Protein AF-A0A1X7V2U5-F1 (afdb_monomer)

Secondary structure (DSSP, 8-state):
-HHHHHHHHHHHHHSS---------EEEEEEETT--S-SGGGT-TTS--HHHHHHHHTSEEEEEEE-SSSSHHHHHHHHHHT--HHHHT--SS-GGG-TTTSTT---PPPHHHHHHHTT-EEEEEESSSPSSTTTTTTTHHHH-SS--B-----THHHHHTTTBSEEEETT--GGGSHHHHHHHHHHHHHHHHHHHHHTT----EEEEEEE-TTSSSEEEEHHHHTTS--GGGSPPPS--SPPBT--GGG----HHHHTSBTTTTTTTTTSS-TT--TT----PPPHHHHHHHHHHHHHHHHHHHHHHHHHHHHHHHTT-GGGEEEEEEESS--EESGGG-EES-SSSHHHHEE-EEEE-TTTSTT-EEEEEEEEGGGHHHHHHHHTTSPPPPBP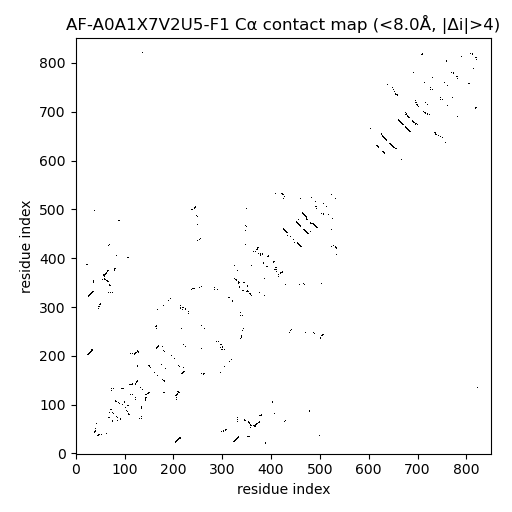PTT--TTS--BSS---GGGGT-TTS---S-EEEEEEEETT-S---TTS-TT---TT-EEEEEEEEEETTEEEEEEEEEETTTTEEEEEEEEEEEEEE-SS--SSS---SB--TT-GGGHHHHHHHHHHHHHTGGGG--------PPPPP-PPPP-----------------------------S-SSSSHHHHHTTSSSSSTT-TTHHHHHH-SSGGG---SEEEETTTTEEEEEEEEEEE-TT---EEEEEEEEEEE-----S-EEEEE---EEETTEEEEEEEEEE-TTS-EEEEEEE-S-----S-TTS--GGGG---HHHHHHHHHHHHHHHHHHHTT--HHHHHHHHHHHHHHHTTSTT-HHHHHHHHHHHIIIIIS-SPPPPHHHHHHHHHHH------TT-HHHHHHHHHHHTT-----THHHHHHHTT--TTSS--HHHHHHHHHHH-

Solvent-accessible surface area (backbone atoms only — not comparable to full-atom values): 47995 Å² total; per-residue (Å²): 115,71,73,59,54,56,51,51,54,53,51,50,63,74,68,64,64,84,66,76,73,66,79,54,42,21,35,40,43,38,37,25,30,47,28,43,51,70,31,40,74,52,65,29,86,87,32,67,27,71,41,54,28,54,52,36,52,27,2,36,33,39,75,37,23,30,21,50,20,21,46,66,37,23,15,32,52,17,27,40,30,11,32,51,40,74,66,39,56,24,81,54,82,30,75,80,27,18,31,67,77,29,101,80,39,24,43,54,46,33,48,48,23,53,43,33,77,70,60,29,50,11,39,44,29,44,47,64,45,35,79,52,39,34,25,67,61,59,40,46,90,63,29,38,71,49,84,69,45,70,61,79,54,67,71,63,56,53,58,73,49,65,41,34,42,49,47,67,36,84,90,50,55,62,63,67,40,42,51,31,41,41,34,54,52,50,43,52,50,53,52,49,50,48,50,40,40,74,76,66,51,77,65,32,41,36,40,35,43,14,30,52,48,34,33,83,53,18,58,45,42,30,78,36,47,69,77,48,78,62,45,93,73,43,78,75,52,91,34,49,52,62,34,46,74,58,44,66,70,64,54,64,73,34,61,73,65,50,73,17,36,67,45,64,68,81,37,72,81,75,82,77,57,98,80,66,66,92,82,64,83,80,80,55,75,53,75,65,56,40,12,43,47,44,50,22,36,44,18,17,43,30,51,46,20,54,37,51,36,53,40,56,50,40,36,44,79,65,70,42,46,81,48,31,33,36,37,43,36,27,43,13,9,41,33,65,34,36,44,49,32,40,50,49,64,34,78,47,66,47,12,21,33,16,35,39,34,42,30,40,61,91,72,22,59,81,38,44,66,25,75,45,47,36,43,50,29,16,48,41,34,23,53,27,50,74,30,60,47,81,54,57,48,73,60,54,99,81,51,61,51,67,48,66,38,22,75,39,60,52,54,63,65,42,76,79,41,39,84,53,89,49,32,65,41,29,62,31,37,44,76,41,55,67,82,56,62,57,76,59,92,92,57,67,100,76,67,50,58,100,78,60,51,31,28,34,34,45,29,31,42,36,86,47,31,41,41,35,41,25,20,40,27,39,67,92,80,51,42,72,38,91,87,45,72,77,37,61,40,28,25,66,39,74,68,83,59,78,58,84,59,62,55,58,46,42,42,50,83,40,79,94,33,47,68,59,49,54,53,52,48,52,52,52,74,53,33,70,79,72,18,58,50,93,67,88,75,91,70,81,79,79,83,84,83,83,82,83,88,80,87,87,89,87,88,87,84,90,88,90,85,85,87,89,87,89,86,88,84,90,85,88,83,92,87,85,90,86,88,80,93,75,72,74,62,70,78,58,54,80,72,65,71,83,70,72,92,86,59,80,66,56,58,59,64,74,60,62,68,69,54,94,74,55,66,64,54,60,50,74,43,82,90,69,35,31,40,35,41,31,40,57,51,82,48,65,50,91,91,46,96,52,77,49,79,50,79,25,60,48,70,49,79,35,80,43,75,46,78,61,48,73,48,76,41,72,60,70,40,78,53,95,89,40,41,21,49,15,35,35,34,35,31,42,82,87,69,50,75,23,59,38,81,36,68,37,78,64,42,74,72,92,73,63,88,74,71,57,56,65,64,81,59,61,48,49,76,68,56,24,51,53,52,41,49,53,52,50,50,42,50,51,38,42,49,36,30,38,50,73,67,56,40,46,46,54,54,56,39,39,43,74,66,49,66,65,44,75,74,50,56,67,62,59,53,46,56,53,47,31,49,45,29,28,66,75,66,66,35,67,43,75,52,67,70,57,47,51,51,51,56,62,74,60,67,76,68,86,78,57,92,82,47,59,66,48,54,56,38,50,55,31,51,78,70,73,41,63,60,70,66,72,78,62,57,66,71,59,65,78,72,64,82,89,78,84,86,74,56,76,66,60,54,52,56,53,54,65,74,72,108

Organism: Amphimedon queenslandica (NCBI:txid400682)

Mean predicted aligned error: 18.66 Å

Structure (mmCIF, N/CA/C/O backbone):
data_AF-A0A1X7V2U5-F1
#
_entry.id   AF-A0A1X7V2U5-F1
#
loop_
_atom_site.group_PDB
_atom_site.id
_atom_site.type_symbol
_atom_site.label_atom_id
_atom_site.label_alt_id
_atom_site.label_comp_id
_atom_site.label_asym_id
_atom_site.label_entity_id
_atom_site.label_seq_id
_atom_site.pdbx_PDB_ins_code
_atom_site.Cartn_x
_atom_site.Cartn_y
_atom_site.Cartn_z
_atom_site.occupancy
_atom_site.B_iso_or_equiv
_atom_site.auth_seq_id
_atom_site.auth_comp_id
_atom_site.auth_asym_id
_atom_site.auth_atom_id
_atom_site.pdbx_PDB_model_num
ATOM 1 N N . MET A 1 1 ? -64.119 19.301 3.920 1.00 47.09 1 MET A N 1
ATOM 2 C CA . MET A 1 1 ? -63.354 18.429 2.996 1.00 47.09 1 MET A CA 1
ATOM 3 C C . MET A 1 1 ? -61.875 18.801 2.889 1.00 47.09 1 MET A C 1
ATOM 5 O O . MET A 1 1 ? -61.068 17.889 2.843 1.00 47.09 1 MET A O 1
ATOM 9 N N . VAL A 1 2 ? -61.486 20.082 2.944 1.00 48.41 2 VAL A N 1
ATOM 10 C CA . VAL A 1 2 ? -60.068 20.500 2.830 1.00 48.41 2 VAL A CA 1
ATOM 11 C C . VAL A 1 2 ? -59.200 20.086 4.038 1.00 48.41 2 VAL A C 1
ATOM 13 O O . VAL A 1 2 ? -58.066 19.659 3.855 1.00 48.41 2 VAL A O 1
ATOM 16 N N . SER A 1 3 ? -59.739 20.076 5.265 1.00 49.00 3 SER A N 1
ATOM 17 C CA . SER A 1 3 ? -58.970 19.643 6.452 1.00 49.00 3 SER A CA 1
ATOM 18 C C . SER A 1 3 ? -58.731 18.132 6.550 1.00 49.00 3 SER A C 1
ATOM 20 O O . SER A 1 3 ? -57.812 17.716 7.244 1.00 49.00 3 SER A O 1
ATOM 22 N N . PHE A 1 4 ? -59.517 17.306 5.849 1.00 46.72 4 PHE A N 1
ATOM 23 C CA . PHE A 1 4 ? -59.355 15.844 5.877 1.00 46.72 4 PHE A CA 1
ATOM 24 C C . PHE A 1 4 ? -58.282 15.376 4.881 1.00 46.72 4 PHE A C 1
ATOM 26 O O . PHE A 1 4 ? -57.541 14.442 5.164 1.00 46.72 4 PHE A O 1
ATOM 33 N N . VAL A 1 5 ? -58.141 16.084 3.753 1.00 52.56 5 VAL A N 1
ATOM 34 C CA . VAL A 1 5 ? -57.096 15.822 2.750 1.00 52.56 5 VAL A CA 1
ATOM 35 C C . VAL A 1 5 ? -55.716 16.220 3.283 1.00 52.56 5 VAL A C 1
ATOM 37 O O . VAL A 1 5 ? -54.764 15.468 3.117 1.00 52.56 5 VAL A O 1
ATOM 40 N N . ASN A 1 6 ? -55.609 17.330 4.024 1.00 45.91 6 ASN A N 1
ATOM 41 C CA . ASN A 1 6 ? -54.334 17.741 4.626 1.00 45.91 6 ASN A CA 1
ATOM 42 C C . ASN A 1 6 ? -53.869 16.810 5.759 1.00 45.91 6 ASN A C 1
ATOM 44 O O . ASN A 1 6 ? -52.668 16.618 5.924 1.00 45.91 6 ASN A O 1
ATOM 48 N N . PHE A 1 7 ? -54.794 16.191 6.503 1.00 53.16 7 PHE A N 1
ATOM 49 C CA . PHE A 1 7 ? -54.440 15.223 7.547 1.00 53.16 7 PHE A CA 1
ATOM 50 C C . PHE A 1 7 ? -53.995 13.874 6.954 1.00 53.16 7 PHE A C 1
ATOM 52 O O . PHE A 1 7 ? -53.066 13.257 7.467 1.00 53.16 7 PHE A O 1
ATOM 59 N N . LEU A 1 8 ? -54.591 13.449 5.830 1.00 47.50 8 LEU A N 1
ATOM 60 C CA . LEU A 1 8 ? -54.192 12.227 5.123 1.00 47.50 8 LEU A CA 1
ATOM 61 C C . LEU A 1 8 ? -52.827 12.378 4.426 1.00 47.50 8 LEU A C 1
ATOM 63 O O . LEU A 1 8 ? -52.027 11.447 4.458 1.00 47.50 8 LEU A O 1
ATOM 67 N N . SER A 1 9 ? -52.521 13.558 3.873 1.00 50.34 9 SER A N 1
ATOM 68 C CA . SER A 1 9 ? -51.197 13.867 3.308 1.00 50.34 9 SER A CA 1
ATOM 69 C C . SER A 1 9 ? -50.098 13.918 4.376 1.00 50.34 9 SER A C 1
ATOM 71 O O . SER A 1 9 ? -48.982 13.478 4.118 1.00 50.34 9 SER A O 1
ATOM 73 N N . LEU A 1 10 ? -50.410 14.389 5.592 1.00 48.62 10 LEU A N 1
ATOM 74 C CA . LEU A 1 10 ? -49.470 14.371 6.720 1.00 48.62 10 LEU A CA 1
ATOM 75 C C . LEU A 1 10 ? -49.241 12.946 7.260 1.00 48.62 10 LEU A C 1
ATOM 77 O O . LEU A 1 10 ? -48.128 12.613 7.655 1.00 48.62 10 LEU A O 1
ATOM 81 N N . LEU A 1 11 ? -50.266 12.084 7.228 1.00 44.56 11 LEU A N 1
ATOM 82 C CA . LEU A 1 11 ? -50.152 10.679 7.636 1.00 44.56 11 LEU A CA 1
ATOM 83 C C . LEU A 1 11 ? -49.386 9.829 6.602 1.00 44.56 11 LEU A C 1
ATOM 85 O O . LEU A 1 11 ? -48.633 8.938 6.979 1.00 44.56 11 LEU A O 1
ATOM 89 N N . LEU A 1 12 ? -49.518 10.137 5.306 1.00 43.44 12 LEU A N 1
ATOM 90 C CA . LEU A 1 12 ? -48.740 9.516 4.224 1.00 43.44 12 LEU A CA 1
ATOM 91 C C . LEU A 1 12 ? -47.272 9.979 4.197 1.00 43.44 12 LEU A C 1
ATOM 93 O O . LEU A 1 12 ? -46.411 9.209 3.784 1.00 43.44 12 LEU A O 1
ATOM 97 N N . LEU A 1 13 ? -46.964 11.181 4.702 1.00 44.47 13 LEU A N 1
ATOM 98 C CA . LEU A 1 13 ? -45.588 11.644 4.950 1.00 44.47 13 LEU A CA 1
ATOM 99 C C . LEU A 1 13 ? -44.947 10.994 6.190 1.00 44.47 13 LEU A C 1
ATOM 101 O O . LEU A 1 13 ? -43.727 10.896 6.254 1.00 44.47 13 LEU A O 1
ATOM 105 N N . LEU A 1 14 ? -45.748 10.510 7.147 1.00 43.50 14 LEU A N 1
ATOM 106 C CA . LEU A 1 14 ? -45.272 9.774 8.330 1.00 43.50 14 LEU A CA 1
ATOM 107 C C . LEU A 1 14 ? -45.172 8.253 8.105 1.00 43.50 14 LEU A C 1
ATOM 109 O O . LEU A 1 14 ? -44.518 7.563 8.881 1.00 43.50 14 LEU A O 1
ATOM 113 N N . LEU A 1 15 ? -45.793 7.733 7.041 1.00 43.00 15 LEU A N 1
ATOM 114 C CA . LEU A 1 15 ? -45.734 6.322 6.623 1.00 43.00 15 LEU A CA 1
ATOM 115 C C . LEU A 1 15 ? -44.863 6.103 5.368 1.00 43.00 15 LEU A C 1
ATOM 117 O O . LEU A 1 15 ? -44.655 4.969 4.937 1.00 43.00 15 LEU A O 1
ATOM 121 N N . GLY A 1 16 ? -44.340 7.182 4.781 1.00 38.31 16 GLY A N 1
ATOM 122 C CA . GLY A 1 16 ? -43.493 7.174 3.594 1.00 38.31 16 GLY A CA 1
ATOM 123 C C . GLY A 1 16 ? -42.017 6.973 3.922 1.00 38.31 16 GLY A C 1
ATOM 124 O O . GLY A 1 16 ? -41.246 7.925 3.911 1.00 38.31 16 GLY A O 1
ATOM 125 N N . GLY A 1 17 ? -41.626 5.718 4.142 1.00 34.59 17 GLY A N 1
ATOM 126 C CA . GLY A 1 17 ? -40.246 5.273 3.960 1.00 34.59 17 GLY A CA 1
ATOM 127 C C . GLY A 1 17 ? -39.400 5.197 5.226 1.00 34.59 17 GLY A C 1
ATOM 128 O O . GLY A 1 17 ? -38.422 5.927 5.369 1.00 34.59 17 GLY A O 1
ATOM 129 N N . SER A 1 18 ? -39.616 4.158 6.037 1.00 33.34 18 SER A N 1
ATOM 130 C CA . SER A 1 18 ? -38.449 3.380 6.447 1.00 33.34 18 SER A CA 1
ATOM 131 C C . SER A 1 18 ? -37.829 2.836 5.158 1.00 33.34 18 SER A C 1
ATOM 133 O O . SER A 1 18 ? -38.196 1.774 4.657 1.00 33.34 18 SER A O 1
ATOM 135 N N . ARG A 1 19 ? -36.927 3.608 4.539 1.00 37.03 19 ARG A N 1
ATOM 136 C CA . ARG A 1 19 ? -35.975 3.029 3.593 1.00 37.03 19 ARG A CA 1
ATOM 137 C C . ARG A 1 19 ? -35.338 1.913 4.403 1.00 37.03 19 ARG A C 1
ATOM 139 O O . ARG A 1 19 ? -34.723 2.223 5.420 1.00 37.03 19 ARG A O 1
ATOM 146 N N . ALA A 1 20 ? -35.605 0.653 4.050 1.00 35.81 20 ALA A N 1
ATOM 147 C CA . ALA A 1 20 ? -34.922 -0.474 4.663 1.00 35.81 20 ALA A CA 1
ATOM 148 C C . ALA A 1 20 ? -33.447 -0.089 4.643 1.00 35.81 20 ALA A C 1
ATOM 150 O O . ALA A 1 20 ? -32.890 0.142 3.564 1.00 35.81 20 ALA A O 1
ATOM 151 N N . GLN A 1 21 ? -32.888 0.179 5.822 1.00 43.28 21 GLN A N 1
ATOM 152 C CA . GLN A 1 21 ? -31.496 0.552 5.938 1.00 43.28 21 GLN A CA 1
ATOM 153 C C . GLN A 1 21 ? -30.776 -0.655 5.362 1.00 43.28 21 GLN A C 1
ATOM 155 O O . GLN A 1 21 ? -30.889 -1.742 5.915 1.00 43.28 21 GLN A O 1
ATOM 160 N N . LYS A 1 22 ? -30.186 -0.507 4.167 1.00 54.41 22 LYS A N 1
ATOM 161 C CA . LYS A 1 22 ? -29.330 -1.551 3.605 1.00 54.41 22 LYS A CA 1
ATOM 162 C C . LYS A 1 22 ? -28.347 -1.870 4.723 1.00 54.41 22 LYS A C 1
ATOM 164 O O . LYS A 1 22 ? -27.636 -0.955 5.142 1.00 54.41 22 LYS A O 1
ATOM 169 N N . ASP A 1 23 ? -28.393 -3.091 5.251 1.00 74.00 23 ASP A N 1
ATOM 170 C CA . ASP A 1 23 ? -27.499 -3.494 6.332 1.00 74.00 23 ASP A CA 1
ATOM 171 C C . ASP A 1 23 ? -26.067 -3.306 5.830 1.00 74.00 23 ASP A C 1
ATOM 173 O O . ASP A 1 23 ? -25.616 -3.975 4.896 1.00 74.00 23 ASP A O 1
ATOM 177 N N . LYS A 1 24 ? -25.403 -2.284 6.377 1.00 89.19 24 LYS A N 1
ATOM 178 C CA . LYS A 1 24 ? -24.051 -1.882 6.003 1.00 89.19 24 LYS A CA 1
ATOM 179 C C . LYS A 1 24 ? -23.096 -2.949 6.526 1.00 89.19 24 LYS A C 1
ATOM 181 O O . LYS A 1 24 ? -22.941 -3.077 7.737 1.00 89.19 24 LYS A O 1
ATOM 186 N N . LYS A 1 25 ? -22.474 -3.699 5.618 1.00 95.50 25 LYS A N 1
ATOM 187 C CA . LYS A 1 25 ? -21.505 -4.748 5.966 1.00 95.50 25 LYS A CA 1
ATOM 188 C C . LYS A 1 25 ? -20.215 -4.135 6.496 1.00 95.50 25 LYS A C 1
ATOM 190 O O . LYS A 1 25 ? -19.798 -3.083 6.023 1.00 95.50 25 LYS A O 1
ATOM 195 N N . ASN A 1 26 ? -19.535 -4.818 7.410 1.00 98.50 26 ASN A N 1
ATOM 196 C CA . ASN A 1 26 ? -18.170 -4.441 7.784 1.00 98.50 26 ASN A CA 1
ATOM 197 C C . ASN A 1 26 ? -17.207 -4.692 6.616 1.00 98.50 26 ASN A C 1
ATOM 199 O O . ASN A 1 26 ? -17.496 -5.479 5.712 1.00 98.50 26 ASN A O 1
ATOM 203 N N . VAL A 1 27 ? -16.034 -4.068 6.667 1.00 98.88 27 VAL A N 1
ATOM 204 C CA . VAL A 1 27 ? -14.958 -4.281 5.697 1.00 98.88 27 VAL A CA 1
ATOM 205 C C . VAL A 1 27 ? -13.659 -4.585 6.435 1.00 98.88 27 VAL A C 1
ATOM 207 O O . VAL A 1 27 ? -13.205 -3.789 7.254 1.00 98.88 27 VAL A O 1
ATOM 210 N N . LEU A 1 28 ? -13.047 -5.723 6.115 1.00 98.88 28 LEU A N 1
ATOM 211 C CA . LEU A 1 28 ? -11.684 -6.079 6.489 1.00 98.88 28 LEU A CA 1
ATOM 212 C C . LEU A 1 28 ? -10.788 -5.930 5.255 1.00 98.88 28 LEU A C 1
ATOM 214 O O . LEU A 1 28 ? -10.923 -6.659 4.273 1.00 98.88 28 LEU A O 1
ATOM 218 N N . PHE A 1 29 ? -9.893 -4.954 5.302 1.00 98.88 29 PHE A N 1
ATOM 219 C CA . PHE A 1 29 ? -9.055 -4.524 4.192 1.00 98.88 29 PHE A CA 1
ATOM 220 C C . PHE A 1 29 ? -7.595 -4.911 4.465 1.00 98.88 29 PHE A C 1
ATOM 222 O O . PHE A 1 29 ? -6.880 -4.213 5.182 1.00 98.88 29 PHE A O 1
ATOM 229 N N . VAL A 1 30 ? -7.160 -6.051 3.930 1.00 98.88 30 VAL A N 1
ATOM 230 C CA . VAL A 1 30 ? -5.853 -6.663 4.204 1.00 98.88 30 VAL A CA 1
ATOM 231 C C . VAL A 1 30 ? -4.876 -6.344 3.075 1.00 98.88 30 VAL A C 1
ATOM 233 O O . VAL A 1 30 ? -5.044 -6.810 1.950 1.00 98.88 30 VAL A O 1
ATOM 236 N N . ALA A 1 31 ? -3.851 -5.556 3.380 1.00 98.75 31 ALA A N 1
ATOM 237 C CA . ALA A 1 31 ? -2.769 -5.220 2.463 1.00 98.75 31 ALA A CA 1
ATOM 238 C C . ALA A 1 31 ? -1.516 -6.030 2.808 1.00 98.75 31 ALA A C 1
ATOM 240 O O . ALA A 1 31 ? -1.159 -6.129 3.983 1.00 98.75 31 ALA A O 1
ATOM 241 N N . VAL A 1 32 ? -0.821 -6.549 1.798 1.00 98.62 32 VAL A N 1
ATOM 242 C CA . VAL A 1 32 ? 0.464 -7.236 1.968 1.00 98.62 32 VAL A CA 1
ATOM 243 C C . VAL A 1 32 ? 1.512 -6.574 1.079 1.00 98.62 32 VAL A C 1
ATOM 245 O O . VAL A 1 32 ? 1.350 -6.490 -0.134 1.00 98.62 32 VAL A O 1
ATOM 248 N N . ASP A 1 33 ? 2.561 -6.045 1.694 1.00 98.19 33 ASP A N 1
ATOM 249 C CA . ASP A 1 33 ? 3.609 -5.283 1.017 1.00 98.19 33 ASP A CA 1
ATOM 250 C C . ASP A 1 33 ? 4.543 -6.187 0.200 1.00 98.19 33 ASP A C 1
ATOM 252 O O . ASP A 1 33 ? 5.032 -7.192 0.714 1.00 98.19 33 ASP A O 1
ATOM 256 N N . ASP A 1 34 ? 4.800 -5.822 -1.061 1.00 97.44 34 ASP A N 1
ATOM 257 C CA . ASP A 1 34 ? 5.641 -6.576 -2.010 1.00 97.44 34 ASP A CA 1
ATOM 258 C C . ASP A 1 34 ? 5.130 -7.995 -2.352 1.00 97.44 34 ASP A C 1
ATOM 260 O O . ASP A 1 34 ? 5.892 -8.845 -2.832 1.00 97.44 34 ASP A O 1
ATOM 264 N N . LEU A 1 35 ? 3.853 -8.295 -2.100 1.00 98.19 35 LEU A N 1
ATOM 265 C CA . LEU A 1 35 ? 3.291 -9.616 -2.375 1.00 98.19 35 LEU A CA 1
ATOM 266 C C . LEU A 1 35 ? 2.920 -9.776 -3.855 1.00 98.19 35 LEU A C 1
ATOM 268 O O . LEU A 1 35 ? 1.969 -9.160 -4.337 1.00 98.19 35 LEU A O 1
ATOM 272 N N . ARG A 1 36 ? 3.605 -10.683 -4.556 1.00 96.25 36 ARG A N 1
ATOM 273 C CA . ARG A 1 36 ? 3.224 -11.139 -5.901 1.00 96.25 36 ARG A CA 1
ATOM 274 C C . ARG A 1 36 ? 2.265 -12.341 -5.824 1.00 96.25 36 ARG A C 1
ATOM 276 O O . ARG A 1 36 ? 2.262 -13.035 -4.807 1.00 96.25 36 ARG A O 1
ATOM 283 N N . PRO A 1 37 ? 1.462 -12.640 -6.865 1.00 95.75 37 PRO A N 1
ATOM 284 C CA . PRO A 1 37 ? 0.538 -13.783 -6.875 1.00 95.75 37 PRO A CA 1
ATOM 285 C C . PRO A 1 37 ? 1.231 -15.159 -7.025 1.00 95.75 37 PRO A C 1
ATOM 287 O O . PRO A 1 37 ? 0.783 -16.016 -7.778 1.00 95.75 37 PRO A O 1
ATOM 290 N N . GLU A 1 38 ? 2.315 -15.402 -6.286 1.00 94.88 38 GLU A N 1
ATOM 291 C CA . GLU A 1 38 ? 2.971 -16.711 -6.144 1.00 94.88 38 GLU A CA 1
ATOM 292 C C . GLU A 1 38 ? 2.455 -17.386 -4.861 1.00 94.88 38 GLU A C 1
ATOM 294 O O . GLU A 1 38 ? 3.148 -17.501 -3.853 1.00 94.88 38 GLU A O 1
ATOM 299 N N . LEU A 1 39 ? 1.171 -17.754 -4.895 1.00 97.19 39 LEU A N 1
ATOM 300 C CA . LEU A 1 39 ? 0.396 -18.328 -3.788 1.00 97.19 39 LEU A CA 1
ATOM 301 C C . LEU A 1 39 ? -0.269 -19.631 -4.251 1.00 97.19 39 LEU A C 1
ATOM 303 O O . LEU A 1 39 ? -0.570 -19.767 -5.442 1.00 97.19 39 LEU A O 1
ATOM 307 N N . GLY A 1 40 ? -0.588 -20.550 -3.338 1.00 97.06 40 GLY A N 1
ATOM 308 C CA . GLY A 1 40 ? -1.264 -21.811 -3.673 1.00 97.06 40 GLY A CA 1
ATOM 309 C C . GLY A 1 40 ? -2.577 -21.608 -4.444 1.00 97.06 40 GLY A C 1
ATOM 310 O O . GLY A 1 40 ? -2.802 -22.245 -5.473 1.00 97.06 40 GLY A O 1
ATOM 311 N N . ALA A 1 41 ? -3.393 -20.622 -4.056 1.00 96.50 41 ALA A N 1
ATOM 312 C CA . ALA A 1 41 ? -4.631 -20.241 -4.749 1.00 96.50 41 ALA A CA 1
ATOM 313 C C . ALA A 1 41 ? -4.433 -19.781 -6.208 1.00 96.50 41 ALA A C 1
ATOM 315 O O . ALA A 1 41 ? -5.340 -19.926 -7.040 1.00 96.50 41 ALA A O 1
ATOM 316 N N . TYR A 1 42 ? -3.249 -19.240 -6.507 1.00 96.25 42 TYR A N 1
ATOM 317 C CA . TYR A 1 42 ? -2.806 -18.821 -7.838 1.00 96.25 42 TYR A CA 1
ATOM 318 C C . TYR A 1 42 ? -1.996 -19.913 -8.557 1.00 96.25 42 TYR A C 1
ATOM 320 O O . TYR A 1 42 ? -1.577 -19.707 -9.688 1.00 96.25 42 TYR A O 1
ATOM 328 N N . GLY A 1 43 ? -1.828 -21.088 -7.940 1.00 94.94 43 GLY A N 1
ATOM 329 C CA . GLY A 1 43 ? -1.201 -22.274 -8.522 1.00 94.94 43 GLY A CA 1
ATOM 330 C C . GLY A 1 43 ? 0.195 -22.604 -7.992 1.00 94.94 43 GLY A C 1
ATOM 331 O O . GLY A 1 43 ? 0.788 -23.566 -8.480 1.00 94.94 43 GLY A O 1
ATOM 332 N N . ALA A 1 44 ? 0.750 -21.840 -7.038 1.00 94.12 44 ALA A N 1
ATOM 333 C CA . ALA A 1 44 ? 2.090 -22.079 -6.480 1.00 94.12 44 ALA A CA 1
ATOM 334 C C . ALA A 1 44 ? 2.068 -23.213 -5.453 1.00 94.12 44 ALA A C 1
ATOM 336 O O . ALA A 1 44 ? 1.993 -22.981 -4.252 1.00 94.12 44 ALA A O 1
ATOM 337 N N . ASP A 1 45 ? 2.158 -24.453 -5.931 1.00 93.31 45 ASP A N 1
ATOM 338 C CA . ASP A 1 45 ? 2.143 -25.664 -5.099 1.00 93.31 45 ASP A CA 1
ATOM 339 C C . ASP A 1 45 ? 3.382 -25.838 -4.198 1.00 93.31 45 ASP A C 1
ATOM 341 O O . ASP A 1 45 ? 3.389 -26.683 -3.302 1.00 93.31 45 ASP A O 1
ATOM 345 N N . TYR A 1 46 ? 4.417 -25.026 -4.411 1.00 94.31 46 TYR A N 1
ATOM 346 C CA . TYR A 1 46 ? 5.660 -25.018 -3.641 1.00 94.31 46 TYR A CA 1
ATOM 347 C C . TYR A 1 46 ? 5.734 -23.907 -2.585 1.00 94.31 46 TYR A C 1
ATOM 349 O O . TYR A 1 46 ? 6.690 -23.910 -1.813 1.00 94.31 46 TYR A O 1
ATOM 357 N N . VAL A 1 47 ? 4.773 -22.972 -2.531 1.00 96.50 47 VAL A N 1
ATOM 358 C CA . VAL A 1 47 ? 4.681 -21.935 -1.483 1.00 96.50 47 VAL A CA 1
ATOM 359 C C . VAL A 1 47 ? 3.521 -22.277 -0.553 1.00 96.50 47 VAL A C 1
ATOM 361 O O . VAL A 1 47 ? 2.385 -22.435 -0.990 1.00 96.50 47 VAL A O 1
ATOM 364 N N . SER A 1 48 ? 3.790 -22.406 0.746 1.00 98.19 48 SER A N 1
ATOM 365 C CA . SER A 1 48 ? 2.772 -22.826 1.715 1.00 98.19 48 SER A CA 1
ATOM 366 C C . SER A 1 48 ? 1.914 -21.640 2.166 1.00 98.19 48 SER A C 1
ATOM 368 O O . SER A 1 48 ? 2.359 -20.838 2.993 1.00 98.19 48 SER A O 1
ATOM 370 N N . THR A 1 49 ? 0.694 -21.521 1.627 1.00 98.62 49 THR A N 1
ATOM 371 C CA . THR A 1 49 ? -0.267 -20.441 1.946 1.00 98.62 49 THR A CA 1
ATOM 372 C C . THR A 1 49 ? -1.680 -20.945 2.291 1.00 98.62 49 THR A C 1
ATOM 374 O O . THR A 1 49 ? -2.669 -20.463 1.733 1.00 98.62 49 THR A O 1
ATOM 377 N N . PRO A 1 50 ? -1.835 -21.924 3.202 1.00 98.69 50 PRO A N 1
ATOM 378 C CA . PRO A 1 50 ? -3.119 -22.589 3.430 1.00 98.69 50 PRO A CA 1
ATOM 379 C C . PRO A 1 50 ? -4.253 -21.661 3.897 1.00 98.69 50 PRO A C 1
ATOM 381 O O . PRO A 1 50 ? -5.423 -21.948 3.633 1.00 98.69 50 PRO A O 1
ATOM 384 N N . ASN A 1 51 ? -3.959 -20.561 4.596 1.00 98.88 51 ASN A N 1
ATOM 385 C CA . ASN A 1 51 ? -4.992 -19.661 5.112 1.00 98.88 51 ASN A CA 1
ATOM 386 C C . ASN A 1 51 ? -5.500 -18.692 4.040 1.00 98.88 51 ASN A C 1
ATOM 388 O O . ASN A 1 51 ? -6.707 -18.459 3.941 1.00 98.88 51 ASN A O 1
ATOM 392 N N . ILE A 1 52 ? -4.600 -18.155 3.220 1.00 98.88 52 ILE A N 1
ATOM 393 C CA . ILE A 1 52 ? -4.938 -17.336 2.057 1.00 98.88 52 ILE A CA 1
ATOM 394 C C . ILE A 1 52 ? -5.652 -18.201 1.014 1.00 98.88 52 ILE A C 1
ATOM 396 O O . ILE A 1 52 ? -6.642 -17.755 0.438 1.00 98.88 52 ILE A O 1
ATOM 400 N N . ASP A 1 53 ? -5.238 -19.456 0.836 1.00 98.75 53 ASP A N 1
ATOM 401 C CA . ASP A 1 53 ? -5.910 -20.412 -0.049 1.00 98.75 53 ASP A CA 1
ATOM 402 C C . ASP A 1 53 ? -7.326 -20.735 0.439 1.00 98.75 53 ASP A C 1
ATOM 404 O O . ASP A 1 53 ? -8.281 -20.744 -0.341 1.00 98.75 53 ASP A O 1
ATOM 408 N N . SER A 1 54 ? -7.491 -20.923 1.750 1.00 98.62 54 SER A N 1
ATOM 409 C CA . SER A 1 54 ? -8.802 -21.082 2.379 1.00 98.62 54 SER A CA 1
ATOM 410 C C . SER A 1 54 ? -9.681 -19.842 2.179 1.00 98.62 54 SER A C 1
ATOM 412 O O . SER A 1 54 ? -10.846 -19.970 1.799 1.00 98.62 54 SER A O 1
ATOM 414 N N . LEU A 1 55 ? -9.133 -18.629 2.337 1.00 98.69 55 LEU A N 1
ATOM 415 C CA . LEU A 1 55 ? -9.844 -17.389 2.013 1.00 98.69 55 LEU A CA 1
ATOM 416 C C . LEU A 1 55 ? -10.246 -17.349 0.532 1.00 98.69 55 LEU A C 1
ATOM 418 O O . LEU A 1 55 ? -11.403 -17.056 0.229 1.00 98.69 55 LEU A O 1
ATOM 422 N N . ALA A 1 56 ? -9.337 -17.683 -0.384 1.00 98.62 56 ALA A N 1
ATOM 423 C CA . ALA A 1 56 ? -9.604 -17.712 -1.818 1.00 98.62 56 ALA A CA 1
ATOM 424 C C . ALA A 1 56 ? -10.726 -18.695 -2.182 1.00 98.62 56 ALA A C 1
ATOM 426 O O . ALA A 1 56 ? -11.572 -18.371 -3.012 1.00 98.62 56 ALA A O 1
ATOM 427 N N . SER A 1 57 ? -10.786 -19.856 -1.521 1.00 98.50 57 SER A N 1
ATOM 428 C CA . SER A 1 57 ? -11.795 -20.893 -1.786 1.00 98.50 57 SER A CA 1
ATOM 429 C C . SER A 1 57 ? -13.244 -20.448 -1.549 1.00 98.50 57 SER A C 1
ATOM 431 O O . SER A 1 57 ? -14.160 -21.047 -2.103 1.00 98.50 57 SER A O 1
ATOM 433 N N . LYS A 1 58 ? -13.449 -19.373 -0.777 1.00 97.75 58 LYS A N 1
ATOM 434 C CA . LYS A 1 58 ? -14.753 -18.747 -0.494 1.00 97.75 58 LYS A CA 1
ATOM 435 C C . LYS A 1 58 ? -14.881 -17.328 -1.062 1.00 97.75 58 LYS A C 1
ATOM 437 O O . LYS A 1 58 ? -15.735 -16.550 -0.637 1.00 97.75 58 LYS A O 1
ATOM 442 N N . SER A 1 59 ? -14.001 -16.947 -1.978 1.00 98.75 59 SER A N 1
ATOM 443 C CA . SER A 1 59 ? -13.898 -15.592 -2.528 1.00 98.75 59 SER A CA 1
ATOM 444 C C . SER A 1 59 ? -13.996 -15.612 -4.045 1.00 98.75 59 SER A C 1
ATOM 446 O O . SER A 1 59 ? -13.894 -16.669 -4.662 1.00 98.75 59 SER A O 1
ATOM 448 N N . ILE A 1 60 ? -14.133 -14.437 -4.659 1.00 98.69 60 ILE A N 1
ATOM 449 C CA . ILE A 1 60 ? -13.699 -14.265 -6.044 1.00 98.69 60 ILE A CA 1
ATOM 450 C C . ILE A 1 60 ? -12.192 -13.974 -6.066 1.00 98.69 60 ILE A C 1
ATOM 452 O O . ILE A 1 60 ? -11.712 -13.071 -5.376 1.00 98.69 60 ILE A O 1
ATOM 456 N N . LEU A 1 61 ? -11.446 -14.772 -6.827 1.00 98.56 61 LEU A N 1
ATOM 457 C CA . LEU A 1 61 ? -10.023 -14.582 -7.104 1.00 98.56 61 LEU A CA 1
ATOM 458 C C . LEU A 1 61 ? -9.868 -13.950 -8.490 1.00 98.56 61 LEU A C 1
ATOM 460 O O . LEU A 1 61 ? -10.363 -14.494 -9.480 1.00 98.56 61 LEU A O 1
ATOM 464 N N . PHE A 1 62 ? -9.181 -12.809 -8.553 1.00 98.31 62 PHE A N 1
ATOM 465 C CA . PHE A 1 62 ? -8.881 -12.114 -9.803 1.00 98.31 62 PHE A CA 1
ATOM 466 C C . PHE A 1 62 ? -7.503 -12.535 -10.300 1.00 98.31 62 PHE A C 1
ATOM 468 O O . PHE A 1 62 ? -6.483 -12.189 -9.710 1.00 98.31 62 PHE A O 1
ATOM 475 N N . GLU A 1 63 ? -7.454 -13.269 -11.407 1.00 96.06 63 GLU A N 1
ATOM 476 C CA . GLU A 1 63 ? -6.197 -13.805 -11.929 1.00 96.06 63 GLU A CA 1
ATOM 477 C C . GLU A 1 63 ? -5.329 -12.706 -12.557 1.00 96.06 63 GLU A C 1
ATOM 479 O O . GLU A 1 63 ? -4.108 -12.847 -12.627 1.00 96.06 63 GLU A O 1
ATOM 484 N N . ARG A 1 64 ? -5.937 -11.599 -12.997 1.00 96.06 64 ARG A N 1
ATOM 485 C CA . ARG A 1 64 ? -5.298 -10.543 -13.795 1.00 96.06 64 ARG A CA 1
ATOM 486 C C . ARG A 1 64 ? -5.538 -9.154 -13.193 1.00 96.06 64 ARG A C 1
ATOM 488 O O . ARG A 1 64 ? -6.154 -8.286 -13.812 1.00 96.06 64 ARG A O 1
ATOM 495 N N . ALA A 1 65 ? -5.045 -8.965 -11.968 1.00 98.12 65 ALA A N 1
ATOM 496 C CA . ALA A 1 65 ? -5.082 -7.698 -11.238 1.00 98.12 65 ALA A CA 1
ATOM 497 C C . ALA A 1 65 ? -3.733 -6.962 -11.274 1.00 98.12 65 ALA A C 1
ATOM 499 O O . ALA A 1 65 ? -2.690 -7.582 -11.066 1.00 98.12 65 ALA A O 1
ATOM 500 N N . TYR A 1 66 ? -3.757 -5.641 -11.496 1.00 98.62 66 TYR A N 1
ATOM 501 C CA . TYR A 1 66 ? -2.544 -4.835 -11.693 1.00 98.62 66 TYR A CA 1
ATOM 502 C C . TYR A 1 66 ? -2.491 -3.551 -10.853 1.00 98.62 66 TYR A C 1
ATOM 504 O O . TYR A 1 66 ? -3.476 -2.813 -10.728 1.00 98.62 66 TYR A O 1
ATOM 512 N N . CYS A 1 67 ? -1.306 -3.240 -10.323 1.00 98.69 67 CYS A N 1
ATOM 513 C CA . CYS A 1 67 ? -1.016 -1.959 -9.681 1.00 98.69 67 CYS A CA 1
ATOM 514 C C . CYS A 1 67 ? -0.733 -0.852 -10.712 1.00 98.69 67 CYS A C 1
ATOM 516 O O . CYS A 1 67 ? -0.258 -1.115 -11.821 1.00 98.69 67 CYS A O 1
ATOM 518 N N . GLN A 1 68 ? -0.956 0.408 -10.331 1.00 98.50 68 GLN A N 1
ATOM 519 C CA . GLN A 1 68 ? -0.710 1.553 -11.218 1.00 98.50 68 GLN A CA 1
ATOM 520 C C . GLN A 1 68 ? 0.778 1.920 -11.292 1.00 98.50 68 GLN A C 1
ATOM 522 O O . GLN A 1 68 ? 1.221 2.438 -12.311 1.00 98.50 68 GLN A O 1
ATOM 527 N N . VAL A 1 69 ? 1.558 1.649 -10.240 1.00 97.25 69 VAL A N 1
ATOM 528 C CA . VAL A 1 69 ? 3.009 1.891 -10.189 1.00 97.25 69 VAL A CA 1
ATOM 529 C C . VAL A 1 69 ? 3.650 0.812 -9.330 1.00 97.25 69 VAL A C 1
ATOM 531 O O . VAL A 1 69 ? 3.243 0.630 -8.188 1.00 97.25 69 VAL A O 1
ATOM 534 N N . ALA A 1 70 ? 4.698 0.151 -9.820 1.00 96.62 70 ALA A N 1
ATOM 535 C CA . ALA A 1 70 ? 5.432 -0.859 -9.054 1.00 96.62 70 ALA A CA 1
ATOM 536 C C . ALA A 1 70 ? 6.405 -0.238 -8.024 1.00 96.62 70 ALA A C 1
ATOM 538 O O . ALA A 1 70 ? 7.632 -0.378 -8.124 1.00 96.62 70 ALA A O 1
ATOM 539 N N . VAL A 1 71 ? 5.860 0.529 -7.074 1.00 93.00 71 VAL A N 1
ATOM 540 C CA . VAL A 1 71 ? 6.534 1.015 -5.858 1.00 93.00 71 VAL A CA 1
ATOM 541 C C . VAL A 1 71 ? 5.504 1.382 -4.782 1.00 93.00 71 VAL A C 1
ATOM 543 O O . VAL A 1 71 ? 4.451 1.946 -5.093 1.00 93.00 71 VAL A O 1
ATOM 546 N N . CYS A 1 72 ? 5.819 1.088 -3.514 1.00 92.00 72 CYS A N 1
ATOM 547 C CA . CYS A 1 72 ? 4.839 1.054 -2.428 1.00 92.00 72 CYS A CA 1
ATOM 548 C C . CYS A 1 72 ? 3.994 2.331 -2.321 1.00 92.00 72 CYS A C 1
ATOM 550 O O . CYS A 1 72 ? 2.768 2.293 -2.390 1.00 92.00 72 CYS A O 1
ATOM 552 N N . SER A 1 73 ? 4.635 3.491 -2.144 1.00 91.38 73 SER A N 1
ATOM 553 C CA . SER A 1 73 ? 3.903 4.733 -1.886 1.00 91.38 73 SER A CA 1
ATOM 554 C C . SER A 1 73 ? 2.987 5.162 -3.044 1.00 91.38 73 SER A C 1
ATOM 556 O O . SER A 1 73 ? 1.809 5.392 -2.766 1.00 91.38 73 SER A O 1
ATOM 558 N N . PRO A 1 74 ? 3.468 5.300 -4.293 1.00 93.62 74 PRO A N 1
ATOM 559 C CA . PRO A 1 74 ? 2.617 5.663 -5.424 1.00 93.62 74 PRO A CA 1
ATOM 560 C C . PRO A 1 74 ? 1.460 4.696 -5.653 1.00 93.62 74 PRO A C 1
ATOM 562 O O . PRO A 1 74 ? 0.334 5.145 -5.864 1.00 93.62 74 PRO A O 1
ATOM 565 N N . SER A 1 75 ? 1.701 3.384 -5.538 1.00 97.62 75 SER A N 1
ATOM 566 C CA . SER A 1 75 ? 0.637 2.385 -5.678 1.00 97.62 75 SER A CA 1
ATOM 567 C C . SER A 1 75 ? -0.444 2.550 -4.611 1.00 97.62 75 SER A C 1
ATOM 569 O O . SER A 1 75 ? -1.627 2.703 -4.920 1.00 97.62 75 SER A O 1
ATOM 571 N N . ARG A 1 76 ? -0.030 2.615 -3.339 1.00 97.50 76 ARG A N 1
ATOM 572 C CA . ARG A 1 76 ? -0.935 2.771 -2.193 1.00 97.50 76 ARG A CA 1
ATOM 573 C C . ARG A 1 76 ? -1.695 4.087 -2.258 1.00 97.50 76 ARG A C 1
ATOM 575 O O . ARG A 1 76 ? -2.899 4.094 -2.038 1.00 97.50 76 ARG A O 1
ATOM 582 N N . ALA A 1 77 ? -1.029 5.191 -2.596 1.00 94.94 77 ALA A N 1
ATOM 583 C CA . ALA A 1 77 ? -1.685 6.482 -2.781 1.00 94.94 77 ALA A CA 1
ATOM 584 C C . ALA A 1 77 ? -2.709 6.422 -3.921 1.00 94.94 77 ALA A C 1
ATOM 586 O O . ALA A 1 77 ? -3.813 6.947 -3.774 1.00 94.94 77 ALA A O 1
ATOM 587 N N . SER A 1 78 ? -2.378 5.756 -5.032 1.00 96.25 78 SER A N 1
ATOM 588 C CA . SER A 1 78 ? -3.285 5.613 -6.168 1.00 96.25 78 SER A CA 1
ATOM 589 C C . SER A 1 78 ? -4.551 4.842 -5.799 1.00 96.25 78 SER A C 1
ATOM 591 O O . SER A 1 78 ? -5.660 5.352 -5.972 1.00 96.25 78 SER A O 1
ATOM 593 N N . LEU A 1 79 ? -4.388 3.666 -5.194 1.00 97.62 79 LEU A N 1
ATOM 594 C CA . LEU A 1 79 ? -5.491 2.844 -4.710 1.00 97.62 79 LEU A CA 1
ATOM 595 C C . LEU A 1 79 ? -6.328 3.595 -3.674 1.00 97.62 79 LEU A C 1
ATOM 597 O O . LEU A 1 79 ? -7.541 3.723 -3.831 1.00 97.62 79 LEU A O 1
ATOM 601 N N . LEU A 1 80 ? -5.689 4.099 -2.612 1.00 97.31 80 LEU A N 1
ATOM 602 C CA . LEU A 1 80 ? -6.395 4.653 -1.456 1.00 97.31 80 LEU A CA 1
ATOM 603 C C . LEU A 1 80 ? -7.151 5.926 -1.809 1.00 97.31 80 LEU A C 1
ATOM 605 O O . LEU A 1 80 ? -8.186 6.167 -1.208 1.00 97.31 80 LEU A O 1
ATOM 609 N N . THR A 1 81 ? -6.679 6.722 -2.768 1.00 94.62 81 THR A N 1
ATOM 610 C CA . THR A 1 81 ? -7.406 7.910 -3.253 1.00 94.62 81 THR A CA 1
ATOM 611 C C . THR A 1 81 ? -8.368 7.598 -4.399 1.00 94.62 81 THR A C 1
ATOM 613 O O . THR A 1 81 ? -9.194 8.439 -4.751 1.00 94.62 81 THR A O 1
ATOM 616 N N . GLY A 1 82 ? -8.267 6.413 -5.009 1.00 95.25 82 GLY A N 1
ATOM 617 C CA . GLY A 1 82 ? -9.001 6.068 -6.224 1.00 95.25 82 GLY A CA 1
ATOM 618 C C . GLY A 1 82 ? -8.601 6.931 -7.422 1.00 95.25 82 GLY A C 1
ATOM 619 O O . GLY A 1 82 ? -9.406 7.110 -8.333 1.00 95.25 82 GLY A O 1
ATOM 620 N N . ARG A 1 83 ? -7.390 7.502 -7.414 1.00 93.44 83 ARG A N 1
ATOM 621 C CA . ARG A 1 83 ? -6.850 8.386 -8.460 1.00 93.44 83 ARG A CA 1
ATOM 622 C C . ARG A 1 83 ? -5.576 7.794 -9.037 1.00 93.44 83 ARG A C 1
ATOM 624 O O . ARG A 1 83 ? -4.782 7.207 -8.313 1.00 93.44 83 ARG A O 1
ATOM 631 N N . ARG A 1 84 ? -5.336 7.966 -10.329 1.00 94.94 84 ARG A N 1
ATOM 632 C CA . ARG A 1 84 ? -4.089 7.527 -10.968 1.00 94.94 84 ARG A CA 1
ATOM 633 C C . ARG A 1 84 ? -2.909 8.420 -10.562 1.00 94.94 84 ARG A C 1
ATOM 635 O O . ARG A 1 84 ? -3.145 9.556 -10.147 1.00 94.94 84 ARG A O 1
ATOM 642 N N . PRO A 1 85 ? -1.656 7.951 -10.713 1.00 93.06 85 PRO A N 1
ATOM 643 C CA . PRO A 1 85 ? -0.453 8.737 -10.415 1.00 93.06 85 PRO A CA 1
ATOM 644 C C . PRO A 1 85 ? -0.435 10.106 -11.102 1.00 93.06 85 PRO A C 1
ATOM 646 O O . PRO A 1 85 ? -0.153 11.119 -10.473 1.00 93.06 85 PRO A O 1
ATOM 649 N N . ASP A 1 86 ? -0.841 10.159 -12.373 1.00 92.00 86 ASP A N 1
ATOM 650 C CA . ASP A 1 86 ? -0.912 11.411 -13.140 1.00 92.00 86 ASP A CA 1
ATOM 651 C C . ASP A 1 86 ? -2.002 12.377 -12.641 1.00 92.00 86 ASP A C 1
ATOM 653 O O . ASP A 1 86 ? -1.944 13.574 -12.917 1.00 92.00 86 ASP A O 1
ATOM 657 N N . THR A 1 87 ? -2.968 11.870 -11.870 1.00 90.56 87 THR A N 1
ATOM 658 C CA . THR A 1 87 ? -4.052 12.651 -11.268 1.00 90.56 87 THR A CA 1
ATOM 659 C C . THR A 1 87 ? -3.712 13.088 -9.846 1.00 90.56 87 THR A C 1
ATOM 661 O O . THR A 1 87 ? -3.966 14.235 -9.491 1.00 90.56 87 THR A O 1
ATOM 664 N N . ASN A 1 88 ? -3.178 12.196 -9.001 1.00 89.38 88 ASN A N 1
ATOM 665 C CA . ASN A 1 88 ? -2.838 12.520 -7.608 1.00 89.38 88 ASN A CA 1
ATOM 666 C C . ASN A 1 88 ? -1.434 13.119 -7.436 1.00 89.38 88 ASN A C 1
ATOM 668 O O . ASN A 1 88 ? -1.143 13.642 -6.360 1.00 89.38 88 ASN A O 1
ATOM 672 N N . HIS A 1 89 ? -0.623 13.090 -8.495 1.00 89.56 89 HIS A N 1
ATOM 673 C CA . HIS A 1 89 ? 0.743 13.601 -8.559 1.00 89.56 89 HIS A CA 1
ATOM 674 C C . HIS A 1 89 ? 1.712 12.897 -7.606 1.00 89.56 89 HIS A C 1
ATOM 676 O O . HIS A 1 89 ? 2.608 13.523 -7.039 1.00 89.56 89 HIS A O 1
ATOM 682 N N . VAL A 1 90 ? 1.508 11.590 -7.425 1.00 89.44 90 VAL A N 1
ATOM 683 C CA . VAL A 1 90 ? 2.360 10.731 -6.608 1.00 89.44 90 VAL A CA 1
ATOM 684 C C . VAL A 1 90 ? 3.024 9.683 -7.491 1.00 89.44 90 VAL A C 1
ATOM 686 O O . VAL A 1 90 ? 2.398 8.689 -7.852 1.00 89.44 90 VAL A O 1
ATOM 689 N N . TRP A 1 91 ? 4.300 9.880 -7.819 1.00 89.06 91 TRP A N 1
ATOM 690 C CA . TRP A 1 91 ? 5.064 8.976 -8.691 1.00 89.06 91 TRP A CA 1
ATOM 691 C C . TRP A 1 91 ? 6.267 8.339 -7.994 1.00 89.06 91 TRP A C 1
ATOM 693 O O . TRP A 1 91 ? 6.794 7.339 -8.485 1.00 89.06 91 TRP A O 1
ATOM 703 N N . ARG A 1 92 ? 6.697 8.875 -6.846 1.00 83.94 92 ARG A N 1
ATOM 704 C CA . ARG A 1 92 ? 7.822 8.357 -6.053 1.00 83.94 92 ARG A CA 1
ATOM 705 C C . ARG A 1 92 ? 7.565 8.443 -4.548 1.00 83.94 92 ARG A C 1
ATOM 707 O O . ARG A 1 92 ? 6.604 9.041 -4.075 1.00 83.94 92 ARG A O 1
ATOM 714 N N . ILE A 1 93 ? 8.471 7.839 -3.784 1.00 83.50 93 ILE A N 1
ATOM 715 C CA . ILE A 1 93 ? 8.528 7.992 -2.328 1.00 83.50 93 ILE A CA 1
ATOM 716 C C . ILE A 1 93 ? 9.185 9.347 -2.029 1.00 83.50 93 ILE A C 1
ATOM 718 O O . ILE A 1 93 ? 10.414 9.456 -2.008 1.00 83.50 93 ILE A O 1
ATOM 722 N N . SER A 1 94 ? 8.381 10.403 -1.866 1.00 79.06 94 SER A N 1
ATOM 723 C CA . SER A 1 94 ? 8.903 11.721 -1.501 1.00 79.06 94 SER A CA 1
ATOM 724 C C . SER A 1 94 ? 7.962 12.608 -0.689 1.00 79.06 94 SER A C 1
ATOM 726 O O . SER A 1 94 ? 6.739 12.551 -0.804 1.00 79.06 94 SER A O 1
ATOM 728 N N . ASP A 1 95 ? 8.580 13.466 0.124 1.00 70.81 95 ASP A N 1
ATOM 729 C CA . ASP A 1 95 ? 7.928 14.439 1.004 1.00 70.81 95 ASP A CA 1
ATOM 730 C C . ASP A 1 95 ? 7.146 15.518 0.253 1.00 70.81 95 ASP A C 1
ATOM 732 O O . ASP A 1 95 ? 6.129 16.005 0.746 1.00 70.81 95 ASP A O 1
ATOM 736 N N . ASP A 1 96 ? 7.613 15.883 -0.935 1.00 74.38 96 ASP A N 1
ATOM 737 C CA . ASP A 1 96 ? 7.028 16.892 -1.814 1.00 74.38 96 ASP A CA 1
ATOM 738 C C . ASP A 1 96 ? 6.009 16.309 -2.806 1.00 74.38 96 ASP A C 1
ATOM 740 O O . ASP A 1 96 ? 5.600 17.005 -3.731 1.00 74.38 96 ASP A O 1
ATOM 744 N N . GLU A 1 97 ? 5.563 15.066 -2.599 1.00 82.31 97 GLU A N 1
ATOM 745 C CA . GLU A 1 97 ? 4.507 14.414 -3.388 1.00 82.31 97 GLU A CA 1
ATOM 746 C C . GLU A 1 97 ? 3.277 14.046 -2.537 1.00 82.31 97 GLU A C 1
ATOM 748 O O . GLU A 1 97 ? 2.433 13.259 -2.948 1.00 82.31 97 GLU A O 1
ATOM 753 N N . TYR A 1 98 ? 3.112 14.620 -1.337 1.00 85.94 98 TYR A N 1
ATOM 754 C CA . TYR A 1 98 ? 1.881 14.420 -0.563 1.00 85.94 98 TYR A CA 1
ATOM 755 C C . TYR A 1 98 ? 0.657 15.051 -1.246 1.00 85.94 98 TYR A C 1
ATOM 757 O O . TYR A 1 98 ? 0.480 16.270 -1.230 1.00 85.94 98 TYR A O 1
ATOM 765 N N . TRP A 1 99 ? -0.249 14.218 -1.770 1.00 87.00 99 TRP A N 1
ATOM 766 C CA . TRP A 1 99 ? -1.421 14.634 -2.557 1.00 87.00 99 TRP A CA 1
ATOM 767 C C . TRP A 1 99 ? -2.333 15.684 -1.893 1.00 87.00 99 TRP A C 1
ATOM 769 O O . TRP A 1 99 ? -3.136 16.301 -2.595 1.00 87.00 99 TRP A O 1
ATOM 779 N N . ARG A 1 100 ? -2.243 15.912 -0.571 1.00 84.19 100 ARG A N 1
ATOM 780 C CA . ARG A 1 100 ? -2.996 16.966 0.138 1.00 84.19 100 ARG A CA 1
ATOM 781 C C . ARG A 1 100 ? -2.292 18.316 0.247 1.00 84.19 100 ARG A C 1
ATOM 783 O O . ARG A 1 100 ? -2.985 19.321 0.365 1.00 84.19 100 ARG A O 1
ATOM 790 N N . THR A 1 101 ? -0.961 18.368 0.257 1.00 76.56 101 THR A N 1
ATOM 791 C CA . THR A 1 101 ? -0.223 19.594 0.638 1.00 76.56 101 THR A CA 1
ATOM 792 C C . THR A 1 101 ? 0.768 20.094 -0.403 1.00 76.56 101 THR A C 1
ATOM 794 O O . THR A 1 101 ? 1.393 21.131 -0.196 1.00 76.56 101 THR A O 1
ATOM 797 N N . THR A 1 102 ? 0.964 19.368 -1.495 1.00 68.25 102 THR A N 1
ATOM 798 C CA . THR A 1 102 ? 1.869 19.784 -2.569 1.00 68.25 102 THR A CA 1
ATOM 799 C C . THR A 1 102 ? 1.312 20.949 -3.375 1.00 68.25 102 THR A C 1
ATOM 801 O O . THR A 1 102 ? 0.120 21.247 -3.334 1.00 68.25 102 THR A O 1
ATOM 804 N N . SER A 1 103 ? 2.170 21.624 -4.141 1.00 65.38 103 SER A N 1
ATOM 805 C CA . SER A 1 103 ? 1.770 22.758 -4.990 1.00 65.38 103 SER A CA 1
ATOM 806 C C . SER A 1 103 ? 0.674 22.399 -6.002 1.00 65.38 103 SER A C 1
ATOM 808 O O . SER A 1 103 ? -0.130 23.256 -6.358 1.00 65.38 103 SER A O 1
ATOM 810 N N . ASN A 1 104 ? 0.604 21.128 -6.411 1.00 67.56 104 ASN A N 1
ATOM 811 C CA . ASN A 1 104 ? -0.420 20.585 -7.304 1.00 67.56 104 ASN A CA 1
ATOM 812 C C . ASN A 1 104 ? -1.488 19.743 -6.582 1.00 67.56 104 ASN A C 1
ATOM 814 O O . ASN A 1 104 ? -2.276 19.078 -7.260 1.00 67.56 104 ASN A O 1
ATOM 818 N N . ALA A 1 105 ? -1.534 19.789 -5.243 1.00 70.75 105 ALA A N 1
ATOM 819 C CA . ALA A 1 105 ? -2.369 18.942 -4.397 1.00 70.75 105 ALA A CA 1
ATOM 820 C C . ALA A 1 105 ? -3.795 18.783 -4.924 1.00 70.75 105 ALA A C 1
ATOM 822 O O . ALA A 1 105 ? -4.478 19.747 -5.285 1.00 70.75 105 ALA A O 1
ATOM 823 N N . THR A 1 106 ? -4.256 17.536 -4.928 1.00 76.06 106 THR A N 1
ATOM 824 C CA . THR A 1 106 ? -5.654 17.231 -5.203 1.00 76.06 106 THR A CA 1
ATOM 825 C C . THR A 1 106 ? -6.509 17.386 -3.955 1.00 76.06 106 THR A C 1
ATOM 827 O O . THR A 1 106 ? -7.663 17.780 -4.051 1.00 76.06 106 THR A O 1
ATOM 830 N N . ASN A 1 107 ? -5.947 17.115 -2.776 1.00 84.56 107 ASN A N 1
ATOM 831 C CA . ASN A 1 107 ? -6.720 16.886 -1.558 1.00 84.56 107 ASN A CA 1
ATOM 832 C C . ASN A 1 107 ? -7.797 15.795 -1.747 1.00 84.56 107 ASN A C 1
ATOM 834 O O . ASN A 1 107 ? -8.902 15.902 -1.218 1.00 84.56 107 ASN A O 1
ATOM 838 N N . ALA A 1 108 ? -7.477 14.756 -2.529 1.00 88.19 108 ALA A N 1
ATOM 839 C CA . ALA A 1 108 ? -8.381 13.642 -2.784 1.00 88.19 108 ALA A CA 1
ATOM 840 C C . ALA A 1 108 ? -8.769 12.908 -1.485 1.00 88.19 108 ALA A C 1
ATOM 842 O O . ALA A 1 108 ? -7.919 12.626 -0.634 1.00 88.19 108 ALA A O 1
ATOM 843 N N . THR A 1 109 ? -10.059 12.592 -1.356 1.00 92.19 109 THR A N 1
ATOM 844 C CA . THR A 1 109 ? -10.608 11.740 -0.292 1.00 92.19 109 THR A CA 1
ATOM 845 C C . THR A 1 109 ? -10.071 10.319 -0.421 1.00 92.19 109 THR A C 1
ATOM 847 O O . THR A 1 109 ? -9.968 9.796 -1.530 1.00 92.19 109 THR A O 1
ATOM 850 N N . THR A 1 110 ? -9.747 9.687 0.705 1.00 95.50 110 THR A N 1
ATOM 851 C CA . THR A 1 110 ? -9.263 8.301 0.736 1.00 95.50 110 THR A CA 1
ATOM 852 C C . THR A 1 110 ? -10.401 7.307 1.004 1.00 95.50 110 THR A C 1
ATOM 854 O O . THR A 1 110 ? -11.440 7.692 1.539 1.00 95.50 110 THR A O 1
ATOM 857 N N . ILE A 1 111 ? -10.206 6.019 0.695 1.00 97.88 111 ILE A N 1
ATOM 858 C CA . ILE A 1 111 ? -11.128 4.929 1.064 1.00 97.88 111 ILE A CA 1
ATOM 859 C C . ILE A 1 111 ? -11.498 5.002 2.560 1.00 97.88 111 ILE A C 1
ATOM 861 O O . ILE A 1 111 ? -12.678 5.186 2.860 1.00 97.88 111 ILE A O 1
ATOM 865 N N . PRO A 1 112 ? -10.549 4.915 3.517 1.00 98.00 112 PRO A N 1
ATOM 866 C CA . PRO A 1 112 ? -10.885 4.949 4.943 1.00 98.00 112 PRO A CA 1
ATOM 867 C C . PRO A 1 112 ? -11.580 6.248 5.378 1.00 98.00 112 PRO A C 1
ATOM 869 O O . PRO A 1 112 ? -12.526 6.189 6.166 1.00 98.00 112 PRO A O 1
ATOM 872 N N . GLN A 1 113 ? -11.192 7.405 4.822 1.00 96.31 113 GLN A N 1
ATOM 873 C CA . GLN A 1 113 ? -11.893 8.669 5.069 1.00 96.31 113 GLN A CA 1
ATOM 874 C C . GLN A 1 113 ? -13.354 8.589 4.604 1.00 96.31 113 GLN A C 1
ATOM 876 O O . GLN A 1 113 ? -14.256 8.948 5.357 1.00 96.31 113 GLN A O 1
ATOM 881 N N . TYR A 1 114 ? -13.601 8.078 3.396 1.00 96.81 114 TYR A N 1
ATOM 882 C CA . TYR A 1 114 ? -14.944 7.974 2.830 1.00 96.81 114 TYR A CA 1
ATOM 883 C C . TYR A 1 114 ? -15.840 7.029 3.639 1.00 96.81 114 TYR A C 1
ATOM 885 O O . TYR A 1 114 ? -17.001 7.343 3.901 1.00 96.81 114 TYR A O 1
ATOM 893 N N . PHE A 1 115 ? -15.302 5.895 4.097 1.00 97.94 115 PHE A N 1
ATOM 894 C CA . PHE A 1 115 ? -16.017 4.991 5.001 1.00 97.94 115 PHE A CA 1
ATOM 895 C C . PHE A 1 115 ? -16.326 5.669 6.346 1.00 97.94 115 PHE A C 1
ATOM 897 O O . PHE A 1 115 ? -17.469 5.605 6.808 1.00 97.94 115 PHE A O 1
ATOM 904 N N . LYS A 1 116 ? -15.358 6.384 6.942 1.00 96.25 116 LYS A N 1
ATOM 905 C CA . LYS A 1 116 ? -15.560 7.161 8.179 1.00 96.25 116 LYS A CA 1
ATOM 906 C C . LYS A 1 116 ? -16.685 8.189 8.027 1.00 96.25 116 LYS A C 1
ATOM 908 O O . LYS A 1 116 ? -17.595 8.237 8.852 1.00 96.25 116 LYS A O 1
ATOM 913 N N . GLU A 1 117 ? -16.660 8.968 6.948 1.00 94.88 117 GLU A N 1
ATOM 914 C CA . GLU A 1 117 ? -17.681 9.975 6.622 1.00 94.88 117 GLU A CA 1
ATOM 915 C C . GLU A 1 117 ? -19.068 9.352 6.364 1.00 94.88 117 GLU A C 1
ATOM 917 O O . GLU A 1 117 ? -20.088 10.009 6.558 1.00 94.88 117 GLU A O 1
ATOM 922 N N . ASN A 1 118 ? -19.124 8.060 6.022 1.00 95.12 118 ASN A N 1
ATOM 923 C CA . ASN A 1 118 ? -20.355 7.288 5.832 1.00 95.12 118 ASN A CA 1
ATOM 924 C C . ASN A 1 118 ? -20.779 6.465 7.067 1.00 95.12 118 ASN A C 1
ATOM 926 O O . ASN A 1 118 ? -21.602 5.544 6.956 1.00 95.12 118 ASN A O 1
ATOM 930 N N . GLY A 1 119 ? -20.275 6.818 8.252 1.00 94.50 119 GLY A N 1
ATOM 931 C CA . GLY A 1 119 ? -20.736 6.288 9.538 1.00 94.50 119 GLY A CA 1
ATOM 932 C C . GLY A 1 119 ? -20.062 4.992 9.990 1.00 94.50 119 GLY A C 1
ATOM 933 O O . GLY A 1 119 ? -20.592 4.328 10.880 1.00 94.50 119 GLY A O 1
ATOM 934 N N . TYR A 1 120 ? -18.922 4.631 9.396 1.00 97.44 120 TYR A N 1
ATOM 935 C CA . TYR A 1 120 ? -18.104 3.510 9.855 1.00 97.44 120 TYR A CA 1
ATOM 936 C C . TYR A 1 120 ? -17.128 3.939 10.951 1.00 97.44 120 TYR A C 1
ATOM 938 O O . TYR A 1 120 ? -16.648 5.074 10.978 1.00 97.44 120 TYR A O 1
ATOM 946 N N . ILE A 1 121 ? -16.763 2.993 11.814 1.00 96.88 121 ILE A N 1
ATOM 947 C CA . ILE A 1 121 ? -15.546 3.090 12.622 1.00 96.88 121 ILE A CA 1
ATOM 948 C C . ILE A 1 121 ? -14.374 2.693 11.716 1.00 96.88 121 ILE A C 1
ATOM 950 O O . ILE A 1 121 ? -14.238 1.525 11.356 1.00 96.88 121 ILE A O 1
ATOM 954 N N . SER A 1 122 ? -13.553 3.663 11.315 1.00 97.75 122 SER A N 1
ATOM 955 C CA . SER A 1 122 ? -12.385 3.439 10.456 1.00 97.75 122 SER A CA 1
ATOM 956 C C . SER A 1 122 ? -11.137 3.184 11.304 1.00 97.75 122 SER A C 1
ATOM 958 O O . SER A 1 122 ? -10.778 3.996 12.157 1.00 97.75 122 SER A O 1
ATOM 960 N N . ILE A 1 123 ? -10.473 2.054 11.092 1.00 98.25 123 ILE A N 1
ATOM 961 C CA . ILE A 1 123 ? -9.365 1.551 11.910 1.00 98.25 123 ILE A CA 1
ATOM 962 C C . ILE A 1 123 ? -8.197 1.229 10.983 1.00 98.25 123 ILE A C 1
ATOM 964 O O . ILE A 1 123 ? -8.381 0.510 10.004 1.00 98.25 123 ILE A O 1
ATOM 968 N N . GLY A 1 124 ? -7.004 1.732 11.298 1.00 97.12 124 GLY A N 1
ATOM 969 C CA . GLY A 1 124 ? -5.797 1.505 10.504 1.00 97.12 124 GLY A CA 1
ATOM 970 C C . GLY A 1 124 ? -4.644 0.985 11.354 1.00 97.12 124 GLY A C 1
ATOM 971 O O . GLY A 1 124 ? -4.424 1.458 12.473 1.00 97.12 124 GLY A O 1
ATOM 972 N N . MET A 1 125 ? -3.915 0.001 10.828 1.00 96.19 125 MET A N 1
ATOM 973 C CA . MET A 1 125 ? -2.739 -0.560 11.485 1.00 96.19 125 MET A CA 1
ATOM 974 C C . MET A 1 125 ? -1.720 -1.139 10.503 1.00 96.19 125 MET A C 1
ATOM 976 O O . MET A 1 125 ? -2.074 -1.605 9.419 1.00 96.19 125 MET A O 1
ATOM 980 N N . GLY A 1 126 ? -0.450 -1.154 10.908 1.00 95.38 126 GLY A N 1
ATOM 981 C CA . GLY A 1 126 ? 0.647 -1.673 10.091 1.00 95.38 126 GLY A CA 1
ATOM 982 C C . GLY A 1 126 ? 0.956 -0.773 8.890 1.00 95.38 126 GLY A C 1
ATOM 983 O O . GLY A 1 126 ? 0.885 0.449 8.998 1.00 95.38 126 GLY A O 1
ATOM 984 N N . LYS A 1 127 ? 1.300 -1.346 7.734 1.00 95.44 127 LYS A N 1
ATOM 985 C CA . LYS A 1 127 ? 1.627 -0.593 6.510 1.00 95.44 127 LYS A CA 1
ATOM 986 C C . LYS A 1 127 ? 0.432 -0.529 5.554 1.00 95.44 127 LYS A C 1
ATOM 988 O O . LYS A 1 127 ? 0.315 -1.357 4.654 1.00 95.44 127 LYS A O 1
ATOM 993 N N . ILE A 1 128 ? -0.467 0.442 5.742 1.00 96.75 128 ILE A N 1
ATOM 994 C CA . ILE A 1 128 ? -1.552 0.758 4.789 1.00 96.75 128 ILE A CA 1
ATOM 995 C C . ILE A 1 128 ? -1.126 1.894 3.872 1.00 96.75 128 ILE A C 1
ATOM 997 O O . ILE A 1 128 ? -0.952 1.690 2.669 1.00 96.75 128 ILE A O 1
ATOM 1001 N N . PHE A 1 129 ? -0.885 3.068 4.453 1.00 92.44 129 PHE A N 1
ATOM 1002 C CA . PHE A 1 129 ? -0.105 4.106 3.797 1.00 92.44 129 PHE A CA 1
ATOM 1003 C C . PHE A 1 129 ? 1.383 3.755 3.889 1.00 92.44 129 PHE A C 1
ATOM 1005 O O . PHE A 1 129 ? 1.811 2.960 4.727 1.00 92.44 129 PHE A O 1
ATOM 1012 N N . HIS A 1 130 ? 2.188 4.342 3.007 1.00 85.81 130 HIS A N 1
ATOM 1013 C CA . HIS A 1 130 ? 3.634 4.264 3.163 1.00 85.81 130 HIS A CA 1
ATOM 1014 C C . HIS A 1 130 ? 4.064 5.121 4.370 1.00 85.81 130 HIS A C 1
ATOM 1016 O O . HIS A 1 130 ? 3.620 6.274 4.444 1.00 85.81 130 HIS A O 1
ATOM 1022 N N . PRO A 1 131 ? 4.905 4.601 5.288 1.00 73.44 131 PRO A N 1
ATOM 1023 C CA . PRO A 1 131 ? 5.385 5.366 6.433 1.00 73.44 131 PRO A CA 1
ATOM 1024 C C . PRO A 1 131 ? 6.095 6.645 5.985 1.00 73.44 131 PRO A C 1
ATOM 1026 O O . PRO A 1 131 ? 6.815 6.660 4.988 1.00 73.44 131 PRO A O 1
ATOM 1029 N N . GLY A 1 132 ? 5.890 7.735 6.722 1.00 69.88 132 GLY A N 1
ATOM 1030 C CA . GLY A 1 132 ? 6.392 9.048 6.327 1.00 69.88 132 GLY A CA 1
ATOM 1031 C C . GLY A 1 132 ? 5.577 9.648 5.182 1.00 69.88 132 GLY A C 1
ATOM 1032 O O . GLY A 1 132 ? 4.358 9.804 5.290 1.00 69.88 132 GLY A O 1
ATOM 1033 N N . ALA A 1 133 ? 6.250 10.057 4.112 1.00 60.44 133 ALA A N 1
ATOM 1034 C CA . ALA A 1 133 ? 5.612 10.700 2.977 1.00 60.44 133 ALA A CA 1
ATOM 1035 C C . ALA A 1 133 ? 5.673 9.848 1.716 1.00 60.44 133 ALA A C 1
ATOM 1037 O O . ALA A 1 133 ? 6.530 8.969 1.599 1.00 60.44 133 ALA A O 1
ATOM 1038 N N . PRO A 1 134 ? 4.792 10.127 0.748 1.00 53.22 134 PRO A N 1
ATOM 1039 C CA . PRO A 1 134 ? 3.678 11.083 0.718 1.00 53.22 134 PRO A CA 1
ATOM 1040 C C . PRO A 1 134 ? 2.470 10.722 1.595 1.00 53.22 134 PRO A C 1
ATOM 1042 O O . PRO A 1 134 ? 1.480 11.422 1.534 1.00 53.22 134 PRO A O 1
ATOM 1045 N N . GLY A 1 135 ? 2.514 9.694 2.449 1.00 55.47 135 GLY A N 1
ATOM 1046 C CA . GLY A 1 135 ? 1.402 9.330 3.343 1.00 55.47 135 GLY A CA 1
ATOM 1047 C C . GLY A 1 135 ? 1.070 10.322 4.472 1.00 55.47 135 GLY A C 1
ATOM 1048 O O . GLY A 1 135 ? 0.105 10.095 5.195 1.00 55.47 135 GLY A O 1
ATOM 1049 N N . GLY A 1 136 ? 1.849 11.394 4.663 1.00 56.28 136 GLY A N 1
ATOM 1050 C CA . GLY A 1 136 ? 1.536 12.480 5.599 1.00 56.28 136 GLY A CA 1
ATOM 1051 C C . GLY A 1 136 ? 1.284 12.035 7.045 1.00 56.28 136 GLY A C 1
ATOM 1052 O O . GLY A 1 136 ? 0.403 12.605 7.684 1.00 56.28 136 GLY A O 1
ATOM 1053 N N . ASN A 1 137 ? 2.030 11.037 7.544 1.00 75.75 137 ASN A N 1
ATOM 1054 C CA . ASN A 1 137 ? 1.759 10.335 8.814 1.00 75.75 137 ASN A CA 1
ATOM 1055 C C . ASN A 1 137 ? 0.448 9.525 8.778 1.00 75.75 137 ASN A C 1
ATOM 1057 O O . ASN A 1 137 ? -0.481 9.776 9.543 1.00 75.75 137 ASN A O 1
ATOM 1061 N N . ASN A 1 138 ? 0.371 8.564 7.853 1.00 84.81 138 ASN A N 1
ATOM 1062 C CA . ASN A 1 138 ? -0.774 7.665 7.661 1.00 84.81 138 ASN A CA 1
ATOM 1063 C C . ASN A 1 138 ? -2.121 8.371 7.430 1.00 84.81 138 ASN A C 1
ATOM 1065 O O . ASN A 1 138 ? -3.169 7.787 7.700 1.00 84.81 138 ASN A O 1
ATOM 1069 N N . ASP A 1 139 ? -2.100 9.618 6.950 1.00 85.25 139 ASP A N 1
ATOM 1070 C CA . ASP A 1 139 ? -3.283 10.457 6.744 1.00 85.25 139 ASP A CA 1
ATOM 1071 C C . ASP A 1 139 ? -4.206 10.524 7.982 1.00 85.25 139 ASP A C 1
ATOM 1073 O O . ASP A 1 139 ? -5.435 10.574 7.871 1.00 85.25 139 ASP A O 1
ATOM 1077 N N . GLU A 1 140 ? -3.608 10.478 9.181 1.00 81.38 140 GLU A N 1
ATOM 1078 C CA . GLU A 1 140 ? -4.308 10.123 10.422 1.00 81.38 140 GLU A CA 1
ATOM 1079 C C . GLU A 1 140 ? -5.489 11.046 10.749 1.00 81.38 140 GLU A C 1
ATOM 1081 O O . GLU A 1 140 ? -6.554 10.576 11.146 1.00 81.38 140 GLU A O 1
ATOM 1086 N N . LEU A 1 141 ? -5.342 12.344 10.463 1.00 80.69 141 LEU A N 1
ATOM 1087 C CA . LEU A 1 141 ? -6.378 13.359 10.683 1.00 80.69 141 LEU A CA 1
ATOM 1088 C C . LEU A 1 141 ? -7.671 13.083 9.895 1.00 80.69 141 LEU A C 1
ATOM 1090 O O . LEU A 1 141 ? -8.770 13.371 10.370 1.00 80.69 141 LEU A O 1
ATOM 1094 N N . TYR A 1 142 ? -7.559 12.525 8.689 1.00 87.44 142 TYR A N 1
ATOM 1095 C CA . TYR A 1 142 ? -8.687 12.389 7.769 1.00 87.44 142 TYR A CA 1
ATOM 1096 C C . TYR A 1 142 ? -9.193 10.954 7.684 1.00 87.44 142 TYR A C 1
ATOM 1098 O O . TYR A 1 142 ? -10.402 10.743 7.673 1.00 87.44 142 TYR A O 1
ATOM 1106 N N . SER A 1 143 ? -8.302 9.967 7.680 1.00 90.12 143 SER A N 1
ATOM 1107 C CA . SER A 1 143 ? -8.649 8.589 7.328 1.00 90.12 143 SER A CA 1
ATOM 1108 C C . SER A 1 143 ? -9.241 7.767 8.479 1.00 90.12 143 SER A C 1
ATOM 1110 O O . SER A 1 143 ? -10.148 6.968 8.251 1.00 90.12 143 SER A O 1
ATOM 1112 N N . TRP A 1 144 ? -8.790 7.966 9.720 1.00 93.31 144 TRP A N 1
ATOM 1113 C CA . TRP A 1 144 ? -9.059 7.016 10.811 1.00 93.31 144 TRP A CA 1
ATOM 1114 C C . TRP A 1 144 ? -9.959 7.606 11.904 1.00 93.31 144 TRP A C 1
ATOM 1116 O O . TRP A 1 144 ? -10.063 8.825 12.059 1.00 93.31 144 TRP A O 1
ATOM 1126 N N . SER A 1 145 ? -10.683 6.730 12.600 1.00 90.06 145 SER A N 1
ATOM 1127 C CA . SER A 1 145 ? -11.536 7.034 13.759 1.00 90.06 145 SER A CA 1
ATOM 1128 C C . SER A 1 145 ? -10.828 6.753 15.083 1.00 90.06 145 SER A C 1
ATOM 1130 O O . SER A 1 145 ? -11.181 7.351 16.094 1.00 90.06 145 SER A O 1
ATOM 1132 N N . LEU A 1 146 ? -9.872 5.822 15.075 1.00 84.38 146 LEU A N 1
ATOM 1133 C CA . LEU A 1 146 ? -9.031 5.459 16.213 1.00 84.38 146 LEU A CA 1
ATOM 1134 C C . LEU A 1 146 ? -7.567 5.809 15.903 1.00 84.38 146 LEU A C 1
ATOM 1136 O O . LEU A 1 146 ? -7.216 5.875 14.720 1.00 84.38 146 LEU A O 1
ATOM 1140 N N . PRO A 1 147 ? -6.714 5.992 16.930 1.00 83.44 147 PRO A N 1
ATOM 1141 C CA . PRO A 1 147 ? -5.280 6.173 16.730 1.00 83.44 147 PRO A CA 1
ATOM 1142 C C . PRO A 1 147 ? -4.690 5.056 15.869 1.00 83.44 147 PRO A C 1
ATOM 1144 O O . PRO A 1 147 ? -4.988 3.876 16.081 1.00 83.44 147 PRO A O 1
ATOM 1147 N N . TYR A 1 148 ? -3.854 5.427 14.902 1.00 87.62 148 TYR A N 1
ATOM 1148 C CA . TYR A 1 148 ? -3.250 4.462 13.993 1.00 87.62 148 TYR A CA 1
ATOM 1149 C C . TYR A 1 148 ? -2.231 3.595 14.741 1.00 87.62 148 TYR A C 1
ATOM 1151 O O . TYR A 1 148 ? -1.337 4.116 15.415 1.00 87.62 148 TYR A O 1
ATOM 1159 N N . PHE A 1 149 ? -2.340 2.270 14.617 1.00 88.81 149 PHE A N 1
ATOM 1160 C CA . PHE A 1 149 ? -1.389 1.360 15.255 1.00 88.81 149 PHE A CA 1
ATOM 1161 C C . PHE A 1 149 ? -0.194 1.094 14.338 1.00 88.81 149 PHE A C 1
ATOM 1163 O O . PHE A 1 149 ? -0.286 0.339 13.369 1.00 88.81 149 PHE A O 1
ATOM 1170 N N . GLU A 1 150 ? 0.945 1.691 14.669 1.00 86.50 150 GLU A N 1
ATOM 1171 C CA . GLU A 1 150 ? 2.215 1.425 14.000 1.00 86.50 150 GLU A CA 1
ATOM 1172 C C . GLU A 1 150 ? 3.055 0.470 14.861 1.00 86.50 150 GLU A C 1
ATOM 1174 O O . GLU A 1 150 ? 3.417 0.816 15.992 1.00 86.50 150 GLU A O 1
ATOM 1179 N N . PRO A 1 151 ? 3.334 -0.756 14.383 1.00 82.62 151 PRO A N 1
ATOM 1180 C CA . PRO A 1 151 ? 4.183 -1.674 15.121 1.00 82.62 151 PRO A CA 1
ATOM 1181 C C . PRO A 1 151 ? 5.627 -1.158 15.114 1.00 82.62 151 PRO A C 1
ATOM 1183 O O . PRO A 1 151 ? 6.062 -0.479 14.186 1.00 82.62 151 PRO A O 1
ATOM 1186 N N . SER A 1 152 ? 6.392 -1.501 16.148 1.00 72.12 152 SER A N 1
ATOM 1187 C CA . SER A 1 152 ? 7.835 -1.269 16.147 1.00 72.12 152 SER A CA 1
ATOM 1188 C C . SER A 1 152 ? 8.585 -2.548 16.484 1.00 72.12 152 SER A C 1
ATOM 1190 O O . SER A 1 152 ? 8.437 -3.146 17.558 1.00 72.12 152 SER A O 1
ATOM 1192 N N . THR A 1 153 ? 9.425 -2.980 15.552 1.00 63.84 153 THR A N 1
ATOM 1193 C CA . THR A 1 153 ? 10.399 -4.039 15.777 1.00 63.84 153 THR A CA 1
ATOM 1194 C C . THR A 1 153 ? 11.708 -3.397 16.216 1.00 63.84 153 THR A C 1
ATOM 1196 O O . THR A 1 153 ? 12.208 -2.483 15.553 1.00 63.84 153 THR A O 1
ATOM 1199 N N . PRO A 1 154 ? 12.295 -3.828 17.347 1.00 58.50 154 PRO A N 1
ATOM 1200 C CA . PRO A 1 154 ? 13.496 -3.191 17.852 1.00 58.50 154 PRO A CA 1
ATOM 1201 C C . PRO A 1 154 ? 14.648 -3.336 16.852 1.00 58.50 154 PRO A C 1
ATOM 1203 O O . PRO A 1 154 ? 14.970 -4.432 16.388 1.00 58.50 154 PRO A O 1
ATOM 1206 N N . ARG A 1 155 ? 15.322 -2.209 16.585 1.00 57.91 155 ARG A N 1
ATOM 1207 C CA . ARG A 1 155 ? 16.431 -2.059 15.621 1.00 57.91 155 ARG A CA 1
ATOM 1208 C C . ARG A 1 155 ? 17.555 -3.093 15.803 1.00 57.91 155 ARG A C 1
ATOM 1210 O O . ARG A 1 155 ? 18.275 -3.407 14.860 1.00 57.91 155 ARG A O 1
ATOM 1217 N N . ARG A 1 156 ? 17.666 -3.677 17.003 1.00 54.56 156 ARG A N 1
ATOM 1218 C CA . ARG A 1 156 ? 18.580 -4.779 17.337 1.00 54.56 156 ARG A CA 1
ATOM 1219 C C . ARG A 1 156 ? 18.413 -6.024 16.460 1.00 54.56 156 ARG A C 1
ATOM 1221 O O . ARG A 1 156 ? 19.399 -6.720 16.272 1.00 54.56 156 ARG A O 1
ATOM 1228 N N . MET A 1 157 ? 17.227 -6.304 15.905 1.00 65.25 157 MET A N 1
ATOM 1229 C CA . MET A 1 157 ? 17.050 -7.454 15.001 1.00 65.25 157 MET A CA 1
ATOM 1230 C C . MET A 1 157 ? 17.796 -7.269 13.677 1.00 65.25 157 MET A C 1
ATOM 1232 O O . MET A 1 157 ? 18.426 -8.205 13.197 1.00 65.25 157 MET A O 1
ATOM 1236 N N . PHE A 1 158 ? 17.801 -6.050 13.129 1.00 62.91 158 PHE A N 1
ATOM 1237 C CA . PHE A 1 158 ? 18.580 -5.718 11.933 1.00 62.91 158 PHE A CA 1
ATOM 1238 C C . PHE A 1 158 ? 20.087 -5.892 12.180 1.00 62.91 158 PHE A C 1
ATOM 1240 O O . PHE A 1 158 ? 20.806 -6.437 11.345 1.00 62.91 158 PHE A O 1
ATOM 1247 N N . ASN A 1 159 ? 20.553 -5.490 13.367 1.00 60.72 159 ASN A N 1
ATOM 1248 C CA . ASN A 1 159 ? 21.940 -5.693 13.788 1.00 60.72 159 ASN A CA 1
ATOM 1249 C C . ASN A 1 159 ? 22.266 -7.178 14.014 1.00 60.72 159 ASN A C 1
ATOM 1251 O O . ASN A 1 159 ? 23.344 -7.623 13.634 1.00 60.72 159 ASN A O 1
ATOM 1255 N N . ALA A 1 160 ? 21.348 -7.949 14.609 1.00 61.16 160 ALA A N 1
ATOM 1256 C CA . ALA A 1 160 ? 21.523 -9.382 14.857 1.00 61.16 160 ALA A CA 1
ATOM 1257 C C . ALA A 1 160 ? 21.644 -10.183 13.554 1.00 61.16 160 ALA A C 1
ATOM 1259 O O . ALA A 1 160 ? 22.467 -11.089 13.467 1.00 61.16 160 ALA A O 1
ATOM 1260 N N . ALA A 1 161 ? 20.890 -9.797 12.526 1.00 64.38 161 ALA A N 1
ATOM 1261 C CA . ALA A 1 161 ? 21.021 -10.347 11.183 1.00 64.38 161 ALA A CA 1
ATOM 1262 C C . ALA A 1 161 ? 22.191 -9.738 10.381 1.00 64.38 161 ALA A C 1
ATOM 1264 O O . ALA A 1 161 ? 22.370 -10.064 9.212 1.00 64.38 161 ALA A O 1
ATOM 1265 N N . GLN A 1 162 ? 22.983 -8.844 10.989 1.00 65.94 162 GLN A N 1
ATOM 1266 C CA . GLN A 1 162 ? 24.169 -8.206 10.401 1.00 65.94 162 GLN A CA 1
ATOM 1267 C C . GLN A 1 162 ? 23.896 -7.553 9.033 1.00 65.94 162 GLN A C 1
ATOM 1269 O O . GLN A 1 162 ? 24.754 -7.526 8.151 1.00 65.94 162 GLN A O 1
ATOM 1274 N N . GLY A 1 163 ? 22.681 -7.025 8.853 1.00 68.44 163 GLY A N 1
ATOM 1275 C CA . GLY A 1 163 ? 22.242 -6.408 7.605 1.00 68.44 163 GLY A CA 1
ATOM 1276 C C . GLY A 1 163 ? 21.966 -7.386 6.460 1.00 68.44 163 GLY A C 1
ATOM 1277 O O . GLY A 1 163 ? 21.930 -6.936 5.320 1.00 68.44 163 GLY A O 1
ATOM 1278 N N . ALA A 1 164 ? 21.787 -8.686 6.718 1.00 76.69 164 ALA A N 1
ATOM 1279 C CA . ALA A 1 164 ? 21.532 -9.687 5.683 1.00 76.69 164 ALA A CA 1
ATOM 1280 C C . ALA A 1 164 ? 20.239 -9.425 4.877 1.00 76.69 164 ALA A C 1
ATOM 1282 O O . ALA A 1 164 ? 19.257 -8.938 5.424 1.00 76.69 164 ALA A O 1
ATOM 1283 N N . ALA A 1 165 ? 20.172 -9.781 3.596 1.00 82.19 165 ALA A N 1
ATOM 1284 C CA . ALA A 1 165 ? 18.931 -9.662 2.817 1.00 82.19 165 ALA A CA 1
ATOM 1285 C C . ALA A 1 165 ? 17.882 -10.713 3.223 1.00 82.19 165 ALA A C 1
ATOM 1287 O O . ALA A 1 165 ? 16.685 -10.468 3.101 1.00 82.19 165 ALA A O 1
ATOM 1288 N N . TRP A 1 166 ? 18.326 -11.859 3.740 1.00 88.81 166 TRP A N 1
ATOM 1289 C CA . TRP A 1 166 ? 17.502 -12.963 4.229 1.00 88.81 166 TRP A CA 1
ATOM 1290 C C . TRP A 1 166 ? 18.114 -13.528 5.514 1.00 88.81 166 TRP A C 1
ATOM 1292 O O . TRP A 1 166 ? 19.336 -13.633 5.629 1.00 88.81 166 TRP A O 1
ATOM 1302 N N . TYR A 1 167 ? 17.279 -13.847 6.503 1.00 88.94 167 TYR A N 1
ATOM 1303 C CA . TYR A 1 167 ? 17.730 -14.368 7.797 1.00 88.94 167 TYR A CA 1
ATOM 1304 C C . TYR A 1 167 ? 16.562 -14.967 8.588 1.00 88.94 167 TYR A C 1
ATOM 1306 O O . TYR A 1 167 ? 15.501 -14.358 8.708 1.00 88.94 167 TYR A O 1
ATOM 1314 N N . SER A 1 168 ? 16.777 -16.129 9.199 1.00 90.38 168 SER A N 1
ATOM 1315 C CA . SER A 1 168 ? 15.796 -16.789 10.063 1.00 90.38 168 SER A CA 1
ATOM 1316 C C . SER A 1 168 ? 16.150 -16.627 11.541 1.00 90.38 168 SER A C 1
ATOM 1318 O O . SER A 1 168 ? 17.306 -16.816 11.923 1.00 90.38 168 SER A O 1
ATOM 1320 N N . PHE A 1 169 ? 15.162 -16.380 12.402 1.00 88.88 169 PHE A N 1
ATOM 1321 C CA . PHE A 1 169 ? 15.380 -16.276 13.850 1.00 88.88 169 PHE A CA 1
ATOM 1322 C C . PHE A 1 169 ? 14.870 -17.520 14.589 1.00 88.88 169 PHE A C 1
ATOM 1324 O O . PHE A 1 169 ? 13.675 -17.807 14.573 1.00 88.88 169 PHE A O 1
ATOM 1331 N N . SER A 1 170 ? 15.762 -18.258 15.260 1.00 87.12 170 SER A N 1
ATOM 1332 C CA . SER A 1 170 ? 15.413 -19.516 15.947 1.00 87.12 170 SER A CA 1
ATOM 1333 C C . SER A 1 170 ? 14.691 -19.341 17.284 1.00 87.12 170 SER A C 1
ATOM 1335 O O . SER A 1 170 ? 13.949 -20.222 17.698 1.00 87.12 170 SER A O 1
ATOM 1337 N N . ASN A 1 171 ? 14.898 -18.208 17.959 1.00 84.81 171 ASN A N 1
ATOM 1338 C CA . ASN A 1 171 ? 14.413 -17.962 19.323 1.00 84.81 171 ASN A CA 1
ATOM 1339 C C . ASN A 1 171 ? 13.408 -16.802 19.397 1.00 84.81 171 ASN A C 1
ATOM 1341 O O . ASN A 1 171 ? 13.254 -16.202 20.458 1.00 84.81 171 ASN A O 1
ATOM 1345 N N . LEU A 1 172 ? 12.790 -16.445 18.270 1.00 87.38 172 LEU A N 1
ATOM 1346 C CA . LEU A 1 172 ? 11.756 -15.416 18.193 1.00 87.38 172 LEU A CA 1
ATOM 1347 C C . LEU A 1 172 ? 10.468 -16.027 17.646 1.00 87.38 172 LEU A C 1
ATOM 1349 O O . LEU A 1 172 ? 10.505 -16.908 16.787 1.00 87.38 172 LEU A O 1
ATOM 1353 N N . PHE A 1 173 ? 9.344 -15.527 18.135 1.00 89.81 173 PHE A N 1
ATOM 1354 C CA . PHE A 1 173 ? 7.998 -15.944 17.771 1.00 89.81 173 PHE A CA 1
ATOM 1355 C C . PHE A 1 173 ? 7.309 -14.856 16.950 1.00 89.81 173 PHE A C 1
ATOM 1357 O O . PHE A 1 173 ? 7.778 -13.724 16.867 1.00 89.81 173 PHE A O 1
ATOM 1364 N N . ASP A 1 174 ? 6.156 -15.176 16.368 1.00 91.44 174 ASP A N 1
ATOM 1365 C CA . ASP A 1 174 ? 5.422 -14.276 15.475 1.00 91.44 174 ASP A CA 1
ATOM 1366 C C . ASP A 1 174 ? 5.245 -12.857 16.031 1.00 91.44 174 ASP A C 1
ATOM 1368 O O . ASP A 1 174 ? 5.478 -11.890 15.308 1.00 91.44 174 ASP A O 1
ATOM 1372 N N . ASN A 1 175 ? 4.873 -12.732 17.311 1.00 90.19 175 ASN A N 1
ATOM 1373 C CA . ASN A 1 175 ? 4.575 -11.452 17.963 1.00 90.19 175 ASN A CA 1
ATOM 1374 C C . ASN A 1 175 ? 5.828 -10.652 18.363 1.00 90.19 175 ASN A C 1
ATOM 1376 O O . ASN A 1 175 ? 5.701 -9.519 18.830 1.00 90.19 175 ASN A O 1
ATOM 1380 N N . ASP A 1 176 ? 7.033 -11.192 18.164 1.00 87.94 176 ASP A N 1
ATOM 1381 C CA . ASP A 1 176 ? 8.263 -10.405 18.276 1.00 87.94 176 ASP A CA 1
ATOM 1382 C C . ASP A 1 176 ? 8.438 -9.468 17.067 1.00 87.94 176 ASP A C 1
ATOM 1384 O O . ASP A 1 176 ? 9.021 -8.384 17.200 1.00 87.94 176 ASP A O 1
ATOM 1388 N N . PHE A 1 177 ? 7.874 -9.849 15.916 1.00 89.44 177 PHE A N 1
ATOM 1389 C CA . PHE A 1 177 ? 7.912 -9.124 14.645 1.00 89.44 177 PHE A CA 1
ATOM 1390 C C . PHE A 1 177 ? 6.668 -8.244 14.446 1.00 89.44 177 PHE A C 1
ATOM 1392 O O . PHE A 1 177 ? 5.632 -8.429 15.089 1.00 89.44 177 PHE A O 1
ATOM 1399 N N . ASP A 1 178 ? 6.775 -7.271 13.539 1.00 91.25 178 ASP A N 1
ATOM 1400 C CA . ASP A 1 178 ? 5.729 -6.273 13.285 1.00 91.25 178 ASP A CA 1
ATOM 1401 C C . ASP A 1 178 ? 4.388 -6.891 12.873 1.00 91.25 178 ASP A C 1
ATOM 1403 O O . ASP A 1 178 ? 3.354 -6.529 13.435 1.00 91.25 178 ASP A O 1
ATOM 1407 N N . ASP A 1 179 ? 4.398 -7.869 11.966 1.00 96.00 179 ASP A N 1
ATOM 1408 C CA . ASP A 1 179 ? 3.169 -8.460 11.422 1.00 96.00 179 ASP A CA 1
ATOM 1409 C C . ASP A 1 179 ? 2.403 -9.297 12.463 1.00 96.00 179 ASP A C 1
ATOM 1411 O O . ASP A 1 179 ? 1.168 -9.307 12.486 1.00 96.00 179 ASP A O 1
ATOM 1415 N N . GLY A 1 180 ? 3.107 -9.938 13.400 1.00 95.69 180 GLY A N 1
ATOM 1416 C CA . GLY A 1 180 ? 2.478 -10.632 14.526 1.00 95.69 180 GLY A CA 1
ATOM 1417 C C . GLY A 1 180 ? 1.855 -9.657 15.524 1.00 95.69 180 GLY A C 1
ATOM 1418 O O . GLY A 1 180 ? 0.722 -9.861 15.960 1.00 95.69 180 GLY A O 1
ATOM 1419 N N . LYS A 1 181 ? 2.529 -8.535 15.821 1.00 93.62 181 LYS A N 1
ATOM 1420 C CA . LYS A 1 181 ? 1.965 -7.459 16.664 1.00 93.62 181 LYS A CA 1
ATOM 1421 C C . LYS A 1 181 ? 0.724 -6.837 16.033 1.00 93.62 181 LYS A C 1
ATOM 1423 O O . LYS A 1 181 ? -0.263 -6.616 16.731 1.00 93.62 181 LYS A O 1
ATOM 1428 N N . VAL A 1 182 ? 0.761 -6.587 14.724 1.00 96.25 182 VAL A N 1
ATOM 1429 C CA . VAL A 1 182 ? -0.386 -6.096 13.947 1.00 96.25 182 VAL A CA 1
ATOM 1430 C C . VAL A 1 182 ? -1.558 -7.071 14.045 1.00 96.25 182 VAL A C 1
ATOM 1432 O O . VAL A 1 182 ? -2.667 -6.658 14.379 1.00 96.25 182 VAL A O 1
ATOM 1435 N N . SER A 1 183 ? -1.307 -8.368 13.856 1.00 97.44 183 SER A N 1
ATOM 1436 C CA . SER A 1 183 ? -2.337 -9.407 13.985 1.00 97.44 183 SER A CA 1
ATOM 1437 C C . SER A 1 183 ? -2.939 -9.443 15.385 1.00 97.44 183 SER A C 1
ATOM 1439 O O . SER A 1 183 ? -4.158 -9.449 15.535 1.00 97.44 183 SER A O 1
ATOM 1441 N N . GLN A 1 184 ? -2.102 -9.409 16.424 1.00 96.62 184 GLN A N 1
ATOM 1442 C CA . GLN A 1 184 ? -2.570 -9.407 17.807 1.00 96.62 184 GLN A CA 1
ATOM 1443 C C . GLN A 1 184 ? -3.420 -8.168 18.121 1.00 96.62 184 GLN A C 1
ATOM 1445 O O . GLN A 1 184 ? -4.456 -8.279 18.776 1.00 96.62 184 GLN A O 1
ATOM 1450 N N . ASN A 1 185 ? -3.015 -6.995 17.629 1.00 95.81 185 ASN A N 1
ATOM 1451 C CA . ASN A 1 185 ? -3.776 -5.763 17.802 1.00 95.81 185 ASN A CA 1
ATOM 1452 C C . ASN A 1 185 ? -5.141 -5.827 17.093 1.00 95.81 185 ASN A C 1
ATOM 1454 O O . ASN A 1 185 ? -6.148 -5.426 17.675 1.00 95.81 185 ASN A O 1
ATOM 1458 N N . ALA A 1 186 ? -5.201 -6.389 15.881 1.00 98.00 186 ALA A N 1
ATOM 1459 C CA . ALA A 1 186 ? -6.458 -6.607 15.166 1.00 98.00 186 ALA A CA 1
ATOM 1460 C C . ALA A 1 186 ? -7.418 -7.518 15.946 1.00 98.00 186 ALA A C 1
ATOM 1462 O O . ALA A 1 186 ? -8.589 -7.183 16.100 1.00 98.00 186 ALA A O 1
ATOM 1463 N N . ILE A 1 187 ? -6.920 -8.633 16.491 1.00 97.50 187 ILE A N 1
ATOM 1464 C CA . ILE A 1 187 ? -7.717 -9.582 17.287 1.00 97.50 187 ILE A CA 1
ATOM 1465 C C . ILE A 1 187 ? -8.322 -8.895 18.517 1.00 97.50 187 ILE A C 1
ATOM 1467 O O . ILE A 1 187 ? -9.517 -9.050 18.781 1.00 97.50 187 ILE A O 1
ATOM 1471 N N . ASN A 1 188 ? -7.515 -8.103 19.230 1.00 94.50 188 ASN A N 1
ATOM 1472 C CA . ASN A 1 188 ? -7.957 -7.350 20.405 1.00 94.50 188 ASN A CA 1
ATOM 1473 C C . ASN A 1 188 ? -9.012 -6.291 20.035 1.00 94.50 188 ASN A C 1
ATOM 1475 O O . ASN A 1 188 ? -9.979 -6.094 20.767 1.00 94.50 188 ASN A O 1
ATOM 1479 N N . LEU A 1 189 ? -8.848 -5.607 18.898 1.00 95.06 189 LEU A N 1
ATOM 1480 C CA . LEU A 1 189 ? -9.805 -4.602 18.428 1.00 95.06 189 LEU A CA 1
ATOM 1481 C C . LEU A 1 189 ? -11.124 -5.220 17.970 1.00 95.06 189 LEU A C 1
ATOM 1483 O O . LEU A 1 189 ? -12.179 -4.661 18.257 1.00 95.06 189 LEU A O 1
ATOM 1487 N N . LEU A 1 190 ? -11.093 -6.376 17.303 1.00 96.12 190 LEU A N 1
ATOM 1488 C CA . LEU A 1 190 ? -12.316 -7.113 16.995 1.00 96.12 190 LEU A CA 1
ATOM 1489 C C . LEU A 1 190 ? -13.053 -7.486 18.301 1.00 96.12 190 LEU A C 1
ATOM 1491 O O . LEU A 1 190 ? -14.274 -7.330 18.384 1.00 96.12 190 LEU A O 1
ATOM 1495 N N . GLU A 1 191 ? -12.327 -7.886 19.356 1.00 93.44 191 GLU A N 1
ATOM 1496 C CA . GLU A 1 191 ? -12.943 -8.244 20.641 1.00 93.44 191 GLU A CA 1
ATOM 1497 C C . GLU A 1 191 ? -13.620 -7.027 21.286 1.00 93.44 191 GLU A C 1
ATOM 1499 O O . GLU A 1 191 ? -14.765 -7.115 21.737 1.00 93.44 191 GLU A O 1
ATOM 1504 N N . GLN A 1 192 ? -12.959 -5.867 21.253 1.00 93.19 192 GLN A N 1
ATOM 1505 C CA . GLN A 1 192 ? -13.538 -4.600 21.706 1.00 93.19 192 GLN A CA 1
ATOM 1506 C C . GLN A 1 192 ? -14.776 -4.212 20.891 1.00 93.19 192 GLN A C 1
ATOM 1508 O O . GLN A 1 192 ? -15.784 -3.806 21.459 1.00 93.19 192 GLN A O 1
ATOM 1513 N N . LEU A 1 193 ? -14.753 -4.379 19.566 1.00 94.00 193 LEU A N 1
ATOM 1514 C CA . LEU A 1 193 ? -15.915 -4.105 18.714 1.00 94.00 193 LEU A CA 1
ATOM 1515 C C . LEU A 1 193 ? -17.099 -5.020 19.057 1.00 94.00 193 LEU A C 1
ATOM 1517 O O . LEU A 1 193 ? -18.247 -4.575 19.037 1.00 94.00 193 LEU A O 1
ATOM 1521 N N . LYS A 1 194 ? -16.842 -6.285 19.412 1.00 93.00 194 LYS A N 1
ATOM 1522 C CA . LYS A 1 194 ? -17.880 -7.223 19.865 1.00 93.00 194 LYS A CA 1
ATOM 1523 C C . LYS A 1 194 ? -18.505 -6.770 21.188 1.00 93.00 194 LYS A C 1
ATOM 1525 O O . LYS A 1 194 ? -19.726 -6.847 21.349 1.00 93.00 194 LYS A O 1
ATOM 1530 N N . GLN A 1 195 ? -17.682 -6.287 22.118 1.00 90.88 195 GLN A N 1
ATOM 1531 C CA . GLN A 1 195 ? -18.145 -5.719 23.387 1.00 90.88 195 GLN A CA 1
ATOM 1532 C C . GLN A 1 195 ? -18.973 -4.448 23.144 1.00 90.88 195 GLN A C 1
ATOM 1534 O O . GLN A 1 195 ? -20.129 -4.402 23.550 1.00 90.88 195 GLN A O 1
ATOM 1539 N N . ASN A 1 196 ? -18.471 -3.501 22.346 1.00 89.56 196 ASN A N 1
ATOM 1540 C CA . ASN A 1 196 ? -19.183 -2.266 21.996 1.00 89.56 196 ASN A CA 1
ATOM 1541 C C . ASN A 1 196 ? -20.549 -2.532 21.340 1.00 89.56 196 ASN A C 1
ATOM 1543 O O . ASN A 1 196 ? -21.531 -1.863 21.663 1.00 89.56 196 ASN A O 1
ATOM 1547 N N . ARG A 1 197 ? -20.642 -3.542 20.458 1.00 89.25 197 ARG A N 1
ATOM 1548 C CA . ARG A 1 197 ? -21.925 -3.990 19.885 1.00 89.25 197 ARG A CA 1
ATOM 1549 C C . ARG A 1 197 ? -22.896 -4.486 20.953 1.00 89.25 197 ARG A C 1
ATOM 1551 O O . ARG A 1 197 ? -24.090 -4.214 20.857 1.00 89.25 197 ARG A O 1
ATOM 1558 N N . SER A 1 198 ? -22.392 -5.189 21.966 1.00 88.00 198 SER A N 1
ATOM 1559 C CA . SER A 1 198 ? -23.194 -5.657 23.105 1.00 88.00 198 SER A CA 1
ATOM 1560 C C . SER A 1 198 ? -23.671 -4.494 23.986 1.00 88.00 198 SER A C 1
ATOM 1562 O O . SER A 1 198 ? -24.769 -4.560 24.536 1.00 88.00 198 SER A O 1
ATOM 1564 N N . ASP A 1 199 ? -22.899 -3.406 24.034 1.00 88.94 199 ASP A N 1
ATOM 1565 C CA . ASP A 1 199 ? -23.213 -2.167 24.758 1.00 88.94 199 ASP A CA 1
ATOM 1566 C C . ASP A 1 199 ? -24.073 -1.173 23.944 1.00 88.94 199 ASP A C 1
ATOM 1568 O O . ASP A 1 199 ? -24.417 -0.092 24.426 1.00 88.94 199 ASP A O 1
ATOM 1572 N N . GLY A 1 200 ? -24.469 -1.541 22.719 1.00 88.69 200 GLY A N 1
ATOM 1573 C CA . GLY A 1 200 ? -25.417 -0.795 21.885 1.00 88.69 200 GLY A CA 1
ATOM 1574 C C . GLY A 1 200 ? -24.810 0.017 20.735 1.00 88.69 200 GLY A C 1
ATOM 1575 O O . GLY A 1 200 ? -25.568 0.610 19.962 1.00 88.69 200 GLY A O 1
ATOM 1576 N N . ASP A 1 201 ? -23.485 0.031 20.556 1.00 87.62 201 ASP A N 1
ATOM 1577 C CA . ASP A 1 201 ? -22.854 0.636 19.373 1.00 87.62 201 ASP A CA 1
ATOM 1578 C C . ASP A 1 201 ? -22.902 -0.332 18.181 1.00 87.62 201 ASP A C 1
ATOM 1580 O O . ASP A 1 201 ? -22.085 -1.239 18.034 1.00 87.62 201 ASP A O 1
ATOM 1584 N N . SER A 1 202 ? -23.893 -0.137 17.313 1.00 87.12 202 SER A N 1
ATOM 1585 C CA . SER A 1 202 ? -24.137 -0.973 16.130 1.00 87.12 202 SER A CA 1
ATOM 1586 C C . SER A 1 202 ? -23.443 -0.476 14.858 1.00 87.12 202 SER A C 1
ATOM 1588 O O . SER A 1 202 ? -23.734 -0.976 13.770 1.00 87.12 202 SER A O 1
ATOM 1590 N N . ARG A 1 203 ? -22.534 0.506 14.951 1.00 92.62 203 ARG A N 1
ATOM 1591 C CA . ARG A 1 203 ? -21.821 1.011 13.769 1.00 92.62 203 ARG A CA 1
ATOM 1592 C C . ARG A 1 203 ? -20.990 -0.104 13.107 1.00 92.62 203 ARG A C 1
ATOM 1594 O O . ARG A 1 203 ? -20.352 -0.891 13.812 1.00 92.62 203 ARG A O 1
ATOM 1601 N N . PRO A 1 204 ? -20.954 -0.178 11.763 1.00 96.88 204 PRO A N 1
ATOM 1602 C CA . PRO A 1 204 ? -20.051 -1.083 11.060 1.00 96.88 204 PRO A CA 1
ATOM 1603 C C . PRO A 1 204 ? -18.603 -0.580 11.151 1.00 96.88 204 PRO A C 1
ATOM 1605 O O . PRO A 1 204 ? -18.359 0.612 11.366 1.00 96.88 204 PRO A O 1
ATOM 1608 N N . PHE A 1 205 ? -17.631 -1.469 10.955 1.00 98.19 205 PHE A N 1
ATOM 1609 C CA . PHE A 1 205 ? -16.213 -1.098 10.924 1.00 98.19 205 PHE A CA 1
ATOM 1610 C C . PHE A 1 205 ? -15.600 -1.231 9.527 1.00 98.19 205 PHE A C 1
ATOM 1612 O O . PHE A 1 205 ? -15.971 -2.104 8.744 1.00 98.19 205 PHE A O 1
ATOM 1619 N N . PHE A 1 206 ? -14.645 -0.353 9.229 1.00 98.81 206 PHE A N 1
ATOM 1620 C CA . PHE A 1 206 ? -13.672 -0.504 8.152 1.00 98.81 206 PHE A CA 1
ATOM 1621 C C . PHE A 1 206 ? -12.313 -0.702 8.826 1.00 98.81 206 PHE A C 1
ATOM 1623 O O . PHE A 1 206 ? -11.789 0.231 9.428 1.00 98.81 206 PHE A O 1
ATOM 1630 N N . MET A 1 207 ? -11.765 -1.915 8.792 1.00 98.81 207 MET A N 1
ATOM 1631 C CA . MET A 1 207 ? -10.502 -2.256 9.447 1.00 98.81 207 MET A CA 1
ATOM 1632 C C . MET A 1 207 ? -9.442 -2.568 8.397 1.00 98.81 207 MET A C 1
ATOM 1634 O O . MET A 1 207 ? -9.511 -3.594 7.726 1.00 98.81 207 MET A O 1
ATOM 1638 N N . ALA A 1 208 ? -8.460 -1.681 8.271 1.00 98.81 208 ALA A N 1
ATOM 1639 C CA . ALA A 1 208 ? -7.335 -1.817 7.365 1.00 98.81 208 ALA A CA 1
ATOM 1640 C C . ALA A 1 208 ? -6.104 -2.362 8.098 1.00 98.81 208 ALA A C 1
ATOM 1642 O O . ALA A 1 208 ? -5.609 -1.742 9.040 1.00 98.81 208 ALA A O 1
ATOM 1643 N N . ILE A 1 209 ? -5.613 -3.515 7.646 1.00 98.69 209 ILE A N 1
ATOM 1644 C CA . ILE A 1 209 ? -4.486 -4.246 8.229 1.00 98.69 209 ILE A CA 1
ATOM 1645 C C . ILE A 1 209 ? -3.385 -4.365 7.182 1.00 98.69 209 ILE A C 1
ATOM 1647 O O . ILE A 1 209 ? -3.586 -4.997 6.149 1.00 98.69 209 ILE A O 1
ATOM 1651 N N . GLY A 1 210 ? -2.239 -3.735 7.431 1.00 98.31 210 GLY A N 1
ATOM 1652 C CA . GLY A 1 210 ? -1.110 -3.741 6.508 1.00 98.31 210 GLY A CA 1
ATOM 1653 C C . GLY A 1 210 ? 0.059 -4.574 7.009 1.00 98.31 210 GLY A C 1
ATOM 1654 O O . GLY A 1 210 ? 0.738 -4.160 7.948 1.00 98.31 210 GLY A O 1
ATOM 1655 N N . PHE A 1 211 ? 0.330 -5.696 6.353 1.00 98.25 211 PHE A N 1
ATOM 1656 C CA . PHE A 1 211 ? 1.510 -6.515 6.607 1.00 98.25 211 PHE A CA 1
ATOM 1657 C C . PHE A 1 211 ? 2.718 -6.023 5.812 1.00 98.25 211 PHE A C 1
ATOM 1659 O O . PHE A 1 211 ? 2.588 -5.616 4.657 1.00 98.25 211 PHE A O 1
ATOM 1666 N N . MET A 1 212 ? 3.888 -6.043 6.450 1.00 95.00 212 MET A N 1
ATOM 1667 C CA . MET A 1 212 ? 5.163 -5.627 5.870 1.00 95.00 212 MET A CA 1
ATOM 1668 C C . MET A 1 212 ? 5.831 -6.765 5.103 1.00 95.00 212 MET A C 1
ATOM 1670 O O . MET A 1 212 ? 6.454 -6.526 4.080 1.00 95.00 212 MET A O 1
ATOM 1674 N N . LYS A 1 213 ? 5.778 -8.009 5.581 1.00 96.44 213 LYS A N 1
ATOM 1675 C CA . LYS A 1 213 ? 6.330 -9.127 4.809 1.00 96.44 213 LYS A CA 1
ATOM 1676 C C . LYS A 1 213 ? 5.436 -9.416 3.586 1.00 96.44 213 LYS A C 1
ATOM 1678 O O . LYS A 1 213 ? 4.241 -9.151 3.660 1.00 96.44 213 LYS A O 1
ATOM 1683 N N . PRO A 1 214 ? 5.982 -9.951 2.477 1.00 97.19 214 PRO A N 1
ATOM 1684 C CA . PRO A 1 214 ? 7.364 -10.389 2.282 1.00 97.19 214 PRO A CA 1
ATOM 1685 C C . PRO A 1 214 ? 8.379 -9.294 1.892 1.00 97.19 214 PRO A C 1
ATOM 1687 O O . PRO A 1 214 ? 9.481 -9.660 1.502 1.00 97.19 214 PRO A O 1
ATOM 1690 N N . HIS A 1 215 ? 8.104 -7.989 2.040 1.00 95.56 215 HIS A N 1
ATOM 1691 C CA . HIS A 1 215 ? 9.098 -6.928 1.782 1.00 95.56 215 HIS A CA 1
ATOM 1692 C C . HIS A 1 215 ? 10.443 -7.180 2.487 1.00 95.56 215 HIS A C 1
ATOM 1694 O O . HIS A 1 215 ? 10.503 -7.658 3.632 1.00 95.56 215 HIS A O 1
ATOM 1700 N N . LEU A 1 216 ? 11.535 -6.786 1.825 1.00 90.31 216 LEU A N 1
ATOM 1701 C CA . LEU A 1 216 ? 12.902 -6.879 2.340 1.00 90.31 216 LEU A CA 1
ATOM 1702 C C . LEU A 1 216 ? 13.085 -6.183 3.713 1.00 90.31 216 LEU A C 1
ATOM 1704 O O . LEU A 1 216 ? 12.397 -5.212 4.033 1.00 90.31 216 LEU A O 1
ATOM 1708 N N . PRO A 1 217 ? 14.037 -6.638 4.547 1.00 90.56 217 PRO A N 1
ATOM 1709 C CA . PRO A 1 217 ? 14.756 -7.901 4.407 1.00 90.56 217 PRO A CA 1
ATOM 1710 C C . PRO A 1 217 ? 13.835 -9.093 4.703 1.00 90.56 217 PRO A C 1
ATOM 1712 O O . PRO A 1 217 ? 12.902 -8.978 5.503 1.00 90.56 217 PRO A O 1
ATOM 1715 N N . PHE A 1 218 ? 14.104 -10.245 4.093 1.00 93.38 218 PHE A N 1
ATOM 1716 C CA . PHE A 1 218 ? 13.329 -11.474 4.259 1.00 93.38 218 PHE A CA 1
ATOM 1717 C C . PHE A 1 218 ? 13.622 -12.127 5.612 1.00 93.38 218 PHE A C 1
ATOM 1719 O O . PHE A 1 218 ? 14.380 -13.090 5.711 1.00 93.38 218 PHE A O 1
ATOM 1726 N N . TYR A 1 219 ? 13.066 -11.543 6.672 1.00 90.38 219 TYR A N 1
ATOM 1727 C CA . TYR A 1 219 ? 13.216 -11.994 8.050 1.00 90.38 219 TYR A CA 1
ATOM 1728 C C . TYR A 1 219 ? 11.889 -12.474 8.619 1.00 90.38 219 TYR A C 1
ATOM 1730 O O . TYR A 1 219 ? 10.898 -11.743 8.588 1.00 90.38 219 TYR A O 1
ATOM 1738 N N . CYS A 1 220 ? 11.902 -13.667 9.205 1.00 93.12 220 CYS A N 1
ATOM 1739 C CA . CYS A 1 220 ? 10.779 -14.239 9.943 1.00 93.12 220 CYS A CA 1
ATOM 1740 C C . CYS A 1 220 ? 11.275 -15.298 10.956 1.00 93.12 220 CYS A C 1
ATOM 1742 O O . CYS A 1 220 ? 12.469 -15.644 10.965 1.00 93.12 220 CYS A O 1
ATOM 1744 N N . PRO A 1 221 ? 10.399 -15.805 11.843 1.00 94.38 221 PRO A N 1
ATOM 1745 C CA . PRO A 1 221 ? 10.713 -16.957 12.684 1.00 94.38 221 PRO A CA 1
ATOM 1746 C C . PRO A 1 221 ? 11.184 -18.174 11.872 1.00 94.38 221 PRO A C 1
ATOM 1748 O O . PRO A 1 221 ? 10.643 -18.480 10.811 1.00 94.38 221 PRO A O 1
ATOM 1751 N N . SER A 1 222 ? 12.176 -18.901 12.390 1.00 95.44 222 SER A N 1
ATOM 1752 C CA . SER A 1 222 ? 12.786 -20.060 11.706 1.00 95.44 222 SER A CA 1
ATOM 1753 C C . SER A 1 222 ? 11.800 -21.156 11.303 1.00 95.44 222 SER A C 1
ATOM 1755 O O . SER A 1 222 ? 11.958 -21.726 10.229 1.00 95.44 222 SER A O 1
ATOM 1757 N N . GLN A 1 223 ? 10.729 -21.355 12.077 1.00 96.12 223 GLN A N 1
ATOM 1758 C CA . GLN A 1 223 ? 9.677 -22.326 11.761 1.00 96.12 223 GLN A CA 1
ATOM 1759 C C . GLN A 1 223 ? 9.081 -22.153 10.353 1.00 96.12 223 GLN A C 1
ATOM 1761 O O . GLN A 1 223 ? 8.605 -23.122 9.774 1.00 96.12 223 GLN A O 1
ATOM 1766 N N . TYR A 1 224 ? 9.119 -20.942 9.783 1.00 97.94 224 TYR A N 1
ATOM 1767 C CA . TYR A 1 224 ? 8.647 -20.690 8.421 1.00 97.94 224 TYR A CA 1
ATOM 1768 C C . TYR A 1 224 ? 9.693 -21.009 7.354 1.00 97.94 224 TYR A C 1
ATOM 1770 O O . TYR A 1 224 ? 9.327 -21.411 6.257 1.00 97.94 224 TYR A O 1
ATOM 1778 N N . TYR A 1 225 ? 10.984 -20.878 7.666 1.00 97.31 225 TYR A N 1
ATOM 1779 C CA . TYR A 1 225 ? 12.069 -21.357 6.803 1.00 97.31 225 TYR A CA 1
ATOM 1780 C C . TYR A 1 225 ? 12.126 -22.886 6.755 1.00 97.31 225 TYR A C 1
ATOM 1782 O O . TYR A 1 225 ? 12.473 -23.451 5.717 1.00 97.31 225 TYR A O 1
ATOM 1790 N N . ASP A 1 226 ? 11.767 -23.541 7.860 1.00 96.88 226 ASP A N 1
ATOM 1791 C CA . ASP A 1 226 ? 11.754 -25.000 7.997 1.00 96.88 226 ASP A CA 1
ATOM 1792 C C . ASP A 1 226 ? 10.648 -25.673 7.163 1.00 96.88 226 ASP A C 1
ATOM 1794 O O . ASP A 1 226 ? 10.701 -26.879 6.930 1.00 96.88 226 ASP A O 1
ATOM 1798 N N . LEU A 1 227 ? 9.673 -24.902 6.658 1.00 97.69 227 LEU A N 1
ATOM 1799 C CA . LEU A 1 227 ? 8.676 -25.378 5.689 1.00 97.69 227 LEU A CA 1
ATOM 1800 C C . LEU A 1 227 ? 9.282 -25.664 4.308 1.00 97.69 227 LEU A C 1
ATOM 1802 O O . LEU A 1 227 ? 8.669 -26.363 3.503 1.00 97.69 227 LEU A O 1
ATOM 1806 N N . TYR A 1 228 ? 10.461 -25.107 4.030 1.00 97.88 228 TYR A N 1
ATOM 1807 C CA . TYR A 1 228 ? 11.096 -25.142 2.722 1.00 97.88 228 TYR A CA 1
ATOM 1808 C C . TYR A 1 228 ? 12.401 -25.933 2.778 1.00 97.88 228 TYR A C 1
ATOM 1810 O O . TYR A 1 228 ? 13.163 -25.787 3.743 1.00 97.88 228 TYR A O 1
ATOM 1818 N N . PRO A 1 229 ? 12.705 -26.726 1.734 1.00 96.75 229 PRO A N 1
ATOM 1819 C CA . PRO A 1 229 ? 13.953 -27.471 1.674 1.00 96.75 229 PRO A CA 1
ATOM 1820 C C . PRO A 1 229 ? 15.161 -26.524 1.626 1.00 96.75 229 PRO A C 1
ATOM 1822 O O . PRO A 1 229 ? 15.032 -25.300 1.507 1.00 96.75 229 PRO A O 1
ATOM 1825 N N . GLY A 1 230 ? 16.360 -27.101 1.714 1.00 93.31 230 GLY A N 1
ATOM 1826 C CA . GLY A 1 230 ? 17.597 -26.344 1.528 1.00 93.31 230 GLY A CA 1
ATOM 1827 C C . GLY A 1 230 ? 17.645 -25.633 0.163 1.00 93.31 230 GLY A C 1
ATOM 1828 O O . GLY A 1 230 ? 16.949 -26.040 -0.772 1.00 93.31 230 GLY A O 1
ATOM 1829 N N . PRO A 1 231 ? 18.476 -24.583 0.015 1.00 90.38 231 PRO A N 1
ATOM 1830 C CA . PRO A 1 231 ? 18.537 -23.761 -1.201 1.00 90.38 231 PRO A CA 1
ATOM 1831 C C . PRO A 1 231 ? 18.747 -24.580 -2.486 1.00 90.38 231 PRO A C 1
ATOM 1833 O O . PRO A 1 231 ? 18.159 -24.257 -3.517 1.00 90.38 231 PRO A O 1
ATOM 1836 N N . ASP A 1 232 ? 19.506 -25.678 -2.437 1.00 93.44 232 ASP A N 1
ATOM 1837 C CA . ASP A 1 232 ? 19.796 -26.538 -3.596 1.00 93.44 232 ASP A CA 1
ATOM 1838 C C . ASP A 1 232 ? 18.541 -27.144 -4.260 1.00 93.44 232 ASP A C 1
ATOM 1840 O O . ASP A 1 232 ? 18.562 -27.473 -5.450 1.00 93.44 232 ASP A O 1
ATOM 1844 N N . GLU A 1 233 ? 17.420 -27.220 -3.539 1.00 95.56 233 GLU A N 1
ATOM 1845 C CA . GLU A 1 233 ? 16.136 -27.731 -4.038 1.00 95.56 233 GLU A CA 1
ATOM 1846 C C . GLU A 1 233 ? 15.158 -26.615 -4.452 1.00 95.56 233 GLU A C 1
ATOM 1848 O O . GLU A 1 233 ? 14.163 -26.875 -5.130 1.00 95.56 233 GLU A O 1
ATOM 1853 N N . ILE A 1 234 ? 15.450 -25.356 -4.110 1.00 96.56 234 ILE A N 1
ATOM 1854 C CA . ILE A 1 234 ? 14.631 -24.196 -4.487 1.00 96.56 234 ILE A CA 1
ATOM 1855 C C . ILE A 1 234 ? 14.854 -23.867 -5.961 1.00 96.56 234 ILE A C 1
ATOM 1857 O O . ILE A 1 234 ? 15.972 -23.590 -6.373 1.00 96.56 234 ILE A O 1
ATOM 1861 N N . LYS A 1 235 ? 13.810 -23.863 -6.790 1.00 93.62 235 LYS A N 1
ATOM 1862 C CA . LYS A 1 235 ? 13.970 -23.606 -8.230 1.00 93.62 235 LYS A CA 1
ATOM 1863 C C . LYS A 1 235 ? 14.471 -22.182 -8.503 1.00 93.62 235 LYS A C 1
ATOM 1865 O O . LYS A 1 235 ? 14.054 -21.226 -7.852 1.00 93.62 235 LYS A O 1
ATOM 1870 N N . LEU A 1 236 ? 15.355 -22.063 -9.493 1.00 92.38 236 LEU A N 1
ATOM 1871 C CA . LEU A 1 236 ? 15.700 -20.781 -10.112 1.00 92.38 236 LEU A CA 1
ATOM 1872 C C . LEU A 1 236 ? 14.540 -20.303 -11.003 1.00 92.38 236 LEU A C 1
ATOM 1874 O O . LEU A 1 236 ? 13.756 -21.145 -11.447 1.00 92.38 236 LEU A O 1
ATOM 1878 N N . PRO A 1 237 ? 14.444 -18.992 -11.288 1.00 89.94 237 PRO A N 1
ATOM 1879 C CA . PRO A 1 237 ? 13.517 -18.486 -12.298 1.00 89.94 237 PRO A CA 1
ATOM 1880 C C . PRO A 1 237 ? 13.829 -19.088 -13.676 1.00 89.94 237 PRO A C 1
ATOM 1882 O O . PRO A 1 237 ? 14.993 -19.354 -13.995 1.00 89.94 237 PRO A O 1
ATOM 1885 N N . ASN A 1 238 ? 12.797 -19.298 -14.496 1.00 88.62 238 ASN A N 1
ATOM 1886 C CA . ASN A 1 238 ? 12.950 -19.885 -15.833 1.00 88.62 238 ASN A CA 1
ATOM 1887 C C . ASN A 1 238 ? 13.503 -18.883 -16.864 1.00 88.62 238 ASN A C 1
ATOM 1889 O O . ASN A 1 238 ? 14.033 -19.289 -17.898 1.00 88.62 238 ASN A O 1
ATOM 1893 N N . ASN A 1 239 ? 13.420 -17.587 -16.563 1.00 88.56 239 ASN A N 1
ATOM 1894 C CA . ASN A 1 239 ? 13.874 -16.451 -17.363 1.00 88.56 239 ASN A CA 1
ATOM 1895 C C . ASN A 1 239 ? 14.926 -15.606 -16.605 1.00 88.56 239 ASN A C 1
ATOM 1897 O O . ASN A 1 239 ? 14.705 -14.423 -16.378 1.00 88.56 239 ASN A O 1
ATOM 1901 N N . PRO A 1 240 ? 16.081 -16.158 -16.184 1.00 86.75 240 PRO A N 1
ATOM 1902 C CA . PRO A 1 240 ? 17.037 -15.459 -15.312 1.00 86.75 240 PRO A CA 1
ATOM 1903 C C . PRO A 1 240 ? 17.826 -14.326 -15.996 1.00 86.75 240 PRO A C 1
ATOM 1905 O O . PRO A 1 240 ? 18.635 -13.667 -15.343 1.00 86.75 240 PRO A O 1
ATOM 1908 N N . ASP A 1 241 ? 17.635 -14.122 -17.301 1.00 85.25 241 ASP A N 1
ATOM 1909 C CA . ASP A 1 241 ? 18.415 -13.196 -18.119 1.00 85.25 241 ASP A CA 1
ATOM 1910 C C . ASP A 1 241 ? 17.582 -11.974 -18.543 1.00 85.25 241 ASP A C 1
ATOM 1912 O O . ASP A 1 241 ? 16.383 -12.109 -18.802 1.00 85.25 241 ASP A O 1
ATOM 1916 N N . PRO A 1 242 ? 18.199 -10.787 -18.696 1.00 85.88 242 PRO A N 1
ATOM 1917 C CA . PRO A 1 242 ? 17.517 -9.608 -19.227 1.00 85.88 242 PRO A CA 1
ATOM 1918 C C . PRO A 1 242 ? 16.865 -9.884 -20.593 1.00 85.88 242 PRO A C 1
ATOM 1920 O O . PRO A 1 242 ? 17.499 -10.531 -21.438 1.00 85.88 242 PRO A O 1
ATOM 1923 N N . PRO A 1 243 ? 15.663 -9.344 -20.883 1.00 90.31 243 PRO A N 1
ATOM 1924 C CA . PRO A 1 243 ? 15.005 -9.619 -22.148 1.00 90.31 243 PRO A CA 1
ATOM 1925 C C . PRO A 1 243 ? 15.832 -9.179 -23.353 1.00 90.31 243 PRO A C 1
ATOM 1927 O O . PRO A 1 243 ? 16.376 -8.069 -23.411 1.00 90.31 243 PRO A O 1
ATOM 1930 N N . GLN A 1 244 ? 15.861 -10.022 -24.382 1.00 90.69 244 GLN A N 1
ATOM 1931 C CA . GLN A 1 244 ? 16.528 -9.683 -25.635 1.00 90.69 244 GLN A CA 1
ATOM 1932 C C . GLN A 1 244 ? 15.858 -8.467 -26.284 1.00 90.69 244 GLN A C 1
ATOM 1934 O O . GLN A 1 244 ? 14.652 -8.467 -26.529 1.00 90.69 244 GLN A O 1
ATOM 1939 N N . GLY A 1 245 ? 16.644 -7.433 -26.594 1.00 88.56 245 GLY A N 1
ATOM 1940 C CA . GLY A 1 245 ? 16.141 -6.207 -27.220 1.00 88.56 245 GLY A CA 1
ATOM 1941 C C . GLY A 1 245 ? 15.362 -5.278 -26.281 1.00 88.56 245 GLY A C 1
ATOM 1942 O O . GLY A 1 245 ? 14.727 -4.339 -26.764 1.00 88.56 245 GLY A O 1
ATOM 1943 N N . MET A 1 246 ? 15.390 -5.512 -24.964 1.00 90.88 246 MET A N 1
ATOM 1944 C CA . MET A 1 246 ? 14.862 -4.561 -23.984 1.00 90.88 246 MET A CA 1
ATOM 1945 C C . MET A 1 246 ? 15.623 -3.223 -24.084 1.00 90.88 246 MET A C 1
ATOM 1947 O O . MET A 1 246 ? 16.859 -3.219 -24.105 1.00 90.88 246 MET A O 1
ATOM 1951 N N . PRO A 1 247 ? 14.929 -2.073 -24.137 1.00 87.69 247 PRO A N 1
ATOM 1952 C CA . PRO A 1 247 ? 15.585 -0.775 -24.135 1.00 87.69 247 PRO A CA 1
ATOM 1953 C C . PRO A 1 247 ? 16.220 -0.499 -22.764 1.00 87.69 247 PRO A C 1
ATOM 1955 O O . PRO A 1 247 ? 15.632 -0.784 -21.724 1.00 87.69 247 PRO A O 1
ATOM 1958 N N . HIS A 1 248 ? 17.403 0.122 -22.745 1.00 81.69 248 HIS A N 1
ATOM 1959 C CA . HIS A 1 248 ? 18.146 0.388 -21.502 1.00 81.69 248 HIS A CA 1
ATOM 1960 C C . HIS A 1 248 ? 17.339 1.146 -20.436 1.00 81.69 248 HIS A C 1
ATOM 1962 O O . HIS A 1 248 ? 17.527 0.901 -19.248 1.00 81.69 248 HIS A O 1
ATOM 1968 N N . ILE A 1 249 ? 16.427 2.031 -20.851 1.00 82.44 249 ILE A N 1
ATOM 1969 C CA . ILE A 1 249 ? 15.574 2.822 -19.952 1.00 82.44 249 ILE A CA 1
ATOM 1970 C C . ILE A 1 249 ? 14.645 1.949 -19.081 1.00 82.44 249 ILE A C 1
ATOM 1972 O O . ILE A 1 249 ? 14.297 2.345 -17.968 1.00 82.44 249 ILE A O 1
ATOM 1976 N N . ALA A 1 250 ? 14.291 0.742 -19.536 1.00 88.06 250 ALA A N 1
ATOM 1977 C CA . ALA A 1 250 ? 13.445 -0.188 -18.790 1.00 88.06 250 ALA A CA 1
ATOM 1978 C C . ALA A 1 250 ? 14.191 -0.896 -17.644 1.00 88.06 250 ALA A C 1
ATOM 1980 O O . ALA A 1 250 ? 13.569 -1.293 -16.655 1.00 88.06 250 ALA A O 1
ATOM 1981 N N . TRP A 1 251 ? 15.524 -0.978 -17.716 1.00 83.94 251 TRP A N 1
ATOM 1982 C CA . TRP A 1 251 ? 16.361 -1.663 -16.729 1.00 83.94 251 TRP A CA 1
ATOM 1983 C C . TRP A 1 251 ? 16.320 -1.004 -15.339 1.00 83.94 251 TRP A C 1
ATOM 1985 O O . TRP A 1 251 ? 16.239 0.220 -15.210 1.00 83.94 251 TRP A O 1
ATOM 1995 N N . THR A 1 252 ? 16.446 -1.818 -14.286 1.00 80.12 252 THR A N 1
ATOM 1996 C CA . THR A 1 252 ? 16.633 -1.377 -12.894 1.00 80.12 252 THR A CA 1
ATOM 1997 C C . THR A 1 252 ? 17.917 -1.965 -12.313 1.00 80.12 252 THR A C 1
ATOM 1999 O O . THR A 1 252 ? 18.298 -3.089 -12.622 1.00 80.12 252 THR A O 1
ATOM 2002 N N . VAL A 1 253 ? 18.591 -1.218 -11.435 1.00 72.81 253 VAL A N 1
ATOM 2003 C CA . VAL A 1 253 ? 19.767 -1.718 -10.696 1.00 72.81 253 VAL A CA 1
ATOM 2004 C C . VAL A 1 253 ? 19.400 -2.391 -9.376 1.00 72.81 253 VAL A C 1
ATOM 2006 O O . VAL A 1 253 ? 20.309 -2.811 -8.665 1.00 72.81 253 VAL A O 1
ATOM 2009 N N . TRP A 1 254 ? 18.106 -2.468 -9.028 1.00 77.69 254 TRP A N 1
ATOM 2010 C CA . TRP A 1 254 ? 17.607 -3.130 -7.812 1.00 77.69 254 TRP A CA 1
ATOM 2011 C C . TRP A 1 254 ? 18.358 -2.699 -6.540 1.00 77.69 254 TRP A C 1
ATOM 2013 O O . TRP A 1 254 ? 18.842 -3.501 -5.740 1.00 77.69 254 TRP A O 1
ATOM 2023 N N . ARG A 1 255 ? 18.476 -1.371 -6.377 1.00 74.31 255 ARG A N 1
ATOM 2024 C CA . ARG A 1 255 ? 19.249 -0.703 -5.316 1.00 74.31 255 ARG A CA 1
ATOM 2025 C C . ARG A 1 255 ? 18.871 -1.174 -3.917 1.00 74.31 255 ARG A C 1
ATOM 2027 O O . ARG A 1 255 ? 19.743 -1.300 -3.067 1.00 74.31 255 ARG A O 1
ATOM 2034 N N . GLU A 1 256 ? 17.585 -1.410 -3.690 1.00 79.31 256 GLU A N 1
ATOM 2035 C CA . GLU A 1 256 ? 17.062 -1.868 -2.408 1.00 79.31 256 GLU A CA 1
ATOM 2036 C C . GLU A 1 256 ? 17.735 -3.166 -1.956 1.00 79.31 256 GLU A C 1
ATOM 2038 O O . GLU A 1 256 ? 18.361 -3.183 -0.902 1.00 79.31 256 GLU A O 1
ATOM 2043 N N . MET A 1 257 ? 17.696 -4.213 -2.785 1.00 80.44 257 MET A N 1
ATOM 2044 C CA . MET A 1 257 ? 18.342 -5.494 -2.492 1.00 80.44 257 MET A CA 1
ATOM 2045 C C . MET A 1 257 ? 19.862 -5.338 -2.301 1.00 80.44 257 MET A C 1
ATOM 2047 O O . MET A 1 257 ? 20.439 -5.951 -1.404 1.00 80.44 257 MET A O 1
ATOM 2051 N N . ARG A 1 258 ? 20.509 -4.441 -3.064 1.00 75.31 258 ARG A N 1
ATOM 2052 C CA . ARG A 1 258 ? 21.956 -4.147 -2.947 1.00 75.31 258 ARG A CA 1
ATOM 2053 C C . ARG A 1 258 ? 22.373 -3.468 -1.640 1.00 75.31 258 ARG A C 1
ATOM 2055 O O . ARG A 1 258 ? 23.564 -3.413 -1.333 1.00 75.31 258 ARG A O 1
ATOM 2062 N N . ASN A 1 259 ? 21.427 -2.916 -0.881 1.00 73.75 259 ASN A N 1
ATOM 2063 C CA . ASN A 1 259 ? 21.724 -2.285 0.404 1.00 73.75 259 ASN A CA 1
ATOM 2064 C C . ASN A 1 259 ? 21.912 -3.306 1.544 1.00 73.75 259 ASN A C 1
ATOM 2066 O O . ASN A 1 259 ? 22.340 -2.916 2.629 1.00 73.75 259 ASN A O 1
ATOM 2070 N N . TYR A 1 260 ? 21.632 -4.594 1.312 1.00 73.88 260 TYR A N 1
ATOM 2071 C CA . TYR A 1 260 ? 21.699 -5.656 2.321 1.00 73.88 260 TYR A CA 1
ATOM 2072 C C . TYR A 1 260 ? 22.880 -6.621 2.086 1.00 73.88 260 TYR A C 1
ATOM 2074 O O . TYR A 1 260 ? 23.188 -6.980 0.960 1.00 73.88 260 TYR A O 1
ATOM 2082 N N . TYR A 1 261 ? 23.561 -7.098 3.126 1.00 59.81 261 TYR A N 1
ATOM 2083 C CA . TYR A 1 261 ? 24.621 -8.121 3.045 1.00 59.81 261 TYR A CA 1
ATOM 2084 C C . TYR A 1 261 ? 24.054 -9.505 2.609 1.00 59.81 261 TYR A C 1
ATOM 2086 O O . TYR A 1 261 ? 22.884 -9.766 2.872 1.00 59.81 261 TYR A O 1
ATOM 2094 N N . PRO A 1 262 ? 24.791 -10.417 1.930 1.00 55.25 262 PRO A N 1
ATOM 2095 C CA . PRO A 1 262 ? 26.171 -10.344 1.432 1.00 55.25 262 PRO A CA 1
ATOM 2096 C C . PRO A 1 262 ? 26.365 -9.460 0.190 1.00 55.25 262 PRO A C 1
ATOM 2098 O O . PRO A 1 262 ? 27.490 -9.353 -0.306 1.00 55.25 262 PRO A O 1
ATOM 2101 N N . SER A 1 263 ? 25.321 -8.772 -0.294 1.00 53.94 263 SER A N 1
ATOM 2102 C CA . SER A 1 263 ? 25.320 -8.121 -1.617 1.00 53.94 263 SER A CA 1
ATOM 2103 C C . SER A 1 263 ? 26.324 -6.967 -1.798 1.00 53.94 263 SER A C 1
ATOM 2105 O O . SER A 1 263 ? 26.567 -6.533 -2.921 1.00 53.94 263 SER A O 1
ATOM 2107 N N . THR A 1 264 ? 27.011 -6.518 -0.744 1.00 48.50 264 THR A N 1
ATOM 2108 C CA . THR A 1 264 ? 28.127 -5.562 -0.863 1.00 48.50 264 THR A CA 1
ATOM 2109 C C . THR A 1 264 ? 29.488 -6.222 -1.103 1.00 48.50 264 THR A C 1
ATOM 2111 O O . THR A 1 264 ? 30.370 -5.587 -1.681 1.00 48.50 264 THR A O 1
ATOM 2114 N N . SER A 1 265 ? 29.670 -7.487 -0.705 1.00 42.69 265 SER A N 1
ATOM 2115 C CA . SER A 1 265 ? 30.952 -8.209 -0.811 1.00 42.69 265 SER A CA 1
ATOM 2116 C C . SER A 1 265 ? 30.971 -9.254 -1.931 1.00 42.69 265 SER A C 1
ATOM 2118 O O . SER A 1 265 ? 32.000 -9.392 -2.590 1.00 42.69 265 SER A O 1
ATOM 2120 N N . ALA A 1 266 ? 29.834 -9.889 -2.243 1.00 43.47 266 ALA A N 1
ATOM 2121 C CA . ALA A 1 266 ? 29.694 -10.756 -3.422 1.00 43.47 266 ALA A CA 1
ATOM 2122 C C . ALA A 1 266 ? 29.746 -9.966 -4.748 1.00 43.47 266 ALA A C 1
ATOM 2124 O O . ALA A 1 266 ? 30.221 -10.461 -5.766 1.00 43.47 266 ALA A O 1
ATOM 2125 N N . MET A 1 267 ? 29.345 -8.689 -4.727 1.00 47.22 267 MET A N 1
ATOM 2126 C CA . MET A 1 267 ? 29.333 -7.806 -5.899 1.00 47.22 267 MET A CA 1
ATOM 2127 C C . MET A 1 267 ? 30.572 -6.909 -6.002 1.00 47.22 267 MET A C 1
ATOM 2129 O O . MET A 1 267 ? 30.486 -5.817 -6.566 1.00 47.22 267 MET A O 1
ATOM 2133 N N . GLY A 1 268 ? 31.722 -7.344 -5.474 1.00 39.59 268 GLY A N 1
ATOM 2134 C CA . GLY A 1 268 ? 32.980 -6.580 -5.392 1.00 39.59 268 GLY A CA 1
ATOM 2135 C C . GLY A 1 268 ? 33.542 -6.010 -6.712 1.00 39.59 268 GLY A C 1
ATOM 2136 O O . GLY A 1 268 ? 34.563 -5.329 -6.683 1.00 39.59 268 GLY A O 1
ATOM 2137 N N . GLY A 1 269 ? 32.880 -6.237 -7.855 1.00 43.28 269 GLY A N 1
ATOM 2138 C CA . GLY A 1 269 ? 33.136 -5.573 -9.141 1.00 43.28 269 GLY A CA 1
ATOM 2139 C C . GLY A 1 269 ? 32.059 -4.579 -9.623 1.00 43.28 269 GLY A C 1
ATOM 2140 O O . GLY A 1 269 ? 32.327 -3.822 -10.550 1.00 43.28 269 GLY A O 1
ATOM 2141 N N . CYS A 1 270 ? 30.866 -4.531 -9.017 1.00 46.34 270 CYS A N 1
ATOM 2142 C CA . CYS A 1 270 ? 29.747 -3.670 -9.446 1.00 46.34 270 CYS A CA 1
ATOM 2143 C C . CYS A 1 270 ? 29.573 -2.409 -8.571 1.00 46.34 270 CYS A C 1
ATOM 2145 O O . CYS A 1 270 ? 28.827 -1.504 -8.934 1.00 46.34 270 CYS A O 1
ATOM 2147 N N . THR A 1 271 ? 30.260 -2.316 -7.428 1.00 37.94 271 THR A N 1
ATOM 2148 C CA . THR A 1 271 ? 30.115 -1.225 -6.443 1.00 37.94 271 THR A CA 1
ATOM 2149 C C . THR A 1 271 ? 31.061 -0.039 -6.654 1.00 37.94 271 THR A C 1
ATOM 2151 O O . THR A 1 271 ? 30.989 0.939 -5.911 1.00 37.94 271 THR A O 1
ATOM 2154 N N . ARG A 1 272 ? 31.954 -0.074 -7.654 1.00 34.84 272 ARG A N 1
ATOM 2155 C CA . ARG A 1 272 ? 33.011 0.943 -7.783 1.00 34.84 272 ARG A CA 1
ATOM 2156 C C . ARG A 1 272 ? 33.420 1.285 -9.211 1.00 34.84 272 ARG A C 1
ATOM 2158 O O . ARG A 1 272 ? 34.604 1.231 -9.509 1.00 34.84 272 ARG A O 1
ATOM 2165 N N . VAL A 1 273 ? 32.512 1.695 -10.100 1.00 36.72 273 VAL A N 1
ATOM 2166 C CA . VAL A 1 273 ? 32.996 2.223 -11.388 1.00 36.72 273 VAL A CA 1
ATOM 2167 C C . VAL A 1 273 ? 32.224 3.438 -11.895 1.00 36.72 273 VAL A C 1
ATOM 2169 O O . VAL A 1 273 ? 31.238 3.337 -12.619 1.00 36.72 273 VAL A O 1
ATOM 2172 N N . ALA A 1 274 ? 32.777 4.615 -11.593 1.00 30.44 274 ALA A N 1
ATOM 2173 C CA . ALA A 1 274 ? 32.779 5.717 -12.544 1.00 30.44 274 ALA A CA 1
ATOM 2174 C C . ALA A 1 274 ? 33.481 5.218 -13.824 1.00 30.44 274 ALA A C 1
ATOM 2176 O O . ALA A 1 274 ? 34.708 5.198 -13.884 1.00 30.44 274 ALA A O 1
ATOM 2177 N N . GLY A 1 275 ? 32.708 4.710 -14.793 1.00 33.88 275 GLY A N 1
ATOM 2178 C CA . GLY A 1 275 ? 33.228 4.236 -16.085 1.00 33.88 275 GLY A CA 1
ATOM 2179 C C . GLY A 1 275 ? 33.101 2.740 -16.425 1.00 33.88 275 GLY A C 1
ATOM 2180 O O . GLY A 1 275 ? 33.853 2.283 -17.281 1.00 33.88 275 GLY A O 1
ATOM 2181 N N . VAL A 1 276 ? 32.183 1.959 -15.830 1.00 36.81 276 VAL A N 1
ATOM 2182 C CA . VAL A 1 276 ? 31.848 0.627 -16.389 1.00 36.81 276 VAL A CA 1
ATOM 2183 C C . VAL A 1 276 ? 30.938 0.791 -17.599 1.00 36.81 276 VAL A C 1
ATOM 2185 O O . VAL A 1 276 ? 29.893 1.432 -17.541 1.00 36.81 276 VAL A O 1
ATOM 2188 N N . SER A 1 277 ? 31.366 0.174 -18.697 1.00 34.94 277 SER A N 1
ATOM 2189 C CA . SER A 1 277 ? 30.557 -0.095 -19.877 1.00 34.94 277 SER A CA 1
ATOM 2190 C C . SER A 1 277 ? 29.275 -0.827 -19.468 1.00 34.94 277 SER A C 1
ATOM 2192 O O . SER A 1 277 ? 29.343 -1.859 -18.804 1.00 34.94 277 SER A O 1
ATOM 2194 N N . LEU A 1 278 ? 28.121 -0.337 -19.928 1.00 41.22 278 LEU A N 1
ATOM 2195 C CA . LEU A 1 278 ? 26.784 -0.951 -19.806 1.00 41.22 278 LEU A CA 1
ATOM 2196 C C . LEU A 1 278 ? 26.699 -2.401 -20.357 1.00 41.22 278 LEU A C 1
ATOM 2198 O O . LEU A 1 278 ? 25.631 -3.002 -20.345 1.00 41.22 278 LEU A O 1
ATOM 2202 N N . ASN A 1 279 ? 27.822 -2.964 -20.814 1.00 37.38 279 ASN A N 1
ATOM 2203 C CA . ASN A 1 279 ? 27.989 -4.293 -21.392 1.00 37.38 279 ASN A CA 1
ATOM 2204 C C . ASN A 1 279 ? 28.423 -5.374 -20.386 1.00 37.38 279 ASN A C 1
ATOM 2206 O O . ASN A 1 279 ? 28.818 -6.452 -20.825 1.00 37.38 279 ASN A O 1
ATOM 2210 N N . ASN A 1 280 ? 28.374 -5.139 -19.067 1.00 45.59 280 ASN A N 1
ATOM 2211 C CA . ASN A 1 280 ? 28.440 -6.242 -18.098 1.00 45.59 280 ASN A CA 1
ATOM 2212 C C . ASN A 1 280 ? 27.058 -6.511 -17.469 1.00 45.59 280 ASN A C 1
ATOM 2214 O O . ASN A 1 280 ? 26.823 -6.120 -16.325 1.00 45.59 280 ASN A O 1
ATOM 2218 N N . PRO A 1 281 ? 26.136 -7.167 -18.202 1.00 42.91 281 PRO A N 1
ATOM 2219 C CA . PRO A 1 281 ? 24.831 -7.591 -17.689 1.00 42.91 281 PRO A CA 1
ATOM 2220 C C . PRO A 1 281 ? 24.925 -8.626 -16.549 1.00 42.91 281 PRO A C 1
ATOM 2222 O O . PRO A 1 281 ? 23.925 -8.908 -15.901 1.00 42.91 281 PRO A O 1
ATOM 2225 N N . ASN A 1 282 ? 26.122 -9.138 -16.232 1.00 46.47 282 ASN A N 1
ATOM 2226 C CA . ASN A 1 282 ? 26.374 -10.153 -15.204 1.00 46.47 282 ASN A CA 1
ATOM 2227 C C . ASN A 1 282 ? 26.628 -9.575 -13.797 1.00 46.47 282 ASN A C 1
ATOM 2229 O O . ASN A 1 282 ? 27.476 -10.061 -13.050 1.00 46.47 282 ASN A O 1
ATOM 2233 N N . CYS A 1 283 ? 25.885 -8.543 -13.400 1.00 59.25 283 CYS A N 1
ATOM 2234 C CA . CYS A 1 283 ? 25.808 -8.135 -11.993 1.00 59.25 283 CYS A CA 1
ATOM 2235 C C . CYS A 1 283 ? 24.628 -8.832 -11.294 1.00 59.25 283 CYS A C 1
ATOM 2237 O O . CYS A 1 283 ? 23.928 -8.149 -10.558 1.00 59.25 283 CYS A O 1
ATOM 2239 N N . SER A 1 284 ? 24.370 -10.118 -11.551 1.00 64.69 284 SER A N 1
ATOM 2240 C CA . SER A 1 284 ? 23.312 -10.929 -10.926 1.00 64.69 284 SER A CA 1
ATOM 2241 C C . SER A 1 284 ? 23.791 -11.579 -9.621 1.00 64.69 284 SER A C 1
ATOM 2243 O O . SER A 1 284 ? 24.993 -11.717 -9.386 1.00 64.69 284 SER A O 1
ATOM 2245 N N . LEU A 1 285 ? 22.852 -11.956 -8.746 1.00 77.06 285 LEU A N 1
ATOM 2246 C CA . LEU A 1 285 ? 23.163 -12.832 -7.612 1.00 77.06 285 LEU A CA 1
ATOM 2247 C C . LEU A 1 285 ? 23.610 -14.204 -8.133 1.00 77.06 285 LEU A C 1
ATOM 2249 O O . LEU A 1 285 ? 23.149 -14.658 -9.182 1.00 77.06 285 LEU A O 1
ATOM 2253 N N . THR A 1 286 ? 24.480 -14.892 -7.395 1.00 82.25 286 THR A N 1
ATOM 2254 C CA . THR A 1 286 ? 24.822 -16.282 -7.727 1.00 82.25 286 THR A CA 1
ATOM 2255 C C . THR A 1 286 ? 23.578 -17.173 -7.666 1.00 82.25 286 THR A C 1
ATOM 2257 O O . THR A 1 286 ? 22.580 -16.839 -7.020 1.00 82.25 286 THR A O 1
ATOM 2260 N N . SER A 1 287 ? 23.623 -18.350 -8.297 1.00 86.75 287 SER A N 1
ATOM 2261 C CA . SER A 1 287 ? 22.503 -19.297 -8.231 1.00 86.75 287 SER A CA 1
ATOM 2262 C C . SER A 1 287 ? 22.146 -19.677 -6.792 1.00 86.75 287 SER A C 1
ATOM 2264 O O . SER A 1 287 ? 20.967 -19.779 -6.476 1.00 86.75 287 SER A O 1
ATOM 2266 N N . ASN A 1 288 ? 23.137 -19.841 -5.910 1.00 87.88 288 ASN A N 1
ATOM 2267 C CA . ASN A 1 288 ? 22.887 -20.156 -4.504 1.00 87.88 288 ASN A CA 1
ATOM 2268 C C . ASN A 1 288 ? 22.229 -18.984 -3.757 1.00 87.88 288 ASN A C 1
ATOM 2270 O O . ASN A 1 288 ? 21.238 -19.174 -3.064 1.00 87.88 288 ASN A O 1
ATOM 2274 N N . GLU A 1 289 ? 22.722 -17.758 -3.941 1.00 86.56 289 GLU A N 1
ATOM 2275 C CA . GLU A 1 289 ? 22.113 -16.561 -3.337 1.00 86.56 289 GLU A CA 1
ATOM 2276 C C . GLU A 1 289 ? 20.691 -16.314 -3.850 1.00 86.56 289 GLU A C 1
ATOM 2278 O O . GLU A 1 289 ? 19.809 -15.964 -3.074 1.00 86.56 289 GLU A O 1
ATOM 2283 N N . THR A 1 290 ? 20.447 -16.550 -5.142 1.00 89.62 290 THR A N 1
ATOM 2284 C CA . THR A 1 290 ? 19.104 -16.472 -5.737 1.00 89.62 290 THR A CA 1
ATOM 2285 C C . THR A 1 290 ? 18.151 -17.447 -5.051 1.00 89.62 290 THR A C 1
ATOM 2287 O O . THR A 1 290 ? 17.026 -17.087 -4.709 1.00 89.62 290 THR A O 1
ATOM 2290 N N . ARG A 1 291 ? 18.609 -18.678 -4.807 1.00 94.00 291 ARG A N 1
ATOM 2291 C CA . ARG A 1 291 ? 17.832 -19.721 -4.130 1.00 94.00 291 ARG A CA 1
ATOM 2292 C C . ARG A 1 291 ? 17.537 -19.366 -2.680 1.00 94.00 291 ARG A C 1
ATOM 2294 O O . ARG A 1 291 ? 16.401 -19.518 -2.247 1.00 94.00 291 ARG A O 1
ATOM 2301 N N . GLU A 1 292 ? 18.518 -18.837 -1.956 1.00 92.94 292 GLU A N 1
ATOM 2302 C CA . GLU A 1 292 ? 18.330 -18.379 -0.575 1.00 92.94 292 GLU A CA 1
ATOM 2303 C C . GLU A 1 292 ? 17.376 -17.183 -0.473 1.00 92.94 292 GLU A C 1
ATOM 2305 O O . GLU A 1 292 ? 16.495 -17.156 0.387 1.00 92.94 292 GLU A O 1
ATOM 2310 N N . ALA A 1 293 ? 17.493 -16.214 -1.382 1.00 92.75 293 ALA A N 1
ATOM 2311 C CA . ALA A 1 293 ? 16.586 -15.074 -1.437 1.00 92.75 293 ALA A CA 1
ATOM 2312 C C . ALA A 1 293 ? 15.142 -15.517 -1.728 1.00 92.75 293 ALA A C 1
ATOM 2314 O O . ALA A 1 293 ? 14.224 -15.104 -1.019 1.00 92.75 293 ALA A O 1
ATOM 2315 N N . ARG A 1 294 ? 14.942 -16.413 -2.707 1.00 95.81 294 ARG A N 1
ATOM 2316 C CA . ARG A 1 294 ? 13.632 -17.018 -3.013 1.00 95.81 294 ARG A CA 1
ATOM 2317 C C . ARG A 1 294 ? 13.075 -17.783 -1.817 1.00 95.81 294 ARG A C 1
ATOM 2319 O O . ARG A 1 294 ? 11.937 -17.549 -1.425 1.00 95.81 294 ARG A O 1
ATOM 2326 N N . ARG A 1 295 ? 13.896 -18.618 -1.171 1.00 97.44 295 ARG A N 1
ATOM 2327 C CA . ARG A 1 295 ? 13.526 -19.334 0.060 1.00 97.44 295 ARG A CA 1
ATOM 2328 C C . ARG A 1 295 ? 13.067 -18.376 1.157 1.00 97.44 295 ARG A C 1
ATOM 2330 O O . ARG A 1 295 ? 12.049 -18.622 1.795 1.00 97.44 295 ARG A O 1
ATOM 2337 N N . GLY A 1 296 ? 13.795 -17.277 1.359 1.00 96.81 296 GLY A N 1
ATOM 2338 C CA . GLY A 1 296 ? 13.433 -16.247 2.328 1.00 96.81 296 GLY A CA 1
ATOM 2339 C C . GLY A 1 296 ? 12.110 -15.557 2.005 1.00 96.81 296 GLY A C 1
ATOM 2340 O O . GLY A 1 296 ? 11.291 -15.370 2.906 1.00 96.81 296 GLY A O 1
ATOM 2341 N N . TYR A 1 297 ? 11.869 -15.227 0.734 1.00 97.88 297 TYR A N 1
ATOM 2342 C CA . TYR A 1 297 ? 10.595 -14.666 0.282 1.00 97.88 297 TYR A CA 1
ATOM 2343 C C . TYR A 1 297 ? 9.430 -15.637 0.533 1.00 97.88 297 TYR A C 1
ATOM 2345 O O . TYR A 1 297 ? 8.404 -15.237 1.088 1.00 97.88 297 TYR A O 1
ATOM 2353 N N . TYR A 1 298 ? 9.601 -16.926 0.214 1.00 98.44 298 TYR A N 1
ATOM 2354 C CA . TYR A 1 298 ? 8.592 -17.964 0.462 1.00 98.44 298 TYR A CA 1
ATOM 2355 C C . TYR A 1 298 ? 8.302 -18.137 1.958 1.00 98.44 298 TYR A C 1
ATOM 2357 O O . TYR A 1 298 ? 7.142 -18.135 2.370 1.00 98.44 298 TYR A O 1
ATOM 2365 N N . ALA A 1 299 ? 9.343 -18.181 2.794 1.00 98.56 299 ALA A N 1
ATOM 2366 C CA . ALA A 1 299 ? 9.210 -18.235 4.249 1.00 98.56 299 ALA A CA 1
ATOM 2367 C C . ALA A 1 299 ? 8.440 -17.028 4.808 1.00 98.56 299 ALA A C 1
ATOM 2369 O O . ALA A 1 299 ? 7.504 -17.188 5.591 1.00 98.56 299 ALA A O 1
ATOM 2370 N N . CYS A 1 300 ? 8.776 -15.817 4.360 1.00 98.50 300 CYS A N 1
ATOM 2371 C CA . CYS A 1 300 ? 8.075 -14.603 4.772 1.00 98.50 300 CYS A CA 1
ATOM 2372 C C . CYS A 1 300 ? 6.616 -14.575 4.288 1.00 98.50 300 CYS A C 1
ATOM 2374 O O . CYS A 1 300 ? 5.746 -14.094 5.011 1.00 98.50 300 CYS A O 1
ATOM 2376 N N . THR A 1 301 ? 6.335 -15.135 3.111 1.00 98.75 301 THR A N 1
ATOM 2377 C CA . THR A 1 301 ? 4.970 -15.282 2.587 1.00 98.75 301 THR A CA 1
ATOM 2378 C C . THR A 1 301 ? 4.143 -16.236 3.457 1.00 98.75 301 THR A C 1
ATOM 2380 O O . THR A 1 301 ? 3.037 -15.885 3.865 1.00 98.75 301 THR A O 1
ATOM 2383 N N . SER A 1 302 ? 4.693 -17.391 3.854 1.00 98.88 302 SER A N 1
ATOM 2384 C CA . SER A 1 302 ? 4.033 -18.310 4.801 1.00 98.88 302 SER A CA 1
A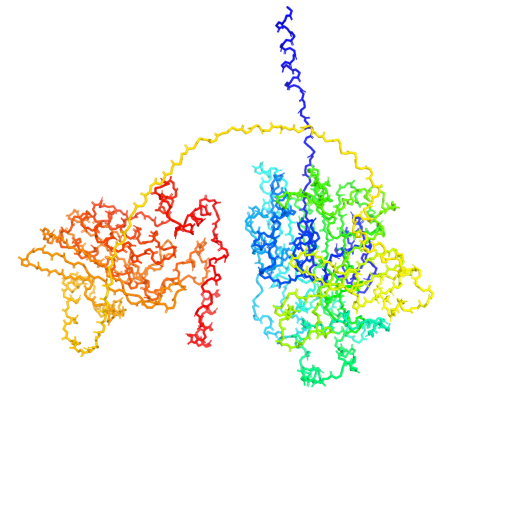TOM 2385 C C . SER A 1 302 ? 3.848 -17.724 6.201 1.00 98.88 302 SER A C 1
ATOM 2387 O O . SER A 1 302 ? 2.873 -18.034 6.885 1.00 98.88 302 SER A O 1
ATOM 2389 N N . TYR A 1 303 ? 4.766 -16.864 6.645 1.00 98.69 303 TYR A N 1
ATOM 2390 C CA . TYR A 1 303 ? 4.611 -16.145 7.907 1.00 98.69 303 TYR A CA 1
ATOM 2391 C C . TYR A 1 303 ? 3.390 -15.216 7.885 1.00 98.69 303 TYR A C 1
ATOM 2393 O O . TYR A 1 303 ? 2.587 -15.233 8.826 1.00 98.69 303 TYR A O 1
ATOM 2401 N N . VAL A 1 304 ? 3.213 -14.454 6.802 1.00 98.69 304 VAL A N 1
ATOM 2402 C CA . VAL A 1 304 ? 2.033 -13.599 6.600 1.00 98.69 304 VAL A CA 1
ATOM 2403 C C . VAL A 1 304 ? 0.767 -14.429 6.451 1.00 98.69 304 VAL A C 1
ATOM 2405 O O . VAL A 1 304 ? -0.253 -14.076 7.035 1.00 98.69 304 VAL A O 1
ATOM 2408 N N . ASP A 1 305 ? 0.820 -15.553 5.738 1.00 98.88 305 ASP A N 1
ATOM 2409 C CA . ASP A 1 305 ? -0.314 -16.473 5.635 1.00 98.88 305 ASP A CA 1
ATOM 2410 C C . ASP A 1 305 ? -0.832 -16.899 7.020 1.00 98.88 305 ASP A C 1
ATOM 2412 O O . ASP A 1 305 ? -2.026 -16.788 7.307 1.00 98.88 305 ASP A O 1
ATOM 2416 N N . ALA A 1 306 ? 0.068 -17.291 7.926 1.00 98.88 306 ALA A N 1
ATOM 2417 C CA . ALA A 1 306 ? -0.304 -17.645 9.294 1.00 98.88 306 ALA A CA 1
ATOM 2418 C C . ALA A 1 306 ? -0.933 -16.464 10.060 1.00 98.88 306 ALA A C 1
ATOM 2420 O O . ALA A 1 306 ? -1.871 -16.652 10.841 1.00 98.88 306 ALA A O 1
ATOM 2421 N N . GLN A 1 307 ? -0.452 -15.241 9.822 1.00 98.81 307 GLN A N 1
ATOM 2422 C CA . GLN A 1 307 ? -0.997 -14.019 10.419 1.00 98.81 307 GLN A CA 1
ATOM 2423 C C . GLN A 1 307 ? -2.411 -13.711 9.894 1.00 98.81 307 GLN A C 1
ATOM 2425 O O . GLN A 1 307 ? -3.318 -13.432 10.685 1.00 98.81 307 GLN A O 1
ATOM 2430 N N . VAL A 1 308 ? -2.641 -13.866 8.585 1.00 98.88 308 VAL A N 1
ATOM 2431 C CA . VAL A 1 308 ? -3.978 -13.801 7.970 1.00 98.88 308 VAL A CA 1
ATOM 2432 C C . VAL A 1 308 ? -4.902 -14.841 8.606 1.00 98.88 308 VAL A C 1
ATOM 2434 O O . VAL A 1 308 ? -6.008 -14.500 9.026 1.00 98.88 308 VAL A O 1
ATOM 2437 N N . GLY A 1 309 ? -4.443 -16.086 8.765 1.00 98.75 309 GLY A N 1
ATOM 2438 C CA . GLY A 1 309 ? -5.209 -17.163 9.401 1.00 98.75 309 GLY A CA 1
ATOM 2439 C C . GLY A 1 309 ? -5.695 -16.826 10.812 1.00 98.75 309 GLY A C 1
ATOM 2440 O O . GLY A 1 309 ? -6.862 -17.062 11.143 1.00 98.75 309 GLY A O 1
ATOM 2441 N N . LYS A 1 310 ? -4.839 -16.209 11.634 1.00 98.62 310 LYS A N 1
ATOM 2442 C CA . LYS A 1 310 ? -5.195 -15.759 12.992 1.00 98.62 310 LYS A CA 1
ATOM 2443 C C . LYS A 1 310 ? -6.299 -14.702 12.982 1.00 98.62 310 LYS A C 1
ATOM 2445 O O . LYS A 1 310 ? -7.253 -14.816 13.752 1.00 98.62 310 LYS A O 1
ATOM 2450 N N . ILE A 1 311 ? -6.205 -13.707 12.098 1.00 98.69 311 ILE A N 1
ATOM 2451 C CA . ILE A 1 311 ? -7.225 -12.654 11.971 1.00 98.69 311 ILE A CA 1
ATOM 2452 C C . ILE A 1 311 ? -8.543 -13.244 11.473 1.00 98.69 311 ILE A C 1
ATOM 2454 O O . ILE A 1 311 ? -9.591 -12.960 12.046 1.00 98.69 311 ILE A O 1
ATOM 2458 N N . MET A 1 312 ? -8.501 -14.099 10.449 1.00 98.69 312 MET A N 1
ATOM 2459 C CA . MET A 1 312 ? -9.699 -14.746 9.911 1.00 98.69 312 MET A CA 1
ATOM 2460 C C . MET A 1 312 ? -10.389 -15.634 10.955 1.00 98.69 312 MET A C 1
ATOM 2462 O O . MET A 1 312 ? -11.615 -15.623 11.053 1.00 98.69 312 MET A O 1
ATOM 2466 N N . SER A 1 313 ? -9.614 -16.343 11.780 1.00 98.44 313 SER A N 1
ATOM 2467 C CA . SER A 1 313 ? -10.137 -17.146 12.894 1.00 98.44 313 SER A CA 1
ATOM 2468 C C . SER A 1 313 ? -10.770 -16.279 13.990 1.00 98.44 313 SER A C 1
ATOM 2470 O O . SER A 1 313 ? -11.803 -16.636 14.562 1.00 98.44 313 SER A O 1
ATOM 2472 N N . ALA A 1 314 ? -10.184 -15.116 14.289 1.00 98.12 314 ALA A N 1
ATOM 2473 C CA . ALA A 1 314 ? -10.759 -14.164 15.237 1.00 98.12 314 ALA A CA 1
ATOM 2474 C C . ALA A 1 314 ? -12.049 -13.530 14.703 1.00 98.12 314 AL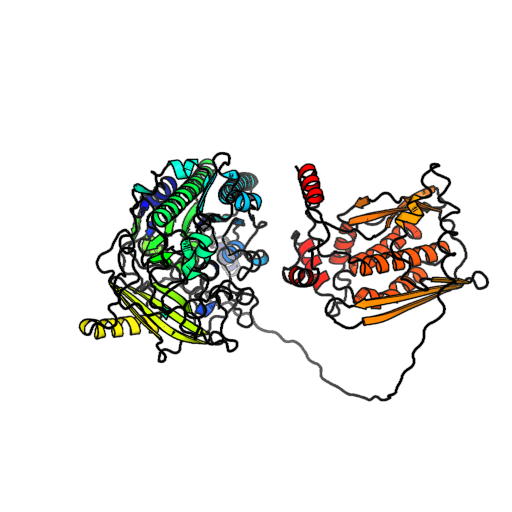A A C 1
ATOM 2476 O O . ALA A 1 314 ? -13.036 -13.455 15.429 1.00 98.12 314 ALA A O 1
ATOM 2477 N N . LEU A 1 315 ? -12.076 -13.148 13.424 1.00 97.88 315 LEU A N 1
ATOM 2478 C CA . LEU A 1 315 ? -13.264 -12.615 12.761 1.00 97.88 315 LEU A CA 1
ATOM 2479 C C . LEU A 1 315 ? -14.455 -13.587 12.860 1.00 97.88 315 LEU A C 1
ATOM 2481 O O . LEU A 1 315 ? -15.579 -13.163 13.137 1.00 97.88 315 LEU A O 1
ATOM 2485 N N . ASP A 1 316 ? -14.204 -14.885 12.678 1.00 97.25 316 ASP A N 1
ATOM 2486 C CA . ASP A 1 316 ? -15.215 -15.940 12.803 1.00 97.25 316 ASP A CA 1
ATOM 2487 C C . ASP A 1 316 ? -15.646 -16.177 14.258 1.00 97.25 316 ASP A C 1
ATOM 2489 O O . ASP A 1 316 ? -16.811 -15.985 14.607 1.00 97.25 316 ASP A O 1
ATOM 2493 N N . SER A 1 317 ? -14.699 -16.483 15.152 1.00 97.12 317 SER A N 1
ATOM 2494 C CA . SER A 1 317 ? -14.993 -16.783 16.567 1.00 97.12 317 SER A CA 1
ATOM 2495 C C . SER A 1 317 ? -15.661 -15.628 17.328 1.00 97.12 317 SER A C 1
ATOM 2497 O O . SER A 1 317 ? -16.364 -15.835 18.324 1.00 97.12 317 SER A O 1
ATOM 2499 N N . GLN A 1 318 ? -15.477 -14.396 16.859 1.00 94.88 318 GLN A N 1
ATOM 2500 C CA . GLN A 1 318 ? -16.101 -13.214 17.439 1.00 94.88 318 GLN A CA 1
ATOM 2501 C C . GLN A 1 318 ? -17.448 -12.852 16.793 1.00 94.88 318 GLN A C 1
ATOM 2503 O O . GLN A 1 318 ? -18.139 -11.972 17.305 1.00 94.88 318 GLN A O 1
ATOM 2508 N N . GLY A 1 319 ? -17.875 -13.587 15.762 1.00 94.81 319 GLY A N 1
ATOM 2509 C CA . GLY A 1 319 ? -19.205 -13.486 15.160 1.00 94.81 319 GLY A CA 1
ATOM 2510 C C . GLY A 1 319 ? -19.331 -12.442 14.050 1.00 94.81 319 GLY A C 1
ATOM 2511 O O . GLY A 1 319 ? -20.446 -12.037 13.729 1.00 94.81 319 GLY A O 1
ATOM 2512 N N . PHE A 1 320 ? -18.219 -11.994 13.462 1.00 96.56 320 PHE A N 1
ATOM 2513 C CA . PHE A 1 320 ? -18.217 -10.984 12.399 1.00 96.56 320 PHE A CA 1
ATOM 2514 C C . PHE A 1 320 ? -18.162 -11.572 10.984 1.00 96.56 320 PHE A C 1
ATOM 2516 O O . PHE A 1 320 ? -18.491 -10.864 10.031 1.00 96.56 320 PHE A O 1
ATOM 2523 N N . ALA A 1 321 ? -17.772 -12.842 10.820 1.00 95.69 321 ALA A N 1
ATOM 2524 C CA . ALA A 1 321 ? -17.507 -13.441 9.507 1.00 95.69 321 ALA A CA 1
ATOM 2525 C C . ALA A 1 321 ? -18.680 -13.326 8.513 1.00 95.69 321 ALA A C 1
ATOM 2527 O O . ALA A 1 321 ? -18.475 -12.918 7.374 1.00 95.69 321 ALA A O 1
ATOM 2528 N N . ASN A 1 322 ? -19.915 -13.587 8.951 1.00 94.94 322 ASN A N 1
ATOM 2529 C CA . ASN A 1 322 ? -21.099 -13.564 8.075 1.00 94.94 322 ASN A CA 1
ATOM 2530 C C . ASN A 1 322 ? -21.530 -12.150 7.628 1.00 94.94 322 ASN A C 1
ATOM 2532 O O . ASN A 1 322 ? -22.408 -12.003 6.776 1.00 94.94 322 ASN A O 1
ATOM 2536 N N . ASP A 1 323 ? -20.926 -11.106 8.196 1.00 95.12 323 ASP A N 1
ATOM 2537 C CA . ASP A 1 323 ? -21.275 -9.705 7.951 1.00 95.12 323 ASP A CA 1
ATOM 2538 C C . ASP A 1 323 ? -20.048 -8.843 7.603 1.00 95.12 323 ASP A C 1
ATOM 2540 O O . ASP A 1 323 ? -20.050 -7.625 7.770 1.00 95.12 323 ASP A O 1
ATOM 2544 N N . THR A 1 324 ? -18.962 -9.462 7.133 1.00 98.44 324 THR A N 1
ATOM 2545 C CA . THR A 1 324 ? -17.726 -8.743 6.799 1.00 98.44 324 THR A CA 1
ATOM 2546 C C . THR A 1 324 ? -17.270 -9.064 5.385 1.00 98.44 324 THR A C 1
ATOM 2548 O O . THR A 1 324 ? -16.952 -10.206 5.068 1.00 98.44 324 THR A O 1
ATOM 2551 N N . ILE A 1 325 ? -17.200 -8.038 4.539 1.00 98.88 325 ILE A N 1
ATOM 2552 C CA . ILE A 1 325 ? -16.482 -8.096 3.265 1.00 98.88 325 ILE A CA 1
ATOM 2553 C C . ILE A 1 325 ? -14.993 -8.175 3.590 1.00 98.88 325 ILE A C 1
ATOM 2555 O O . ILE A 1 325 ? -14.493 -7.343 4.345 1.00 98.88 325 ILE A O 1
ATOM 2559 N N . VAL A 1 326 ? -14.279 -9.143 3.025 1.00 98.88 326 VAL A N 1
ATOM 2560 C CA . VAL A 1 326 ? -12.829 -9.271 3.217 1.00 98.88 326 VAL A CA 1
ATOM 2561 C C . VAL A 1 326 ? -12.141 -9.100 1.882 1.00 98.88 326 VAL A C 1
ATOM 2563 O O . VAL A 1 326 ? -12.486 -9.781 0.922 1.00 98.88 326 VAL A O 1
ATOM 2566 N N . VAL A 1 327 ? -11.152 -8.218 1.817 1.00 98.88 327 VAL A N 1
ATOM 2567 C CA . VAL A 1 327 ? -10.290 -8.091 0.645 1.00 98.88 327 VAL A CA 1
ATOM 2568 C C . VAL A 1 327 ? -8.836 -8.267 1.038 1.00 98.88 327 VAL A C 1
ATOM 2570 O O . VAL A 1 327 ? -8.379 -7.635 1.987 1.00 98.88 327 VAL A O 1
ATOM 2573 N N . LEU A 1 328 ? -8.124 -9.122 0.306 1.00 98.88 328 LEU A N 1
ATOM 2574 C CA . LEU A 1 328 ? -6.676 -9.281 0.393 1.00 98.88 328 LEU A CA 1
ATOM 2575 C C . LEU A 1 328 ? -6.050 -8.826 -0.920 1.00 98.88 328 LEU A C 1
ATOM 2577 O O . LEU A 1 328 ? -6.464 -9.276 -1.993 1.00 98.88 328 LEU A O 1
ATOM 2581 N N . TRP A 1 329 ? -5.056 -7.947 -0.827 1.00 98.75 329 TRP A N 1
ATOM 2582 C CA . TRP A 1 329 ? -4.357 -7.402 -1.985 1.00 98.75 329 TRP A CA 1
ATOM 2583 C C . TRP A 1 329 ? -2.863 -7.178 -1.720 1.00 98.75 329 TRP A C 1
ATOM 2585 O O . TRP A 1 329 ? -2.459 -6.897 -0.589 1.00 98.75 329 TRP A O 1
ATOM 2595 N N . GLY A 1 330 ? -2.054 -7.298 -2.775 1.00 98.25 330 GLY A N 1
ATOM 2596 C CA . GLY A 1 330 ? -0.657 -6.848 -2.797 1.00 98.25 330 GLY A CA 1
ATOM 2597 C C . GLY A 1 330 ? -0.548 -5.455 -3.412 1.00 98.25 330 GLY A C 1
ATOM 2598 O O . GLY A 1 330 ? -1.273 -5.155 -4.360 1.00 98.25 330 GLY A O 1
ATOM 2599 N N . ASP A 1 331 ? 0.315 -4.580 -2.892 1.00 97.38 331 ASP A N 1
ATOM 2600 C CA . ASP A 1 331 ? 0.444 -3.214 -3.422 1.00 97.38 331 ASP A CA 1
ATOM 2601 C C . ASP A 1 331 ? 1.201 -3.147 -4.748 1.00 97.38 331 ASP A C 1
ATOM 2603 O O . ASP A 1 331 ? 0.903 -2.296 -5.585 1.00 97.38 331 ASP A O 1
ATOM 2607 N N . HIS A 1 332 ? 2.130 -4.061 -4.970 1.00 98.12 332 HIS A N 1
ATOM 2608 C CA . HIS A 1 332 ? 2.739 -4.355 -6.258 1.00 98.12 332 HIS A CA 1
ATOM 2609 C C . HIS A 1 332 ? 3.380 -5.748 -6.209 1.00 98.12 332 HIS A C 1
ATOM 2611 O O . HIS A 1 332 ? 3.480 -6.359 -5.146 1.00 98.12 332 HIS A O 1
ATOM 2617 N N . GLY A 1 333 ? 3.810 -6.252 -7.363 1.00 95.50 333 GLY A N 1
ATOM 2618 C CA . GLY A 1 333 ? 4.544 -7.509 -7.442 1.00 95.50 333 GLY A CA 1
ATOM 2619 C C . GLY A 1 333 ? 6.024 -7.354 -7.062 1.00 95.50 333 GLY A C 1
ATOM 2620 O O . GLY A 1 333 ? 6.444 -6.327 -6.515 1.00 95.50 333 GLY A O 1
ATOM 2621 N N . PHE A 1 334 ? 6.830 -8.377 -7.348 1.00 95.69 334 PHE A N 1
ATOM 2622 C CA . PHE A 1 334 ? 8.238 -8.434 -6.959 1.00 95.69 334 PHE A CA 1
ATOM 2623 C C . PHE A 1 334 ? 9.032 -9.396 -7.858 1.00 95.69 334 PHE A C 1
ATOM 2625 O O . PHE A 1 334 ? 8.599 -10.518 -8.116 1.00 95.69 334 PHE A O 1
ATOM 2632 N N . HIS A 1 335 ? 10.218 -8.966 -8.285 1.00 94.25 335 HIS A N 1
ATOM 2633 C CA . HIS A 1 335 ? 11.212 -9.766 -8.998 1.00 94.25 335 HIS A CA 1
ATOM 2634 C C . HIS A 1 335 ? 12.050 -10.584 -8.012 1.00 94.25 335 HIS A C 1
ATOM 2636 O O . HIS A 1 335 ? 12.653 -10.039 -7.081 1.00 94.25 335 HIS A O 1
ATOM 2642 N N . LEU A 1 336 ? 12.144 -11.885 -8.256 1.00 93.69 336 LEU A N 1
ATOM 2643 C CA . LEU A 1 336 ? 12.882 -12.884 -7.483 1.00 93.69 336 LEU A CA 1
ATOM 2644 C C . LEU A 1 336 ? 13.973 -13.565 -8.333 1.00 93.69 336 LEU A C 1
ATOM 2646 O O . LEU A 1 336 ? 14.207 -14.778 -8.231 1.00 93.69 336 LEU A O 1
ATOM 2650 N N . GLY A 1 337 ? 14.640 -12.765 -9.169 1.00 89.50 337 GLY A N 1
ATOM 2651 C CA . GLY A 1 337 ? 15.684 -13.176 -10.105 1.00 89.50 337 GLY A CA 1
ATOM 2652 C C . GLY A 1 337 ? 15.214 -13.277 -11.558 1.00 89.50 337 GLY A C 1
ATOM 2653 O O . GLY A 1 337 ? 16.064 -13.380 -12.446 1.00 89.50 337 GLY A O 1
ATOM 2654 N N . GLU A 1 338 ? 13.902 -13.255 -11.811 1.00 90.69 338 GLU A N 1
ATOM 2655 C CA . GLU A 1 338 ? 13.333 -13.140 -13.153 1.00 90.69 338 GLU A CA 1
ATOM 2656 C C . GLU A 1 338 ? 13.929 -11.911 -13.861 1.00 90.69 338 GLU A C 1
ATOM 2658 O O . GLU A 1 338 ? 14.208 -10.872 -13.254 1.00 90.69 338 GLU A O 1
ATOM 2663 N N . LEU A 1 339 ? 14.205 -12.052 -15.154 1.00 88.12 339 LEU A N 1
ATOM 2664 C CA . LEU A 1 339 ? 14.798 -11.039 -16.027 1.00 88.12 339 LEU A CA 1
ATOM 2665 C C . LEU A 1 339 ? 16.183 -10.531 -15.578 1.00 88.12 339 LEU A C 1
ATOM 2667 O O . LEU A 1 339 ? 16.638 -9.464 -16.001 1.00 88.12 339 LEU A O 1
ATOM 2671 N N . GLY A 1 340 ? 16.863 -11.266 -14.693 1.00 84.12 340 GLY A N 1
ATOM 2672 C CA . GLY A 1 340 ? 18.104 -10.831 -14.048 1.00 84.12 340 GLY A CA 1
ATOM 2673 C C . GLY A 1 340 ? 17.896 -9.680 -13.055 1.00 84.12 340 GLY A C 1
ATOM 2674 O O . GLY A 1 340 ? 18.848 -8.967 -12.710 1.00 84.12 340 GLY A O 1
ATOM 2675 N N . MET A 1 341 ? 16.654 -9.471 -12.616 1.00 86.44 341 MET A N 1
ATOM 2676 C CA . MET A 1 341 ? 16.222 -8.366 -11.769 1.00 86.44 341 MET A CA 1
ATOM 2677 C C . MET A 1 341 ? 15.798 -8.847 -10.380 1.00 86.44 341 MET A C 1
ATOM 2679 O O . MET A 1 341 ? 15.509 -10.015 -10.140 1.00 86.44 341 MET A O 1
ATOM 2683 N N . TRP A 1 342 ? 15.769 -7.900 -9.447 1.00 88.94 342 TRP A N 1
ATOM 2684 C CA . TRP A 1 342 ? 15.278 -8.085 -8.086 1.00 88.94 342 TRP A CA 1
ATOM 2685 C C . TRP A 1 342 ? 14.406 -6.897 -7.697 1.00 88.94 342 TRP A C 1
ATOM 2687 O O . TRP A 1 342 ? 14.484 -5.834 -8.319 1.00 88.94 342 TRP A O 1
ATOM 2697 N N . SER A 1 343 ? 13.621 -7.052 -6.635 1.00 91.50 343 SER A N 1
ATOM 2698 C CA . SER A 1 343 ? 12.800 -5.971 -6.091 1.00 91.50 343 SER A CA 1
ATOM 2699 C C . SER A 1 343 ? 11.670 -5.564 -7.042 1.00 91.50 343 SER A C 1
ATOM 2701 O O . SER A 1 343 ? 10.996 -6.408 -7.618 1.00 91.50 343 SER A O 1
ATOM 2703 N N . LYS A 1 344 ? 11.399 -4.270 -7.175 1.00 92.12 344 LYS A N 1
ATOM 2704 C CA . LYS A 1 344 ? 10.283 -3.727 -7.947 1.00 92.12 344 LYS A CA 1
ATOM 2705 C C . LYS A 1 344 ? 10.824 -2.695 -8.937 1.00 92.12 344 LYS A C 1
ATOM 2707 O O . LYS A 1 344 ? 11.920 -2.856 -9.468 1.00 92.12 344 LYS A O 1
ATOM 2712 N N . ASN A 1 345 ? 10.099 -1.611 -9.185 1.00 91.19 345 ASN A N 1
ATOM 2713 C CA . ASN A 1 345 ? 10.586 -0.474 -9.968 1.00 91.19 345 ASN A CA 1
ATOM 2714 C C . ASN A 1 345 ? 10.716 -0.706 -11.480 1.00 91.19 345 ASN A C 1
ATOM 2716 O O . ASN A 1 345 ? 11.624 -0.167 -12.120 1.00 91.19 345 ASN A O 1
ATOM 2720 N N . THR A 1 346 ? 9.810 -1.491 -12.058 1.00 93.69 346 THR A N 1
ATOM 2721 C CA . THR A 1 346 ? 9.731 -1.749 -13.505 1.00 93.69 346 THR A CA 1
ATOM 2722 C C . THR A 1 346 ? 8.269 -1.826 -13.950 1.00 93.69 346 THR A C 1
ATOM 2724 O O . THR A 1 346 ? 7.376 -1.850 -13.106 1.00 93.69 346 THR A O 1
ATOM 2727 N N . ASN A 1 347 ? 8.031 -1.890 -15.260 1.00 97.44 347 ASN A N 1
ATOM 2728 C CA . ASN A 1 347 ? 6.699 -2.098 -15.836 1.00 97.44 347 ASN A CA 1
ATOM 2729 C C . ASN A 1 347 ? 6.432 -3.556 -16.258 1.00 97.44 347 ASN A C 1
ATOM 2731 O O . ASN A 1 347 ? 5.420 -3.799 -16.909 1.00 97.44 347 ASN A O 1
ATOM 2735 N N . PHE A 1 348 ? 7.319 -4.501 -15.927 1.00 96.38 348 PHE A N 1
ATOM 2736 C CA . PHE A 1 348 ? 7.147 -5.923 -16.248 1.00 96.38 348 PHE A CA 1
ATOM 2737 C C . PHE A 1 348 ? 5.971 -6.548 -15.479 1.00 96.38 348 PHE A C 1
ATOM 2739 O O . PHE A 1 348 ? 5.497 -6.002 -14.472 1.00 96.38 348 PHE A O 1
ATOM 2746 N N . GLU A 1 349 ? 5.496 -7.693 -15.961 1.00 95.12 349 GLU A N 1
ATOM 2747 C CA . GLU A 1 349 ? 4.401 -8.465 -15.368 1.00 95.12 349 GLU A CA 1
ATOM 2748 C C . GLU A 1 349 ? 4.681 -8.784 -13.892 1.00 95.12 349 GLU A C 1
ATOM 2750 O O . GLU A 1 349 ? 3.853 -8.453 -13.043 1.00 95.12 349 GLU A O 1
ATOM 2755 N N . ASP A 1 350 ? 5.878 -9.295 -13.578 1.00 93.38 350 ASP A N 1
ATOM 2756 C CA . ASP A 1 350 ? 6.340 -9.628 -12.219 1.00 93.38 350 ASP A CA 1
ATOM 2757 C C . ASP A 1 350 ? 6.177 -8.504 -11.205 1.00 93.38 350 ASP A C 1
ATOM 2759 O O . ASP A 1 350 ? 5.870 -8.748 -10.042 1.00 93.38 350 ASP A O 1
ATOM 2763 N N . ALA A 1 351 ? 6.422 -7.264 -11.630 1.00 95.25 351 ALA A N 1
ATOM 2764 C CA . ALA A 1 351 ? 6.409 -6.107 -10.748 1.00 95.25 351 ALA A CA 1
ATOM 2765 C C . ALA A 1 351 ? 5.019 -5.467 -10.649 1.00 95.25 351 ALA A C 1
ATOM 2767 O O . ALA A 1 351 ? 4.753 -4.738 -9.695 1.00 95.25 351 ALA A O 1
ATOM 2768 N N . THR A 1 352 ? 4.139 -5.701 -11.627 1.00 97.56 352 THR A N 1
ATOM 2769 C CA . THR A 1 352 ? 2.857 -4.989 -11.734 1.00 97.56 352 THR A CA 1
ATOM 2770 C C . THR A 1 352 ? 1.637 -5.846 -11.428 1.00 97.56 352 THR A C 1
ATOM 2772 O O . THR A 1 352 ? 0.637 -5.293 -10.969 1.00 97.56 352 THR A O 1
ATOM 2775 N N . ARG A 1 353 ? 1.691 -7.164 -11.654 1.00 97.38 353 ARG A N 1
ATOM 2776 C CA . ARG A 1 353 ? 0.605 -8.097 -11.327 1.00 97.38 353 ARG A CA 1
ATOM 2777 C C . ARG A 1 353 ? 0.601 -8.384 -9.826 1.00 97.38 353 ARG A C 1
ATOM 2779 O O . ARG A 1 353 ? 1.642 -8.650 -9.230 1.00 97.38 353 ARG A O 1
ATOM 2786 N N . VAL A 1 354 ? -0.578 -8.354 -9.218 1.00 98.00 354 VAL A N 1
ATOM 2787 C CA . VAL A 1 354 ? -0.767 -8.468 -7.764 1.00 98.00 354 VAL A CA 1
ATOM 2788 C C . VAL A 1 354 ? -1.844 -9.496 -7.430 1.00 98.00 354 VAL A C 1
ATOM 2790 O O . VAL A 1 354 ? -2.748 -9.709 -8.239 1.00 98.00 354 VAL A O 1
ATOM 2793 N N . PRO A 1 355 ? -1.802 -10.131 -6.246 1.00 98.00 355 PRO A N 1
ATOM 2794 C CA . PRO A 1 355 ? -2.948 -10.877 -5.765 1.00 98.00 355 PRO A CA 1
ATOM 2795 C C . PRO A 1 355 ? -4.089 -9.906 -5.450 1.00 98.00 355 PRO A C 1
ATOM 2797 O O . PRO A 1 355 ? -3.876 -8.854 -4.847 1.00 98.00 355 PRO A O 1
ATOM 2800 N N . PHE A 1 356 ? -5.305 -10.279 -5.836 1.00 98.50 356 PHE A N 1
ATOM 2801 C CA . PHE A 1 356 ? -6.546 -9.608 -5.466 1.00 98.50 356 PHE A CA 1
ATOM 2802 C C . PHE A 1 356 ? -7.608 -10.688 -5.209 1.00 98.50 356 PHE A C 1
ATOM 2804 O O . PHE A 1 356 ? -8.050 -11.392 -6.117 1.00 98.50 356 PHE A O 1
ATOM 2811 N N . ILE A 1 357 ? -7.983 -10.851 -3.939 1.00 98.88 357 ILE A N 1
ATOM 2812 C CA . ILE A 1 357 ? -8.974 -11.824 -3.466 1.00 98.88 357 ILE A CA 1
ATOM 2813 C C . ILE A 1 357 ? -10.066 -11.068 -2.710 1.00 98.88 357 ILE A C 1
ATOM 2815 O O . ILE A 1 357 ? -9.758 -10.314 -1.788 1.00 98.88 357 ILE A O 1
ATOM 2819 N N . LEU A 1 358 ? -11.332 -11.268 -3.081 1.00 98.88 358 LEU A N 1
ATOM 2820 C CA . LEU A 1 358 ? -12.472 -10.553 -2.504 1.00 98.88 358 LEU A CA 1
ATOM 2821 C C . LEU A 1 358 ? -13.564 -11.523 -2.040 1.00 98.88 358 LEU A C 1
ATOM 2823 O O . LEU A 1 358 ? -14.219 -12.182 -2.846 1.00 98.88 358 LEU A O 1
ATOM 2827 N N . HIS A 1 359 ? -13.782 -11.576 -0.733 1.00 98.75 359 HIS A N 1
ATOM 2828 C CA . HIS A 1 359 ? -14.863 -12.310 -0.094 1.00 98.75 359 HIS A CA 1
ATOM 2829 C C . HIS A 1 359 ? -16.048 -11.383 0.171 1.00 98.75 359 HIS A C 1
ATOM 2831 O O . HIS A 1 359 ? -15.909 -10.368 0.859 1.00 98.75 359 HIS A O 1
ATOM 2837 N N . VAL A 1 360 ? -17.228 -11.758 -0.315 1.00 98.25 360 VAL A N 1
ATOM 2838 C CA . VAL A 1 360 ? -18.496 -11.105 0.018 1.00 98.25 360 VAL A CA 1
ATOM 2839 C C . VAL A 1 360 ? -19.443 -12.171 0.575 1.00 98.25 360 VAL A C 1
ATOM 2841 O O . VAL A 1 360 ? -19.925 -12.999 -0.206 1.00 98.25 360 VAL A O 1
ATOM 2844 N N . PRO A 1 361 ? -19.733 -12.155 1.894 1.00 96.62 361 PRO A N 1
ATOM 2845 C CA . PRO A 1 361 ? -20.561 -13.175 2.532 1.00 96.62 361 PRO A CA 1
ATOM 2846 C C . PRO A 1 361 ? -21.929 -13.319 1.864 1.00 96.62 361 PRO A C 1
ATOM 2848 O O . PRO A 1 361 ? -22.622 -12.319 1.633 1.00 96.62 361 PRO A O 1
ATOM 2851 N N . GLY A 1 362 ? -22.320 -14.556 1.563 1.00 95.62 362 GLY A N 1
ATOM 2852 C CA . GLY A 1 362 ? -23.564 -14.897 0.870 1.00 95.62 362 GLY A CA 1
ATOM 2853 C C . GLY A 1 362 ? -23.529 -14.711 -0.650 1.00 95.62 362 GLY A C 1
ATOM 2854 O O . GLY A 1 362 ? -24.517 -15.017 -1.315 1.00 95.62 362 GLY A O 1
ATOM 2855 N N . VAL A 1 363 ? -22.422 -14.212 -1.211 1.00 96.69 363 VAL A N 1
ATOM 2856 C CA . VAL A 1 363 ? -22.254 -13.999 -2.659 1.00 96.69 363 VAL A CA 1
ATOM 2857 C C . VAL A 1 363 ? -21.135 -14.875 -3.208 1.00 96.69 363 VAL A C 1
ATOM 2859 O O . VAL A 1 363 ? -21.354 -15.606 -4.169 1.00 96.69 363 VAL A O 1
ATOM 2862 N N . THR A 1 364 ? -19.950 -14.838 -2.594 1.00 97.88 364 THR A N 1
ATOM 2863 C CA . THR A 1 364 ? -18.759 -15.535 -3.109 1.00 97.88 364 THR A CA 1
ATOM 2864 C C . THR A 1 364 ? -18.446 -16.840 -2.378 1.00 97.88 364 THR A C 1
ATOM 2866 O O . THR A 1 364 ? -17.448 -17.474 -2.703 1.00 97.88 364 THR A O 1
ATOM 2869 N N . ASP A 1 365 ? -19.267 -17.253 -1.405 1.00 96.50 365 ASP A N 1
ATOM 2870 C CA . ASP A 1 365 ? -18.973 -18.340 -0.449 1.00 96.50 365 ASP A CA 1
ATOM 2871 C C . ASP A 1 365 ? -18.591 -19.684 -1.096 1.00 96.50 365 ASP A C 1
ATOM 2873 O O . ASP A 1 365 ? -17.900 -20.486 -0.476 1.00 96.50 365 ASP A O 1
ATOM 2877 N N . ASN A 1 366 ? -19.016 -19.921 -2.341 1.00 95.81 366 ASN A N 1
ATOM 2878 C CA . ASN A 1 366 ? -18.725 -21.143 -3.098 1.00 95.81 366 ASN A CA 1
ATOM 2879 C C . ASN A 1 366 ? -17.450 -21.063 -3.957 1.00 95.81 366 ASN A C 1
ATOM 2881 O O . ASN A 1 366 ? -17.199 -21.975 -4.744 1.00 95.81 366 ASN A O 1
ATOM 2885 N N . GLY A 1 367 ? -16.676 -19.982 -3.835 1.00 96.19 367 GLY A N 1
ATOM 2886 C CA . GLY A 1 367 ? -15.472 -19.741 -4.621 1.00 96.19 367 GLY A CA 1
ATOM 2887 C C . GLY A 1 367 ? -15.782 -19.346 -6.066 1.00 96.19 367 GLY A C 1
ATOM 2888 O O . GLY A 1 367 ? -16.654 -19.904 -6.732 1.00 96.19 367 GLY A O 1
ATOM 2889 N N . MET A 1 368 ? -15.066 -18.351 -6.575 1.00 97.69 368 MET A N 1
ATOM 2890 C CA . MET A 1 368 ? -15.193 -17.859 -7.944 1.00 97.69 368 MET A CA 1
ATOM 2891 C C . MET A 1 368 ? -13.808 -17.484 -8.471 1.00 97.69 368 MET A C 1
ATOM 2893 O O . MET A 1 368 ? -12.916 -17.113 -7.708 1.00 97.69 368 MET A O 1
ATOM 2897 N N . LYS A 1 369 ? -13.628 -17.539 -9.788 1.00 97.38 369 LYS A N 1
ATOM 2898 C CA . LYS A 1 369 ? -12.427 -17.038 -10.460 1.00 97.38 369 LYS A CA 1
ATOM 2899 C C . LYS A 1 369 ? -12.824 -16.180 -11.648 1.00 97.38 369 LYS A C 1
ATOM 2901 O O . LYS A 1 369 ? -13.846 -16.448 -12.278 1.00 97.38 369 LYS A O 1
ATOM 2906 N N . THR A 1 370 ? -12.026 -15.161 -11.930 1.00 97.62 370 THR A N 1
ATOM 2907 C CA . THR A 1 370 ? -12.161 -14.325 -13.123 1.00 97.62 370 THR A CA 1
ATOM 2908 C C . THR A 1 370 ? -10.786 -13.990 -13.685 1.00 97.62 370 THR A C 1
ATOM 2910 O O . THR A 1 370 ? -9.855 -13.677 -12.939 1.00 97.62 370 THR A O 1
ATOM 2913 N N . ASP A 1 371 ? -10.682 -14.035 -15.007 1.00 94.94 371 ASP A N 1
ATOM 2914 C CA . ASP A 1 371 ? -9.530 -13.621 -15.804 1.00 94.94 371 ASP A CA 1
ATOM 2915 C C . ASP A 1 371 ? -9.699 -12.198 -16.372 1.00 94.94 371 ASP A C 1
ATOM 2917 O O . ASP A 1 371 ? -8.894 -11.744 -17.191 1.00 94.94 371 ASP A O 1
ATOM 2921 N N . ALA A 1 372 ? -10.726 -11.466 -15.927 1.00 97.12 372 ALA A N 1
ATOM 2922 C CA . ALA A 1 372 ? -10.940 -10.079 -16.304 1.00 97.12 372 ALA A CA 1
ATOM 2923 C C . ALA A 1 372 ? -9.752 -9.197 -15.882 1.00 97.12 372 ALA A C 1
ATOM 2925 O O . ALA A 1 372 ? -9.245 -9.292 -14.762 1.00 97.12 372 ALA A O 1
ATOM 2926 N N . LEU A 1 373 ? -9.349 -8.285 -16.771 1.00 97.56 373 LEU A N 1
ATOM 2927 C CA . LEU A 1 373 ? -8.337 -7.266 -16.490 1.00 97.56 373 LEU A CA 1
ATOM 2928 C C . LEU A 1 373 ? -8.857 -6.263 -15.460 1.00 97.56 373 LEU A C 1
ATOM 2930 O O . LEU A 1 373 ? -9.688 -5.413 -15.782 1.00 97.56 373 LEU A O 1
ATOM 2934 N N . VAL A 1 374 ? -8.346 -6.322 -14.235 1.00 98.50 374 VAL A N 1
ATOM 2935 C CA . VAL A 1 374 ? -8.709 -5.385 -13.164 1.00 98.50 374 VAL A CA 1
ATOM 2936 C C . VAL A 1 374 ? -7.490 -4.633 -12.648 1.00 98.50 374 VAL A C 1
ATOM 2938 O O . VAL A 1 374 ? -6.339 -5.019 -12.845 1.00 98.50 374 VAL A O 1
ATOM 2941 N N . GLU A 1 375 ? -7.743 -3.516 -11.985 1.00 98.75 375 GLU A N 1
ATOM 2942 C CA . GLU A 1 375 ? -6.718 -2.621 -11.467 1.00 98.75 375 GLU A CA 1
ATOM 2943 C C . GLU A 1 375 ? -6.942 -2.380 -9.973 1.00 98.75 375 GLU A C 1
ATOM 2945 O O . GLU A 1 375 ? -8.081 -2.312 -9.522 1.00 98.75 375 GLU A O 1
ATOM 2950 N N . LEU A 1 376 ? -5.879 -2.185 -9.189 1.00 98.69 376 LEU A N 1
ATOM 2951 C CA . LEU A 1 376 ? -6.001 -1.890 -7.753 1.00 98.69 376 LEU A CA 1
ATOM 2952 C C . LEU A 1 376 ? -6.902 -0.677 -7.456 1.00 98.69 376 LEU A C 1
ATOM 2954 O O . LEU A 1 376 ? -7.660 -0.685 -6.486 1.00 98.69 376 LEU A O 1
ATOM 2958 N N . ILE A 1 377 ? -6.879 0.338 -8.323 1.00 96.69 377 ILE A N 1
ATOM 2959 C CA . ILE A 1 377 ? -7.753 1.520 -8.253 1.00 96.69 377 ILE A CA 1
ATOM 2960 C C . ILE A 1 377 ? -9.260 1.191 -8.309 1.00 96.69 377 ILE A C 1
ATOM 2962 O O . ILE A 1 377 ? -10.083 1.997 -7.874 1.00 96.69 377 ILE A O 1
ATOM 2966 N N . ASP A 1 378 ? -9.636 0.002 -8.790 1.00 98.44 378 ASP A N 1
ATOM 2967 C CA . ASP A 1 378 ? -11.021 -0.476 -8.818 1.00 98.44 378 ASP A CA 1
ATOM 2968 C C . ASP A 1 378 ? -11.559 -0.794 -7.413 1.00 98.44 378 ASP A C 1
ATOM 2970 O O . ASP A 1 378 ? -12.775 -0.832 -7.216 1.00 98.44 378 ASP A O 1
ATOM 2974 N N . LEU A 1 379 ? -10.695 -0.972 -6.403 1.00 98.44 379 LEU A N 1
ATOM 2975 C CA . LEU A 1 379 ? -11.117 -1.308 -5.038 1.00 98.44 379 LEU A CA 1
ATOM 2976 C C . LEU A 1 379 ? -11.992 -0.238 -4.392 1.00 98.44 379 LEU A C 1
ATOM 2978 O O . LEU A 1 379 ? -12.953 -0.584 -3.710 1.00 98.44 379 LEU A O 1
ATOM 2982 N N . PHE A 1 380 ? -11.707 1.047 -4.607 1.00 97.81 380 PHE A N 1
ATOM 2983 C CA . PHE A 1 380 ? -12.487 2.118 -3.985 1.00 97.81 380 PHE A CA 1
ATOM 2984 C C . PHE A 1 380 ? -13.974 2.061 -4.405 1.00 97.81 380 PHE A C 1
ATOM 2986 O O . PHE A 1 380 ? -14.833 1.858 -3.534 1.00 97.81 380 PHE A O 1
ATOM 2993 N N . PRO A 1 381 ? -14.336 2.155 -5.701 1.00 97.56 381 PRO A N 1
ATOM 2994 C CA . PRO A 1 381 ? -15.737 2.026 -6.101 1.00 97.56 381 PRO A CA 1
ATOM 2995 C C . PRO A 1 381 ? -16.333 0.649 -5.764 1.00 97.56 381 PRO A C 1
ATOM 2997 O O . PRO A 1 381 ? -17.510 0.563 -5.430 1.00 97.56 381 PRO A O 1
ATOM 3000 N N . SER A 1 382 ? -15.531 -0.420 -5.779 1.00 98.31 382 SER A N 1
ATOM 3001 C CA . SER A 1 382 ? -16.015 -1.773 -5.466 1.00 98.31 382 SER A CA 1
ATOM 3002 C C . SER A 1 382 ? -16.439 -1.930 -4.010 1.00 98.31 382 SER A C 1
ATOM 3004 O O . SER A 1 382 ? -17.531 -2.415 -3.723 1.00 98.31 382 SER A O 1
ATOM 3006 N N . LEU A 1 383 ? -15.585 -1.514 -3.072 1.00 98.50 383 LEU A N 1
ATOM 3007 C CA . LEU A 1 383 ? -15.862 -1.650 -1.644 1.00 98.50 383 LEU A CA 1
ATOM 3008 C C . LEU A 1 383 ? -17.045 -0.778 -1.229 1.00 98.50 383 LEU A C 1
ATOM 3010 O O . LEU A 1 383 ? -17.863 -1.218 -0.428 1.00 98.50 383 LEU A O 1
ATOM 3014 N N . THR A 1 384 ? -17.168 0.426 -1.792 1.00 97.12 384 THR A N 1
ATOM 3015 C CA . THR A 1 384 ? -18.310 1.312 -1.516 1.00 97.12 384 THR A CA 1
ATOM 3016 C C . THR A 1 384 ? -19.630 0.703 -2.002 1.00 97.12 384 THR A C 1
ATOM 3018 O O . THR A 1 384 ? -20.574 0.607 -1.214 1.00 97.12 384 THR A O 1
ATOM 3021 N N . GLU A 1 385 ? -19.675 0.182 -3.236 1.00 96.75 385 GLU A N 1
ATOM 3022 C CA . GLU A 1 385 ? -20.868 -0.479 -3.787 1.00 96.75 385 GLU A CA 1
ATOM 3023 C C . GLU A 1 385 ? -21.277 -1.713 -2.970 1.00 96.75 385 GLU A C 1
ATOM 3025 O O . GLU A 1 385 ? -22.444 -1.864 -2.592 1.00 96.75 385 GLU A O 1
ATOM 3030 N N . LEU A 1 386 ? -20.311 -2.589 -2.671 1.00 97.31 386 LEU A N 1
ATOM 3031 C CA . LEU A 1 386 ? -20.550 -3.857 -1.978 1.00 97.31 386 LEU A CA 1
ATOM 3032 C C . LEU A 1 386 ? -20.924 -3.660 -0.507 1.00 97.31 386 LEU A C 1
ATOM 3034 O O . LEU A 1 386 ? -21.744 -4.410 0.021 1.00 97.31 386 LEU A O 1
ATOM 3038 N N . ALA A 1 387 ? -20.376 -2.632 0.144 1.00 96.81 387 ALA A N 1
ATOM 3039 C CA . ALA A 1 387 ? -20.721 -2.267 1.516 1.00 96.81 387 ALA A CA 1
ATOM 3040 C C . ALA A 1 387 ? -22.064 -1.514 1.622 1.00 96.81 387 ALA A C 1
ATOM 3042 O O . ALA A 1 387 ? -22.515 -1.186 2.723 1.00 96.81 387 ALA A O 1
ATOM 3043 N N . GLY A 1 388 ? -22.722 -1.241 0.488 1.00 94.44 388 GLY A N 1
ATOM 3044 C CA . GLY A 1 388 ? -24.036 -0.608 0.441 1.00 94.44 388 GLY A CA 1
ATOM 3045 C C . GLY A 1 388 ? -24.027 0.887 0.766 1.00 94.44 388 GLY A C 1
ATOM 3046 O O . GLY A 1 388 ? -25.064 1.407 1.182 1.00 94.44 388 GLY A O 1
ATOM 3047 N N . ILE A 1 389 ? -22.889 1.563 0.586 1.00 94.62 389 ILE A N 1
ATOM 3048 C CA . ILE A 1 389 ? -22.778 3.028 0.645 1.00 94.62 389 ILE A CA 1
ATOM 3049 C C . ILE A 1 389 ? -22.715 3.615 -0.769 1.00 94.62 389 ILE A C 1
ATOM 3051 O O . ILE A 1 389 ? -22.577 2.881 -1.747 1.00 94.62 389 ILE A O 1
ATOM 3055 N N . ASP A 1 390 ? -22.885 4.931 -0.889 1.00 93.56 390 ASP A N 1
ATOM 3056 C CA . ASP A 1 390 ? -22.883 5.582 -2.198 1.00 93.56 390 ASP A CA 1
ATOM 3057 C C . ASP A 1 390 ? -21.519 5.404 -2.880 1.00 93.56 390 ASP A C 1
ATOM 3059 O O . ASP A 1 390 ? -20.467 5.518 -2.252 1.00 93.56 390 ASP A O 1
ATOM 3063 N N . VAL A 1 391 ? -21.537 5.091 -4.176 1.00 94.38 391 VAL A N 1
ATOM 3064 C CA . VAL A 1 391 ? -20.313 4.944 -4.970 1.00 94.38 391 VAL A CA 1
ATOM 3065 C C . VAL A 1 391 ? -19.844 6.340 -5.380 1.00 94.38 391 VAL A C 1
ATOM 3067 O O . VAL A 1 391 ? -20.633 7.080 -5.981 1.00 94.38 391 VAL A O 1
ATOM 3070 N N . PRO A 1 392 ? -18.584 6.728 -5.102 1.00 92.25 392 PRO A N 1
ATOM 3071 C CA . PRO A 1 392 ? -18.045 7.983 -5.604 1.00 92.25 392 PRO A CA 1
ATOM 3072 C C . PRO A 1 392 ? -18.184 8.067 -7.134 1.00 92.25 392 PRO A C 1
ATOM 3074 O O . PRO A 1 392 ? -17.900 7.087 -7.826 1.00 92.25 392 PRO A O 1
ATOM 3077 N N . PRO A 1 393 ? -18.600 9.213 -7.700 1.00 91.94 393 PRO A N 1
ATOM 3078 C CA . PRO A 1 393 ? -18.725 9.362 -9.146 1.00 91.94 393 PRO A CA 1
ATOM 3079 C C . PRO A 1 393 ? -17.378 9.192 -9.861 1.00 91.94 393 PRO A C 1
ATOM 3081 O O . PRO A 1 393 ? -16.316 9.470 -9.305 1.00 91.94 393 PRO A O 1
ATOM 3084 N N . MET A 1 394 ? -17.423 8.807 -11.137 1.00 91.75 394 MET A N 1
ATOM 3085 C CA . MET A 1 394 ? -16.241 8.780 -12.001 1.00 91.75 394 MET A CA 1
ATOM 3086 C C . MET A 1 394 ? -15.665 10.196 -12.181 1.00 91.75 394 MET A C 1
ATOM 3088 O O . MET A 1 394 ? -16.411 11.150 -12.419 1.00 91.75 394 MET A O 1
ATOM 3092 N N . CYS A 1 395 ? -14.342 10.354 -12.108 1.00 89.75 395 CYS A N 1
ATOM 3093 C CA . CYS A 1 395 ? -13.700 11.646 -12.335 1.00 89.75 395 CYS A CA 1
ATOM 3094 C C . CYS A 1 395 ? -13.775 12.093 -13.807 1.00 89.75 395 CYS A C 1
ATOM 3096 O O . CYS A 1 395 ? -13.395 11.377 -14.740 1.00 89.75 395 CYS A O 1
ATOM 3098 N N . THR A 1 396 ? -14.179 13.345 -13.999 1.00 84.88 396 THR A N 1
ATOM 3099 C CA . THR A 1 396 ? -14.169 14.081 -15.270 1.00 84.88 396 THR A CA 1
ATOM 3100 C C . THR A 1 396 ? -12.988 15.053 -15.315 1.00 84.88 396 THR A C 1
ATOM 3102 O O . THR A 1 396 ? -12.388 15.346 -14.283 1.00 84.88 396 THR A O 1
ATOM 3105 N N . GLU A 1 397 ? -12.680 15.612 -16.487 1.00 73.56 397 GLU A N 1
ATOM 3106 C CA . GLU A 1 397 ? -11.640 16.649 -16.636 1.00 73.56 397 GLU A CA 1
ATOM 3107 C C . GLU A 1 397 ? -11.907 17.900 -15.778 1.00 73.56 397 GLU A C 1
ATOM 3109 O O . GLU A 1 397 ? -10.974 18.575 -15.355 1.00 73.56 397 GLU A O 1
ATOM 3114 N N . ASN A 1 398 ? -13.180 18.173 -15.470 1.00 65.19 398 ASN A N 1
ATOM 3115 C CA . ASN A 1 398 ? -13.613 19.306 -14.650 1.00 65.19 398 ASN A CA 1
ATOM 3116 C C . ASN A 1 398 ? -13.884 18.926 -13.188 1.00 65.19 398 ASN A C 1
ATOM 3118 O O . ASN A 1 398 ? -14.383 19.757 -12.426 1.00 65.19 398 ASN A O 1
ATOM 3122 N N . SER A 1 399 ? -13.632 17.674 -12.791 1.00 68.31 399 SER A N 1
ATOM 3123 C CA . SER A 1 399 ? -13.919 17.237 -11.428 1.00 68.31 399 SER A CA 1
ATOM 3124 C C . SER A 1 399 ? -13.116 18.079 -10.437 1.00 68.31 399 SER A C 1
ATOM 3126 O O . SER A 1 399 ? -11.891 18.166 -10.565 1.00 68.31 399 SER A O 1
ATOM 3128 N N . PRO A 1 400 ? -13.770 18.696 -9.434 1.00 60.09 400 PRO A N 1
ATOM 3129 C CA . PRO A 1 400 ? -13.060 19.439 -8.413 1.00 60.09 400 PRO A CA 1
ATOM 3130 C C . PRO A 1 400 ? -12.044 18.524 -7.748 1.00 60.09 400 PRO A C 1
ATOM 3132 O O . PRO A 1 400 ? -12.378 17.422 -7.307 1.00 60.09 400 PRO A O 1
ATOM 3135 N N . LYS A 1 401 ? -10.801 18.999 -7.670 1.00 59.72 401 LYS A N 1
ATOM 3136 C CA . LYS A 1 401 ? -9.694 18.271 -7.050 1.00 59.72 401 LYS A CA 1
ATOM 3137 C C . LYS A 1 401 ? -10.080 17.734 -5.655 1.00 59.72 401 LYS A C 1
ATOM 3139 O O . LYS A 1 401 ? -9.772 16.584 -5.353 1.00 59.72 401 LYS A O 1
ATOM 3144 N N . SER A 1 402 ? -10.873 18.513 -4.910 1.00 56.75 402 SER A N 1
ATOM 3145 C CA . SER A 1 402 ? -11.323 18.286 -3.531 1.00 56.75 402 SER A CA 1
ATOM 3146 C C . SER A 1 402 ? -12.568 17.403 -3.327 1.00 56.75 402 SER A C 1
ATOM 3148 O O . SER A 1 402 ? -12.974 17.234 -2.180 1.00 56.75 402 SER A O 1
ATOM 3150 N N . ILE A 1 403 ? -13.219 16.879 -4.375 1.00 62.09 403 ILE A N 1
ATOM 3151 C CA . ILE A 1 403 ? -14.397 15.995 -4.227 1.00 62.09 403 ILE A CA 1
ATOM 3152 C C . ILE A 1 403 ? -13.983 14.521 -4.332 1.00 62.09 403 ILE A C 1
ATOM 3154 O O . ILE A 1 403 ? -13.102 14.165 -5.119 1.00 62.09 403 ILE A O 1
ATOM 3158 N N . ALA A 1 404 ? -14.659 13.650 -3.573 1.00 72.19 404 ALA A N 1
ATOM 3159 C CA . ALA A 1 404 ? -14.605 12.200 -3.744 1.00 72.19 404 ALA A CA 1
ATOM 3160 C C . ALA A 1 404 ? -15.149 11.812 -5.133 1.00 72.19 404 ALA A C 1
ATOM 3162 O O . ALA A 1 404 ? -16.349 11.653 -5.326 1.00 72.19 404 ALA A O 1
ATOM 3163 N N . CYS A 1 405 ? -14.256 11.705 -6.113 1.00 90.06 405 CYS A N 1
ATOM 3164 C CA . CYS A 1 405 ? -14.471 11.020 -7.383 1.00 90.06 405 CYS A CA 1
ATOM 3165 C C . CYS A 1 405 ? -13.361 9.983 -7.555 1.00 90.06 405 CYS A C 1
ATOM 3167 O O . CYS A 1 405 ? -12.295 10.130 -6.949 1.00 90.06 405 CYS A O 1
ATOM 3169 N N . VAL A 1 406 ? -13.600 8.964 -8.373 1.00 93.62 406 VAL A N 1
ATOM 3170 C CA . VAL A 1 406 ? -12.662 7.856 -8.603 1.00 93.62 406 VAL A CA 1
ATOM 3171 C C . VAL A 1 406 ? -12.400 7.635 -10.092 1.00 93.62 406 VAL A C 1
ATOM 3173 O O . VAL A 1 406 ? -13.188 8.041 -10.940 1.00 93.62 406 VAL A O 1
ATOM 3176 N N . GLU A 1 407 ? -11.278 7.001 -10.413 1.00 95.00 407 GLU A N 1
ATOM 3177 C CA . GLU A 1 407 ? -10.846 6.650 -11.778 1.00 95.00 407 GLU A CA 1
ATOM 3178 C C . GLU A 1 407 ? -10.782 5.126 -12.002 1.00 95.00 407 GLU A C 1
ATOM 3180 O O . GLU A 1 407 ? -10.264 4.654 -13.017 1.00 95.00 407 GLU A O 1
ATOM 3185 N N . GLY A 1 408 ? -11.301 4.358 -11.039 1.00 95.19 408 GLY A N 1
ATOM 3186 C CA . GLY A 1 408 ? -11.546 2.920 -11.139 1.00 95.19 408 GLY A CA 1
ATOM 3187 C C . GLY A 1 408 ? -13.001 2.599 -11.487 1.00 95.19 408 GLY A C 1
ATOM 3188 O O . GLY A 1 408 ? -13.886 3.449 -11.401 1.00 95.19 408 GLY A O 1
ATOM 3189 N N . SER A 1 409 ? -13.256 1.352 -11.870 1.00 95.75 409 SER A N 1
ATOM 3190 C CA . SER A 1 409 ? -14.593 0.801 -12.121 1.00 95.75 409 SER A CA 1
ATOM 3191 C C . SER A 1 409 ? -14.906 -0.269 -11.085 1.00 95.75 409 SER A C 1
ATOM 3193 O O . SER A 1 409 ? -14.084 -1.149 -10.862 1.00 95.75 409 SER A O 1
ATOM 3195 N N . SER A 1 410 ? -16.085 -0.219 -10.461 1.00 97.38 410 SER A N 1
ATOM 3196 C CA . SER A 1 410 ? -16.487 -1.253 -9.501 1.00 97.38 410 SER A CA 1
ATOM 3197 C C . SER A 1 410 ? -16.477 -2.643 -10.143 1.00 97.38 410 SER A C 1
ATOM 3199 O O . SER A 1 410 ? -17.043 -2.825 -11.220 1.00 97.38 410 SER A O 1
ATOM 3201 N N . VAL A 1 411 ? -15.881 -3.628 -9.466 1.00 97.94 411 VAL A N 1
ATOM 3202 C CA . VAL A 1 411 ? -15.860 -5.040 -9.882 1.00 97.94 411 VAL A CA 1
ATOM 3203 C C . VAL A 1 411 ? -17.116 -5.803 -9.454 1.00 97.94 411 VAL A C 1
ATOM 3205 O O . VAL A 1 411 ? -17.239 -6.987 -9.752 1.00 97.94 411 VAL A O 1
ATOM 3208 N N . ALA A 1 412 ? -18.080 -5.160 -8.787 1.00 96.94 412 ALA A N 1
ATOM 3209 C CA . ALA A 1 412 ? -19.326 -5.804 -8.362 1.00 96.94 412 ALA A CA 1
ATOM 3210 C C . ALA A 1 412 ? -20.087 -6.543 -9.492 1.00 96.94 412 ALA A C 1
ATOM 3212 O O . ALA A 1 412 ? -20.646 -7.610 -9.219 1.00 96.94 412 ALA A O 1
ATOM 3213 N N . PRO A 1 413 ? -20.101 -6.077 -10.762 1.00 97.19 413 PRO A N 1
ATOM 3214 C CA . PRO A 1 413 ? -20.682 -6.847 -11.864 1.00 97.19 413 PRO A CA 1
ATOM 3215 C C . PRO A 1 413 ? -20.001 -8.206 -12.103 1.00 97.19 413 PRO A C 1
ATOM 3217 O O . PRO A 1 413 ? -20.695 -9.178 -12.410 1.00 97.19 413 PRO A O 1
ATOM 3220 N N . LEU A 1 414 ? -18.684 -8.313 -11.882 1.00 97.38 414 LEU A N 1
ATOM 3221 C CA . LEU A 1 414 ? -17.928 -9.565 -12.029 1.00 97.38 414 LEU A CA 1
ATOM 3222 C C . LEU A 1 414 ? -18.319 -10.608 -10.972 1.00 97.38 414 LEU A C 1
ATOM 3224 O O . LEU A 1 414 ? -18.215 -11.802 -11.226 1.00 97.38 414 LEU A O 1
ATOM 3228 N N . LEU A 1 415 ? -18.862 -10.195 -9.822 1.00 96.31 415 LEU A N 1
ATOM 3229 C CA . LEU A 1 415 ? -19.410 -11.132 -8.831 1.00 96.31 415 LEU A CA 1
ATOM 3230 C C . LEU A 1 415 ? -20.725 -11.775 -9.305 1.00 96.31 415 LEU A C 1
ATOM 3232 O O . LEU A 1 415 ? -21.117 -12.819 -8.794 1.00 96.31 415 LEU A O 1
ATOM 3236 N N . LYS A 1 416 ? -21.420 -11.167 -10.274 1.00 94.50 416 LYS A N 1
ATOM 3237 C CA . LYS A 1 416 ? -22.628 -11.743 -10.891 1.00 94.50 416 LYS A CA 1
ATOM 3238 C C . LYS A 1 416 ? -22.286 -12.586 -12.114 1.00 94.50 416 LYS A C 1
ATOM 3240 O O . LYS A 1 416 ? -22.924 -13.608 -12.345 1.00 94.50 416 LYS A O 1
ATOM 3245 N N . ASN A 1 417 ? -21.314 -12.138 -12.904 1.00 96.31 417 ASN A N 1
ATOM 3246 C CA . ASN A 1 417 ? -20.835 -12.840 -14.087 1.00 96.31 417 ASN A CA 1
ATOM 3247 C C . ASN A 1 417 ? -19.302 -12.717 -14.196 1.00 96.31 417 ASN A C 1
ATOM 3249 O O . ASN A 1 417 ? -18.820 -11.772 -14.822 1.00 96.31 417 ASN A O 1
ATOM 3253 N N . PRO A 1 418 ? -18.536 -13.663 -13.619 1.00 96.50 418 PRO A N 1
ATOM 3254 C CA . PRO A 1 418 ? -17.071 -13.613 -13.617 1.00 96.50 418 PRO A CA 1
ATOM 3255 C C . PRO A 1 418 ? -16.424 -13.660 -15.001 1.00 96.50 418 PRO A C 1
ATOM 3257 O O . PRO A 1 418 ? -15.270 -13.273 -15.134 1.00 96.50 418 PRO A O 1
ATOM 3260 N N . SER A 1 419 ? -17.143 -14.134 -16.022 1.00 96.06 419 SER A N 1
ATOM 3261 C CA . SER A 1 419 ? -16.641 -14.285 -17.391 1.00 96.06 419 SER A CA 1
ATOM 3262 C C . SER A 1 419 ? -17.212 -13.238 -18.355 1.00 96.06 419 SER A C 1
ATOM 3264 O O . SER A 1 419 ? -17.221 -13.463 -19.565 1.00 96.06 419 SER A O 1
ATOM 3266 N N . MET A 1 420 ? -17.798 -12.143 -17.856 1.00 95.25 420 MET A N 1
ATOM 3267 C CA . MET A 1 420 ? -18.283 -11.078 -18.740 1.00 95.25 420 MET A CA 1
ATOM 3268 C C . MET A 1 420 ? -17.121 -10.342 -19.408 1.00 95.25 420 MET A C 1
ATOM 3270 O O . MET A 1 420 ? -16.059 -10.178 -18.811 1.00 95.25 420 MET A O 1
ATOM 3274 N N . GLU A 1 421 ? -17.356 -9.819 -20.614 1.00 93.69 421 GLU A N 1
ATOM 3275 C CA . GLU A 1 421 ? -16.431 -8.853 -21.204 1.00 93.69 421 GLU A CA 1
ATOM 3276 C C . GLU A 1 421 ? -16.249 -7.663 -20.255 1.00 93.69 421 GLU A C 1
ATOM 3278 O O . GLU A 1 421 ? -17.219 -7.096 -19.737 1.00 93.69 421 GLU A O 1
ATOM 3283 N N . TRP A 1 422 ? -14.992 -7.301 -20.023 1.00 96.00 422 TRP A N 1
ATOM 3284 C CA . TRP A 1 422 ? -14.620 -6.292 -19.041 1.00 96.00 422 TRP A CA 1
ATOM 3285 C C . TRP A 1 422 ? -13.757 -5.193 -19.674 1.00 96.00 422 TRP A C 1
ATOM 3287 O O . TRP A 1 422 ? -14.031 -4.740 -20.788 1.00 96.00 422 TRP A O 1
ATOM 3297 N N . LYS A 1 423 ? -12.740 -4.712 -18.956 1.00 96.12 423 LYS A N 1
ATOM 3298 C CA . LYS A 1 423 ? -11.783 -3.726 -19.455 1.00 96.12 423 LYS A CA 1
ATOM 3299 C C . LYS A 1 423 ? -10.959 -4.296 -20.604 1.00 96.12 423 LYS A C 1
ATOM 3301 O O . LYS A 1 423 ? -10.513 -5.437 -20.559 1.00 96.12 423 LYS A O 1
ATOM 3306 N N . LYS A 1 424 ? -10.673 -3.443 -21.588 1.00 94.88 424 LYS A N 1
ATOM 3307 C CA . LYS A 1 424 ? -9.800 -3.776 -22.729 1.00 94.88 424 LYS A CA 1
ATOM 3308 C C . LYS A 1 424 ? -8.306 -3.730 -22.396 1.00 94.88 424 LYS A C 1
ATOM 3310 O O . LYS A 1 424 ? -7.493 -4.173 -23.198 1.00 94.88 424 LYS A O 1
ATOM 3315 N N . GLY A 1 425 ? -7.942 -3.143 -21.257 1.00 96.94 425 GLY A N 1
ATOM 3316 C CA . GLY A 1 425 ? -6.558 -2.951 -20.838 1.00 96.94 425 GLY A CA 1
ATOM 3317 C C . GLY A 1 425 ? -6.455 -2.561 -19.364 1.00 96.94 425 GLY A C 1
ATOM 3318 O O . GLY A 1 425 ? -7.313 -1.835 -18.860 1.00 96.94 425 GLY A O 1
ATOM 3319 N N . ALA A 1 426 ? -5.396 -3.014 -18.697 1.00 98.19 426 ALA A N 1
ATOM 3320 C CA . ALA A 1 426 ? -4.968 -2.534 -17.382 1.00 98.19 426 ALA A CA 1
ATOM 3321 C C . ALA A 1 426 ? -3.681 -1.710 -17.526 1.00 98.19 426 ALA A C 1
ATOM 3323 O O . ALA A 1 426 ? -2.812 -2.066 -18.326 1.00 98.19 426 ALA A O 1
ATOM 3324 N N . PHE A 1 427 ? -3.560 -0.605 -16.785 1.00 98.62 427 PHE A N 1
ATOM 3325 C CA . PHE A 1 427 ? -2.497 0.377 -16.999 1.00 98.62 427 PHE A CA 1
ATOM 3326 C C . PHE A 1 427 ? -1.578 0.490 -15.786 1.00 98.62 427 PHE A C 1
ATOM 3328 O O . PHE A 1 427 ? -2.030 0.672 -14.650 1.00 98.62 427 PHE A O 1
ATOM 3335 N N . SER A 1 428 ? -0.278 0.481 -16.068 1.00 98.75 428 SER A N 1
ATOM 3336 C CA . SER A 1 428 ? 0.793 0.742 -15.107 1.00 98.75 428 SER A CA 1
ATOM 3337 C C . SER A 1 428 ? 1.751 1.786 -15.674 1.00 98.75 428 SER A C 1
ATOM 3339 O O . SER A 1 428 ? 1.826 1.988 -16.887 1.00 98.75 428 SER A O 1
ATOM 3341 N N . GLN A 1 429 ? 2.503 2.455 -14.810 1.00 97.75 429 GLN A N 1
ATOM 3342 C CA . GLN A 1 429 ? 3.540 3.387 -15.223 1.00 97.75 429 GLN A CA 1
ATOM 3343 C C . GLN A 1 429 ? 4.722 3.384 -14.258 1.00 97.75 429 GLN A C 1
ATOM 3345 O O . GLN A 1 429 ? 4.580 3.052 -13.080 1.00 97.75 429 GLN A O 1
ATOM 3350 N N . TYR A 1 430 ? 5.889 3.805 -14.745 1.00 94.56 430 TYR A N 1
ATOM 3351 C CA . TYR A 1 430 ? 7.065 3.970 -13.899 1.00 94.56 430 TYR A CA 1
ATOM 3352 C C . TYR A 1 430 ? 7.995 5.092 -14.398 1.00 94.56 430 TYR A C 1
ATOM 3354 O O . TYR A 1 430 ? 8.325 5.119 -15.589 1.00 94.56 430 TYR A O 1
ATOM 3362 N N . PRO A 1 431 ? 8.451 6.015 -13.524 1.00 90.62 431 PRO A N 1
ATOM 3363 C CA . PRO A 1 431 ? 9.342 7.107 -13.912 1.00 90.62 431 PRO A CA 1
ATOM 3364 C C . PRO A 1 431 ? 10.822 6.688 -13.995 1.00 90.62 431 PRO A C 1
ATOM 3366 O O . PRO A 1 431 ? 11.308 5.837 -13.245 1.00 90.62 431 PRO A O 1
ATOM 3369 N N . ARG A 1 432 ? 11.577 7.343 -14.882 1.00 84.62 432 ARG A N 1
ATOM 3370 C CA . ARG A 1 432 ? 13.033 7.211 -15.061 1.00 84.62 432 ARG A CA 1
ATOM 3371 C C . ARG A 1 432 ? 13.687 8.585 -15.286 1.00 84.62 432 ARG A C 1
ATOM 3373 O O . ARG A 1 432 ? 13.047 9.485 -15.832 1.00 84.62 432 ARG A O 1
ATOM 3380 N N . PRO A 1 433 ? 14.958 8.778 -14.896 1.00 76.12 433 PRO A N 1
ATOM 3381 C CA . PRO A 1 433 ? 15.677 10.018 -15.177 1.00 76.12 433 PRO A CA 1
ATOM 3382 C C . PRO A 1 433 ? 16.024 10.153 -16.671 1.00 76.12 433 PRO A C 1
ATOM 3384 O O . PRO A 1 433 ? 16.264 9.165 -17.365 1.00 76.12 433 PRO A O 1
ATOM 3387 N N . THR A 1 434 ? 16.131 11.392 -17.160 1.00 66.88 434 THR A N 1
ATOM 3388 C CA . THR A 1 434 ? 16.504 11.720 -18.556 1.00 66.88 434 THR A CA 1
ATOM 3389 C C . THR A 1 434 ? 17.963 11.432 -18.908 1.00 66.88 434 THR A C 1
ATOM 3391 O O . THR A 1 434 ? 18.333 11.480 -20.075 1.00 66.88 434 THR A O 1
ATOM 3394 N N . SER A 1 435 ? 18.816 11.094 -17.938 1.00 62.09 435 SER A N 1
ATOM 3395 C CA . SER A 1 435 ? 20.191 10.662 -18.221 1.00 62.09 435 SER A CA 1
ATOM 3396 C C . SER A 1 435 ? 20.253 9.356 -19.023 1.00 62.09 435 SER A C 1
ATOM 3398 O O . SER A 1 435 ? 21.317 9.016 -19.534 1.00 62.09 435 SER A O 1
ATOM 3400 N N . GLY A 1 436 ? 19.146 8.602 -19.106 1.00 50.28 436 GLY A N 1
ATOM 3401 C CA . GLY A 1 436 ? 19.077 7.305 -19.785 1.00 50.28 436 GLY A CA 1
ATOM 3402 C C . GLY A 1 436 ? 19.923 6.208 -19.127 1.00 50.28 436 GLY A C 1
ATOM 3403 O O . GLY A 1 436 ? 19.895 5.063 -19.573 1.00 50.28 436 GLY A O 1
ATOM 3404 N N . LEU A 1 437 ? 20.672 6.541 -18.070 1.00 50.06 437 LEU A N 1
ATOM 3405 C CA . LEU A 1 437 ? 21.492 5.609 -17.313 1.00 50.06 437 LEU A CA 1
ATOM 3406 C C . LEU A 1 437 ? 20.662 4.984 -16.184 1.00 50.06 437 LEU A C 1
ATOM 3408 O O . LEU A 1 437 ? 19.897 5.695 -15.522 1.00 50.06 437 LEU A O 1
ATOM 3412 N N . PRO A 1 438 ? 20.849 3.681 -15.902 1.00 49.16 438 PRO A N 1
ATOM 3413 C CA . PRO A 1 438 ? 20.361 3.079 -14.670 1.00 49.16 438 PRO A CA 1
ATOM 3414 C C . PRO A 1 438 ? 20.888 3.863 -13.457 1.00 49.16 438 PRO A C 1
ATOM 3416 O O . PRO A 1 438 ? 21.991 4.413 -13.507 1.00 49.16 438 PRO A O 1
ATOM 3419 N N . GLN A 1 439 ? 20.102 3.926 -12.378 1.00 51.12 439 GLN A N 1
ATOM 3420 C CA . GLN A 1 439 ? 20.428 4.682 -11.160 1.00 51.12 439 GLN A CA 1
ATOM 3421 C C . GLN A 1 439 ? 21.899 4.495 -10.735 1.00 51.12 439 GLN A C 1
ATOM 3423 O O . GLN A 1 439 ? 22.376 3.372 -10.563 1.00 51.12 439 GLN A O 1
ATOM 3428 N N . ILE A 1 440 ? 22.622 5.602 -10.539 1.00 47.00 440 ILE A N 1
ATOM 3429 C CA . ILE A 1 440 ? 24.006 5.581 -10.050 1.00 47.00 440 ILE A CA 1
ATOM 3430 C C . ILE A 1 440 ? 23.981 5.328 -8.537 1.00 47.00 440 ILE A C 1
ATOM 3432 O O . ILE A 1 440 ? 23.349 6.079 -7.789 1.00 47.00 440 ILE A O 1
ATOM 3436 N N . LEU A 1 441 ? 24.695 4.297 -8.073 1.00 40.25 441 LEU A N 1
ATOM 3437 C CA . LEU A 1 441 ? 24.893 4.026 -6.644 1.00 40.25 441 LEU A CA 1
ATOM 3438 C C . LEU A 1 441 ? 25.432 5.283 -5.933 1.00 40.25 441 LEU A C 1
ATOM 3440 O O . LEU A 1 441 ? 26.470 5.820 -6.315 1.00 40.25 441 LEU A O 1
ATOM 3444 N N . GLY A 1 442 ? 24.720 5.748 -4.901 1.00 38.53 442 GLY A N 1
ATOM 3445 C CA . GLY A 1 442 ? 25.079 6.939 -4.118 1.00 38.53 442 GLY A CA 1
ATOM 3446 C C . GLY A 1 442 ? 24.315 8.225 -4.461 1.00 38.53 442 GLY A C 1
ATOM 3447 O O . GLY A 1 442 ? 24.509 9.220 -3.767 1.00 38.53 442 GLY A O 1
ATOM 3448 N N . ARG A 1 443 ? 23.425 8.222 -5.467 1.00 39.66 443 ARG A N 1
ATOM 3449 C CA . ARG A 1 443 ? 22.438 9.300 -5.681 1.00 39.66 443 ARG A CA 1
ATOM 3450 C C . ARG A 1 443 ? 21.045 8.908 -5.158 1.00 39.66 443 ARG A C 1
ATOM 3452 O O . ARG A 1 443 ? 20.729 7.711 -5.123 1.00 39.66 443 ARG A O 1
ATOM 3459 N N . PRO A 1 444 ? 20.206 9.879 -4.736 1.00 42.38 444 PRO A N 1
ATOM 3460 C CA . PRO A 1 444 ? 18.796 9.634 -4.446 1.00 42.38 444 PRO A CA 1
ATOM 3461 C C . PRO A 1 444 ? 18.126 8.888 -5.604 1.00 42.38 444 PRO A C 1
ATOM 3463 O O . PRO A 1 444 ? 18.479 9.073 -6.764 1.00 42.38 444 PRO A O 1
ATOM 3466 N N . GLU A 1 445 ? 17.156 8.036 -5.279 1.00 47.69 445 GLU A N 1
ATOM 3467 C CA . GLU A 1 445 ? 16.517 7.077 -6.204 1.00 47.69 445 GLU A CA 1
ATOM 3468 C C . GLU A 1 445 ? 15.820 7.757 -7.398 1.00 47.69 445 GLU A C 1
ATOM 3470 O O . GLU A 1 445 ? 15.515 7.124 -8.407 1.00 47.69 445 GLU A O 1
ATOM 3475 N N . PHE A 1 446 ? 15.631 9.071 -7.281 1.00 53.66 446 PHE A N 1
ATOM 3476 C CA . PHE A 1 446 ? 14.841 9.922 -8.153 1.00 53.66 446 PHE A CA 1
ATOM 3477 C C . PHE A 1 446 ? 15.458 11.322 -8.275 1.00 53.66 446 PHE A C 1
ATOM 3479 O O . PHE A 1 446 ? 14.718 12.298 -8.338 1.00 53.66 446 PHE A O 1
ATOM 3486 N N . ASP A 1 447 ? 16.793 11.431 -8.231 1.00 45.03 447 ASP A N 1
ATOM 3487 C CA . ASP A 1 447 ? 17.490 12.702 -8.461 1.00 45.03 447 ASP A CA 1
ATOM 3488 C C . ASP A 1 447 ? 17.293 13.093 -9.933 1.00 45.03 447 ASP A C 1
ATOM 3490 O O . ASP A 1 447 ? 18.057 12.714 -10.825 1.00 45.03 447 ASP A O 1
ATOM 3494 N N . ASP A 1 448 ? 16.170 13.764 -10.186 1.00 45.59 448 ASP A N 1
ATOM 3495 C CA . ASP A 1 448 ? 15.936 14.511 -11.401 1.00 45.59 448 ASP A CA 1
ATOM 3496 C C . ASP A 1 448 ? 17.113 15.469 -11.564 1.00 45.59 448 ASP A C 1
ATOM 3498 O O . ASP A 1 448 ? 17.548 16.127 -10.617 1.00 45.59 448 ASP A O 1
ATOM 3502 N N . ASN A 1 449 ? 17.633 15.571 -12.782 1.00 45.19 449 ASN A N 1
ATOM 3503 C CA . ASN A 1 449 ? 18.455 16.718 -13.135 1.00 45.19 449 ASN A CA 1
ATOM 3504 C C . ASN A 1 449 ? 17.668 17.972 -12.703 1.00 45.19 449 ASN A C 1
ATOM 3506 O O . ASN A 1 449 ? 16.451 17.995 -12.898 1.00 45.19 449 ASN A O 1
ATOM 3510 N N . GLU A 1 450 ? 18.339 18.986 -12.145 1.00 38.00 450 GLU A N 1
ATOM 3511 C CA . GLU A 1 450 ? 17.797 20.206 -11.494 1.00 38.00 450 GLU A CA 1
ATOM 3512 C C . GLU A 1 450 ? 16.712 20.994 -12.289 1.00 38.00 450 GLU A C 1
ATOM 3514 O O . GLU A 1 450 ? 16.186 21.995 -11.812 1.00 38.00 450 GLU A O 1
ATOM 3519 N N . ASN A 1 451 ? 16.338 20.525 -13.483 1.00 42.06 451 ASN A N 1
ATOM 3520 C CA . ASN A 1 451 ? 15.401 21.102 -14.441 1.00 42.06 451 ASN A CA 1
ATOM 3521 C C . ASN A 1 451 ? 14.014 20.413 -14.497 1.00 42.06 451 ASN A C 1
ATOM 3523 O O . ASN A 1 451 ? 13.181 20.828 -15.301 1.00 42.06 451 ASN A O 1
ATOM 3527 N N . GLY A 1 452 ? 13.742 19.361 -13.708 1.00 51.94 452 GLY A N 1
ATOM 3528 C CA . GLY A 1 452 ? 12.414 18.712 -13.664 1.00 51.94 452 GLY A CA 1
ATOM 3529 C C . GLY A 1 452 ? 12.041 17.884 -14.906 1.00 51.94 452 GLY A C 1
ATOM 3530 O O . GLY A 1 452 ? 10.865 17.605 -15.146 1.00 51.94 452 GLY A O 1
ATOM 3531 N N . GLU A 1 453 ? 13.032 17.492 -15.711 1.00 56.62 453 GLU A N 1
ATOM 3532 C CA . GLU A 1 453 ? 12.837 16.688 -16.919 1.00 56.62 453 GLU A CA 1
ATOM 3533 C C . GLU A 1 453 ? 13.002 15.194 -16.611 1.00 56.62 453 GLU A C 1
ATOM 3535 O O . GLU A 1 453 ? 14.101 14.730 -16.290 1.00 56.62 453 GLU A O 1
ATOM 3540 N N . SER A 1 454 ? 11.914 14.435 -16.758 1.00 78.50 454 SER A N 1
ATOM 3541 C CA . SER A 1 454 ? 11.869 12.988 -16.514 1.00 78.50 454 SER A CA 1
ATOM 3542 C C . SER A 1 454 ? 11.357 12.227 -17.738 1.00 78.50 454 SER A C 1
ATOM 3544 O O . SER A 1 454 ? 10.787 12.819 -18.651 1.00 78.50 454 SER A O 1
ATOM 3546 N N . VAL A 1 455 ? 11.574 10.917 -17.771 1.00 88.62 455 VAL A N 1
ATOM 3547 C CA . VAL A 1 455 ? 10.960 9.986 -18.723 1.00 88.62 455 VAL A CA 1
ATOM 3548 C C . VAL A 1 455 ? 9.928 9.164 -17.953 1.00 88.62 455 VAL A C 1
ATOM 3550 O O . VAL A 1 455 ? 10.192 8.748 -16.828 1.00 88.62 455 VAL A O 1
ATOM 3553 N N . MET A 1 456 ? 8.759 8.920 -18.533 1.00 94.12 456 MET A N 1
ATOM 3554 C CA . MET A 1 456 ? 7.731 8.052 -17.958 1.00 94.12 456 MET A CA 1
ATOM 3555 C C . MET A 1 456 ? 7.494 6.876 -18.897 1.00 94.12 456 MET A C 1
ATOM 3557 O O . MET A 1 456 ? 7.181 7.071 -20.071 1.00 94.12 456 MET A O 1
ATOM 3561 N N . GLY A 1 457 ? 7.653 5.661 -18.381 1.00 96.88 457 GLY A N 1
ATOM 3562 C CA . GLY A 1 457 ? 7.238 4.449 -19.074 1.00 96.88 457 GLY A CA 1
ATOM 3563 C C . GLY A 1 457 ? 5.772 4.202 -18.792 1.00 96.88 457 GLY A C 1
ATOM 3564 O O . GLY A 1 457 ? 5.441 3.898 -17.649 1.00 96.88 457 GLY A O 1
ATOM 3565 N N . TYR A 1 458 ? 4.917 4.312 -19.802 1.00 98.50 458 TYR A N 1
ATOM 3566 C CA . TYR A 1 458 ? 3.512 3.925 -19.716 1.00 98.50 458 TYR A CA 1
ATOM 3567 C C . TYR A 1 458 ? 3.346 2.527 -20.288 1.00 98.50 458 TYR A C 1
ATOM 3569 O O . TYR A 1 458 ? 3.825 2.253 -21.387 1.00 98.50 458 TYR A O 1
ATOM 3577 N N . SER A 1 459 ? 2.661 1.658 -19.551 1.00 98.75 459 SER A N 1
ATOM 3578 C CA . SER A 1 459 ? 2.435 0.264 -19.909 1.00 98.75 459 SER A CA 1
ATOM 3579 C C . SER A 1 459 ? 0.945 -0.054 -19.932 1.00 98.75 459 SER A C 1
ATOM 3581 O O . SER A 1 459 ? 0.203 0.359 -19.039 1.00 98.75 459 SER A O 1
ATOM 3583 N N . VAL A 1 460 ? 0.517 -0.807 -20.943 1.00 98.62 460 VAL A N 1
ATOM 3584 C CA . VAL A 1 460 ? -0.817 -1.402 -21.020 1.00 98.62 460 VAL A CA 1
ATOM 3585 C C . VAL A 1 460 ? -0.693 -2.916 -21.143 1.00 98.62 460 VAL A C 1
ATOM 3587 O O . VAL A 1 460 ? 0.017 -3.436 -22.009 1.00 98.62 460 VAL A O 1
ATOM 3590 N N . ARG A 1 461 ? -1.411 -3.625 -20.274 1.00 97.44 461 ARG A N 1
ATOM 3591 C CA . ARG A 1 461 ? -1.621 -5.067 -20.349 1.00 97.44 461 ARG A CA 1
ATOM 3592 C C . ARG A 1 461 ? -2.990 -5.331 -20.965 1.00 97.44 461 ARG A C 1
ATOM 3594 O O . ARG A 1 461 ? -4.007 -4.993 -20.365 1.00 97.44 461 ARG A O 1
ATOM 3601 N N . VAL A 1 462 ? -3.001 -5.921 -22.157 1.00 96.31 462 VAL A N 1
ATOM 3602 C CA . VAL A 1 462 ? -4.191 -6.459 -22.849 1.00 96.31 462 VAL A CA 1
ATOM 3603 C C . VAL A 1 462 ? -4.102 -7.982 -22.862 1.00 96.31 462 VAL A C 1
ATOM 3605 O O . VAL A 1 462 ? -3.025 -8.481 -22.580 1.00 96.31 462 VAL A O 1
ATOM 3608 N N . ASP A 1 463 ? -5.152 -8.724 -23.215 1.00 92.62 463 ASP A N 1
ATOM 3609 C CA . ASP A 1 463 ? -5.193 -10.208 -23.196 1.00 92.62 463 ASP A CA 1
ATOM 3610 C C . ASP A 1 463 ? -3.912 -10.904 -23.639 1.00 92.62 463 ASP A C 1
ATOM 3612 O O . ASP A 1 463 ? -3.282 -11.601 -22.840 1.00 92.62 463 ASP A O 1
ATOM 3616 N N . ASP A 1 464 ? -3.459 -10.592 -24.842 1.00 93.25 464 ASP A N 1
ATOM 3617 C CA . ASP A 1 464 ? -2.364 -11.314 -25.478 1.00 93.25 464 ASP A CA 1
ATOM 3618 C C . ASP A 1 464 ? -0.989 -10.657 -25.312 1.00 93.25 464 ASP A C 1
ATOM 3620 O O . ASP A 1 464 ? 0.022 -11.260 -25.675 1.00 93.25 464 ASP A O 1
ATOM 3624 N N . TYR A 1 465 ? -0.917 -9.413 -24.821 1.00 96.44 465 TYR A N 1
ATOM 3625 C CA . TYR A 1 465 ? 0.319 -8.627 -24.851 1.00 96.44 465 TYR A CA 1
ATOM 3626 C C . TYR A 1 465 ? 0.467 -7.658 -23.679 1.00 96.44 465 TYR A C 1
ATOM 3628 O O . TYR A 1 465 ? -0.499 -7.058 -23.202 1.00 96.44 465 TYR A O 1
ATOM 3636 N N . ARG A 1 466 ? 1.725 -7.408 -23.310 1.00 97.62 466 ARG A N 1
ATOM 3637 C CA . ARG A 1 466 ? 2.139 -6.204 -22.591 1.00 97.62 466 ARG A CA 1
ATOM 3638 C C . ARG A 1 466 ? 2.863 -5.274 -23.554 1.00 97.62 466 ARG A C 1
ATOM 3640 O O . ARG A 1 466 ? 3.818 -5.681 -24.215 1.00 97.62 466 ARG A O 1
ATOM 3647 N N . PHE A 1 467 ? 2.417 -4.026 -23.617 1.00 98.62 467 PHE A N 1
ATOM 3648 C CA . PHE A 1 467 ? 3.032 -2.985 -24.430 1.00 98.62 467 PHE A CA 1
ATOM 3649 C C . PHE A 1 467 ? 3.447 -1.812 -23.553 1.00 98.62 467 PHE A C 1
ATOM 3651 O O . PHE A 1 467 ? 2.618 -1.281 -22.817 1.00 98.62 467 PHE A O 1
ATOM 3658 N N . THR A 1 468 ? 4.711 -1.400 -23.647 1.00 98.75 468 THR A N 1
ATOM 3659 C CA . THR A 1 468 ? 5.255 -0.275 -22.875 1.00 98.75 468 THR A CA 1
ATOM 3660 C C . THR A 1 468 ? 5.956 0.706 -23.801 1.00 98.75 468 THR A C 1
ATOM 3662 O O . THR A 1 468 ? 6.767 0.309 -24.638 1.00 98.75 468 THR A O 1
ATOM 3665 N N . GLU A 1 469 ? 5.696 2.000 -23.626 1.00 98.31 469 GLU A N 1
ATOM 3666 C CA . GLU A 1 469 ? 6.462 3.065 -24.273 1.00 98.31 469 GLU A CA 1
ATOM 3667 C C . GLU A 1 469 ? 6.945 4.105 -23.278 1.00 98.31 469 GLU A C 1
ATOM 3669 O O . GLU A 1 469 ? 6.236 4.510 -22.356 1.00 98.31 469 GLU A O 1
ATOM 3674 N N . TRP A 1 470 ? 8.182 4.536 -23.494 1.00 96.62 470 TRP A N 1
ATOM 3675 C CA . TRP A 1 470 ? 8.882 5.486 -22.649 1.00 96.62 470 TRP A CA 1
ATOM 3676 C C . TRP A 1 470 ? 8.864 6.848 -23.320 1.00 96.62 470 TRP A C 1
ATOM 3678 O O . TRP A 1 470 ? 9.475 7.019 -24.372 1.00 96.62 470 TRP A O 1
ATOM 3688 N N . TYR A 1 471 ? 8.177 7.812 -22.715 1.00 95.00 471 TYR A N 1
ATOM 3689 C CA . TYR A 1 471 ? 8.041 9.161 -23.256 1.00 95.00 471 TYR A CA 1
ATOM 3690 C C . TYR A 1 471 ? 8.721 10.179 -22.356 1.00 95.00 471 TYR A C 1
ATOM 3692 O O . TYR A 1 471 ? 8.712 10.040 -21.130 1.00 95.00 471 TYR A O 1
ATOM 3700 N N . ARG A 1 472 ? 9.234 11.263 -22.939 1.00 91.56 472 ARG A N 1
ATOM 3701 C CA . ARG A 1 472 ? 9.567 12.449 -22.143 1.00 91.56 472 ARG A CA 1
ATOM 3702 C C . ARG A 1 472 ? 8.321 12.925 -21.387 1.00 91.56 472 ARG A C 1
ATOM 3704 O O . ARG A 1 472 ? 7.240 13.009 -21.964 1.00 91.56 472 ARG A O 1
ATOM 3711 N N . PHE A 1 473 ? 8.470 13.241 -20.107 1.00 90.06 473 PHE A N 1
ATOM 3712 C CA . PHE A 1 473 ? 7.374 13.548 -19.194 1.00 90.06 473 PHE A CA 1
ATOM 3713 C C . PHE A 1 473 ? 7.641 14.831 -18.409 1.00 90.06 473 PHE A C 1
ATOM 3715 O O . PHE A 1 473 ? 8.685 14.989 -17.766 1.00 90.06 473 PHE A O 1
ATOM 3722 N N . ASN A 1 474 ? 6.670 15.743 -18.447 1.00 86.69 474 ASN A N 1
ATOM 3723 C CA . ASN A 1 474 ? 6.686 16.973 -17.670 1.00 86.69 474 ASN A CA 1
ATOM 3724 C C . ASN A 1 474 ? 5.886 16.765 -16.378 1.00 86.69 474 ASN A C 1
ATOM 3726 O O . ASN A 1 474 ? 4.657 16.726 -16.409 1.00 86.69 474 ASN A O 1
ATOM 3730 N N . ARG A 1 475 ? 6.580 16.663 -15.238 1.00 81.44 475 ARG A N 1
ATOM 3731 C CA . ARG A 1 475 ? 5.942 16.443 -13.926 1.00 81.44 475 ARG A CA 1
ATOM 3732 C C . ARG A 1 475 ? 5.093 17.627 -13.469 1.00 81.44 475 ARG A C 1
ATOM 3734 O O . ARG A 1 475 ? 4.058 17.431 -12.840 1.00 81.44 475 ARG A O 1
ATOM 3741 N N . THR A 1 476 ? 5.489 18.849 -13.825 1.00 80.75 476 THR A N 1
ATOM 3742 C CA . THR A 1 476 ? 4.768 20.073 -13.447 1.00 80.75 476 THR A CA 1
ATOM 3743 C C . THR A 1 476 ? 3.371 20.103 -14.054 1.00 80.75 476 THR A C 1
ATOM 3745 O O . THR A 1 476 ? 2.413 20.452 -13.367 1.00 80.75 476 THR A O 1
ATOM 3748 N N . THR A 1 477 ? 3.249 19.723 -15.327 1.00 84.56 477 THR A N 1
ATOM 3749 C CA . THR A 1 477 ? 1.963 19.662 -16.039 1.00 84.56 477 THR A CA 1
ATOM 3750 C C . THR A 1 477 ? 1.318 18.280 -16.000 1.00 84.56 477 THR A C 1
ATOM 3752 O O . THR A 1 477 ? 0.159 18.162 -16.377 1.00 84.56 477 THR A O 1
ATOM 3755 N N . SER A 1 478 ? 2.039 17.253 -15.534 1.00 87.38 478 SER A N 1
ATOM 3756 C CA . SER A 1 478 ? 1.623 15.840 -15.564 1.00 87.38 478 SER A CA 1
ATOM 3757 C C . SER A 1 478 ? 1.258 15.358 -16.966 1.00 87.38 478 SER A C 1
ATOM 3759 O O . SER A 1 478 ? 0.247 14.692 -17.165 1.00 87.38 478 SER A O 1
ATOM 3761 N N . THR A 1 479 ? 2.065 15.737 -17.960 1.00 88.25 479 THR A N 1
ATOM 3762 C CA . THR A 1 479 ? 1.797 15.408 -19.364 1.00 88.25 479 THR A CA 1
ATOM 3763 C C . THR A 1 479 ? 2.973 14.690 -20.030 1.00 88.25 479 THR A C 1
ATOM 3765 O O . THR A 1 479 ? 4.114 15.167 -19.956 1.00 88.25 479 THR A O 1
ATOM 3768 N N . PRO A 1 480 ? 2.718 13.569 -20.731 1.00 92.69 480 PRO A N 1
ATOM 3769 C CA . PRO A 1 480 ? 3.699 12.952 -21.612 1.00 92.69 480 PRO A CA 1
ATOM 3770 C C . PRO A 1 480 ? 3.824 13.709 -22.939 1.00 92.69 480 PRO A C 1
ATOM 3772 O O . PRO A 1 480 ? 2.855 14.255 -23.467 1.00 92.69 480 PRO A O 1
ATOM 3775 N N . ASN A 1 481 ? 5.021 13.691 -23.521 1.00 93.50 481 ASN A N 1
ATOM 3776 C CA . ASN A 1 481 ? 5.249 14.050 -24.913 1.00 93.50 481 ASN A CA 1
ATOM 3777 C C . ASN A 1 481 ? 5.237 12.780 -25.775 1.00 93.50 481 ASN A C 1
ATOM 3779 O O . ASN A 1 481 ? 6.273 12.150 -25.978 1.00 93.50 481 ASN A O 1
ATOM 3783 N N . PHE A 1 482 ? 4.071 12.434 -26.326 1.00 93.44 482 PHE A N 1
ATOM 3784 C CA . PHE A 1 482 ? 3.873 11.223 -27.137 1.00 93.44 482 PHE A CA 1
ATOM 3785 C C . PHE A 1 482 ? 4.693 11.158 -28.439 1.00 93.44 482 PHE A C 1
ATOM 3787 O O . PHE A 1 482 ? 4.698 10.127 -29.107 1.00 93.44 482 PHE A O 1
ATOM 3794 N N . THR A 1 483 ? 5.383 12.240 -28.816 1.00 92.94 483 THR A N 1
ATOM 3795 C CA . THR A 1 483 ? 6.262 12.273 -29.998 1.00 92.94 483 THR A CA 1
ATOM 3796 C C . THR A 1 483 ? 7.738 12.031 -29.671 1.00 92.94 483 THR A C 1
ATOM 3798 O O . THR A 1 483 ? 8.527 11.773 -30.576 1.00 92.94 483 THR A O 1
ATOM 3801 N N . ASP A 1 484 ? 8.114 12.087 -28.392 1.00 92.75 484 ASP A N 1
ATOM 3802 C CA . ASP A 1 484 ? 9.491 11.957 -27.909 1.00 92.75 484 ASP A CA 1
ATOM 3803 C C . ASP A 1 484 ? 9.661 10.607 -27.199 1.00 92.75 484 ASP A C 1
ATOM 3805 O O . ASP A 1 484 ? 9.476 10.496 -25.983 1.00 92.75 484 ASP A O 1
ATOM 3809 N N . ILE A 1 485 ? 9.925 9.569 -28.001 1.00 93.81 485 ILE A N 1
ATOM 3810 C CA . ILE A 1 485 ? 9.985 8.160 -27.586 1.00 93.81 485 ILE A CA 1
ATOM 3811 C C . ILE A 1 485 ? 11.430 7.752 -27.282 1.00 93.81 485 ILE A C 1
ATOM 3813 O O . ILE A 1 485 ? 12.311 7.839 -28.134 1.00 93.81 485 ILE A O 1
ATOM 3817 N N . TRP A 1 486 ? 11.645 7.229 -26.078 1.00 92.44 486 TRP A N 1
ATOM 3818 C CA . TRP A 1 486 ? 12.935 6.780 -25.544 1.00 92.44 486 TRP A CA 1
ATOM 3819 C C . TRP A 1 486 ? 13.114 5.259 -25.600 1.00 92.44 486 TRP A C 1
ATOM 3821 O O . TRP A 1 486 ? 14.228 4.750 -25.490 1.00 92.44 486 TRP A O 1
ATOM 3831 N N . GLY A 1 487 ? 12.020 4.522 -25.769 1.00 93.88 487 GLY A N 1
ATOM 3832 C CA . GLY A 1 487 ? 12.019 3.071 -25.866 1.00 93.88 487 GLY A CA 1
ATOM 3833 C C . GLY A 1 487 ? 10.611 2.536 -26.086 1.00 93.88 487 GLY A C 1
ATOM 3834 O O . GLY A 1 487 ? 9.640 3.125 -25.610 1.00 93.88 487 GLY A O 1
ATOM 3835 N N . THR A 1 488 ? 10.524 1.408 -26.782 1.00 97.88 488 THR A N 1
ATOM 3836 C CA . THR A 1 488 ? 9.274 0.690 -27.044 1.00 97.88 488 THR A CA 1
ATOM 3837 C C . THR A 1 488 ? 9.488 -0.784 -26.732 1.00 97.88 488 THR A C 1
ATOM 3839 O O . THR A 1 488 ? 10.480 -1.382 -27.162 1.00 97.88 488 THR A O 1
ATOM 3842 N N . GLU A 1 489 ? 8.553 -1.370 -25.997 1.00 98.44 489 GLU A N 1
ATOM 3843 C CA . GLU A 1 489 ? 8.565 -2.765 -25.574 1.00 98.44 489 GLU A CA 1
ATOM 3844 C C . GLU A 1 489 ? 7.244 -3.438 -25.936 1.00 98.44 489 GLU A C 1
ATOM 3846 O O . GLU A 1 489 ? 6.173 -2.864 -25.745 1.00 98.44 489 GLU A O 1
ATOM 3851 N N . LEU A 1 490 ? 7.324 -4.663 -26.452 1.00 98.38 490 LEU A N 1
ATOM 3852 C CA . LEU A 1 490 ? 6.172 -5.512 -26.726 1.00 98.38 490 LEU A CA 1
ATOM 3853 C C . LEU A 1 490 ? 6.501 -6.950 -26.330 1.00 98.38 490 LEU A C 1
ATOM 3855 O O . LEU A 1 490 ? 7.350 -7.580 -26.963 1.00 98.38 490 LEU A O 1
ATOM 3859 N N . TYR A 1 491 ? 5.799 -7.476 -25.334 1.00 96.94 491 TYR A N 1
ATOM 3860 C CA . TYR A 1 491 ? 5.968 -8.840 -24.842 1.00 96.94 491 TYR A CA 1
ATOM 3861 C C . TYR A 1 491 ? 4.685 -9.643 -25.044 1.00 96.94 491 TYR A C 1
ATOM 3863 O O . TYR A 1 491 ? 3.581 -9.124 -24.884 1.00 96.94 491 TYR A O 1
ATOM 3871 N N . ASN A 1 492 ? 4.839 -10.902 -25.451 1.00 93.56 492 ASN A N 1
ATOM 3872 C CA . ASN A 1 492 ? 3.736 -11.812 -25.749 1.00 93.56 492 ASN A CA 1
ATOM 3873 C C . ASN A 1 492 ? 3.305 -12.565 -24.484 1.00 93.56 492 ASN A C 1
ATOM 3875 O O . ASN A 1 492 ? 4.145 -13.174 -23.832 1.00 93.56 492 ASN A O 1
ATOM 3879 N N . HIS A 1 493 ? 2.000 -12.545 -24.224 1.00 91.94 493 HIS A N 1
ATOM 3880 C CA . HIS A 1 493 ? 1.285 -13.160 -23.106 1.00 91.94 493 HIS A CA 1
ATOM 3881 C C . HIS A 1 493 ? 0.140 -14.097 -23.571 1.00 91.94 493 HIS A C 1
ATOM 3883 O O . HIS A 1 493 ? -0.718 -14.482 -22.783 1.00 91.94 493 HIS A O 1
ATOM 3889 N N . THR A 1 494 ? 0.103 -14.477 -24.856 1.00 85.88 494 THR A N 1
ATOM 3890 C CA . THR A 1 494 ? -0.922 -15.367 -25.465 1.00 85.88 494 THR A CA 1
ATOM 3891 C C . THR A 1 494 ? -0.978 -16.769 -24.861 1.00 85.88 494 THR A C 1
ATOM 3893 O O . THR A 1 494 ? -1.970 -17.473 -25.024 1.00 85.88 494 THR A O 1
ATOM 3896 N N . THR A 1 495 ? 0.100 -17.217 -24.215 1.00 73.44 495 THR A N 1
ATOM 3897 C CA . THR A 1 495 ? 0.116 -18.464 -23.449 1.00 73.44 495 THR A CA 1
ATOM 3898 C C . THR A 1 495 ? 0.117 -18.074 -21.982 1.00 73.44 495 THR A C 1
ATOM 3900 O O . THR A 1 495 ? 1.172 -17.674 -21.497 1.00 73.44 495 THR A O 1
ATOM 3903 N N . PRO A 1 496 ? -1.025 -18.161 -21.279 1.00 60.00 496 PRO A N 1
ATOM 3904 C CA . PRO A 1 496 ? -1.071 -17.857 -19.862 1.00 60.00 496 PRO A CA 1
ATOM 3905 C C . PRO A 1 496 ? -0.131 -18.811 -19.131 1.00 60.00 496 PRO A C 1
ATOM 3907 O O . PRO A 1 496 ? -0.390 -20.015 -19.048 1.00 60.00 496 PRO A O 1
ATOM 3910 N N . THR A 1 497 ? 0.982 -18.297 -18.630 1.00 62.25 497 THR A N 1
ATOM 3911 C CA . THR A 1 497 ? 1.807 -19.031 -17.684 1.00 62.25 497 THR A CA 1
ATOM 3912 C C . THR A 1 497 ? 1.279 -18.747 -16.282 1.00 62.25 497 THR A C 1
ATOM 3914 O O . THR A 1 497 ? 0.889 -17.629 -15.936 1.00 62.25 497 THR A O 1
ATOM 3917 N N . VAL A 1 498 ? 1.207 -19.796 -15.461 1.00 60.25 498 VAL A N 1
ATOM 3918 C CA . VAL A 1 498 ? 0.802 -19.669 -14.051 1.00 60.25 498 VAL A CA 1
ATOM 3919 C C . VAL A 1 498 ? 1.799 -18.774 -13.300 1.00 60.25 498 VAL A C 1
ATOM 3921 O O . VAL A 1 498 ? 1.404 -18.015 -12.420 1.00 60.25 498 VAL A O 1
ATOM 3924 N N . PHE A 1 499 ? 3.069 -18.799 -13.721 1.00 66.88 499 PHE A N 1
ATOM 3925 C CA . PHE A 1 499 ? 4.156 -17.973 -13.199 1.00 66.88 499 PHE A CA 1
ATOM 3926 C C . PHE A 1 499 ? 4.839 -17.172 -14.300 1.00 66.88 499 PHE A C 1
ATOM 3928 O O . PHE A 1 499 ? 4.694 -17.468 -15.481 1.00 66.88 499 PHE A O 1
ATOM 3935 N N . PHE A 1 500 ? 5.553 -16.141 -13.883 1.00 66.81 500 PHE A N 1
ATOM 3936 C CA . PHE A 1 500 ? 6.073 -15.026 -14.669 1.00 66.81 500 PHE A CA 1
ATOM 3937 C C . PHE A 1 500 ? 7.273 -15.384 -15.562 1.00 66.81 500 PHE A C 1
ATOM 3939 O O . PHE A 1 500 ? 8.375 -14.861 -15.421 1.00 66.81 500 PHE A O 1
ATOM 3946 N N . ASP A 1 501 ? 7.062 -16.321 -16.478 1.00 72.81 501 ASP A N 1
ATOM 3947 C CA . ASP A 1 501 ? 8.110 -16.859 -17.347 1.00 72.81 501 ASP A CA 1
ATOM 3948 C C . ASP A 1 501 ? 8.051 -16.287 -18.772 1.00 72.81 501 ASP A C 1
ATOM 3950 O O . ASP A 1 501 ? 8.815 -16.693 -19.655 1.00 72.81 501 ASP A O 1
ATOM 3954 N N . ASP A 1 502 ? 7.128 -15.362 -19.018 1.00 77.69 502 ASP A N 1
ATOM 3955 C CA . ASP A 1 502 ? 7.017 -14.614 -20.256 1.00 77.69 502 ASP A CA 1
ATOM 3956 C C . ASP A 1 502 ? 7.930 -13.369 -20.230 1.00 77.69 502 ASP A C 1
ATOM 3958 O O . ASP A 1 502 ? 8.753 -13.176 -19.343 1.00 77.69 502 ASP A O 1
ATOM 3962 N N . GLU A 1 503 ? 7.919 -12.571 -21.295 1.00 92.31 503 GLU A N 1
ATOM 3963 C CA . GLU A 1 503 ? 8.735 -11.342 -21.409 1.00 92.31 503 GLU A CA 1
ATOM 3964 C C . GLU A 1 503 ? 10.247 -11.519 -21.670 1.00 92.31 503 GLU A C 1
ATOM 3966 O O . GLU A 1 503 ? 10.997 -10.556 -21.616 1.00 92.31 503 GLU A O 1
ATOM 3971 N N . ASN A 1 504 ? 10.706 -12.695 -22.114 1.00 91.12 504 ASN A N 1
ATOM 3972 C CA . ASN A 1 504 ? 12.117 -12.960 -22.478 1.00 91.12 504 ASN A CA 1
ATOM 3973 C C . ASN A 1 504 ? 12.655 -12.201 -23.712 1.00 91.12 504 ASN A C 1
ATOM 3975 O O . ASN A 1 504 ? 13.861 -12.166 -23.975 1.00 91.12 504 ASN A O 1
ATOM 3979 N N . THR A 1 505 ? 11.785 -11.688 -24.581 1.00 93.88 505 THR A N 1
ATOM 3980 C CA . THR A 1 505 ? 12.198 -11.064 -25.848 1.00 93.88 505 THR A CA 1
ATOM 3981 C C . THR A 1 505 ? 11.256 -9.940 -26.223 1.00 93.88 505 THR A C 1
ATOM 3983 O O . THR A 1 505 ? 10.061 -10.164 -26.406 1.00 93.88 505 THR A O 1
ATOM 3986 N N . ASN A 1 506 ? 11.814 -8.750 -26.423 1.00 97.12 506 ASN A N 1
ATOM 3987 C CA . ASN A 1 506 ? 11.081 -7.603 -26.925 1.00 97.12 506 ASN A CA 1
ATOM 3988 C C . ASN A 1 506 ? 10.775 -7.784 -28.421 1.00 97.12 506 ASN A C 1
ATOM 3990 O O . ASN A 1 506 ? 11.670 -7.887 -29.264 1.00 97.12 506 ASN A O 1
ATOM 3994 N N . LEU A 1 507 ? 9.490 -7.820 -28.759 1.00 97.88 507 LEU A N 1
ATOM 3995 C CA . LEU A 1 507 ? 8.988 -8.044 -30.112 1.00 97.88 507 LEU A CA 1
ATOM 3996 C C . LEU A 1 507 ? 8.768 -6.743 -30.896 1.00 97.88 507 LEU A C 1
ATOM 3998 O O . LEU A 1 507 ? 8.480 -6.812 -32.090 1.00 97.88 507 LEU A O 1
ATOM 4002 N N . ALA A 1 508 ? 8.907 -5.574 -30.262 1.00 97.38 508 ALA A N 1
ATOM 4003 C CA . ALA A 1 508 ? 8.478 -4.288 -30.819 1.00 97.38 508 ALA A CA 1
ATOM 4004 C C . ALA A 1 508 ? 9.175 -3.909 -32.136 1.00 97.38 508 ALA A C 1
ATOM 4006 O O . ALA A 1 508 ? 8.581 -3.249 -32.985 1.00 97.38 508 ALA A O 1
ATOM 4007 N N . SER A 1 509 ? 10.426 -4.334 -32.327 1.00 95.00 509 SER A N 1
ATOM 4008 C CA . SER A 1 509 ? 11.211 -4.049 -33.536 1.00 95.00 509 SER A CA 1
ATOM 4009 C C . SER A 1 509 ? 10.997 -5.061 -34.666 1.00 95.00 509 SER A C 1
ATOM 4011 O O . SER A 1 509 ? 11.540 -4.885 -35.759 1.00 95.00 509 SER A O 1
ATOM 4013 N N . ARG A 1 510 ? 10.226 -6.134 -34.436 1.00 96.12 510 ARG A N 1
ATOM 4014 C CA . ARG A 1 510 ? 9.995 -7.162 -35.455 1.00 96.12 510 ARG A CA 1
ATOM 4015 C C . ARG A 1 510 ? 9.062 -6.616 -36.543 1.00 96.12 510 ARG A C 1
ATOM 4017 O O . ARG A 1 510 ? 7.968 -6.162 -36.213 1.00 96.12 510 ARG A O 1
ATOM 4024 N N . PRO A 1 511 ? 9.414 -6.720 -37.841 1.00 95.00 511 PRO A N 1
ATOM 4025 C CA . PRO A 1 511 ? 8.592 -6.162 -38.918 1.00 95.00 511 PRO A CA 1
ATOM 4026 C C . PRO A 1 511 ? 7.142 -6.664 -38.933 1.00 95.00 511 PRO A C 1
ATOM 4028 O O . PRO A 1 511 ? 6.229 -5.894 -39.206 1.00 95.00 511 PRO A O 1
ATOM 4031 N N . ASN A 1 512 ? 6.910 -7.935 -38.587 1.00 96.56 512 ASN A N 1
ATOM 4032 C CA . ASN A 1 512 ? 5.570 -8.528 -38.531 1.00 96.56 512 ASN A CA 1
ATOM 4033 C C . ASN A 1 512 ? 4.737 -8.096 -37.309 1.00 96.56 512 ASN A C 1
ATOM 4035 O O . ASN A 1 512 ? 3.579 -8.484 -37.212 1.00 96.56 512 ASN A O 1
ATOM 4039 N N . MET A 1 513 ? 5.315 -7.327 -36.383 1.00 97.69 513 MET A N 1
ATOM 4040 C CA . MET A 1 513 ? 4.627 -6.775 -35.212 1.00 97.69 513 MET A CA 1
ATOM 4041 C C . MET A 1 513 ? 4.293 -5.288 -35.371 1.00 97.69 513 MET A C 1
ATOM 4043 O O . MET A 1 513 ? 3.680 -4.717 -34.475 1.00 97.69 513 MET A O 1
ATOM 4047 N N . ALA A 1 514 ? 4.652 -4.653 -36.494 1.00 97.44 514 ALA A N 1
ATOM 4048 C CA . ALA A 1 514 ? 4.466 -3.215 -36.696 1.00 97.44 514 ALA A CA 1
ATOM 4049 C C . ALA A 1 514 ? 3.000 -2.772 -36.533 1.00 97.44 514 ALA A C 1
ATOM 4051 O O . ALA A 1 514 ? 2.733 -1.819 -35.802 1.00 97.44 514 ALA A O 1
ATOM 4052 N N . ASP A 1 515 ? 2.052 -3.493 -37.138 1.00 97.94 515 ASP A N 1
ATOM 4053 C CA . ASP A 1 515 ? 0.621 -3.178 -37.029 1.00 97.94 515 ASP A CA 1
ATOM 4054 C C . ASP A 1 515 ? 0.113 -3.355 -35.593 1.00 97.94 515 ASP A C 1
ATOM 4056 O O . ASP A 1 515 ? -0.596 -2.496 -35.071 1.00 97.94 515 ASP A O 1
ATOM 4060 N N . LYS A 1 516 ? 0.552 -4.425 -34.915 1.00 98.00 516 LYS A N 1
ATOM 4061 C CA . LYS A 1 516 ? 0.205 -4.684 -33.512 1.00 98.00 516 LYS A CA 1
ATOM 4062 C C . LYS A 1 516 ? 0.763 -3.599 -32.584 1.00 98.00 516 LYS A C 1
ATOM 4064 O O . LYS A 1 516 ? 0.064 -3.158 -31.681 1.00 98.00 516 LYS A O 1
ATOM 4069 N N . VAL A 1 517 ? 1.983 -3.118 -32.827 1.00 98.31 517 VAL A N 1
ATOM 4070 C CA . VAL A 1 517 ? 2.565 -1.980 -32.096 1.00 98.31 517 VAL A CA 1
ATOM 4071 C C . VAL A 1 517 ? 1.725 -0.717 -32.290 1.00 98.31 517 VAL A C 1
ATOM 4073 O O . VAL A 1 517 ? 1.478 -0.009 -31.319 1.00 98.31 517 VAL A O 1
ATOM 4076 N N . GLN A 1 518 ? 1.259 -0.422 -33.508 1.00 98.06 518 GLN A N 1
ATOM 4077 C CA . GLN A 1 518 ? 0.406 0.751 -33.746 1.00 98.06 518 GLN A CA 1
ATOM 4078 C C . GLN A 1 518 ? -0.961 0.626 -33.061 1.00 98.06 518 GLN A C 1
ATOM 4080 O O . GLN A 1 518 ? -1.433 1.590 -32.460 1.00 98.06 518 GLN A O 1
ATOM 4085 N N . GLU A 1 519 ? -1.570 -0.558 -33.106 1.00 97.75 519 GLU A N 1
ATOM 4086 C CA . GLU A 1 519 ? -2.821 -0.862 -32.405 1.00 97.75 519 GLU A CA 1
ATOM 4087 C C . GLU A 1 519 ? -2.681 -0.656 -30.889 1.00 97.75 519 GLU A C 1
ATOM 4089 O O . GLU A 1 519 ? -3.453 0.090 -30.286 1.00 97.75 519 GLU A O 1
ATOM 4094 N N . LEU A 1 520 ? -1.665 -1.264 -30.271 1.00 98.19 520 LEU A N 1
ATOM 4095 C CA . LEU A 1 520 ? -1.446 -1.179 -28.825 1.00 98.19 520 LEU A CA 1
ATOM 409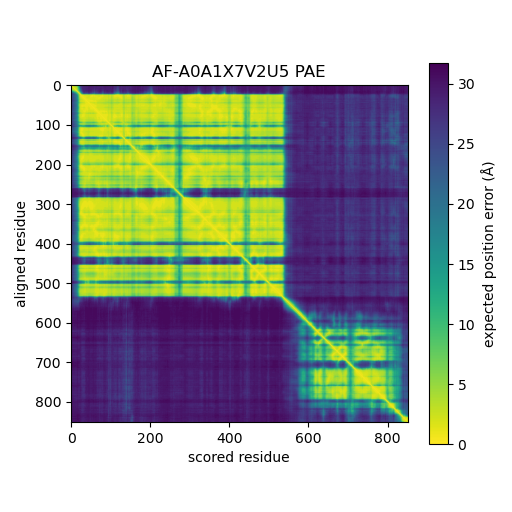6 C C . LEU A 1 520 ? -1.022 0.226 -28.389 1.00 98.19 520 LEU A C 1
ATOM 4098 O O . LEU A 1 520 ? -1.445 0.683 -27.329 1.00 98.19 520 LEU A O 1
ATOM 4102 N N . ARG A 1 521 ? -0.273 0.956 -29.224 1.00 98.06 521 ARG A N 1
ATOM 4103 C CA . ARG A 1 521 ? 0.020 2.377 -29.002 1.00 98.06 521 ARG A CA 1
ATOM 4104 C C . ARG A 1 521 ? -1.249 3.219 -28.979 1.00 98.06 521 ARG A C 1
ATOM 4106 O O . ARG A 1 521 ? -1.380 4.073 -28.108 1.00 98.06 521 ARG A O 1
ATOM 4113 N N . ALA A 1 522 ? -2.191 2.973 -29.888 1.00 97.25 522 ALA A N 1
ATOM 4114 C CA . ALA A 1 522 ? -3.463 3.688 -29.889 1.00 97.25 522 ALA A CA 1
ATOM 4115 C C . ALA A 1 522 ? -4.266 3.423 -28.602 1.00 97.25 522 ALA A C 1
ATOM 4117 O O . ALA A 1 522 ? -4.826 4.359 -28.034 1.00 97.25 522 ALA A O 1
ATOM 4118 N N . ILE A 1 523 ? -4.267 2.182 -28.097 1.00 96.88 523 ILE A N 1
ATOM 4119 C CA . ILE A 1 523 ? -4.890 1.838 -26.807 1.00 96.88 523 ILE A CA 1
ATOM 4120 C C . ILE A 1 523 ? -4.173 2.545 -25.649 1.00 96.88 523 ILE A C 1
ATOM 4122 O O . ILE A 1 523 ? -4.828 3.157 -24.806 1.00 96.88 523 ILE A O 1
ATOM 4126 N N . LEU A 1 524 ? -2.836 2.506 -25.624 1.00 97.50 524 LEU A N 1
ATOM 4127 C CA . LEU A 1 524 ? -2.021 3.158 -24.597 1.00 97.50 524 LEU A CA 1
ATOM 4128 C C . LEU A 1 524 ? -2.301 4.669 -24.532 1.00 97.50 524 LEU A C 1
ATOM 4130 O O . LEU A 1 524 ? -2.536 5.205 -23.452 1.00 97.50 524 LEU A O 1
ATOM 4134 N N . GLN A 1 525 ? -2.324 5.344 -25.685 1.00 95.50 525 GLN A N 1
ATOM 4135 C CA . GLN A 1 525 ? -2.532 6.793 -25.792 1.00 95.50 525 GLN A CA 1
ATOM 4136 C C . GLN A 1 525 ? -3.984 7.221 -25.548 1.00 95.50 525 GLN A C 1
ATOM 4138 O O . GLN A 1 525 ? -4.214 8.320 -25.046 1.00 95.50 525 GLN A O 1
ATOM 4143 N N . ALA A 1 526 ? -4.966 6.364 -25.848 1.00 94.75 526 ALA A N 1
ATOM 4144 C CA . ALA A 1 526 ? -6.354 6.580 -25.427 1.00 94.75 526 ALA A CA 1
ATOM 4145 C C . ALA A 1 526 ? -6.508 6.522 -23.893 1.00 94.75 526 ALA A C 1
ATOM 4147 O O . ALA A 1 526 ? -7.467 7.067 -23.336 1.00 94.75 526 ALA A O 1
ATOM 4148 N N . GLY A 1 527 ? -5.552 5.878 -23.215 1.00 93.62 527 GLY A N 1
ATOM 4149 C CA . GLY A 1 527 ? -5.482 5.767 -21.769 1.00 93.62 527 GLY A CA 1
ATOM 4150 C C . GLY A 1 527 ? -6.637 4.966 -21.175 1.00 93.62 527 GLY A C 1
ATOM 4151 O O . GLY A 1 527 ? -7.471 4.373 -21.861 1.00 93.62 527 GLY A O 1
ATOM 4152 N N . TRP A 1 528 ? -6.715 4.986 -19.848 1.00 93.69 528 TRP A N 1
ATOM 4153 C CA . TRP A 1 528 ? -7.683 4.188 -19.097 1.00 93.69 528 TRP A CA 1
ATOM 4154 C C . TRP A 1 528 ? -9.150 4.486 -19.423 1.00 93.69 528 TRP A C 1
ATOM 4156 O O . TRP A 1 528 ? -9.988 3.591 -19.337 1.00 93.69 528 TRP A O 1
ATOM 4166 N N . ARG A 1 529 ? -9.475 5.720 -19.834 1.00 93.00 529 ARG A N 1
ATOM 4167 C CA . ARG A 1 529 ? -10.842 6.091 -20.234 1.00 93.00 529 ARG A CA 1
ATOM 4168 C C . ARG A 1 529 ? -11.295 5.324 -21.475 1.00 93.00 529 ARG A C 1
ATOM 4170 O O . ARG A 1 529 ? -12.458 4.945 -21.554 1.00 93.00 529 ARG A O 1
ATOM 4177 N N . GLY A 1 530 ? -10.379 5.048 -22.407 1.00 94.19 530 GLY A N 1
ATOM 4178 C CA . GLY A 1 530 ? -10.648 4.226 -23.589 1.00 94.19 530 GLY A CA 1
ATOM 4179 C C . GLY A 1 530 ? -10.814 2.731 -23.291 1.00 94.19 530 GLY A C 1
ATOM 4180 O O . GLY A 1 530 ? -11.267 1.985 -24.159 1.00 94.19 530 GLY A O 1
ATOM 4181 N N . ALA A 1 531 ? -10.467 2.294 -22.077 1.00 94.44 531 ALA A N 1
ATOM 4182 C CA . ALA A 1 531 ? -10.516 0.900 -21.647 1.00 94.44 531 ALA A CA 1
ATOM 4183 C C . ALA A 1 531 ? -11.627 0.596 -20.630 1.00 94.44 531 ALA A C 1
ATOM 4185 O O . ALA A 1 531 ? -11.717 -0.548 -20.184 1.00 94.44 531 ALA A O 1
ATOM 4186 N N . LEU A 1 532 ? -12.452 1.585 -20.261 1.00 93.00 532 LEU A N 1
ATOM 4187 C CA . LEU A 1 532 ? -13.574 1.396 -19.339 1.00 93.00 532 LEU A CA 1
ATOM 4188 C C . LEU A 1 532 ? -14.519 0.280 -19.823 1.00 93.00 532 LEU A C 1
ATOM 4190 O O . LEU A 1 532 ? -14.743 0.151 -21.030 1.00 93.00 532 LEU A O 1
ATOM 4194 N N . PRO A 1 533 ? -15.084 -0.523 -18.904 1.00 92.00 533 PRO A N 1
ATOM 4195 C CA . PRO A 1 533 ? -15.971 -1.612 -19.280 1.00 92.00 533 PRO A CA 1
ATOM 4196 C C . PRO A 1 533 ? -17.324 -1.062 -19.762 1.00 92.00 533 PRO A C 1
ATOM 4198 O O . PRO A 1 533 ? -17.834 -0.065 -19.245 1.00 92.00 533 PRO A O 1
ATOM 4201 N N . ASN A 1 534 ? -17.943 -1.739 -20.731 1.00 82.00 534 ASN A N 1
ATOM 4202 C CA . ASN A 1 534 ? -19.260 -1.381 -21.270 1.00 82.00 534 ASN A CA 1
ATOM 4203 C C . ASN A 1 534 ? -20.394 -1.848 -20.339 1.00 82.00 534 ASN A C 1
ATOM 4205 O O . ASN A 1 534 ? -21.231 -2.664 -20.720 1.00 82.00 534 ASN A O 1
ATOM 4209 N N . VAL A 1 535 ? -20.422 -1.355 -19.101 1.00 69.81 535 VAL A N 1
ATOM 4210 C CA . VAL A 1 535 ? -21.495 -1.661 -18.145 1.00 69.81 535 VAL A CA 1
ATOM 4211 C C . VAL A 1 535 ? -22.423 -0.458 -18.053 1.00 69.81 535 VAL A C 1
ATOM 4213 O O . VAL A 1 535 ? -22.024 0.611 -17.598 1.00 69.81 535 VAL A O 1
ATOM 4216 N N . THR A 1 536 ? -23.678 -0.613 -18.475 1.00 50.91 536 THR A N 1
ATOM 4217 C CA . THR A 1 536 ? -24.724 0.385 -18.220 1.00 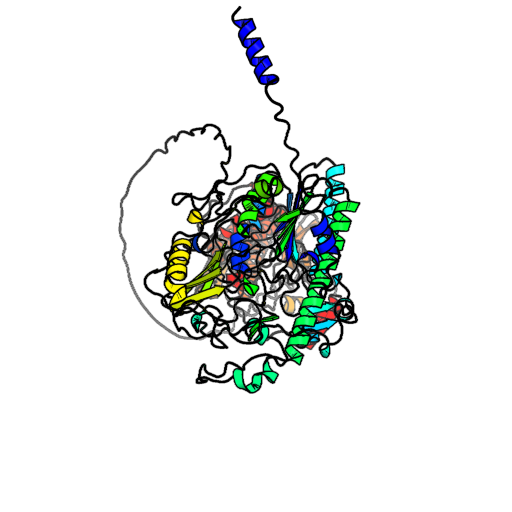50.91 536 THR A CA 1
ATOM 4218 C C . THR A 1 536 ? -24.997 0.428 -16.719 1.00 50.91 536 THR A C 1
ATOM 4220 O O . THR A 1 536 ? -25.689 -0.443 -16.191 1.00 50.91 536 THR A O 1
ATOM 4223 N N . THR A 1 537 ? -24.436 1.402 -16.005 1.00 45.69 537 THR A N 1
ATOM 4224 C CA . THR A 1 537 ? -24.790 1.626 -14.602 1.00 45.69 537 THR A CA 1
ATOM 4225 C C . THR A 1 537 ? -26.161 2.281 -14.546 1.00 45.69 537 THR A C 1
ATOM 4227 O O . THR A 1 537 ? -26.340 3.406 -15.010 1.00 45.69 537 THR A O 1
ATOM 4230 N N . ASP A 1 538 ? -27.124 1.571 -13.976 1.00 31.86 538 ASP A N 1
ATOM 4231 C CA . ASP A 1 538 ? -28.479 2.051 -13.719 1.00 31.86 538 ASP A CA 1
ATOM 4232 C C . ASP A 1 538 ? -28.450 3.019 -12.516 1.00 31.86 538 ASP A C 1
ATOM 4234 O O . ASP A 1 538 ? -28.870 2.704 -11.404 1.00 31.86 538 ASP A O 1
ATOM 4238 N N . THR A 1 539 ? -27.834 4.190 -12.691 1.00 37.97 539 THR A N 1
ATOM 4239 C CA . THR A 1 539 ? -27.723 5.229 -11.659 1.00 37.97 539 THR A CA 1
ATOM 4240 C C . THR A 1 539 ? -28.629 6.402 -12.009 1.00 37.97 539 THR A C 1
ATOM 4242 O O . THR A 1 539 ? -28.221 7.404 -12.589 1.00 37.97 539 THR A O 1
ATOM 4245 N N . THR A 1 540 ? -29.902 6.290 -11.631 1.00 24.95 540 THR A N 1
ATOM 4246 C CA . THR A 1 540 ? -30.823 7.436 -11.612 1.00 24.95 540 THR A CA 1
ATOM 4247 C C . THR A 1 540 ? -30.251 8.531 -10.692 1.00 24.95 540 THR A C 1
ATOM 4249 O O . THR A 1 540 ? -30.067 8.260 -9.502 1.00 24.95 540 THR A O 1
ATOM 4252 N N . PRO A 1 541 ? -29.978 9.761 -11.167 1.00 28.70 541 PRO A N 1
ATOM 4253 C CA . PRO A 1 541 ? -29.527 10.839 -10.296 1.00 28.70 541 PRO A CA 1
ATOM 4254 C C . PRO A 1 541 ? -30.710 11.362 -9.472 1.00 28.70 541 PRO A C 1
ATOM 4256 O O . PRO A 1 541 ? -31.761 11.694 -10.023 1.00 28.70 541 PRO A O 1
ATOM 4259 N N . ALA A 1 542 ? -30.547 11.473 -8.153 1.00 27.47 542 ALA A N 1
ATOM 4260 C CA . ALA A 1 542 ? -31.471 12.241 -7.321 1.00 27.47 542 ALA A CA 1
ATOM 4261 C C . ALA A 1 542 ? -31.334 13.750 -7.637 1.00 27.47 542 ALA A C 1
ATOM 4263 O O . ALA A 1 542 ? -30.229 14.212 -7.937 1.00 27.47 542 ALA A O 1
ATOM 4264 N N . PRO A 1 543 ? -32.426 14.536 -7.599 1.00 27.41 543 PRO A N 1
ATOM 4265 C CA . PRO A 1 543 ? -32.424 15.913 -8.079 1.00 27.41 543 PRO A CA 1
ATOM 4266 C C . PRO A 1 543 ? -31.610 16.845 -7.169 1.00 27.41 543 PRO A C 1
ATOM 4268 O O . PRO A 1 543 ? -31.704 16.805 -5.944 1.00 27.41 543 PRO A O 1
ATOM 4271 N N . SER A 1 544 ? -30.828 17.714 -7.808 1.00 26.72 544 SER A N 1
ATOM 4272 C CA . SER A 1 544 ? -29.956 18.727 -7.209 1.00 26.72 544 SER A CA 1
ATOM 4273 C C . SER A 1 544 ? -30.714 19.717 -6.315 1.00 26.72 544 SER A C 1
ATOM 4275 O O . SER A 1 544 ? -31.591 20.435 -6.798 1.00 26.72 544 SER A O 1
ATOM 4277 N N . ALA A 1 545 ? -30.324 19.830 -5.043 1.00 26.44 545 ALA A N 1
ATOM 4278 C CA . ALA A 1 545 ? -30.753 20.921 -4.170 1.00 26.44 545 ALA A CA 1
ATOM 4279 C C . ALA A 1 545 ? -29.856 22.154 -4.389 1.00 26.44 545 ALA A C 1
ATOM 4281 O O . ALA A 1 545 ? -28.653 22.128 -4.137 1.00 26.44 545 ALA A O 1
ATOM 4282 N N . THR A 1 546 ? -30.447 23.235 -4.891 1.00 24.28 546 THR A N 1
ATOM 4283 C CA . THR A 1 546 ? -29.800 24.531 -5.126 1.00 24.28 546 THR A CA 1
ATOM 4284 C C . THR A 1 546 ? -29.718 25.315 -3.811 1.00 24.28 546 THR A C 1
ATOM 4286 O O . THR A 1 546 ? -30.750 25.604 -3.210 1.00 24.28 546 THR A O 1
ATOM 4289 N N . LEU A 1 547 ? -28.518 25.696 -3.365 1.00 27.39 547 LEU A N 1
ATOM 4290 C CA . LEU A 1 547 ? -28.326 26.646 -2.260 1.00 27.39 547 LEU A CA 1
ATOM 4291 C C . LEU A 1 547 ? -28.005 28.035 -2.829 1.00 27.39 547 LEU A C 1
ATOM 4293 O O . LEU A 1 547 ? -27.024 28.213 -3.550 1.00 27.39 547 LEU A O 1
ATOM 4297 N N . SER A 1 548 ? -28.863 29.013 -2.527 1.00 24.61 548 SER A N 1
ATOM 4298 C CA . SER A 1 548 ? -28.738 30.403 -2.969 1.00 24.61 548 SER A CA 1
ATOM 4299 C C . SER A 1 548 ? -27.713 31.184 -2.145 1.00 24.61 548 SER A C 1
ATOM 4301 O O . SER A 1 548 ? -27.728 31.136 -0.917 1.00 24.61 548 SER A O 1
ATOM 4303 N N . GLN A 1 549 ? -26.888 31.973 -2.831 1.00 27.06 549 GLN A N 1
ATOM 4304 C C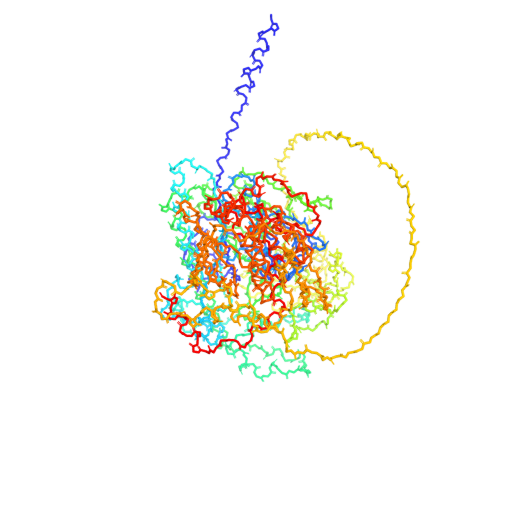A . GLN A 1 549 ? -25.995 32.977 -2.254 1.00 27.06 549 GLN A CA 1
ATOM 4305 C C . GLN A 1 549 ? -26.774 34.176 -1.688 1.00 27.06 549 GLN A C 1
ATOM 4307 O O . GLN A 1 549 ? -27.649 34.711 -2.367 1.00 27.06 549 GLN A O 1
ATOM 4312 N N . THR A 1 550 ? -26.372 34.685 -0.518 1.00 24.11 550 THR A N 1
ATOM 4313 C CA . THR A 1 550 ? -26.684 36.059 -0.084 1.00 24.11 550 THR A CA 1
ATOM 4314 C C . THR A 1 550 ? -25.473 36.752 0.552 1.00 24.11 550 THR A C 1
ATOM 4316 O O . THR A 1 550 ? -25.057 36.414 1.653 1.00 24.11 550 THR A O 1
ATOM 4319 N N . ALA A 1 551 ? -24.946 37.716 -0.211 1.00 24.89 551 ALA A N 1
ATOM 4320 C CA . ALA A 1 551 ? -24.431 39.056 0.111 1.00 24.89 551 ALA A CA 1
ATOM 4321 C C . ALA A 1 551 ? -23.657 39.351 1.421 1.00 24.89 551 ALA A C 1
ATOM 4323 O O . ALA A 1 551 ? -24.219 39.424 2.510 1.00 24.89 551 ALA A O 1
ATOM 4324 N N . THR A 1 552 ? -22.397 39.758 1.245 1.00 23.64 552 THR A N 1
ATOM 4325 C CA . THR A 1 552 ? -21.620 40.665 2.113 1.00 23.64 552 THR A CA 1
ATOM 4326 C C . THR A 1 552 ? -21.820 42.136 1.704 1.00 23.64 552 THR A C 1
ATOM 4328 O O . THR A 1 552 ? -21.920 42.412 0.506 1.00 23.64 552 THR A O 1
ATOM 4331 N N . PRO A 1 553 ? -21.793 43.113 2.638 1.00 24.17 553 PRO A N 1
ATOM 4332 C CA . PRO A 1 553 ? -21.632 44.524 2.302 1.00 24.17 553 PRO A CA 1
ATOM 4333 C C . PRO A 1 553 ? -20.227 45.081 2.600 1.00 24.17 553 PRO A C 1
ATOM 4335 O O . PRO A 1 553 ? -19.533 44.693 3.534 1.00 24.17 553 PRO A O 1
ATOM 4338 N N . SER A 1 554 ? -19.869 46.039 1.748 1.00 23.58 554 SER A N 1
ATOM 4339 C CA . SER A 1 554 ? -18.602 46.736 1.507 1.00 23.58 554 SER A CA 1
ATOM 4340 C C . SER A 1 554 ? -18.171 47.796 2.534 1.00 23.58 554 SER A C 1
ATOM 4342 O O . SER A 1 554 ? -19.035 48.455 3.114 1.00 23.58 554 SER A O 1
ATOM 4344 N N . ARG A 1 555 ? -16.874 48.166 2.526 1.00 24.25 555 ARG A N 1
ATOM 4345 C CA . ARG A 1 555 ? -16.441 49.584 2.449 1.00 24.25 555 ARG A CA 1
ATOM 4346 C C . ARG A 1 555 ? -14.967 49.766 2.024 1.00 24.25 555 ARG A C 1
ATOM 4348 O O . ARG A 1 555 ? -14.088 49.061 2.501 1.00 24.25 555 ARG A O 1
ATOM 4355 N N . SER A 1 556 ? -14.745 50.755 1.155 1.00 22.83 556 SER A N 1
ATOM 4356 C CA . SER A 1 556 ? -13.464 51.298 0.638 1.00 22.83 556 SER A CA 1
ATOM 4357 C C . SER A 1 556 ? -13.121 52.652 1.343 1.00 22.83 556 SER A C 1
ATOM 4359 O O . SER A 1 556 ? -13.915 53.065 2.189 1.00 22.83 556 SER A O 1
ATOM 4361 N N . PRO A 1 557 ? -12.127 53.479 0.918 1.00 28.39 557 PRO A N 1
ATOM 4362 C CA . PRO A 1 557 ? -10.651 53.359 1.042 1.00 28.39 557 PRO A CA 1
ATOM 4363 C C . PRO A 1 557 ? -9.916 54.636 1.615 1.00 28.39 557 PRO A C 1
ATOM 4365 O O . PRO A 1 557 ? -10.501 55.708 1.562 1.00 28.39 557 PRO A O 1
ATOM 4368 N N . ILE A 1 558 ? -8.643 54.494 2.088 1.00 23.50 558 ILE A N 1
ATOM 4369 C CA . ILE A 1 558 ? -7.375 55.330 1.942 1.00 23.50 558 ILE A CA 1
ATOM 4370 C C . ILE A 1 558 ? -7.433 56.884 2.221 1.00 23.50 558 ILE A C 1
ATOM 4372 O O . ILE A 1 558 ? -8.445 57.440 1.811 1.00 23.50 558 ILE A O 1
ATOM 4376 N N . PRO A 1 559 ? -6.428 57.671 2.780 1.00 27.78 559 PRO A N 1
ATOM 4377 C CA . PRO A 1 559 ? -4.941 57.667 2.559 1.00 27.78 559 PRO A CA 1
ATOM 4378 C C . PRO A 1 559 ? -3.913 58.107 3.670 1.00 27.78 559 PRO A C 1
ATOM 4380 O O . PRO A 1 559 ? -4.209 58.872 4.578 1.00 27.78 559 PRO A O 1
ATOM 4383 N N . THR A 1 560 ? -2.651 57.676 3.445 1.00 24.05 560 THR A N 1
ATOM 4384 C CA . THR A 1 560 ? -1.274 58.265 3.602 1.00 24.05 560 THR A CA 1
ATOM 4385 C C . THR A 1 560 ? -0.878 59.343 4.639 1.00 24.05 560 THR A C 1
ATOM 4387 O O . THR A 1 560 ? -1.529 60.376 4.734 1.00 24.05 560 THR A O 1
ATOM 4390 N N . THR A 1 561 ? 0.339 59.217 5.215 1.00 23.70 561 THR A N 1
ATOM 4391 C CA . THR A 1 561 ? 1.537 60.119 5.071 1.00 23.70 561 THR A CA 1
ATOM 4392 C C . THR A 1 561 ? 2.681 59.692 6.034 1.00 23.70 561 THR A C 1
ATOM 4394 O O . THR A 1 561 ? 2.419 59.354 7.178 1.00 23.70 561 THR A O 1
ATOM 4397 N N . ALA A 1 562 ? 3.893 59.390 5.532 1.00 24.30 562 ALA A N 1
ATOM 4398 C CA . ALA A 1 562 ? 5.129 60.211 5.458 1.00 24.30 562 ALA A CA 1
ATOM 4399 C C . ALA A 1 562 ? 6.145 59.979 6.619 1.00 24.30 562 ALA A C 1
ATOM 4401 O O . ALA A 1 562 ? 5.826 60.192 7.782 1.00 24.30 562 ALA A O 1
ATOM 4402 N N . GLY A 1 563 ? 7.379 59.553 6.279 1.00 23.70 563 GLY A N 1
ATOM 4403 C CA . GLY A 1 563 ? 8.588 59.614 7.142 1.00 23.70 563 GLY A CA 1
ATOM 4404 C C . GLY A 1 563 ? 9.182 61.041 7.194 1.00 23.70 563 GLY A C 1
ATOM 4405 O O . GLY A 1 563 ? 8.490 61.940 6.711 1.00 23.70 563 GLY A O 1
ATOM 4406 N N . PRO A 1 564 ? 10.421 61.313 7.691 1.00 30.45 564 PRO A N 1
ATOM 4407 C CA . PRO A 1 564 ? 11.657 60.509 7.528 1.00 30.45 564 PRO A CA 1
ATOM 4408 C C . PRO A 1 564 ? 12.653 60.545 8.734 1.00 30.45 564 PRO A C 1
ATOM 4410 O O . PRO A 1 564 ? 12.381 61.182 9.747 1.00 30.45 564 PRO A O 1
ATOM 4413 N N . GLY A 1 565 ? 13.852 59.943 8.597 1.00 22.75 565 GLY A N 1
ATOM 4414 C CA . GLY A 1 565 ? 15.057 60.401 9.326 1.00 22.75 565 GLY A CA 1
ATOM 4415 C C . GLY A 1 565 ? 16.151 59.361 9.631 1.00 22.75 565 GLY A C 1
ATOM 4416 O O . GLY A 1 565 ? 16.003 58.563 10.547 1.00 22.75 565 GLY A O 1
ATOM 4417 N N . GLU A 1 566 ? 17.263 59.411 8.889 1.00 22.16 566 GLU A N 1
ATOM 4418 C CA . GLU A 1 566 ? 18.500 58.610 9.016 1.00 22.16 566 GLU A CA 1
ATOM 4419 C C . GLU A 1 566 ? 19.420 59.009 10.201 1.00 22.16 566 GLU A C 1
ATOM 4421 O O . GLU A 1 566 ? 19.411 60.164 10.616 1.00 22.16 566 GLU A O 1
ATOM 4426 N N . ALA A 1 567 ? 20.304 58.091 10.651 1.00 22.45 567 ALA A N 1
ATOM 4427 C CA . ALA A 1 567 ? 21.787 58.206 10.562 1.00 22.45 567 ALA A CA 1
ATOM 4428 C C . ALA A 1 567 ? 22.620 57.629 11.752 1.00 22.45 567 ALA A C 1
ATOM 4430 O O . ALA A 1 567 ? 22.636 58.148 12.861 1.00 22.45 567 ALA A O 1
ATOM 4431 N N . SER A 1 568 ? 23.427 56.609 11.414 1.00 23.19 568 SER A N 1
ATOM 4432 C CA . SER A 1 568 ? 24.886 56.440 11.645 1.00 23.19 568 SER A CA 1
ATOM 4433 C C . SER A 1 568 ? 25.559 56.207 13.031 1.00 23.19 568 SER A C 1
ATOM 4435 O O . SER A 1 568 ? 25.731 57.115 13.833 1.00 23.19 568 SER A O 1
ATOM 4437 N N . SER A 1 569 ? 26.243 55.046 13.100 1.00 23.45 569 SER A N 1
ATOM 4438 C CA . SER A 1 569 ? 27.701 54.831 13.343 1.00 23.45 569 SER A CA 1
ATOM 4439 C C . SER A 1 569 ? 28.317 54.501 14.732 1.00 23.45 569 SER A C 1
ATOM 4441 O O . SER A 1 569 ? 28.312 55.300 15.654 1.00 23.45 569 SER A O 1
ATOM 4443 N N . LYS A 1 570 ? 28.993 53.327 14.736 1.00 22.94 570 LYS A N 1
ATOM 4444 C CA . LYS A 1 570 ? 30.359 52.948 15.210 1.00 22.94 570 LYS A CA 1
ATOM 4445 C C . LYS A 1 570 ? 30.812 53.163 16.674 1.00 22.94 570 LYS A C 1
ATOM 4447 O O . LYS A 1 570 ? 30.885 54.286 17.146 1.00 22.94 570 LYS A O 1
ATOM 4452 N N . GLY A 1 571 ? 31.420 52.114 17.260 1.00 22.25 571 GLY A N 1
ATOM 4453 C CA . GLY A 1 571 ? 32.555 52.257 18.200 1.00 22.25 571 GLY A CA 1
ATOM 4454 C C . GLY A 1 571 ? 32.752 51.126 19.223 1.00 22.25 571 GLY A C 1
ATOM 4455 O O . GLY A 1 571 ? 31.831 50.790 19.947 1.00 22.25 571 GLY A O 1
ATOM 4456 N N . ALA A 1 572 ? 33.954 50.544 19.271 1.00 22.36 572 ALA A N 1
ATOM 4457 C CA . ALA A 1 572 ? 34.371 49.378 20.062 1.00 22.36 572 ALA A CA 1
ATOM 4458 C C . ALA A 1 572 ? 34.624 49.639 21.568 1.00 22.36 572 ALA A C 1
ATOM 4460 O O . ALA A 1 572 ? 34.869 50.773 21.961 1.00 22.36 572 ALA A O 1
ATOM 4461 N N . GLY A 1 573 ? 34.752 48.559 22.361 1.00 20.61 573 GLY A N 1
ATOM 4462 C CA . GLY A 1 573 ? 35.797 48.503 23.402 1.00 20.61 573 GLY A CA 1
ATOM 4463 C C . GLY A 1 573 ? 35.387 48.166 24.842 1.00 20.61 573 GLY A C 1
ATOM 4464 O O . GLY A 1 573 ? 35.118 49.045 25.644 1.00 20.61 573 GLY A O 1
ATOM 4465 N N . VAL A 1 574 ? 35.428 46.870 25.153 1.00 22.08 574 VAL A N 1
ATOM 4466 C CA . VAL A 1 574 ? 35.848 46.202 26.406 1.00 22.08 574 VAL A CA 1
ATOM 4467 C C . VAL A 1 574 ? 36.366 47.097 27.557 1.00 22.08 574 VAL A C 1
ATOM 4469 O O . VAL A 1 574 ? 37.411 47.720 27.405 1.00 22.08 574 VAL A O 1
ATOM 4472 N N . ALA A 1 575 ? 35.717 47.022 28.735 1.00 22.00 575 ALA A N 1
ATOM 4473 C CA . ALA A 1 575 ? 36.307 46.672 30.050 1.00 22.00 575 ALA A CA 1
ATOM 4474 C C . ALA A 1 575 ? 35.493 47.237 31.240 1.00 22.00 575 ALA A C 1
ATOM 4476 O O . ALA A 1 575 ? 35.721 48.370 31.642 1.00 22.00 575 ALA A O 1
ATOM 4477 N N . LEU A 1 576 ? 34.624 46.426 31.862 1.00 22.78 576 LEU A N 1
ATOM 4478 C CA . LEU A 1 576 ? 34.547 46.318 33.333 1.00 22.78 576 LEU A CA 1
ATOM 4479 C C . LEU A 1 576 ? 33.716 45.091 33.754 1.00 22.78 576 LEU A C 1
ATOM 4481 O O . LEU A 1 576 ? 32.549 45.166 34.121 1.00 22.78 576 LEU A O 1
ATOM 4485 N N . ILE A 1 577 ? 34.358 43.925 33.691 1.00 25.14 577 ILE A N 1
ATOM 4486 C CA . ILE A 1 577 ? 33.979 42.745 34.472 1.00 25.14 577 ILE A CA 1
ATOM 4487 C C . ILE A 1 577 ? 34.509 42.980 35.896 1.00 25.14 577 ILE A C 1
ATOM 4489 O O . ILE A 1 577 ? 35.700 43.257 36.030 1.00 25.14 577 ILE A O 1
ATOM 4493 N N . LYS A 1 578 ? 33.637 42.836 36.912 1.00 24.17 578 LYS A N 1
ATOM 4494 C CA . LYS A 1 578 ? 33.887 42.647 38.372 1.00 24.17 578 LYS A CA 1
ATOM 4495 C C . LYS A 1 578 ? 33.118 43.612 39.293 1.00 24.17 578 LYS A C 1
ATOM 4497 O O . LYS A 1 578 ? 33.741 44.260 40.126 1.00 24.17 578 LYS A O 1
ATOM 4502 N N . THR A 1 579 ? 31.782 43.664 39.259 1.00 25.80 579 THR A N 1
ATOM 4503 C CA . THR A 1 579 ? 31.014 44.054 40.472 1.00 25.80 579 THR A CA 1
ATOM 4504 C C . THR A 1 579 ? 29.548 43.593 40.468 1.00 25.80 579 THR A C 1
ATOM 4506 O O . THR A 1 579 ? 28.665 44.406 40.682 1.00 25.80 579 THR A O 1
ATOM 4509 N N . MET A 1 580 ? 29.237 42.308 40.247 1.00 25.53 580 MET A N 1
ATOM 4510 C CA . MET A 1 580 ? 27.846 41.833 40.444 1.00 25.53 580 MET A CA 1
ATOM 4511 C C . MET A 1 580 ? 27.702 40.361 40.875 1.00 25.53 580 MET A C 1
ATOM 4513 O O . MET A 1 580 ? 26.645 39.763 40.730 1.00 25.53 580 MET A O 1
ATOM 4517 N N . ALA A 1 581 ? 28.738 39.780 41.488 1.00 25.55 581 ALA A N 1
ATOM 4518 C CA . ALA A 1 581 ? 28.718 38.401 41.995 1.00 25.55 581 ALA A CA 1
ATOM 4519 C C . ALA A 1 581 ? 28.283 38.266 43.476 1.00 25.55 581 ALA A C 1
ATOM 4521 O O . ALA A 1 581 ? 28.600 37.265 44.108 1.00 25.55 581 ALA A O 1
ATOM 4522 N N . LEU A 1 582 ? 27.597 39.255 44.069 1.00 27.38 582 LEU A N 1
ATOM 4523 C CA . LEU A 1 582 ? 27.382 39.290 45.532 1.00 27.38 582 LEU A CA 1
ATOM 4524 C C . LEU A 1 582 ? 25.979 39.693 46.023 1.00 27.38 582 LEU A C 1
ATOM 4526 O O . LEU A 1 582 ? 25.822 39.947 47.211 1.00 27.38 582 LEU A O 1
ATOM 4530 N N . VAL A 1 583 ? 24.945 39.713 45.172 1.00 29.39 583 VAL A N 1
ATOM 4531 C CA . VAL A 1 583 ? 23.577 40.098 45.616 1.00 29.39 583 VAL A CA 1
ATOM 4532 C C . VAL A 1 583 ? 22.536 38.974 45.487 1.00 29.39 583 VAL A C 1
ATOM 4534 O O . VAL A 1 583 ? 21.427 39.091 45.995 1.00 29.39 583 VAL A O 1
ATOM 4537 N N . ILE A 1 584 ? 22.896 37.830 44.907 1.00 34.06 584 ILE A N 1
ATOM 4538 C CA . ILE A 1 584 ? 21.996 36.665 44.819 1.00 34.06 584 ILE A CA 1
ATOM 4539 C C . ILE A 1 584 ? 22.051 35.753 46.072 1.00 34.06 584 ILE A C 1
ATOM 4541 O O . ILE A 1 584 ? 21.004 35.221 46.439 1.00 34.06 584 ILE A O 1
ATOM 4545 N N . PRO A 1 585 ? 23.175 35.607 46.815 1.00 31.91 585 PRO A N 1
ATOM 4546 C CA . PRO A 1 585 ? 23.190 34.727 47.994 1.00 31.91 585 PRO A CA 1
ATOM 4547 C C . PRO A 1 585 ? 22.481 35.292 49.238 1.00 31.91 585 PRO A C 1
ATOM 4549 O O . PRO A 1 585 ? 21.942 34.529 50.030 1.00 31.91 585 PRO A O 1
ATOM 4552 N N . THR A 1 586 ? 22.430 36.612 49.428 1.00 32.12 586 THR A N 1
ATOM 4553 C CA . THR A 1 586 ? 22.051 37.202 50.728 1.00 32.12 586 THR A CA 1
ATOM 4554 C C . THR A 1 586 ? 20.544 37.276 50.984 1.00 32.12 586 THR A C 1
ATOM 4556 O O . THR A 1 586 ? 20.129 37.302 52.135 1.00 32.12 586 THR A O 1
ATOM 4559 N N . VAL A 1 587 ? 19.702 37.268 49.945 1.00 35.41 587 VAL A N 1
ATOM 4560 C CA . VAL A 1 587 ? 18.230 37.252 50.114 1.00 35.41 587 VAL A CA 1
ATOM 4561 C C . VAL A 1 587 ? 17.691 35.819 50.241 1.00 35.41 587 VAL A C 1
ATOM 4563 O O . VAL A 1 587 ? 16.619 35.609 50.806 1.00 35.41 587 VAL A O 1
ATOM 4566 N N . LEU A 1 588 ? 18.451 34.829 49.759 1.00 36.09 588 LEU A N 1
ATOM 4567 C CA . LEU A 1 588 ? 18.104 33.408 49.829 1.00 36.09 588 LEU A CA 1
ATOM 4568 C C . LEU A 1 588 ? 18.673 32.708 51.078 1.00 36.09 588 LEU A C 1
ATOM 4570 O O . LEU A 1 588 ? 18.164 31.660 51.445 1.00 36.09 588 LEU A O 1
ATOM 4574 N N . GLU A 1 589 ? 19.678 33.254 51.771 1.00 35.47 589 GLU A N 1
ATOM 4575 C CA . GLU A 1 589 ? 20.262 32.598 52.960 1.00 35.47 589 GLU A CA 1
ATOM 4576 C C . GLU A 1 589 ? 19.466 32.816 54.268 1.00 35.47 589 GLU A C 1
ATOM 4578 O O . GLU A 1 589 ? 19.468 31.929 55.123 1.00 35.47 589 GLU A O 1
ATOM 4583 N N . GLU A 1 590 ? 18.731 33.927 54.432 1.00 35.94 590 GLU A N 1
ATOM 4584 C CA . GLU A 1 590 ? 18.149 34.288 55.744 1.00 35.94 590 GLU A CA 1
ATOM 4585 C C . GLU A 1 590 ? 16.936 33.447 56.195 1.00 35.94 590 GLU A C 1
ATOM 4587 O O . GLU A 1 590 ? 16.670 33.404 57.390 1.00 35.94 590 GLU A O 1
ATOM 4592 N N . ASN A 1 591 ? 16.229 32.734 55.307 1.00 37.69 591 ASN A N 1
ATOM 4593 C CA . ASN A 1 591 ? 15.048 31.927 55.691 1.00 37.69 591 ASN A CA 1
ATOM 4594 C C . ASN A 1 591 ? 15.066 30.468 55.206 1.00 37.69 591 ASN A C 1
ATOM 4596 O O . ASN A 1 591 ? 14.166 29.696 55.532 1.00 37.69 591 ASN A O 1
ATOM 4600 N N . PHE A 1 592 ? 16.085 30.057 54.451 1.00 36.69 592 PHE A N 1
ATOM 4601 C CA . PHE A 1 592 ? 16.176 28.699 53.902 1.00 36.69 592 PHE A CA 1
ATOM 4602 C C . PHE A 1 592 ? 16.947 27.710 54.779 1.00 36.69 592 PHE A C 1
ATOM 4604 O O . PHE A 1 592 ? 17.016 26.524 54.468 1.00 36.69 592 PHE A O 1
ATOM 4611 N N . THR A 1 593 ? 17.514 28.182 55.886 1.00 33.69 593 THR A N 1
ATOM 4612 C CA . THR A 1 593 ? 18.441 27.424 56.736 1.00 33.69 593 THR A CA 1
ATOM 4613 C C . THR A 1 593 ? 17.817 26.834 58.004 1.00 33.69 593 THR A C 1
ATOM 4615 O O . THR A 1 593 ? 18.528 26.172 58.755 1.00 33.69 593 THR A O 1
ATOM 4618 N N . GLN A 1 594 ? 16.511 26.991 58.255 1.00 32.97 594 GLN A N 1
ATOM 4619 C CA . GLN A 1 594 ? 15.885 26.471 59.487 1.00 32.97 594 GLN A CA 1
ATOM 4620 C C . GLN A 1 594 ? 15.096 25.159 59.360 1.00 32.97 594 GLN A C 1
ATOM 4622 O O . GLN A 1 594 ? 14.522 24.707 60.346 1.00 32.97 594 GLN A O 1
ATOM 4627 N N . ALA A 1 595 ? 15.109 24.484 58.210 1.00 36.53 595 ALA A N 1
ATOM 4628 C CA . ALA A 1 595 ? 14.563 23.131 58.112 1.00 36.53 595 ALA A CA 1
ATOM 4629 C C . ALA A 1 595 ? 15.606 22.189 57.503 1.00 36.53 595 ALA A C 1
ATOM 4631 O O . ALA A 1 595 ? 15.937 22.306 56.329 1.00 36.53 595 ALA A O 1
ATOM 4632 N N . ASP A 1 596 ? 16.091 21.276 58.338 1.00 31.23 596 ASP A N 1
ATOM 4633 C CA . ASP A 1 596 ? 17.051 20.203 58.067 1.00 31.23 596 ASP A CA 1
ATOM 4634 C C . ASP A 1 596 ? 18.500 20.639 57.807 1.00 31.23 596 ASP A C 1
ATOM 4636 O O . ASP A 1 596 ? 18.952 20.917 56.693 1.00 31.23 596 ASP A O 1
ATOM 4640 N N . GLY A 1 597 ? 19.265 20.635 58.904 1.00 34.66 597 GLY A N 1
ATOM 4641 C CA . GLY A 1 597 ? 20.709 20.808 58.903 1.00 34.66 597 GLY A CA 1
ATOM 4642 C C . GLY A 1 597 ? 21.393 19.849 57.926 1.00 34.66 597 GLY A C 1
ATOM 4643 O O . GLY A 1 597 ? 21.260 18.633 58.028 1.00 34.66 597 GLY A O 1
ATOM 4644 N N . GLY A 1 598 ? 22.152 20.418 56.986 1.00 31.34 598 GLY A N 1
ATOM 4645 C CA . GLY A 1 598 ? 23.115 19.680 56.163 1.00 31.34 598 GLY A CA 1
ATOM 4646 C C . GLY A 1 598 ? 23.013 19.848 54.644 1.00 31.34 598 GLY A C 1
ATOM 4647 O O . GLY A 1 598 ? 23.924 19.403 53.956 1.00 31.34 598 GLY A O 1
ATOM 4648 N N . LYS A 1 599 ? 21.985 20.504 54.083 1.00 36.22 599 LYS A N 1
ATOM 4649 C CA . LYS A 1 599 ? 21.808 20.618 52.610 1.00 36.22 599 LYS A CA 1
ATOM 4650 C C . LYS A 1 599 ? 21.983 22.027 52.016 1.00 36.22 599 LYS A C 1
ATOM 4652 O O . LYS A 1 599 ? 21.583 22.269 50.881 1.00 36.22 599 LYS A O 1
ATOM 4657 N N . GLY A 1 600 ? 22.630 22.949 52.731 1.00 33.81 600 GLY A N 1
ATOM 4658 C CA . GLY A 1 600 ? 22.859 24.331 52.268 1.00 33.81 600 GLY A CA 1
ATOM 4659 C C . GLY A 1 600 ? 23.782 24.480 51.044 1.00 33.81 600 GLY A C 1
ATOM 4660 O O . GLY A 1 600 ? 23.785 25.531 50.410 1.00 33.81 600 GLY A O 1
ATOM 4661 N N . GLN A 1 601 ? 24.533 23.437 50.671 1.00 31.45 601 GLN A N 1
ATOM 4662 C CA . GLN A 1 601 ? 25.398 23.446 49.483 1.00 31.45 601 GLN A CA 1
ATOM 4663 C C . GLN A 1 601 ? 24.596 23.282 48.170 1.00 31.45 601 GLN A C 1
ATOM 4665 O O . GLN A 1 601 ? 24.919 23.915 47.169 1.00 31.45 601 GLN A O 1
ATOM 4670 N N . ASN A 1 602 ? 23.491 22.524 48.190 1.00 36.91 602 ASN A N 1
ATOM 4671 C CA . ASN A 1 602 ? 22.759 22.128 46.977 1.00 36.91 602 ASN A CA 1
ATOM 4672 C C . ASN A 1 602 ? 21.930 23.250 46.331 1.00 36.91 602 ASN A C 1
ATOM 4674 O O . ASN A 1 602 ? 21.570 23.130 45.166 1.00 36.91 602 ASN A O 1
ATOM 4678 N N . ILE A 1 603 ? 21.620 24.345 47.037 1.00 35.06 603 ILE A N 1
ATOM 4679 C CA . ILE A 1 603 ? 20.876 25.477 46.447 1.00 35.06 603 ILE A CA 1
ATOM 4680 C C . ILE A 1 603 ? 21.786 26.308 45.536 1.00 35.06 603 ILE A C 1
ATOM 4682 O O . ILE A 1 603 ? 21.353 26.736 44.467 1.00 35.06 603 ILE A O 1
ATOM 4686 N N . LYS A 1 604 ? 23.059 26.494 45.918 1.00 33.22 604 LYS A N 1
ATOM 4687 C CA . LYS A 1 604 ? 24.050 27.138 45.044 1.00 33.22 604 LYS A CA 1
ATOM 4688 C C . LYS A 1 604 ? 24.250 26.326 43.768 1.00 33.22 604 LYS A C 1
ATOM 4690 O O . LYS A 1 604 ? 24.341 26.938 42.717 1.00 33.22 604 LYS A O 1
ATOM 4695 N N . ASP A 1 605 ? 24.207 24.997 43.842 1.00 35.56 605 ASP A N 1
ATOM 4696 C CA . ASP A 1 605 ? 24.352 24.118 42.676 1.00 35.56 605 ASP A CA 1
ATOM 4697 C C . ASP A 1 605 ? 23.057 23.953 41.854 1.00 35.56 605 ASP A C 1
ATOM 4699 O O . ASP A 1 605 ? 23.110 23.802 40.637 1.00 35.56 605 ASP A O 1
ATOM 4703 N N . ALA A 1 606 ? 21.879 24.063 42.479 1.00 35.25 606 ALA A N 1
ATOM 4704 C CA . ALA A 1 606 ? 20.589 24.049 41.781 1.00 35.25 606 ALA A CA 1
ATOM 4705 C C . ALA A 1 606 ? 20.272 25.368 41.050 1.00 35.25 606 ALA A C 1
ATOM 4707 O O . ALA A 1 606 ? 19.436 25.372 40.150 1.00 35.25 606 ALA A O 1
ATOM 4708 N N . PHE A 1 607 ? 20.937 26.476 41.410 1.00 34.91 607 PHE A N 1
ATOM 4709 C CA . PHE A 1 607 ? 20.820 27.786 40.749 1.00 34.91 607 PHE A CA 1
ATOM 4710 C C . PHE A 1 607 ? 22.130 28.293 40.117 1.00 34.91 607 PHE A C 1
ATOM 4712 O O . PHE A 1 607 ? 22.120 29.350 39.486 1.00 34.91 607 PHE A O 1
ATOM 4719 N N . SER A 1 608 ? 23.238 27.539 40.177 1.00 33.75 608 SER A N 1
ATOM 4720 C CA . SER A 1 608 ? 24.476 27.809 39.413 1.00 33.75 608 SER A CA 1
ATOM 4721 C C . SER A 1 608 ? 24.325 27.545 37.908 1.00 33.75 608 SER A C 1
ATOM 4723 O O . SER A 1 608 ? 25.300 27.552 37.156 1.00 33.75 608 SER A O 1
ATOM 4725 N N . PHE A 1 609 ? 23.092 27.357 37.430 1.00 35.03 609 PHE A N 1
ATOM 4726 C CA . PHE A 1 609 ? 22.743 27.297 36.018 1.00 35.03 609 PHE A CA 1
ATOM 4727 C C . PHE A 1 609 ? 22.976 28.647 35.326 1.00 35.03 609 PHE A C 1
ATOM 4729 O O . PHE A 1 609 ? 22.051 29.430 35.149 1.00 35.03 609 PHE A O 1
ATOM 4736 N N . SER A 1 610 ? 24.207 28.899 34.878 1.00 36.06 610 SER A N 1
ATOM 4737 C CA . SER A 1 610 ? 24.579 29.889 33.851 1.00 36.06 610 SER A CA 1
ATOM 4738 C C . SER A 1 610 ? 23.877 31.262 33.943 1.00 36.06 610 SER A C 1
ATOM 4740 O O . SER A 1 610 ? 23.511 31.855 32.920 1.00 36.06 610 SER A O 1
ATOM 4742 N N . LEU A 1 611 ? 23.685 31.785 35.160 1.00 36.75 611 LEU A N 1
ATOM 4743 C CA . LEU A 1 611 ? 23.280 33.180 35.397 1.00 36.75 611 LEU A CA 1
ATOM 4744 C C . LEU A 1 611 ? 24.444 34.148 35.151 1.00 36.75 611 LEU A C 1
ATOM 4746 O O . LEU A 1 611 ? 24.234 35.328 34.909 1.00 36.75 611 LEU A O 1
ATOM 4750 N N . ASP A 1 612 ? 25.664 33.624 35.085 1.00 36.69 612 ASP A N 1
ATOM 4751 C CA . ASP A 1 612 ? 26.914 34.258 34.654 1.00 36.69 612 ASP A CA 1
ATOM 4752 C C . ASP A 1 612 ? 26.871 34.843 33.221 1.00 36.69 612 ASP A C 1
ATOM 4754 O O . ASP A 1 612 ? 27.844 35.443 32.767 1.00 36.69 612 ASP A O 1
ATOM 4758 N N . LYS A 1 613 ? 25.736 34.720 32.513 1.00 34.69 613 LYS A N 1
ATOM 4759 C CA . LYS A 1 613 ? 25.451 35.361 31.215 1.00 34.69 613 LYS A CA 1
ATOM 4760 C C . LYS A 1 613 ? 24.227 36.297 31.217 1.00 34.69 613 LYS A C 1
ATOM 4762 O O . LYS A 1 613 ? 23.847 36.759 30.143 1.00 34.69 613 LYS A O 1
ATOM 4767 N N . VAL A 1 614 ? 23.601 36.555 32.371 1.00 39.69 614 VAL A N 1
ATOM 4768 C CA . VAL A 1 614 ? 22.435 37.444 32.519 1.00 39.69 614 VAL A CA 1
ATOM 4769 C C . VAL A 1 614 ? 22.823 38.651 33.372 1.00 39.69 614 VAL A C 1
ATOM 4771 O O . VAL A 1 614 ? 22.815 38.595 34.599 1.00 39.69 614 VAL A O 1
ATOM 4774 N N . ASP A 1 615 ? 23.152 39.761 32.718 1.00 40.09 615 ASP A N 1
ATOM 4775 C CA . ASP A 1 615 ? 23.431 41.024 33.402 1.00 40.09 615 ASP A CA 1
ATOM 4776 C C . ASP A 1 615 ? 22.119 41.751 33.768 1.00 40.09 615 ASP A C 1
ATOM 4778 O O . ASP A 1 615 ? 21.182 41.794 32.973 1.00 40.09 615 ASP A O 1
ATOM 4782 N N . ASN A 1 616 ? 22.086 42.397 34.942 1.00 50.06 616 ASN A N 1
ATOM 4783 C CA . ASN A 1 616 ? 21.116 43.441 35.325 1.00 50.06 616 ASN A CA 1
ATOM 4784 C C . ASN A 1 616 ? 19.629 43.065 35.511 1.00 50.06 616 ASN A C 1
ATOM 4786 O O . ASN A 1 616 ? 18.819 43.985 35.585 1.00 50.06 616 ASN A O 1
ATOM 4790 N N . LEU A 1 617 ? 19.279 41.781 35.693 1.00 56.56 617 LEU A N 1
ATOM 4791 C CA . LEU A 1 617 ? 17.886 41.286 35.752 1.00 56.56 617 LEU A CA 1
ATOM 4792 C C . LEU A 1 617 ? 16.907 42.168 36.561 1.00 56.56 617 LEU A C 1
ATOM 4794 O O . LEU A 1 617 ? 15.796 42.453 36.113 1.00 56.56 617 LEU A O 1
ATOM 4798 N N . TYR A 1 618 ? 17.298 42.599 37.761 1.00 59.78 618 TYR A N 1
ATOM 4799 C CA . TYR A 1 618 ? 16.550 43.577 38.547 1.00 59.78 618 TYR A CA 1
ATOM 4800 C C . TYR A 1 618 ? 17.478 44.398 39.453 1.00 59.78 618 TYR A C 1
ATOM 4802 O O . TYR A 1 618 ? 18.586 43.982 39.789 1.00 59.78 618 TYR A O 1
ATOM 4810 N N . GLN A 1 619 ? 17.010 45.570 39.877 1.00 64.38 619 GLN A N 1
ATOM 4811 C CA . GLN A 1 619 ? 17.641 46.454 40.851 1.00 64.38 619 GLN A CA 1
ATOM 4812 C C . GLN A 1 619 ? 16.574 46.960 41.823 1.00 64.38 619 GLN A C 1
ATOM 4814 O O . GLN A 1 619 ? 15.497 47.381 41.407 1.00 64.38 619 GLN A O 1
ATOM 4819 N N . TRP A 1 620 ? 16.873 46.957 43.119 1.00 61.16 620 TRP A N 1
ATOM 4820 C CA . TRP A 1 620 ? 16.020 47.567 44.136 1.00 61.16 620 TRP A CA 1
ATOM 4821 C C . TRP A 1 620 ? 16.777 48.696 44.831 1.00 61.16 620 TRP A C 1
ATOM 4823 O O . TRP A 1 620 ? 17.843 48.476 45.401 1.00 61.16 620 TRP A O 1
ATOM 4833 N N . ASP A 1 621 ? 16.222 49.903 44.773 1.00 65.62 621 ASP A N 1
ATOM 4834 C CA . ASP A 1 621 ? 16.696 51.053 45.536 1.00 65.62 621 ASP A CA 1
ATOM 4835 C C . ASP A 1 621 ? 15.842 51.175 46.802 1.00 65.62 621 ASP A C 1
ATOM 4837 O O . ASP A 1 621 ? 14.724 51.700 46.773 1.00 65.62 621 ASP A O 1
ATOM 4841 N N . SER A 1 622 ? 16.379 50.673 47.917 1.00 59.78 622 SER A N 1
ATOM 4842 C CA . SER A 1 622 ? 15.715 50.680 49.223 1.00 59.78 622 SER A CA 1
ATOM 4843 C C . SER A 1 622 ? 15.472 52.085 49.773 1.00 59.78 622 SER A C 1
ATOM 4845 O O . SER A 1 622 ? 14.540 52.276 50.549 1.00 59.78 622 SER A O 1
ATOM 4847 N N . SER A 1 623 ? 16.262 53.080 49.353 1.00 59.81 623 SER A N 1
ATOM 4848 C CA . SER A 1 623 ? 16.114 54.469 49.802 1.00 59.81 623 SER A CA 1
ATOM 4849 C C . SER A 1 623 ? 14.937 55.185 49.136 1.00 59.81 623 SER A C 1
ATOM 4851 O O . SER A 1 623 ? 14.395 56.139 49.690 1.00 59.81 623 SER A O 1
ATOM 4853 N N . LYS A 1 624 ? 14.529 54.710 47.954 1.00 66.25 624 LYS A N 1
ATOM 4854 C CA . LYS A 1 624 ? 13.441 55.281 47.145 1.00 66.25 624 LYS A CA 1
ATOM 4855 C C . LYS A 1 624 ? 12.274 54.323 46.954 1.00 66.25 624 LYS A C 1
ATOM 4857 O O . LYS A 1 624 ? 11.444 54.592 46.092 1.00 66.25 624 LYS A O 1
ATOM 4862 N N . SER A 1 625 ? 12.270 53.194 47.667 1.00 70.38 625 SER A N 1
ATOM 4863 C CA . SER A 1 625 ? 11.326 52.084 47.500 1.00 70.38 625 SER A CA 1
ATOM 4864 C C . SER A 1 625 ? 11.089 51.692 46.037 1.00 70.38 625 SER A C 1
ATOM 4866 O O . SER A 1 625 ? 9.999 51.263 45.672 1.00 70.38 625 SER A O 1
ATOM 4868 N N . LEU A 1 626 ? 12.097 51.830 45.176 1.00 72.56 626 LEU A N 1
ATOM 4869 C CA . LEU A 1 626 ? 11.941 51.685 43.731 1.00 72.56 626 LEU A CA 1
ATOM 4870 C C . LEU A 1 626 ? 12.483 50.330 43.287 1.00 72.56 626 LEU A C 1
ATOM 4872 O O . LEU A 1 626 ? 13.670 50.050 43.453 1.00 72.56 626 LEU A O 1
ATOM 4876 N N . PHE A 1 627 ? 11.630 49.511 42.682 1.00 72.75 627 PHE A N 1
ATOM 4877 C CA . PHE A 1 627 ? 12.051 48.302 41.985 1.00 72.75 627 PHE A CA 1
ATOM 4878 C C . PHE A 1 627 ? 12.200 48.600 40.496 1.00 72.75 627 PHE A C 1
ATOM 4880 O O . PHE A 1 627 ? 11.319 49.215 39.898 1.00 72.75 627 PHE A O 1
ATOM 4887 N N . LYS A 1 628 ? 13.312 48.172 39.902 1.00 69.06 628 LYS A N 1
ATOM 4888 C CA . LYS A 1 628 ? 13.584 48.227 38.467 1.00 69.06 628 LYS A CA 1
ATOM 4889 C C . LYS A 1 628 ? 13.854 46.817 37.970 1.00 69.06 628 LYS A C 1
ATOM 4891 O O . LYS A 1 628 ? 14.706 46.131 38.516 1.00 69.06 628 LYS A O 1
ATOM 4896 N N . PHE A 1 629 ? 13.168 46.404 36.922 1.00 71.19 629 PHE A N 1
ATOM 4897 C CA . PHE A 1 629 ? 13.448 45.184 36.178 1.00 71.19 629 PHE A CA 1
ATOM 4898 C C . PHE A 1 629 ? 14.131 45.570 34.867 1.00 71.19 629 PHE A C 1
ATOM 4900 O O . PHE A 1 629 ? 13.709 46.539 34.237 1.00 71.19 629 PHE A O 1
ATOM 4907 N N . SER A 1 630 ? 15.183 44.851 34.479 1.00 63.78 630 SER A N 1
ATOM 4908 C CA . SER A 1 630 ? 15.874 45.048 33.206 1.00 63.78 630 SER A CA 1
ATOM 4909 C C . SER A 1 630 ? 16.481 43.729 32.741 1.00 63.78 630 SER A C 1
ATOM 4911 O O . SER A 1 630 ? 17.385 43.200 33.372 1.00 63.78 630 SER A O 1
ATOM 4913 N N . PHE A 1 631 ? 16.000 43.161 31.642 1.00 62.84 631 PHE A N 1
ATOM 4914 C CA . PHE A 1 631 ? 16.521 41.896 31.125 1.00 62.84 631 PHE A CA 1
ATOM 4915 C C . PHE A 1 631 ? 16.963 42.050 29.680 1.00 62.84 631 PHE A C 1
ATOM 4917 O O . PHE A 1 631 ? 16.212 42.563 28.851 1.00 62.84 631 PHE A O 1
ATOM 4924 N N . THR A 1 632 ? 18.183 41.598 29.383 1.00 57.25 632 THR A N 1
ATOM 4925 C CA . THR A 1 632 ? 18.724 41.574 28.024 1.00 57.25 632 THR A CA 1
ATOM 4926 C C . THR A 1 632 ? 19.056 40.151 27.608 1.00 57.25 632 THR A C 1
ATOM 4928 O O . THR A 1 632 ? 19.941 39.525 28.189 1.00 57.25 632 THR A O 1
ATOM 4931 N N . GLU A 1 633 ? 18.413 39.661 26.550 1.00 57.66 633 GLU A N 1
ATOM 4932 C CA . GLU A 1 633 ? 18.764 38.377 25.943 1.00 57.66 633 GLU A CA 1
ATOM 4933 C C . GLU A 1 633 ? 19.602 38.577 24.675 1.00 57.66 633 GLU A C 1
ATOM 4935 O O . GLU A 1 633 ? 19.251 39.379 23.808 1.00 57.66 633 GLU A O 1
ATOM 4940 N N . ARG A 1 634 ? 20.703 37.822 24.554 1.00 50.12 634 ARG A N 1
ATOM 4941 C CA . ARG A 1 634 ? 21.469 37.678 23.306 1.00 50.12 634 ARG A CA 1
ATOM 4942 C C . ARG A 1 634 ? 21.280 36.261 22.782 1.00 50.12 634 ARG A C 1
ATOM 4944 O O . ARG A 1 634 ? 21.793 35.311 23.374 1.00 50.12 634 ARG A O 1
ATOM 4951 N N . GLY A 1 635 ? 20.569 36.116 21.670 1.00 47.41 635 GLY A N 1
ATOM 4952 C CA . GLY A 1 635 ? 20.265 34.811 21.090 1.00 47.41 635 GLY A CA 1
ATOM 4953 C C . GLY A 1 635 ? 20.108 34.851 19.574 1.00 47.41 635 GLY A C 1
ATOM 4954 O O . GLY A 1 635 ? 19.869 35.904 18.985 1.00 47.41 635 GLY A O 1
ATOM 4955 N N . VAL A 1 636 ? 20.262 33.678 18.959 1.00 41.28 636 VAL A N 1
ATOM 4956 C CA . VAL A 1 636 ? 19.929 33.416 17.554 1.00 41.28 636 VAL A CA 1
ATOM 4957 C C . VAL A 1 636 ? 18.456 33.013 17.530 1.00 41.28 636 VAL A C 1
ATOM 4959 O O . VAL A 1 636 ? 18.096 32.011 18.151 1.00 41.28 636 VAL A O 1
ATOM 4962 N N . ALA A 1 637 ? 17.594 33.800 16.885 1.00 45.72 637 ALA A N 1
ATOM 4963 C CA . ALA A 1 637 ? 16.164 33.501 16.840 1.00 45.72 637 ALA A CA 1
ATOM 4964 C C . ALA A 1 637 ? 15.895 32.146 16.155 1.00 45.72 637 ALA A C 1
ATOM 4966 O O . ALA A 1 637 ? 16.651 31.683 15.292 1.00 45.72 637 ALA A O 1
ATOM 4967 N N . TYR A 1 638 ? 14.804 31.484 16.543 1.00 40.41 638 TYR A N 1
ATOM 4968 C CA . TYR A 1 638 ? 14.393 30.235 15.913 1.00 40.41 638 TYR A CA 1
ATOM 4969 C C . TYR A 1 638 ? 13.965 30.531 14.463 1.00 40.41 638 TYR A C 1
ATOM 4971 O O . TYR A 1 638 ? 12.880 31.056 14.241 1.00 40.41 638 TYR A O 1
ATOM 4979 N N . ASN A 1 639 ? 14.849 30.202 13.510 1.00 36.81 639 ASN A N 1
ATOM 4980 C CA . ASN A 1 639 ? 14.796 30.408 12.044 1.00 36.81 639 ASN A CA 1
ATOM 4981 C C . ASN A 1 639 ? 15.602 31.575 11.452 1.00 36.81 639 ASN A C 1
ATOM 4983 O O . ASN A 1 639 ? 15.682 31.657 10.230 1.00 36.81 639 ASN A O 1
ATOM 4987 N N . GLU A 1 640 ? 16.292 32.401 12.240 1.00 39.00 640 GLU A N 1
ATOM 4988 C CA . GLU A 1 640 ? 17.090 33.506 11.678 1.00 39.00 640 GLU A CA 1
ATOM 4989 C C . GLU A 1 640 ? 18.556 33.407 12.101 1.00 39.00 640 GLU A C 1
ATOM 4991 O O . GLU A 1 640 ? 18.870 32.993 13.213 1.00 39.00 640 GLU A O 1
ATOM 4996 N N . LYS A 1 641 ? 19.477 33.761 11.196 1.00 36.84 641 LYS A N 1
ATOM 4997 C CA . LYS A 1 641 ? 20.925 33.841 11.472 1.00 36.84 641 LYS A CA 1
ATOM 4998 C C . LYS A 1 641 ? 21.320 35.141 12.193 1.00 36.84 641 LYS A C 1
ATOM 5000 O O . LYS A 1 641 ? 22.510 35.391 12.366 1.00 36.84 641 LYS A O 1
ATOM 5005 N N . GLU A 1 642 ? 20.359 35.967 12.604 1.00 39.50 642 GLU A N 1
ATOM 5006 C CA . GLU A 1 642 ? 20.634 37.248 13.250 1.00 39.50 642 GLU A CA 1
ATOM 5007 C C . GLU A 1 642 ? 20.723 37.130 14.773 1.00 39.50 642 GLU A C 1
ATOM 5009 O O . GLU A 1 642 ? 19.830 36.623 15.457 1.00 39.50 642 GLU A O 1
ATOM 5014 N N . THR A 1 643 ? 21.824 37.653 15.308 1.00 45.91 643 THR A N 1
ATOM 5015 C CA . THR A 1 643 ? 21.985 37.938 16.734 1.00 45.91 643 THR A CA 1
ATOM 5016 C C . THR A 1 643 ? 21.232 39.228 17.023 1.00 45.91 643 THR A C 1
ATOM 5018 O O . THR A 1 643 ? 21.620 40.284 16.529 1.00 45.91 643 THR A O 1
ATOM 5021 N N . SER A 1 644 ? 20.167 39.166 17.816 1.00 48.28 644 SER A N 1
ATOM 5022 C CA . SER A 1 644 ? 19.425 40.361 18.226 1.00 48.28 644 SER A CA 1
ATOM 5023 C C . SER A 1 644 ? 19.448 40.510 19.741 1.00 48.28 644 SER A C 1
ATOM 5025 O O . SER A 1 644 ? 19.435 39.526 20.480 1.00 48.28 644 S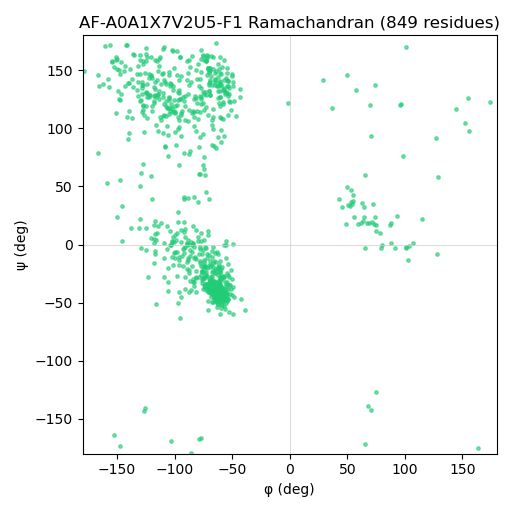ER A O 1
ATOM 5027 N N . THR A 1 645 ? 19.523 41.762 20.183 1.00 54.59 645 THR A N 1
ATOM 5028 C CA . THR A 1 645 ? 19.519 42.162 21.590 1.00 54.59 645 THR A CA 1
ATOM 5029 C C . THR A 1 645 ? 18.163 42.797 21.870 1.00 54.59 645 THR A C 1
ATOM 5031 O O . THR A 1 645 ? 17.824 43.790 21.228 1.00 54.59 645 THR A O 1
ATOM 5034 N N . GLN A 1 646 ? 17.375 42.238 22.788 1.00 58.25 646 GLN A N 1
ATOM 5035 C CA . GLN A 1 646 ? 16.130 42.863 23.246 1.00 58.25 646 GLN A CA 1
ATOM 5036 C C . GLN A 1 646 ? 16.200 43.168 24.734 1.00 58.25 646 GLN A C 1
ATOM 5038 O O . GLN A 1 646 ? 16.643 42.324 25.507 1.00 58.25 646 GLN A O 1
ATOM 5043 N N . LEU A 1 647 ? 15.759 44.373 25.092 1.00 63.03 647 LEU A N 1
ATOM 5044 C CA . LEU A 1 647 ? 15.681 44.881 26.453 1.00 63.03 647 LEU A CA 1
ATOM 5045 C C . LEU A 1 647 ? 14.217 44.867 26.903 1.00 63.03 647 LEU A C 1
ATOM 5047 O O . LEU A 1 647 ? 13.367 45.444 26.226 1.00 63.03 647 LEU A O 1
ATOM 5051 N N . ALA A 1 648 ? 13.936 44.232 28.035 1.00 63.47 648 ALA A N 1
ATOM 5052 C CA . ALA A 1 648 ? 12.664 44.353 28.739 1.00 63.47 648 ALA A CA 1
ATOM 5053 C C . ALA A 1 648 ? 12.906 45.146 30.022 1.00 63.47 648 ALA A C 1
ATOM 5055 O O . ALA A 1 648 ? 13.715 44.717 30.841 1.00 63.47 648 ALA A O 1
ATOM 5056 N N . GLU A 1 649 ? 12.236 46.285 30.201 1.00 72.12 649 GLU A N 1
ATOM 5057 C CA . GLU A 1 649 ? 12.398 47.111 31.397 1.00 72.12 649 GLU A CA 1
ATOM 5058 C C . GLU A 1 649 ? 11.072 47.642 31.941 1.00 72.12 649 GLU A C 1
ATOM 5060 O O . GLU A 1 649 ? 10.159 47.992 31.197 1.00 72.12 649 GLU A O 1
ATOM 5065 N N . THR A 1 650 ? 10.963 47.693 33.266 1.00 77.88 650 THR A N 1
ATOM 5066 C CA . THR A 1 650 ? 9.871 48.381 33.961 1.00 77.88 650 THR A CA 1
ATOM 5067 C C . THR A 1 650 ? 10.334 48.812 35.346 1.00 77.88 650 THR A C 1
ATOM 5069 O O . THR A 1 650 ? 11.299 48.265 35.888 1.00 77.88 650 THR A O 1
ATOM 5072 N N . SER A 1 651 ? 9.673 49.803 35.938 1.00 80.81 651 SER A N 1
ATOM 5073 C CA . SER A 1 651 ? 9.954 50.197 37.315 1.00 80.81 651 SER A CA 1
ATOM 5074 C C . SER A 1 651 ? 8.716 50.693 38.036 1.00 80.81 651 SER A C 1
ATOM 5076 O O . SER A 1 651 ? 7.848 51.314 37.425 1.00 80.81 651 SER A O 1
ATOM 5078 N N . PHE A 1 652 ? 8.643 50.435 39.337 1.00 82.12 652 PHE A N 1
ATOM 5079 C CA . PHE A 1 652 ? 7.522 50.863 40.161 1.00 82.12 652 PHE A CA 1
ATOM 5080 C C . PHE A 1 652 ? 7.916 51.022 41.629 1.00 82.12 652 PHE A C 1
ATOM 5082 O O . PHE A 1 652 ? 8.897 50.455 42.115 1.00 82.12 652 PHE A O 1
ATOM 5089 N N . GLN A 1 653 ? 7.128 51.842 42.321 1.00 78.12 653 GLN A N 1
ATOM 5090 C CA . GLN A 1 653 ? 7.234 52.068 43.755 1.00 78.12 653 GLN A CA 1
ATOM 5091 C C . GLN A 1 653 ? 6.655 50.874 44.514 1.00 78.12 653 GLN A C 1
ATOM 5093 O O . GLN A 1 653 ? 5.554 50.413 44.223 1.00 78.12 653 GLN A O 1
ATOM 5098 N N . THR A 1 654 ? 7.413 50.379 45.479 1.00 72.94 654 THR A N 1
ATOM 5099 C CA . THR A 1 654 ? 7.105 49.204 46.291 1.00 72.94 654 THR A CA 1
ATOM 5100 C C . THR A 1 654 ? 6.668 49.631 47.688 1.00 72.94 654 THR A C 1
ATOM 5102 O O . THR A 1 654 ? 7.149 50.634 48.214 1.00 72.94 654 THR A O 1
ATOM 5105 N N . SER A 1 655 ? 5.741 48.899 48.305 1.00 71.62 655 SER A N 1
ATOM 5106 C CA . SER A 1 655 ? 5.199 49.263 49.623 1.00 71.62 655 SER A CA 1
ATOM 5107 C C . SER A 1 655 ? 5.988 48.687 50.806 1.00 71.62 655 SER A C 1
ATOM 5109 O O . SER A 1 655 ? 5.602 48.905 51.952 1.00 71.62 655 SER A O 1
ATOM 5111 N N . GLY A 1 656 ? 7.081 47.959 50.552 1.00 63.50 656 GLY A N 1
ATOM 5112 C CA . GLY A 1 656 ? 7.879 47.278 51.575 1.00 63.50 656 GLY A CA 1
ATOM 5113 C C . GLY A 1 656 ? 7.592 45.774 51.661 1.00 63.50 656 GLY A C 1
ATOM 5114 O O . GLY A 1 656 ? 6.669 45.262 51.033 1.00 63.50 656 GLY A O 1
ATOM 5115 N N . LYS A 1 657 ? 8.425 45.047 52.422 1.00 61.84 657 LYS A N 1
ATOM 5116 C CA . LYS A 1 657 ? 8.412 43.573 52.481 1.00 61.84 657 LYS A CA 1
ATOM 5117 C C . LYS A 1 657 ? 7.017 43.025 52.813 1.00 61.84 657 LYS A C 1
ATOM 5119 O O . LYS A 1 657 ? 6.429 43.401 53.820 1.00 61.84 657 LYS A O 1
ATOM 5124 N N . THR A 1 658 ? 6.532 42.092 51.999 1.00 66.00 658 THR A N 1
ATOM 5125 C CA . THR A 1 658 ? 5.267 41.380 52.243 1.00 66.00 658 THR A CA 1
ATOM 5126 C C . THR A 1 658 ? 5.353 40.416 53.427 1.00 66.00 658 THR A C 1
ATOM 5128 O O . THR A 1 658 ? 6.421 39.867 53.711 1.00 66.00 658 THR A O 1
ATOM 5131 N N . ASP A 1 659 ? 4.221 40.171 54.091 1.00 67.06 659 ASP A N 1
ATOM 5132 C CA . ASP A 1 659 ? 4.070 39.190 55.183 1.00 67.06 659 ASP A CA 1
ATOM 5133 C C . ASP A 1 659 ? 3.834 37.759 54.647 1.00 67.06 659 ASP A C 1
ATOM 5135 O O . ASP A 1 659 ? 2.964 37.017 55.093 1.00 67.06 659 ASP A O 1
ATOM 5139 N N . LEU A 1 660 ? 4.571 37.415 53.589 1.00 69.62 660 LEU A N 1
ATOM 5140 C CA . LEU A 1 660 ? 4.555 36.120 52.913 1.00 69.62 660 LEU A CA 1
ATOM 5141 C C . LEU A 1 660 ? 5.880 35.416 53.202 1.00 69.62 660 LEU A C 1
ATOM 5143 O O . LEU A 1 660 ? 6.953 35.980 52.951 1.00 69.62 660 LEU A O 1
ATOM 5147 N N . GLN A 1 661 ? 5.815 34.185 53.704 1.00 75.12 661 GLN A N 1
ATOM 5148 C CA . GLN A 1 661 ? 6.991 33.331 53.843 1.00 75.12 661 GLN A CA 1
ATOM 5149 C C . GLN A 1 661 ? 7.078 32.410 52.624 1.00 75.12 661 GLN A C 1
ATOM 5151 O O . GLN A 1 661 ? 6.098 31.793 52.227 1.00 75.12 661 GLN A O 1
ATOM 5156 N N . LEU A 1 662 ? 8.252 32.337 51.999 1.00 70.94 662 LEU A N 1
ATOM 5157 C CA . LEU A 1 662 ? 8.486 31.505 50.820 1.00 70.94 662 LEU A CA 1
ATOM 5158 C C . LEU A 1 662 ? 9.517 30.431 51.162 1.00 70.94 662 LEU A C 1
ATOM 5160 O O . LEU A 1 662 ? 10.613 30.763 51.615 1.00 70.94 662 LEU A O 1
ATOM 5164 N N . LYS A 1 663 ? 9.189 29.163 50.907 1.00 69.06 663 LYS A N 1
ATOM 5165 C CA . LYS A 1 663 ? 10.086 28.018 51.083 1.00 69.06 663 LYS A CA 1
ATOM 5166 C C . LYS A 1 663 ? 10.162 27.200 49.796 1.00 69.06 663 LYS A C 1
ATOM 5168 O O . LYS A 1 663 ? 9.322 26.359 49.512 1.00 69.06 663 LYS A O 1
ATOM 5173 N N . PHE A 1 664 ? 11.194 27.462 49.014 1.00 65.75 664 PHE A N 1
ATOM 5174 C CA . PHE A 1 664 ? 11.675 26.605 47.935 1.00 65.75 664 PHE A CA 1
ATOM 5175 C C . PHE A 1 664 ? 12.122 25.213 48.418 1.00 65.75 664 PHE A C 1
ATOM 5177 O O . PHE A 1 664 ? 12.962 25.064 49.306 1.00 65.75 664 PHE A O 1
ATOM 5184 N N . ASP A 1 665 ? 11.568 24.201 47.779 1.00 64.81 665 ASP A N 1
ATOM 5185 C CA . ASP A 1 665 ? 11.982 22.814 47.814 1.00 64.81 665 ASP A CA 1
ATOM 5186 C C . ASP A 1 665 ? 12.631 22.493 46.456 1.00 64.81 665 ASP A C 1
ATOM 5188 O O . ASP A 1 665 ? 11.933 22.469 45.439 1.00 64.81 665 ASP A O 1
ATOM 5192 N N . PRO A 1 666 ? 13.958 22.276 46.408 1.00 58.50 666 PRO A N 1
ATOM 5193 C CA . PRO A 1 666 ? 14.691 22.011 45.173 1.00 58.50 666 PRO A CA 1
ATOM 5194 C C . PRO A 1 666 ? 14.511 20.576 44.662 1.00 58.50 666 PRO A C 1
ATOM 5196 O O . PRO A 1 666 ? 15.262 20.146 43.791 1.00 58.50 666 PRO A O 1
ATOM 5199 N N . THR A 1 667 ? 13.591 19.793 45.234 1.00 60.84 667 THR A N 1
ATOM 5200 C CA . THR A 1 667 ? 13.328 18.429 44.779 1.00 60.84 667 THR A CA 1
ATOM 5201 C C . THR A 1 667 ? 12.721 18.474 43.376 1.00 60.84 667 THR A C 1
ATOM 5203 O O . THR A 1 667 ? 11.612 18.999 43.210 1.00 60.84 667 THR A O 1
ATOM 5206 N N . PRO A 1 668 ? 13.404 17.920 42.353 1.00 58.97 668 PRO A N 1
ATOM 5207 C CA . PRO A 1 668 ? 12.851 17.860 41.012 1.00 58.97 668 PRO A CA 1
ATOM 5208 C C . PRO A 1 668 ? 11.489 17.182 41.047 1.00 58.97 668 PRO A C 1
ATOM 5210 O O . PRO A 1 668 ? 11.321 16.125 41.656 1.00 58.97 668 PRO A O 1
ATOM 5213 N N . THR A 1 669 ? 10.508 17.817 40.425 1.00 62.34 669 THR A N 1
ATOM 5214 C CA . THR A 1 669 ? 9.118 17.384 40.507 1.00 62.34 669 THR A CA 1
ATOM 5215 C C . THR A 1 669 ? 8.573 17.239 39.098 1.00 62.34 669 THR A C 1
ATOM 5217 O O . THR A 1 669 ? 8.452 18.227 38.379 1.00 62.34 669 THR A O 1
ATOM 5220 N N . LEU A 1 670 ? 8.223 16.016 38.703 1.00 63.09 670 LEU A N 1
ATOM 5221 C CA . LEU A 1 670 ? 7.435 15.776 37.499 1.00 63.09 670 LEU A CA 1
ATOM 5222 C C . LEU A 1 670 ? 5.961 15.962 37.854 1.00 63.09 670 LEU A C 1
ATOM 5224 O O . LEU A 1 670 ? 5.407 15.194 38.643 1.00 63.09 670 LEU A O 1
ATOM 5228 N N . LYS A 1 671 ? 5.314 16.983 37.290 1.00 62.78 671 LYS A N 1
ATOM 5229 C CA . LYS A 1 671 ? 3.879 17.203 37.491 1.00 62.78 671 LYS A CA 1
ATOM 5230 C C . LYS A 1 671 ? 3.235 17.712 36.212 1.00 62.78 671 LYS A C 1
ATOM 5232 O O . LYS A 1 671 ? 3.785 18.573 35.539 1.00 62.78 671 LYS A O 1
ATOM 5237 N N . TRP A 1 672 ? 2.067 17.166 35.880 1.00 65.12 672 TRP A N 1
ATOM 5238 C CA . TRP A 1 672 ? 1.300 17.545 34.685 1.00 65.12 672 TRP A CA 1
ATOM 5239 C C . TRP A 1 672 ? 2.090 17.461 33.368 1.00 65.12 672 TRP A C 1
ATOM 5241 O O . TRP A 1 672 ? 1.906 18.299 32.497 1.00 65.12 672 TRP A O 1
ATOM 5251 N N . GLY A 1 673 ? 2.996 16.484 33.250 1.00 51.38 673 GLY A N 1
ATOM 5252 C CA . GLY A 1 673 ? 3.848 16.329 32.064 1.00 51.38 673 GLY A CA 1
ATOM 5253 C C . GLY A 1 673 ? 5.064 17.259 32.011 1.00 51.38 673 GLY A C 1
ATOM 5254 O O . GLY A 1 673 ? 5.871 17.143 31.097 1.00 51.38 673 GLY A O 1
ATOM 5255 N N . ILE A 1 674 ? 5.256 18.132 33.006 1.00 60.34 674 ILE A N 1
ATOM 5256 C CA . ILE A 1 674 ? 6.368 19.085 33.052 1.00 60.34 674 ILE A CA 1
ATOM 5257 C C . ILE A 1 674 ? 7.353 18.687 34.155 1.00 60.34 674 ILE A C 1
ATOM 5259 O O . ILE A 1 674 ? 6.972 18.455 35.305 1.00 60.34 674 ILE A O 1
ATOM 5263 N N . ASN A 1 675 ? 8.640 18.632 33.806 1.00 57.75 675 ASN A N 1
ATOM 5264 C CA . ASN A 1 675 ? 9.733 18.478 34.765 1.00 57.75 675 ASN A CA 1
ATOM 5265 C C . ASN A 1 675 ? 10.115 19.841 35.354 1.00 57.75 675 ASN A C 1
ATOM 5267 O O . ASN A 1 675 ? 10.715 20.685 34.684 1.00 57.75 675 ASN A O 1
ATOM 5271 N N . PHE A 1 676 ? 9.791 20.038 36.625 1.00 68.00 676 PHE A N 1
ATOM 5272 C CA . PHE A 1 676 ? 10.154 21.223 37.392 1.00 68.00 676 PHE A CA 1
ATOM 5273 C C . PHE A 1 676 ? 11.448 20.984 38.167 1.00 68.00 676 PHE A C 1
ATOM 5275 O O . PHE A 1 676 ? 11.691 19.887 38.672 1.00 68.00 676 PHE A O 1
ATOM 5282 N N . VAL A 1 677 ? 12.270 22.026 38.306 1.00 56.09 677 VAL A N 1
ATOM 5283 C CA . VAL A 1 677 ? 13.506 21.969 39.116 1.00 56.09 677 VAL A CA 1
ATOM 5284 C C . VAL A 1 677 ? 13.241 22.042 40.615 1.00 56.09 677 VAL A C 1
ATOM 5286 O O . VAL A 1 677 ? 14.155 21.865 41.410 1.00 56.09 677 VAL A O 1
ATOM 5289 N N . GLY A 1 678 ? 11.999 22.314 40.999 1.00 66.19 678 GLY A N 1
ATOM 5290 C CA . GLY A 1 678 ? 11.564 22.390 42.381 1.00 66.19 678 GLY A CA 1
ATOM 5291 C C . GLY A 1 678 ? 10.222 23.095 42.499 1.00 66.19 678 GLY A C 1
ATOM 5292 O O . GLY A 1 678 ? 9.608 23.483 41.499 1.00 66.19 678 GLY A O 1
ATOM 5293 N N . VAL A 1 679 ? 9.783 23.300 43.733 1.00 75.69 679 VAL A N 1
ATOM 5294 C CA . VAL A 1 679 ? 8.549 24.020 44.050 1.00 75.69 679 VAL A CA 1
ATOM 5295 C C . VAL A 1 679 ? 8.795 25.083 45.109 1.00 75.69 679 VAL A C 1
ATOM 5297 O O . VAL A 1 679 ? 9.616 24.897 45.993 1.00 75.69 679 VAL A O 1
ATOM 5300 N N . VAL A 1 680 ? 8.088 26.205 45.055 1.00 76.50 680 VAL A N 1
ATOM 5301 C CA . VAL A 1 680 ? 8.072 27.219 46.113 1.00 76.50 680 VAL A CA 1
ATOM 5302 C C . VAL A 1 680 ? 6.788 27.056 46.911 1.00 76.50 680 VAL A C 1
ATOM 5304 O O . VAL A 1 680 ? 5.698 27.243 46.377 1.00 76.50 680 VAL A O 1
ATOM 5307 N N . LYS A 1 681 ? 6.909 26.736 48.198 1.00 78.88 681 LYS A N 1
ATOM 5308 C CA . LYS A 1 681 ? 5.805 26.829 49.152 1.00 78.88 681 LYS A CA 1
ATOM 5309 C C . LYS A 1 681 ? 5.601 28.286 49.542 1.00 78.88 681 LYS A C 1
ATOM 5311 O O . LYS A 1 681 ? 6.522 28.923 50.053 1.00 78.88 681 LYS A O 1
ATOM 5316 N N . VAL A 1 682 ? 4.412 28.801 49.285 1.00 83.12 682 VAL A N 1
ATOM 5317 C CA . VAL A 1 682 ? 3.941 30.127 49.666 1.00 83.12 682 VAL A CA 1
ATOM 5318 C C . VAL A 1 682 ? 3.137 29.966 50.947 1.00 83.12 682 VAL A C 1
ATOM 5320 O O . VAL A 1 682 ? 2.071 29.367 50.930 1.00 83.12 682 VAL A O 1
ATOM 5323 N N . ILE A 1 683 ? 3.674 30.453 52.060 1.00 83.81 683 ILE A N 1
ATOM 5324 C CA . ILE A 1 683 ? 3.052 30.374 53.379 1.00 83.81 683 ILE A CA 1
ATOM 5325 C C . ILE A 1 683 ? 2.482 31.755 53.707 1.00 83.81 683 ILE A C 1
ATOM 5327 O O . ILE A 1 683 ? 3.208 32.756 53.783 1.00 83.81 683 ILE A O 1
ATOM 5331 N N . HIS A 1 684 ? 1.167 31.809 53.867 1.00 85.25 684 HIS A N 1
ATOM 5332 C CA . HIS A 1 684 ? 0.416 33.025 54.140 1.00 85.25 684 HIS A CA 1
ATOM 5333 C C . HIS A 1 684 ? 0.388 33.349 55.638 1.00 85.25 684 HIS A C 1
ATOM 5335 O O . HIS A 1 684 ? 0.606 32.493 56.491 1.00 85.25 684 HIS A O 1
ATOM 5341 N N . SER A 1 685 ? 0.068 34.599 55.981 1.00 80.94 685 SER A N 1
ATOM 5342 C CA . SER A 1 685 ? 0.026 35.075 57.372 1.00 80.94 685 SER A CA 1
ATOM 5343 C C . SER A 1 685 ? -1.000 34.362 58.269 1.00 80.94 685 SER A C 1
ATOM 5345 O O . SER A 1 685 ? -0.892 34.421 59.491 1.00 80.94 685 SER A O 1
ATOM 5347 N N . ASN A 1 686 ? -1.981 33.667 57.685 1.00 81.88 686 ASN A N 1
ATOM 5348 C CA . ASN A 1 686 ? -2.936 32.809 58.394 1.00 81.88 686 ASN A CA 1
ATOM 5349 C C . ASN A 1 686 ? -2.444 31.357 58.579 1.00 81.88 686 ASN A C 1
ATOM 5351 O O . ASN A 1 686 ? -3.156 30.564 59.189 1.00 81.88 686 ASN A O 1
ATOM 5355 N N . GLY A 1 687 ? -1.247 31.022 58.088 1.00 81.31 687 GLY A N 1
ATOM 5356 C CA . GLY A 1 687 ? -0.644 29.691 58.167 1.00 81.31 687 GLY A CA 1
ATOM 5357 C C . GLY A 1 687 ? -0.947 28.769 56.983 1.00 81.31 687 GLY A C 1
ATOM 5358 O O . GLY A 1 687 ? -0.410 27.665 56.955 1.00 81.31 687 GLY A O 1
ATOM 5359 N N . ASP A 1 688 ? -1.762 29.199 56.014 1.00 84.31 688 ASP A N 1
ATOM 5360 C CA . ASP A 1 688 ? -2.059 28.394 54.825 1.00 84.31 688 ASP A CA 1
ATOM 5361 C C . ASP A 1 688 ? -0.825 28.277 53.924 1.00 84.31 688 ASP A C 1
ATOM 5363 O O . ASP A 1 688 ? -0.097 29.254 53.726 1.00 84.31 688 ASP A O 1
ATOM 5367 N N . GLU A 1 689 ? -0.610 27.089 53.357 1.00 87.62 689 GLU A N 1
ATOM 5368 C CA . GLU A 1 689 ? 0.479 26.819 52.418 1.00 87.62 689 GLU A CA 1
ATOM 5369 C C . GLU A 1 689 ? -0.074 26.518 51.019 1.00 87.62 689 GLU A C 1
ATOM 5371 O O . GLU A 1 689 ? -0.853 25.581 50.848 1.00 87.62 689 GLU A O 1
ATOM 5376 N N . ASN A 1 690 ? 0.391 27.251 50.007 1.00 90.25 690 ASN A N 1
ATOM 5377 C CA . ASN A 1 690 ? 0.149 26.954 48.594 1.00 90.25 690 ASN A CA 1
ATOM 5378 C C . ASN A 1 690 ? 1.463 26.664 47.864 1.00 90.25 690 ASN A C 1
ATOM 5380 O O . ASN A 1 690 ? 2.542 27.045 48.314 1.00 90.25 690 ASN A O 1
ATOM 5384 N N . VAL A 1 691 ? 1.396 25.966 46.731 1.00 85.38 691 VAL A N 1
ATOM 5385 C CA . VAL A 1 691 ? 2.589 25.498 46.009 1.00 85.38 691 VAL A CA 1
ATOM 5386 C C . VAL A 1 691 ? 2.664 26.114 44.619 1.00 85.38 691 VAL A C 1
ATOM 5388 O O . VAL A 1 691 ? 1.728 25.993 43.833 1.00 85.38 691 VAL A O 1
ATOM 5391 N N . LEU A 1 692 ? 3.814 26.706 44.299 1.00 81.38 692 LEU A N 1
ATOM 5392 C CA . LEU A 1 692 ? 4.154 27.199 42.967 1.00 81.38 692 LEU A CA 1
ATOM 5393 C C . LEU A 1 692 ? 5.274 26.357 42.346 1.00 81.38 692 LEU A C 1
ATOM 5395 O O . LEU A 1 692 ? 6.240 26.007 43.019 1.00 81.38 692 LEU A O 1
ATOM 5399 N N . TYR A 1 693 ? 5.162 26.032 41.061 1.00 80.94 693 TYR A N 1
ATOM 5400 C CA . TYR A 1 693 ? 6.093 25.137 40.368 1.00 80.94 693 TYR A CA 1
ATOM 5401 C C . TYR A 1 693 ? 7.173 25.905 39.598 1.00 80.94 693 TYR A C 1
ATOM 5403 O O . TYR A 1 693 ? 6.857 26.730 38.741 1.00 80.94 693 TYR A O 1
ATOM 5411 N N . MET A 1 694 ? 8.454 25.621 39.871 1.00 71.25 694 MET A N 1
ATOM 5412 C CA . MET A 1 694 ? 9.577 26.355 39.273 1.00 71.25 694 MET A CA 1
ATOM 5413 C C . MET A 1 694 ? 10.065 25.708 37.968 1.00 71.25 694 MET A C 1
ATOM 5415 O O . MET A 1 694 ? 10.536 24.564 37.994 1.00 71.25 694 MET A O 1
ATOM 5419 N N . PRO A 1 695 ? 10.015 26.421 36.825 1.00 63.81 695 PRO A N 1
ATOM 5420 C CA . PRO A 1 695 ? 10.515 25.902 35.552 1.00 63.81 695 PRO A CA 1
ATOM 5421 C C . PRO A 1 695 ? 12.050 25.801 35.558 1.00 63.81 695 PRO A C 1
ATOM 5423 O O . PRO A 1 695 ? 12.724 26.626 36.178 1.00 63.81 695 PRO A O 1
ATOM 5426 N N . GLY A 1 696 ? 12.630 24.824 34.848 1.00 53.66 696 GLY A N 1
ATOM 5427 C CA . GLY A 1 696 ? 14.092 24.698 34.753 1.00 53.66 696 GLY A CA 1
ATOM 5428 C C . GLY A 1 696 ? 14.649 24.036 33.488 1.00 53.66 696 GLY A C 1
ATOM 5429 O O . GLY A 1 696 ? 13.992 23.992 32.453 1.00 53.66 696 GLY A O 1
ATOM 5430 N N . THR A 1 697 ? 15.919 23.611 33.534 1.00 47.25 697 THR A N 1
ATOM 5431 C CA . THR A 1 697 ? 16.771 23.317 32.354 1.00 47.25 697 THR A CA 1
ATOM 5432 C C . THR A 1 697 ? 16.627 21.921 31.749 1.00 47.25 697 THR A C 1
ATOM 5434 O O . THR A 1 697 ? 17.195 21.661 30.690 1.00 47.25 697 THR A O 1
ATOM 5437 N N . ARG A 1 698 ? 15.870 21.019 32.380 1.00 41.34 698 ARG A N 1
ATOM 5438 C CA . ARG A 1 698 ? 15.603 19.666 31.869 1.00 41.34 698 ARG A CA 1
ATOM 5439 C C . ARG A 1 698 ? 14.108 19.374 31.833 1.00 41.34 698 ARG A C 1
ATOM 5441 O O . ARG A 1 698 ? 13.618 18.513 32.550 1.00 41.34 698 ARG A O 1
ATOM 5448 N N . THR A 1 699 ? 13.388 20.042 30.944 1.00 46.91 699 THR A N 1
ATOM 5449 C CA . THR A 1 699 ? 12.132 19.503 30.411 1.00 46.91 699 THR A CA 1
ATOM 5450 C C . THR A 1 699 ? 12.462 18.636 29.200 1.00 46.91 699 THR A C 1
ATOM 5452 O O . THR A 1 699 ? 12.389 19.049 28.045 1.00 46.91 699 THR A O 1
ATOM 5455 N N . TYR A 1 700 ? 12.936 17.426 29.479 1.00 35.09 700 TYR A N 1
ATOM 5456 C CA . TYR A 1 700 ? 13.063 16.384 28.471 1.00 35.09 700 TYR A CA 1
ATOM 5457 C C . TYR A 1 700 ? 11.955 15.364 28.732 1.00 35.09 700 TYR A C 1
ATOM 5459 O O . TYR A 1 700 ? 11.937 14.764 29.805 1.00 35.09 700 TYR A O 1
ATOM 5467 N N . ASP A 1 701 ? 11.038 15.204 27.777 1.00 44.12 701 ASP A N 1
ATOM 5468 C CA . ASP A 1 701 ? 10.193 14.013 27.652 1.00 44.12 701 ASP A CA 1
ATOM 5469 C C . ASP A 1 701 ? 10.712 13.179 26.466 1.00 44.12 701 ASP A C 1
ATOM 5471 O O . ASP A 1 701 ? 10.393 13.476 25.311 1.00 44.12 701 ASP A O 1
ATOM 5475 N N . PRO A 1 702 ? 11.587 12.190 26.717 1.00 32.31 702 PRO A N 1
ATOM 5476 C CA . PRO A 1 702 ? 12.067 11.286 25.678 1.00 32.31 702 PRO A CA 1
ATOM 5477 C C . PRO A 1 702 ? 11.141 10.122 25.340 1.00 32.31 702 PRO A C 1
ATOM 5479 O O . PRO A 1 702 ? 11.473 9.391 24.410 1.00 32.31 702 PRO A O 1
ATOM 5482 N N . ALA A 1 703 ? 10.085 9.853 26.115 1.00 33.53 703 ALA A N 1
ATOM 5483 C CA . ALA A 1 703 ? 9.530 8.497 26.162 1.00 33.53 703 ALA A CA 1
ATOM 5484 C C . ALA A 1 703 ? 8.007 8.386 26.335 1.00 33.53 703 ALA A C 1
ATOM 5486 O O . ALA A 1 703 ? 7.513 7.264 26.406 1.00 33.53 703 ALA A O 1
ATOM 5487 N N . GLY A 1 704 ? 7.238 9.480 26.371 1.00 38.56 704 GLY A N 1
ATOM 5488 C CA . GLY A 1 704 ? 5.778 9.396 26.222 1.00 38.56 704 GLY A CA 1
ATOM 5489 C C . GLY A 1 704 ? 5.051 8.630 27.337 1.00 38.56 704 GLY A C 1
ATOM 5490 O O . GLY A 1 704 ? 4.018 8.011 27.093 1.00 38.56 704 GLY A O 1
ATOM 5491 N N . ILE A 1 705 ? 5.553 8.677 28.575 1.00 34.50 705 ILE A N 1
ATOM 5492 C CA . ILE A 1 705 ? 4.942 7.986 29.730 1.00 34.50 705 ILE A CA 1
ATOM 5493 C C . ILE A 1 705 ? 3.658 8.694 30.225 1.00 34.50 705 ILE A C 1
ATOM 5495 O O . ILE A 1 705 ? 2.873 8.115 30.972 1.00 34.50 705 ILE A O 1
ATOM 5499 N N . THR A 1 706 ? 3.378 9.925 29.793 1.00 38.66 706 THR A N 1
ATOM 5500 C CA . THR A 1 706 ? 2.197 10.703 30.223 1.00 38.66 706 THR A CA 1
ATOM 5501 C C . THR A 1 706 ? 1.029 10.697 29.237 1.00 38.66 706 THR A C 1
ATOM 5503 O O . THR A 1 706 ? -0.024 11.241 29.566 1.00 38.66 706 THR A O 1
ATOM 5506 N N . GLY A 1 707 ? 1.177 10.121 28.037 1.00 35.91 707 GLY A N 1
ATOM 5507 C CA . GLY A 1 707 ? 0.187 10.305 26.964 1.00 35.91 707 GLY A CA 1
ATOM 5508 C C . GLY A 1 707 ? 0.065 11.764 26.490 1.00 35.91 707 GLY A C 1
ATOM 5509 O O . GLY A 1 707 ? -0.949 12.139 25.906 1.00 35.91 707 GLY A O 1
ATOM 5510 N N . ASP A 1 708 ? 1.087 12.583 26.752 1.00 35.78 708 ASP A N 1
ATOM 5511 C CA . ASP A 1 708 ? 1.188 13.990 26.367 1.00 35.78 708 ASP A CA 1
ATOM 5512 C C . ASP A 1 708 ? 2.174 14.138 25.185 1.00 35.78 708 ASP A C 1
ATOM 5514 O O . ASP A 1 708 ? 3.318 13.704 25.299 1.00 35.78 708 ASP A O 1
ATOM 5518 N N . PRO A 1 709 ? 1.798 14.726 24.034 1.00 37.66 709 PRO A N 1
ATOM 5519 C CA . PRO A 1 709 ? 2.715 14.965 22.914 1.00 37.66 709 PRO A CA 1
ATOM 5520 C C . PRO A 1 709 ? 3.592 16.218 23.051 1.00 37.66 709 PRO A C 1
ATOM 5522 O O . PRO A 1 709 ? 4.208 16.641 22.066 1.00 37.66 709 PRO A O 1
ATOM 5525 N N . HIS A 1 710 ? 3.677 16.848 24.221 1.00 44.41 710 HIS A N 1
ATOM 5526 C CA . HIS A 1 710 ? 4.474 18.057 24.440 1.00 44.41 710 HIS A CA 1
ATOM 5527 C C . HIS A 1 710 ? 6.008 17.892 24.407 1.00 44.41 710 HIS A C 1
ATOM 5529 O O . HIS A 1 710 ? 6.747 18.657 25.025 1.00 44.41 710 HIS A O 1
ATOM 5535 N N . ALA A 1 711 ? 6.538 17.067 23.503 1.00 38.91 711 ALA A N 1
ATOM 5536 C CA . ALA A 1 711 ? 7.898 17.254 22.995 1.00 38.91 711 ALA A CA 1
ATOM 5537 C C . ALA A 1 711 ? 8.056 18.542 22.145 1.00 38.91 711 ALA A C 1
ATOM 5539 O O . ALA A 1 711 ? 9.167 18.873 21.721 1.00 38.91 711 ALA A O 1
ATOM 5540 N N . SER A 1 712 ? 6.985 19.318 21.916 1.00 40.16 712 SER A N 1
ATOM 5541 C CA . SER A 1 712 ? 7.079 20.679 21.371 1.00 40.16 712 SER A CA 1
ATOM 5542 C C . SER A 1 712 ? 7.609 21.714 22.373 1.00 40.16 712 SER A C 1
ATOM 5544 O O . SER A 1 712 ? 8.121 22.766 21.982 1.00 40.16 712 SER A O 1
ATOM 5546 N N . GLU A 1 713 ? 7.577 21.412 23.671 1.00 42.78 713 GLU A N 1
ATOM 5547 C CA . GLU A 1 713 ? 8.175 22.245 24.717 1.00 42.78 713 GLU A CA 1
ATOM 5548 C C . GLU A 1 713 ? 9.623 21.830 25.031 1.00 42.78 713 GLU A C 1
ATOM 5550 O O . GLU A 1 713 ? 10.059 21.879 26.179 1.00 42.78 713 GLU A O 1
ATOM 5555 N N . ARG A 1 714 ? 10.430 21.466 24.018 1.00 42.31 714 ARG A N 1
ATOM 5556 C CA . ARG A 1 714 ? 11.890 21.369 24.208 1.00 42.31 714 ARG A CA 1
ATOM 5557 C C . ARG A 1 714 ? 12.423 22.729 24.643 1.00 42.31 714 ARG A C 1
ATOM 5559 O O . ARG A 1 714 ? 12.628 23.613 23.802 1.00 42.31 714 ARG A O 1
ATOM 5566 N N . ILE A 1 715 ? 12.635 22.939 25.938 1.00 43.22 715 ILE A N 1
ATOM 5567 C CA . ILE A 1 715 ? 13.213 24.176 26.447 1.00 43.22 715 ILE A CA 1
ATOM 5568 C C . ILE A 1 715 ? 14.710 24.129 26.129 1.00 43.22 715 ILE A C 1
ATOM 5570 O O . ILE A 1 715 ? 15.508 23.530 26.842 1.00 43.22 715 ILE A O 1
ATOM 5574 N N . GLY A 1 716 ? 15.100 24.740 25.008 1.00 43.09 716 GLY A N 1
ATOM 5575 C CA . GLY A 1 716 ? 16.511 24.979 24.734 1.00 43.09 716 GLY A CA 1
ATOM 5576 C C . GLY A 1 716 ? 17.116 25.832 25.861 1.00 43.09 716 GLY A C 1
ATOM 5577 O O . GLY A 1 716 ? 16.395 26.645 26.449 1.00 43.09 716 GLY A O 1
ATOM 5578 N N . PRO A 1 717 ? 18.427 25.731 26.142 1.00 45.66 717 PRO A N 1
ATOM 5579 C CA . PRO A 1 717 ? 19.052 26.364 27.308 1.00 45.66 717 PRO A CA 1
ATOM 5580 C C . PRO A 1 717 ? 18.783 27.872 27.457 1.00 45.66 717 PRO A C 1
ATOM 5582 O O . PRO A 1 717 ? 18.814 28.405 28.562 1.00 45.66 717 PRO A O 1
ATOM 5585 N N . SER A 1 718 ? 18.544 28.597 26.360 1.00 52.03 718 SER A N 1
ATOM 5586 C CA . SER A 1 718 ? 18.190 30.028 26.386 1.00 52.03 718 SER A CA 1
ATOM 5587 C C . SER A 1 718 ? 16.758 30.286 26.875 1.00 52.03 718 SER A C 1
ATOM 5589 O O . SER A 1 718 ? 16.543 31.169 27.696 1.00 52.03 718 SER A O 1
ATOM 5591 N N . CYS A 1 719 ? 15.794 29.448 26.486 1.00 56.59 719 CYS A N 1
ATOM 5592 C CA . CYS A 1 719 ? 14.394 29.583 26.893 1.00 56.59 719 CYS A CA 1
ATOM 5593 C C . CYS A 1 719 ? 14.206 29.305 28.399 1.00 56.59 719 CYS A C 1
ATOM 5595 O O . CYS A 1 719 ? 13.479 30.046 29.059 1.00 56.59 719 CYS A O 1
ATOM 5597 N N . SER A 1 720 ? 14.936 28.332 28.970 1.00 58.28 720 SER A N 1
ATOM 5598 C CA . SER A 1 720 ? 14.900 28.042 30.418 1.00 58.28 720 SER A CA 1
ATOM 5599 C C . SER A 1 720 ? 15.383 29.236 31.226 1.00 58.28 720 SER A C 1
ATOM 5601 O O . SER A 1 720 ? 14.798 29.580 32.249 1.00 58.28 720 SER A O 1
ATOM 5603 N N . ARG A 1 721 ? 16.455 29.882 30.752 1.00 59.19 721 ARG A N 1
ATOM 5604 C CA . ARG A 1 721 ? 17.052 31.043 31.417 1.00 59.19 721 ARG A CA 1
ATOM 5605 C C . ARG A 1 721 ? 16.094 32.227 31.418 1.00 59.19 721 ARG A C 1
ATOM 5607 O O . ARG A 1 721 ? 15.924 32.849 32.458 1.00 59.19 721 ARG A O 1
ATOM 5614 N N . THR A 1 722 ? 15.415 32.477 30.302 1.00 66.75 722 THR A N 1
ATOM 5615 C CA . THR A 1 722 ? 14.407 33.538 30.186 1.00 66.75 722 THR A CA 1
ATOM 5616 C C . THR A 1 722 ? 13.176 33.281 31.064 1.00 66.75 722 THR A C 1
ATOM 5618 O O . THR A 1 722 ? 12.719 34.189 31.752 1.00 66.75 722 THR A O 1
ATOM 5621 N N . GLN A 1 723 ? 12.658 32.049 31.118 1.00 69.31 723 GLN A N 1
ATOM 5622 C CA . GLN A 1 723 ? 11.534 31.698 32.003 1.00 69.31 723 GLN A CA 1
ATOM 5623 C C . GLN A 1 723 ? 11.895 31.836 33.479 1.00 69.31 723 GLN A C 1
ATOM 5625 O O . GLN A 1 723 ? 11.157 32.463 34.241 1.00 69.31 723 GLN A O 1
ATOM 5630 N N . ALA A 1 724 ? 13.047 31.295 33.875 1.00 66.38 724 ALA A N 1
ATOM 5631 C CA . ALA A 1 724 ? 13.540 31.408 35.240 1.00 66.38 724 ALA A CA 1
ATOM 5632 C C . ALA A 1 724 ? 13.760 32.878 35.631 1.00 66.38 724 ALA A C 1
ATOM 5634 O O . ALA A 1 724 ? 13.360 33.286 36.718 1.00 66.38 724 ALA A O 1
ATOM 5635 N N . ALA A 1 725 ? 14.322 33.684 34.725 1.00 66.81 725 ALA A N 1
ATOM 5636 C CA . ALA A 1 725 ? 14.538 35.114 34.913 1.00 66.81 725 ALA A CA 1
ATOM 5637 C C . ALA A 1 725 ? 13.229 35.880 35.164 1.00 66.81 725 ALA A C 1
ATOM 5639 O O . ALA A 1 725 ? 13.121 36.583 36.165 1.00 66.81 725 ALA A O 1
ATOM 5640 N N . ILE A 1 726 ? 12.217 35.703 34.308 1.00 73.81 726 ILE A N 1
ATOM 5641 C CA . ILE A 1 726 ? 10.911 36.369 34.455 1.00 73.81 726 ILE A CA 1
ATOM 5642 C C . ILE A 1 726 ? 10.236 35.954 35.764 1.00 73.81 726 ILE A C 1
ATOM 5644 O O . ILE A 1 726 ? 9.800 36.810 36.536 1.00 73.81 726 ILE A O 1
ATOM 5648 N N . THR A 1 727 ? 10.212 34.649 36.040 1.00 74.31 727 THR A N 1
ATOM 5649 C CA . THR A 1 727 ? 9.605 34.085 37.252 1.00 74.31 727 THR A CA 1
ATOM 5650 C C . THR A 1 727 ? 10.264 34.662 38.505 1.00 74.31 727 THR A C 1
ATOM 5652 O O . THR A 1 727 ? 9.588 35.157 39.407 1.00 74.31 727 THR A O 1
ATOM 5655 N N . LEU A 1 728 ? 11.601 34.672 38.549 1.00 70.62 728 LEU A N 1
ATOM 5656 C CA . LEU A 1 728 ? 12.365 35.206 39.673 1.00 70.62 728 LEU A CA 1
ATOM 5657 C C . LEU A 1 728 ? 12.123 36.708 39.870 1.00 70.62 728 LEU A C 1
ATOM 5659 O O . LEU A 1 728 ? 11.971 37.163 41.003 1.00 70.62 728 LEU A O 1
ATOM 5663 N N . SER A 1 729 ? 12.043 37.482 38.788 1.00 72.50 729 SER A N 1
ATOM 5664 C CA . SER A 1 729 ? 11.745 38.914 38.857 1.00 72.50 729 SER A CA 1
ATOM 5665 C C . SER A 1 729 ? 10.343 39.197 39.389 1.00 72.50 729 SER A C 1
ATOM 5667 O O . SER A 1 729 ? 10.178 40.102 40.207 1.00 72.50 729 SER A O 1
ATOM 5669 N N . GLN A 1 730 ? 9.346 38.409 38.984 1.00 80.00 730 GLN A N 1
ATOM 5670 C CA . GLN A 1 730 ? 7.981 38.514 39.504 1.00 80.00 730 GLN A CA 1
ATOM 5671 C C . GLN A 1 730 ? 7.916 38.154 40.993 1.00 80.00 730 GLN A C 1
ATOM 5673 O O . GLN A 1 730 ? 7.297 38.879 41.772 1.00 80.00 730 GLN A O 1
ATOM 5678 N N . PHE A 1 731 ? 8.628 37.110 41.424 1.00 75.00 731 PHE A N 1
ATOM 5679 C CA . PHE A 1 731 ? 8.749 36.772 42.843 1.00 75.00 731 PHE A CA 1
ATOM 5680 C C . PHE A 1 731 ? 9.436 37.860 43.665 1.00 75.00 731 PHE A C 1
ATOM 5682 O O . PHE A 1 731 ? 8.976 38.191 44.759 1.00 75.00 731 PHE A O 1
ATOM 5689 N N . MET A 1 732 ? 10.524 38.439 43.154 1.00 71.81 732 MET A N 1
ATOM 5690 C CA . MET A 1 732 ? 11.228 39.522 43.841 1.00 71.81 732 MET A CA 1
ATOM 5691 C C . MET A 1 732 ? 10.356 40.774 43.955 1.00 71.81 732 MET A C 1
ATOM 5693 O O . MET A 1 732 ? 10.322 41.395 45.017 1.00 71.81 732 MET A O 1
ATOM 5697 N N . ALA A 1 733 ? 9.587 41.098 42.914 1.00 75.44 733 ALA A N 1
ATOM 5698 C CA . ALA A 1 733 ? 8.586 42.156 42.964 1.00 75.44 733 ALA A CA 1
ATOM 5699 C C . ALA A 1 733 ? 7.563 41.898 44.086 1.00 75.44 733 ALA A C 1
ATOM 5701 O O . ALA A 1 733 ? 7.389 42.744 44.965 1.00 75.44 733 ALA A O 1
ATOM 5702 N N . VAL A 1 734 ? 6.952 40.707 44.120 1.00 78.94 734 VAL A N 1
ATOM 5703 C CA . VAL A 1 734 ? 6.015 40.293 45.182 1.00 78.94 734 VAL A CA 1
ATOM 5704 C C . VAL A 1 734 ? 6.647 40.417 46.567 1.00 78.94 734 VAL A C 1
ATOM 5706 O O . VAL A 1 734 ? 6.036 40.960 47.488 1.00 78.94 734 VAL A O 1
ATOM 5709 N N . ARG A 1 735 ? 7.886 39.946 46.741 1.00 72.44 735 ARG A N 1
ATOM 5710 C CA . ARG A 1 735 ? 8.573 39.980 48.038 1.00 72.44 735 ARG A CA 1
ATOM 5711 C C . ARG A 1 735 ? 8.756 41.402 48.554 1.00 72.44 735 ARG A C 1
ATOM 5713 O O . ARG A 1 735 ? 8.705 41.613 49.767 1.00 72.44 735 ARG A O 1
ATOM 5720 N N . LEU A 1 736 ? 8.961 42.350 47.647 1.00 73.81 736 LEU A N 1
ATOM 5721 C CA . LEU A 1 736 ? 9.159 43.762 47.949 1.00 73.81 736 LEU A CA 1
ATOM 5722 C C . LEU A 1 736 ? 7.848 44.541 48.122 1.00 73.81 736 LEU A C 1
ATOM 5724 O O . LEU A 1 736 ? 7.912 45.734 48.396 1.00 73.81 736 LEU A O 1
ATOM 5728 N N . GLY A 1 737 ? 6.681 43.899 48.018 1.00 75.94 737 GLY A N 1
ATOM 5729 C CA . GLY A 1 737 ? 5.392 44.581 48.170 1.00 75.94 737 GLY A CA 1
ATOM 5730 C C . GLY A 1 737 ? 4.797 45.067 46.861 1.00 75.94 737 GLY A C 1
ATOM 5731 O O . GLY A 1 737 ? 4.033 46.026 46.872 1.00 75.94 737 GLY A O 1
ATOM 5732 N N . ALA A 1 738 ? 5.152 44.452 45.731 1.00 82.50 738 ALA A N 1
ATOM 5733 C CA . ALA A 1 738 ? 4.485 44.760 44.476 1.00 82.50 738 ALA A CA 1
ATOM 5734 C C . ALA A 1 738 ? 3.011 44.338 44.514 1.00 82.50 738 ALA A C 1
ATOM 5736 O O . ALA A 1 738 ? 2.675 43.237 44.959 1.00 82.50 738 ALA A O 1
ATOM 5737 N N . THR A 1 739 ? 2.135 45.192 43.991 1.00 88.25 739 THR A N 1
ATOM 5738 C CA . THR A 1 739 ? 0.741 44.830 43.718 1.00 88.25 739 THR A CA 1
ATOM 5739 C C . THR A 1 739 ? 0.657 43.874 42.525 1.00 88.25 739 THR A C 1
ATOM 5741 O O . THR A 1 739 ? 1.578 43.795 41.708 1.00 88.25 739 THR A O 1
ATOM 5744 N N . LEU A 1 740 ? -0.471 43.175 42.368 1.00 87.12 740 LEU A N 1
ATOM 5745 C CA . LEU A 1 740 ? -0.704 42.302 41.211 1.00 87.12 740 LEU A CA 1
ATOM 5746 C C . LEU A 1 740 ? -0.539 43.049 39.873 1.00 87.12 740 LEU A C 1
ATOM 5748 O O . LEU A 1 740 ? 0.026 42.508 38.926 1.00 87.12 740 LEU A O 1
ATOM 5752 N N . GLU A 1 741 ? -0.980 44.307 39.800 1.00 87.06 741 GLU A N 1
ATOM 5753 C CA . GLU A 1 741 ? -0.817 45.155 38.610 1.00 87.06 741 GLU A CA 1
ATOM 5754 C C . GLU A 1 741 ? 0.655 45.433 38.293 1.00 87.06 741 GLU A C 1
ATOM 5756 O O . GLU A 1 741 ? 1.059 45.411 37.132 1.00 87.06 741 GLU A O 1
ATOM 5761 N N . GLN A 1 742 ? 1.482 45.637 39.318 1.00 87.06 742 GLN A N 1
ATOM 5762 C CA . GLN A 1 742 ? 2.917 45.853 39.151 1.00 87.06 742 GLN A CA 1
ATOM 5763 C C . GLN A 1 742 ? 3.636 44.572 38.713 1.00 87.06 742 GLN A C 1
ATOM 5765 O O . GLN A 1 742 ? 4.507 44.621 37.847 1.00 87.06 742 GLN A O 1
ATOM 5770 N N . VAL A 1 743 ? 3.228 43.407 39.228 1.00 86.31 743 VAL A N 1
ATOM 5771 C CA . VAL A 1 743 ? 3.722 42.105 38.744 1.00 86.31 743 VAL A CA 1
ATOM 5772 C C . VAL A 1 743 ? 3.298 41.872 37.289 1.00 86.31 743 VAL A C 1
ATOM 5774 O O . VAL A 1 743 ? 4.104 41.426 36.471 1.00 86.31 743 VAL A O 1
ATOM 5777 N N . ARG A 1 744 ? 2.066 42.246 36.925 1.00 87.19 744 ARG A N 1
ATOM 5778 C CA . ARG A 1 744 ? 1.591 42.199 35.536 1.00 87.19 744 ARG A CA 1
ATOM 5779 C C . ARG A 1 744 ? 2.397 43.130 34.633 1.00 87.19 744 ARG A C 1
ATOM 5781 O O . ARG A 1 744 ? 2.719 42.743 33.518 1.00 87.19 744 ARG A O 1
ATOM 5788 N N . ALA A 1 745 ? 2.797 44.306 35.112 1.00 84.69 745 ALA A N 1
ATOM 5789 C CA . ALA A 1 745 ? 3.668 45.203 34.355 1.00 84.69 745 ALA A CA 1
ATOM 5790 C C . ALA A 1 745 ? 5.039 44.568 34.046 1.00 84.69 745 ALA A C 1
ATOM 5792 O O . ALA A 1 745 ? 5.584 44.798 32.968 1.00 84.69 745 ALA A O 1
ATOM 5793 N N . VAL A 1 746 ? 5.578 43.731 34.945 1.00 82.12 746 VAL A N 1
ATOM 5794 C CA . VAL A 1 746 ? 6.788 42.929 34.671 1.00 82.12 746 VAL A CA 1
ATOM 5795 C C . VAL A 1 746 ? 6.520 41.888 33.580 1.00 82.12 746 VAL A C 1
ATOM 5797 O O . VAL A 1 746 ? 7.313 41.781 32.645 1.00 82.12 746 VAL A O 1
ATOM 5800 N N . GLN A 1 747 ? 5.400 41.156 33.655 1.00 85.19 747 GLN A N 1
ATOM 5801 C CA . GLN A 1 747 ? 5.001 40.191 32.615 1.00 85.19 747 GLN A CA 1
ATOM 5802 C C . GLN A 1 747 ? 4.856 40.872 31.244 1.00 85.19 747 GLN A C 1
ATOM 5804 O O . GLN A 1 747 ? 5.388 40.386 30.247 1.00 85.19 747 GLN A O 1
ATOM 5809 N N . GLU A 1 748 ? 4.180 42.021 31.190 1.00 82.12 748 GLU A N 1
ATOM 5810 C CA . GLU A 1 748 ? 3.937 42.751 29.944 1.00 82.12 748 GLU A CA 1
ATOM 5811 C C . GLU A 1 748 ? 5.213 43.316 29.324 1.00 82.12 748 GLU A C 1
ATOM 5813 O O . GLU A 1 748 ? 5.404 43.205 28.112 1.00 82.12 748 GLU A O 1
ATOM 5818 N N . ALA A 1 749 ? 6.138 43.830 30.141 1.00 81.00 749 ALA A N 1
ATOM 5819 C CA . ALA A 1 749 ? 7.451 44.259 29.661 1.00 81.00 749 ALA A CA 1
ATOM 5820 C C . ALA A 1 749 ? 8.215 43.116 28.963 1.00 81.00 749 ALA A C 1
ATOM 5822 O O . ALA A 1 749 ? 9.010 43.361 28.056 1.00 81.00 749 ALA A O 1
ATOM 5823 N N . CYS A 1 750 ? 7.943 41.862 29.338 1.00 76.44 750 CYS A N 1
ATOM 5824 C CA . CYS A 1 750 ? 8.555 40.677 28.744 1.00 76.44 750 CYS A CA 1
ATOM 5825 C C . CYS A 1 750 ? 7.804 40.134 27.518 1.00 76.44 750 CYS A C 1
ATOM 5827 O O . CYS A 1 750 ? 8.351 39.297 26.798 1.00 76.44 750 CYS A O 1
ATOM 5829 N N . ARG A 1 751 ? 6.580 40.596 27.227 1.00 76.31 751 ARG A N 1
ATOM 5830 C CA . ARG A 1 751 ? 5.753 40.070 26.126 1.00 76.31 751 ARG A CA 1
ATOM 5831 C C . ARG A 1 751 ? 6.448 40.131 24.751 1.00 76.31 751 ARG A C 1
ATOM 5833 O O . ARG A 1 751 ? 6.368 39.132 24.029 1.00 76.31 751 ARG A O 1
ATOM 5840 N N . PRO A 1 752 ? 7.174 41.206 24.367 1.00 70.62 752 PRO A N 1
ATOM 5841 C CA . PRO A 1 752 ? 7.907 41.245 23.096 1.00 70.62 752 PRO A CA 1
ATOM 5842 C C . PRO A 1 752 ? 8.985 40.160 22.996 1.00 70.62 752 PRO A C 1
ATOM 5844 O O . PRO A 1 752 ? 9.124 39.521 21.953 1.00 70.62 752 PRO A O 1
ATOM 5847 N N . LEU A 1 753 ? 9.685 39.894 24.100 1.00 69.31 753 LEU A N 1
ATOM 5848 C CA . LEU A 1 753 ? 10.704 38.853 24.194 1.00 69.31 753 LEU A CA 1
ATOM 5849 C C . LEU A 1 753 ? 10.074 37.457 24.073 1.00 69.31 753 LEU A C 1
ATOM 5851 O O . LEU A 1 753 ? 10.496 36.646 23.250 1.00 69.31 753 LEU A O 1
ATOM 5855 N N . VAL A 1 754 ? 9.011 37.205 24.843 1.00 70.19 754 VAL A N 1
ATOM 5856 C CA . VAL A 1 754 ? 8.265 35.937 24.849 1.00 70.19 754 VAL A CA 1
ATOM 5857 C C . VAL A 1 754 ? 7.656 35.636 23.474 1.00 70.19 754 VAL A C 1
ATOM 5859 O O . VAL A 1 754 ? 7.658 34.488 23.036 1.00 70.19 754 VAL A O 1
ATOM 5862 N N . SER A 1 755 ? 7.207 36.661 22.740 1.00 65.25 755 SER A N 1
ATOM 5863 C CA . SER A 1 755 ? 6.584 36.505 21.416 1.00 65.25 755 SER A CA 1
ATOM 5864 C C . SER A 1 755 ? 7.499 35.893 20.346 1.00 65.25 755 SER A C 1
ATOM 5866 O O . SER A 1 755 ? 7.008 35.360 19.351 1.00 65.25 755 SER A O 1
ATOM 5868 N N . ARG A 1 756 ? 8.822 35.926 20.552 1.00 60.00 756 ARG A N 1
ATOM 5869 C CA . ARG A 1 756 ? 9.815 35.319 19.649 1.00 60.00 756 ARG A CA 1
ATOM 5870 C C . ARG A 1 756 ? 9.928 33.804 19.817 1.00 60.00 756 ARG A C 1
ATOM 5872 O O . ARG A 1 756 ? 10.464 33.119 18.948 1.00 60.00 756 ARG A O 1
ATOM 5879 N N . TYR A 1 757 ? 9.401 33.268 20.913 1.00 59.88 757 TYR A N 1
ATOM 5880 C CA . TYR A 1 757 ? 9.374 31.842 21.201 1.00 59.88 757 TYR A CA 1
ATOM 5881 C C . TYR A 1 757 ? 8.068 31.230 20.679 1.00 59.88 757 TYR A C 1
ATOM 5883 O O . TYR A 1 757 ? 7.120 30.999 21.433 1.00 59.88 757 TYR A O 1
ATOM 5891 N N . HIS A 1 758 ? 8.016 30.990 19.361 1.00 50.03 758 HIS A N 1
ATOM 5892 C CA . HIS A 1 758 ? 6.855 30.403 18.681 1.00 50.03 758 HIS A CA 1
ATOM 5893 C C . HIS A 1 758 ? 6.347 29.145 19.413 1.00 50.03 758 HIS A C 1
ATOM 5895 O O . HIS A 1 758 ? 7.097 28.193 19.633 1.00 50.03 758 HIS A O 1
ATOM 5901 N N . GLY A 1 759 ? 5.063 29.152 19.788 1.00 52.34 759 GLY A N 1
ATOM 5902 C CA . GLY A 1 759 ? 4.380 28.024 20.428 1.00 52.34 759 GLY A CA 1
ATOM 5903 C C . GLY A 1 759 ? 4.464 27.951 21.958 1.00 52.34 759 GLY A C 1
ATOM 5904 O O . GLY A 1 759 ? 3.930 27.004 22.517 1.00 52.34 759 GLY A O 1
ATOM 5905 N N . ARG A 1 760 ? 5.110 28.909 22.644 1.00 61.16 760 ARG A N 1
ATOM 5906 C CA . ARG A 1 760 ? 5.466 28.770 24.079 1.00 61.16 760 ARG A CA 1
ATOM 5907 C C . ARG A 1 760 ? 4.815 29.789 25.014 1.00 61.16 760 ARG A C 1
ATOM 5909 O O . ARG A 1 760 ? 5.114 29.807 26.200 1.00 61.16 760 ARG A O 1
ATOM 5916 N N . ILE A 1 761 ? 3.927 30.627 24.483 1.00 63.59 761 ILE A N 1
ATOM 5917 C CA . ILE A 1 761 ? 3.292 31.757 25.183 1.00 63.59 761 ILE A CA 1
ATOM 5918 C C . ILE A 1 761 ? 2.396 31.279 26.340 1.00 63.59 761 ILE A C 1
ATOM 5920 O O . ILE A 1 761 ? 2.415 31.883 27.406 1.00 63.59 761 ILE A O 1
ATOM 5924 N N . ALA A 1 762 ? 1.687 30.158 26.165 1.00 69.75 762 ALA A N 1
ATOM 5925 C CA . ALA A 1 762 ? 0.770 29.627 27.175 1.00 69.75 762 ALA A CA 1
ATOM 5926 C C . ALA A 1 762 ? 1.477 29.248 28.487 1.00 69.75 762 ALA A C 1
ATOM 5928 O O . ALA A 1 762 ? 0.958 29.539 29.558 1.00 69.75 762 ALA A O 1
ATOM 5929 N N . LEU A 1 763 ? 2.683 28.671 28.423 1.00 73.00 763 LEU A N 1
ATOM 5930 C CA . LEU A 1 763 ? 3.457 28.346 29.622 1.00 73.00 763 LEU A CA 1
ATOM 5931 C C . LEU A 1 763 ? 3.926 29.613 30.362 1.00 73.00 763 LEU A C 1
ATOM 5933 O O . LEU A 1 763 ? 3.857 29.666 31.587 1.00 73.00 763 LEU A O 1
ATOM 5937 N N . PHE A 1 764 ? 4.356 30.654 29.636 1.00 74.62 764 PHE A N 1
ATOM 5938 C CA . PHE A 1 764 ? 4.729 31.944 30.241 1.00 74.62 764 PHE A CA 1
ATOM 5939 C C . PHE A 1 764 ? 3.540 32.644 30.903 1.00 74.62 764 PHE A C 1
ATOM 5941 O O . PHE A 1 764 ? 3.692 33.221 31.979 1.00 74.62 764 PHE A O 1
ATOM 5948 N N . ASP A 1 765 ? 2.367 32.600 30.277 1.00 78.00 765 ASP A N 1
ATOM 5949 C CA . ASP A 1 765 ? 1.152 33.187 30.842 1.00 78.00 765 ASP A CA 1
ATOM 5950 C C . ASP A 1 765 ? 0.629 32.360 32.026 1.00 78.00 765 ASP A C 1
ATOM 5952 O O . ASP A 1 765 ? 0.162 32.924 33.018 1.00 78.00 765 ASP A O 1
ATOM 5956 N N . TRP A 1 766 ? 0.784 31.033 31.982 1.00 83.00 766 TRP A N 1
ATOM 5957 C CA . TRP A 1 766 ? 0.457 30.168 33.110 1.00 83.00 766 TRP A CA 1
ATOM 5958 C C . TRP A 1 766 ? 1.353 30.435 34.317 1.00 83.00 766 TRP A C 1
ATOM 5960 O O . TRP A 1 766 ? 0.836 30.504 35.423 1.00 83.00 766 TRP A O 1
ATOM 5970 N N . ILE A 1 767 ? 2.663 30.645 34.133 1.00 79.69 767 ILE A N 1
ATOM 5971 C CA . ILE A 1 767 ? 3.584 31.024 35.224 1.00 79.69 767 ILE A CA 1
ATOM 5972 C C . ILE A 1 767 ? 3.073 32.268 35.964 1.00 79.69 767 ILE A C 1
ATOM 5974 O O . ILE A 1 767 ? 2.997 32.263 37.194 1.00 79.69 767 ILE A O 1
ATOM 5978 N N . PHE A 1 768 ? 2.667 33.307 35.227 1.00 86.31 768 PHE A N 1
ATOM 5979 C CA . PHE A 1 768 ? 2.066 34.497 35.829 1.00 86.31 768 PHE A CA 1
ATOM 5980 C C . PHE A 1 768 ? 0.772 34.159 36.587 1.00 86.31 768 PHE A C 1
ATOM 5982 O O . PHE A 1 768 ? 0.569 34.644 37.702 1.00 86.31 768 PHE A O 1
ATOM 5989 N N . LEU A 1 769 ? -0.081 33.296 36.020 1.00 86.69 769 LEU A N 1
ATOM 5990 C CA . LEU A 1 769 ? -1.299 32.842 36.688 1.00 86.69 769 LEU A CA 1
ATOM 5991 C C . LEU A 1 769 ? -0.994 32.113 38.003 1.00 86.69 769 LEU A C 1
ATOM 5993 O O . LEU A 1 769 ? -1.658 32.400 38.994 1.00 86.69 769 LEU A O 1
ATOM 5997 N N . GLN A 1 770 ? 0.027 31.249 38.060 1.00 89.31 770 GLN A N 1
ATOM 5998 C CA . GLN A 1 770 ? 0.393 30.580 39.315 1.00 89.31 770 GLN A CA 1
ATOM 5999 C C . GLN A 1 770 ? 0.718 31.600 40.406 1.00 89.31 770 GLN A C 1
ATOM 6001 O O . GLN A 1 770 ? 0.292 31.430 41.544 1.00 89.31 770 GLN A O 1
ATOM 6006 N N . ILE A 1 771 ? 1.451 32.669 40.068 1.00 87.25 771 ILE A N 1
ATOM 6007 C CA . ILE A 1 771 ? 1.777 33.741 41.017 1.00 87.25 771 ILE A CA 1
ATOM 6008 C C . ILE A 1 771 ? 0.502 34.452 41.457 1.00 87.25 771 ILE A C 1
ATOM 6010 O O . ILE A 1 771 ? 0.306 34.661 42.650 1.00 87.25 771 ILE A O 1
ATOM 6014 N N . GLN A 1 772 ? -0.382 34.799 40.522 1.00 89.06 772 GLN A N 1
ATOM 6015 C CA . GLN A 1 772 ? -1.661 35.414 40.864 1.00 89.06 772 GLN A CA 1
ATOM 6016 C C . GLN A 1 772 ? -2.451 34.546 41.857 1.00 89.06 772 GLN A C 1
ATOM 6018 O O . GLN A 1 772 ? -2.866 35.036 42.905 1.00 89.06 772 GLN A O 1
ATOM 6023 N N . GLU A 1 773 ? -2.598 33.256 41.568 1.00 90.44 773 GLU A N 1
ATOM 6024 C CA . GLU A 1 773 ? -3.432 32.350 42.357 1.00 90.44 773 GLU A CA 1
ATOM 6025 C C . GLU A 1 773 ? -2.826 32.032 43.725 1.00 90.44 773 GLU A C 1
ATOM 6027 O O . GLU A 1 773 ? -3.487 32.177 44.752 1.00 90.44 773 GLU A O 1
ATOM 6032 N N . THR A 1 774 ? -1.547 31.660 43.748 1.00 89.06 774 THR A N 1
ATOM 6033 C CA . THR A 1 774 ? -0.869 31.238 44.980 1.00 89.06 774 THR A CA 1
ATOM 6034 C C . THR A 1 774 ? -0.514 32.401 45.887 1.00 89.06 774 THR A C 1
ATOM 6036 O O . THR A 1 774 ? -0.492 32.232 47.093 1.00 89.06 774 THR A O 1
ATOM 6039 N N . VAL A 1 775 ? -0.240 33.592 45.353 1.00 85.94 775 VAL A N 1
ATOM 6040 C CA . VAL A 1 775 ? 0.199 34.730 46.173 1.00 85.94 775 VAL A CA 1
ATOM 6041 C C . VAL A 1 775 ? -0.965 35.648 46.518 1.00 85.94 775 VAL A C 1
ATOM 6043 O O . VAL A 1 775 ? -1.124 36.030 47.680 1.00 85.94 775 VAL A O 1
ATOM 6046 N N . PHE A 1 776 ? -1.748 36.047 45.515 1.00 86.69 776 PHE A N 1
ATOM 6047 C CA . PHE A 1 776 ? -2.751 37.100 45.666 1.00 86.69 776 PHE A CA 1
ATOM 6048 C C . PHE A 1 776 ? -4.144 36.533 45.944 1.00 86.69 776 PHE A C 1
ATOM 6050 O O . PHE A 1 776 ? -4.828 37.051 46.828 1.00 86.69 776 PHE A O 1
ATOM 6057 N N . ASP A 1 777 ? -4.532 35.450 45.266 1.00 88.94 777 ASP A N 1
ATOM 6058 C CA . ASP A 1 777 ? -5.822 34.788 45.505 1.00 88.94 777 ASP A CA 1
ATOM 6059 C C . ASP A 1 777 ? -5.771 33.800 46.690 1.00 88.94 777 ASP A C 1
ATOM 6061 O O . ASP A 1 777 ? -6.824 33.362 47.153 1.00 88.94 777 ASP A O 1
ATOM 6065 N N . LYS A 1 778 ? -4.568 33.469 47.191 1.00 88.94 778 LYS A N 1
ATOM 6066 C CA . LYS A 1 778 ? -4.306 32.528 48.301 1.00 88.94 778 LYS A CA 1
ATOM 6067 C C . LYS A 1 778 ? -4.961 31.159 48.098 1.00 88.94 778 LYS A C 1
ATOM 6069 O O . LYS A 1 778 ? -5.659 30.640 48.971 1.00 88.94 778 LYS A O 1
ATOM 6074 N N . ARG A 1 779 ? -4.801 30.610 46.898 1.00 87.81 779 ARG A N 1
ATOM 6075 C CA . ARG A 1 779 ? -5.334 29.301 46.520 1.00 87.81 779 ARG A CA 1
ATOM 6076 C C . ARG A 1 779 ? -4.297 28.492 45.767 1.00 87.81 779 ARG A C 1
ATOM 6078 O O . ARG A 1 779 ? -3.320 29.028 45.247 1.00 87.81 779 ARG A O 1
ATOM 6085 N N . ASP A 1 780 ? -4.539 27.192 45.684 1.00 84.69 780 ASP A N 1
ATOM 6086 C CA . ASP A 1 780 ? -3.677 26.323 44.901 1.00 84.69 780 ASP A CA 1
ATOM 6087 C C . ASP A 1 780 ? -3.702 26.714 43.428 1.00 84.69 780 ASP A C 1
ATOM 6089 O O . ASP A 1 780 ? -4.729 27.119 42.876 1.00 84.69 780 ASP A O 1
ATOM 6093 N N . VAL A 1 781 ? -2.537 26.566 42.806 1.00 87.25 781 VAL A N 1
ATOM 6094 C CA . VAL A 1 781 ? -2.360 26.793 41.381 1.00 87.25 781 VAL A CA 1
ATOM 6095 C C . VAL A 1 781 ? -3.306 25.905 40.574 1.00 87.25 781 VAL A C 1
ATOM 6097 O O . VAL A 1 781 ? -3.396 24.689 40.776 1.00 87.25 781 VAL A O 1
ATOM 6100 N N . THR A 1 782 ? -3.974 26.513 39.603 1.00 84.62 782 THR A N 1
ATOM 6101 C CA . THR A 1 782 ? -4.759 25.806 38.604 1.00 84.62 782 THR A CA 1
ATOM 6102 C C . THR A 1 782 ? -3.825 24.892 37.808 1.00 84.62 782 THR A C 1
ATOM 6104 O O . THR A 1 782 ? -2.870 25.383 37.194 1.00 84.62 782 THR A O 1
ATOM 6107 N N . PRO A 1 783 ? -4.077 23.567 37.785 1.00 82.38 783 PRO A N 1
ATOM 6108 C CA . PRO A 1 783 ? -3.270 22.626 37.019 1.00 82.38 783 PRO A CA 1
ATOM 6109 C C . PRO A 1 783 ? -3.076 23.090 35.575 1.00 82.38 783 PRO A C 1
ATOM 6111 O O . PRO A 1 783 ? -4.046 23.494 34.934 1.00 82.38 783 PRO A O 1
ATOM 6114 N N . TYR A 1 784 ? -1.853 22.987 35.045 1.00 73.00 784 TYR A N 1
ATOM 6115 C CA . TYR A 1 784 ? -1.546 23.435 33.679 1.00 73.00 784 TYR A CA 1
ATOM 6116 C C . TYR A 1 784 ? -2.531 22.904 32.614 1.00 73.00 784 TYR A C 1
ATOM 6118 O O . TYR A 1 784 ? -3.026 23.708 31.825 1.00 73.00 784 TYR A O 1
ATOM 6126 N N . PRO A 1 785 ? -2.950 21.620 32.629 1.00 62.25 785 PRO A N 1
ATOM 6127 C CA . PRO A 1 785 ? -3.930 21.115 31.667 1.00 62.25 785 PRO A CA 1
ATOM 6128 C C . PRO A 1 785 ? -5.310 21.774 31.801 1.00 62.25 785 PRO A C 1
ATOM 6130 O O . PRO A 1 785 ? -5.989 22.012 30.805 1.00 62.25 785 PRO A O 1
ATOM 6133 N N . GLU A 1 786 ? -5.733 22.102 33.024 1.00 69.12 786 GLU A N 1
ATOM 6134 C CA . GLU A 1 786 ? -7.003 22.793 33.268 1.00 69.12 786 GLU A CA 1
ATOM 6135 C C . GLU A 1 786 ? -6.931 24.265 32.859 1.00 69.12 786 GLU A C 1
ATOM 6137 O O . GLU A 1 786 ? -7.884 24.785 32.279 1.00 69.12 786 GLU A O 1
ATOM 6142 N N . TYR A 1 787 ? -5.785 24.918 33.074 1.00 75.94 787 TYR A N 1
ATOM 6143 C CA . TYR A 1 787 ? -5.527 26.256 32.546 1.00 75.94 787 TYR A CA 1
ATOM 6144 C C . TYR A 1 787 ? -5.638 26.275 31.020 1.00 75.94 787 TYR A C 1
ATOM 6146 O O . TYR A 1 787 ? -6.358 27.109 30.470 1.00 75.94 787 TYR A O 1
ATOM 6154 N N . LEU A 1 788 ? -5.004 25.315 30.338 1.00 65.44 788 LEU A N 1
ATOM 6155 C CA . LEU A 1 788 ? -5.122 25.181 28.889 1.00 65.44 788 LEU A CA 1
ATOM 6156 C C . LEU A 1 788 ? -6.590 25.004 28.489 1.00 65.44 788 LEU A C 1
ATOM 6158 O O . LEU A 1 788 ? -7.077 25.773 27.668 1.00 65.44 788 LEU A O 1
ATOM 6162 N N . LYS A 1 789 ? -7.350 24.106 29.130 1.00 61.59 789 LYS A N 1
ATOM 6163 C CA . LYS A 1 789 ? -8.794 23.932 28.861 1.00 61.59 789 LYS A CA 1
ATOM 6164 C C . LYS A 1 789 ? -9.611 25.212 29.016 1.00 61.59 789 LYS A C 1
ATOM 6166 O O . LYS A 1 789 ? -10.487 25.480 28.192 1.00 61.59 789 LYS A O 1
ATOM 6171 N N . GLN A 1 790 ? -9.341 26.012 30.042 1.00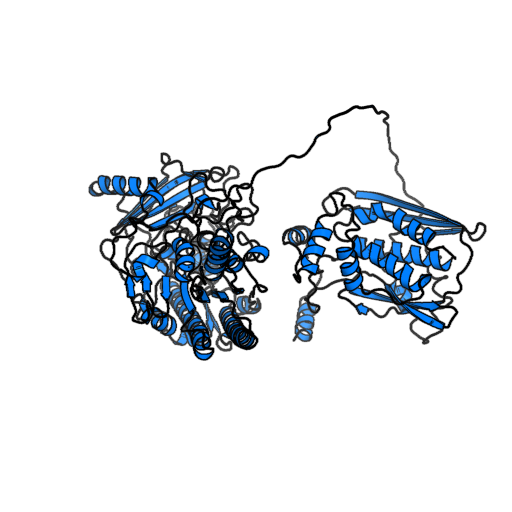 68.50 790 GLN A N 1
ATOM 6172 C CA . GLN A 1 790 ? -10.008 27.302 30.233 1.00 68.50 790 GLN A CA 1
ATOM 6173 C C . GLN A 1 790 ? -9.627 28.305 29.138 1.00 68.50 790 GLN A C 1
ATOM 6175 O O . GLN A 1 790 ? -10.496 28.995 28.597 1.00 68.50 790 GLN A O 1
ATOM 6180 N N . LEU A 1 791 ? -8.350 28.329 28.751 1.00 66.12 791 LEU A N 1
ATOM 6181 C CA . LEU A 1 791 ? -7.847 29.142 27.648 1.00 66.12 791 LEU A CA 1
ATOM 6182 C C . LEU A 1 791 ? -8.592 28.827 26.342 1.00 66.12 791 LEU A C 1
ATOM 6184 O O . LEU A 1 791 ? -9.033 29.741 25.652 1.00 66.12 791 LEU A O 1
ATOM 6188 N N . MET A 1 792 ? -8.822 27.541 26.056 1.00 57.69 792 MET A N 1
ATOM 6189 C CA . MET A 1 792 ? -9.556 27.084 24.866 1.00 57.69 792 MET A CA 1
ATOM 6190 C C . MET A 1 792 ? -11.015 27.524 24.856 1.00 57.69 792 MET A C 1
ATOM 6192 O O . MET A 1 792 ? -11.531 27.958 23.830 1.00 57.69 792 MET A O 1
ATOM 6196 N N . ARG A 1 793 ? -11.691 27.416 26.004 1.00 60.59 793 ARG A N 1
ATOM 6197 C CA . ARG A 1 793 ? -13.122 27.734 26.126 1.00 60.59 793 ARG A CA 1
ATOM 6198 C C . ARG A 1 793 ? -13.410 29.224 26.012 1.00 60.59 793 ARG A C 1
ATOM 6200 O O . ARG A 1 793 ? -14.501 29.602 25.600 1.00 60.59 793 ARG A O 1
ATOM 6207 N N . SER A 1 794 ? -12.463 30.064 26.418 1.00 59.72 794 SER A N 1
ATOM 6208 C CA . SER A 1 794 ? -12.710 31.494 26.583 1.00 59.72 794 SER A CA 1
ATOM 6209 C C . SER A 1 794 ? -12.636 32.306 25.286 1.00 59.72 794 SER A C 1
ATOM 6211 O O . SER A 1 794 ? -13.078 33.449 25.286 1.00 59.72 794 SER A O 1
ATOM 6213 N N . ASN A 1 795 ? -12.122 31.749 24.177 1.00 50.09 795 ASN A N 1
ATOM 6214 C CA . ASN A 1 795 ? -11.931 32.452 22.893 1.00 50.09 795 ASN A CA 1
ATOM 6215 C C . ASN A 1 795 ? -11.211 33.824 23.034 1.00 50.09 795 ASN A C 1
ATOM 6217 O O . ASN A 1 795 ? -11.264 34.651 22.129 1.00 50.09 795 ASN A O 1
ATOM 6221 N N . LEU A 1 796 ? -10.535 34.066 24.169 1.00 47.53 796 LEU A N 1
ATOM 6222 C CA . LEU A 1 796 ? -10.002 35.364 24.615 1.00 47.53 796 LEU A CA 1
ATOM 6223 C C . LEU A 1 796 ? -8.713 35.790 23.894 1.00 47.53 796 LEU A C 1
ATOM 6225 O O . LEU A 1 796 ? -8.138 36.826 24.219 1.00 47.53 796 LEU A O 1
ATOM 6229 N N . PHE A 1 797 ? -8.246 35.013 22.919 1.00 48.31 797 PHE A N 1
ATOM 6230 C CA . PHE A 1 797 ? -7.122 35.394 22.074 1.00 48.31 797 PHE A CA 1
ATOM 6231 C C . PHE A 1 797 ? -7.647 35.927 20.738 1.00 48.31 797 PHE A C 1
ATOM 6233 O O . PHE A 1 797 ? -7.922 35.157 19.821 1.00 48.31 797 PHE A O 1
ATOM 6240 N N . GLU A 1 798 ? -7.747 37.254 20.611 1.00 42.34 798 GLU A N 1
ATOM 6241 C CA . GLU A 1 798 ? -7.670 37.901 19.297 1.00 42.34 798 GLU A CA 1
ATOM 6242 C C . GLU A 1 798 ? -6.293 37.568 18.701 1.00 42.34 798 GLU A C 1
ATOM 6244 O O . GLU A 1 798 ? -5.244 37.794 19.319 1.00 42.34 798 GLU A O 1
ATOM 6249 N N . LEU A 1 799 ? -6.299 36.903 17.549 1.00 42.53 799 LEU A N 1
ATOM 6250 C CA . LEU A 1 799 ? -5.119 36.258 16.988 1.00 42.53 799 LEU A CA 1
ATOM 6251 C C . LEU A 1 799 ? -4.430 37.181 15.997 1.00 42.53 799 LEU A C 1
ATOM 6253 O O . LEU A 1 799 ? -4.956 37.478 14.932 1.00 42.53 799 LEU A O 1
ATOM 6257 N N . ASP A 1 800 ? -3.232 37.596 16.380 1.00 44.50 800 ASP A N 1
ATOM 6258 C CA . ASP A 1 800 ? -2.205 38.071 15.464 1.00 44.50 800 ASP A CA 1
ATOM 6259 C C . ASP A 1 800 ? -1.536 36.849 14.797 1.00 44.50 800 ASP A C 1
ATOM 6261 O O . ASP A 1 800 ? -1.311 35.829 15.468 1.00 44.50 800 ASP A O 1
ATOM 6265 N N . ASP A 1 801 ? -1.184 36.957 13.511 1.00 41.22 801 ASP A N 1
ATOM 6266 C CA . ASP A 1 801 ? -0.786 35.875 12.578 1.00 41.22 801 ASP A CA 1
ATOM 6267 C C . ASP A 1 801 ? 0.388 34.995 13.067 1.00 41.22 801 ASP A C 1
ATOM 6269 O O . ASP A 1 801 ? 0.696 33.930 12.532 1.00 41.22 801 ASP A O 1
ATOM 6273 N N . LYS A 1 802 ? 1.082 35.407 14.130 1.00 43.44 802 LYS A N 1
ATOM 6274 C CA . LYS A 1 802 ? 2.206 34.670 14.728 1.00 43.44 802 LYS A CA 1
ATOM 6275 C C . LYS A 1 802 ? 1.783 33.567 15.712 1.00 43.44 802 LYS A C 1
ATOM 6277 O O . LYS A 1 802 ? 2.661 32.881 16.247 1.00 43.44 802 LYS A O 1
ATOM 6282 N N . ARG A 1 803 ? 0.479 33.394 15.980 1.00 50.09 803 ARG A N 1
ATOM 6283 C CA . ARG A 1 803 ? -0.060 32.548 17.073 1.00 50.09 803 ARG A CA 1
ATOM 6284 C C . ARG A 1 803 ? -0.900 31.336 16.632 1.00 50.09 803 ARG A C 1
ATOM 6286 O O . ARG A 1 803 ? -1.351 30.576 17.491 1.00 50.09 803 ARG A O 1
ATOM 6293 N N . ASP A 1 804 ? -1.024 31.081 15.331 1.00 51.03 804 ASP A N 1
ATOM 6294 C CA . ASP A 1 804 ? -1.853 29.995 14.771 1.00 51.03 804 ASP A CA 1
ATOM 6295 C C . ASP A 1 804 ? -1.467 28.582 15.231 1.00 51.03 804 ASP A C 1
ATOM 6297 O O . ASP A 1 804 ? -2.319 27.701 15.353 1.00 51.03 804 ASP A O 1
ATOM 6301 N N . HIS A 1 805 ? -0.194 28.360 15.565 1.00 49.19 805 HIS A N 1
ATOM 6302 C CA . HIS A 1 805 ? 0.294 27.053 16.011 1.00 49.19 805 HIS A CA 1
ATOM 6303 C C . HIS A 1 805 ? -0.237 26.660 17.396 1.00 49.19 805 HIS A C 1
ATOM 6305 O O . HIS A 1 805 ? -0.632 25.515 17.601 1.00 49.19 805 HIS A O 1
ATOM 6311 N N . THR A 1 806 ? -0.294 27.606 18.339 1.00 49.03 806 THR A N 1
ATOM 6312 C CA . THR A 1 806 ? -0.855 27.359 19.677 1.00 49.03 806 THR A CA 1
ATOM 6313 C C . THR A 1 806 ? -2.365 27.144 19.589 1.00 49.03 806 THR A C 1
ATOM 6315 O O . THR A 1 806 ? -2.890 26.263 20.258 1.00 49.03 806 THR A O 1
ATOM 6318 N N . ARG A 1 807 ? -3.059 27.871 18.701 1.00 52.72 807 ARG A N 1
ATOM 6319 C CA . ARG A 1 807 ? -4.494 27.673 18.450 1.00 52.72 807 ARG A CA 1
ATOM 6320 C C . ARG A 1 807 ? -4.795 26.293 17.862 1.00 52.72 807 ARG A C 1
ATOM 6322 O O . ARG A 1 807 ? -5.675 25.602 18.360 1.00 52.72 807 ARG A O 1
ATOM 6329 N N . SER A 1 808 ? -4.047 25.889 16.838 1.00 51.28 808 SER A N 1
ATOM 6330 C CA . SER A 1 808 ? -4.222 24.593 16.168 1.00 51.28 808 SER A CA 1
ATOM 6331 C C . SER A 1 808 ? -3.964 23.419 17.119 1.00 51.28 808 SER A C 1
ATOM 6333 O O . SER A 1 808 ? -4.677 22.422 17.085 1.00 51.28 808 SER A O 1
ATOM 6335 N N . TYR A 1 809 ? -2.986 23.564 18.018 1.00 52.31 809 TYR A N 1
ATOM 6336 C CA . TYR A 1 809 ? -2.717 22.594 19.080 1.00 52.31 809 TYR A CA 1
ATOM 6337 C C . TYR A 1 809 ? -3.876 22.479 20.083 1.00 52.31 809 TYR A C 1
ATOM 6339 O O . TYR A 1 809 ? -4.330 21.381 20.392 1.00 52.31 809 TYR A O 1
ATOM 6347 N N . LEU A 1 810 ? -4.376 23.612 20.574 1.00 49.09 810 LEU A N 1
ATOM 6348 C CA . LEU A 1 810 ? -5.476 23.642 21.533 1.00 49.09 810 LEU A CA 1
ATOM 6349 C C . LEU A 1 810 ? -6.756 23.011 20.950 1.00 49.09 810 LEU A C 1
ATOM 6351 O O . LEU A 1 810 ? -7.418 22.216 21.609 1.00 49.09 810 LEU A O 1
ATOM 6355 N N . ILE A 1 811 ? -7.060 23.278 19.679 1.00 52.81 811 ILE A N 1
ATOM 6356 C CA . ILE A 1 811 ? -8.174 22.628 18.971 1.00 52.81 811 ILE A CA 1
ATOM 6357 C C . ILE A 1 811 ? -7.996 21.097 18.963 1.00 52.81 811 ILE A C 1
ATOM 6359 O O . ILE A 1 811 ? -8.907 20.388 19.379 1.00 52.81 811 ILE A O 1
ATOM 6363 N N . SER A 1 812 ? -6.797 20.600 18.631 1.00 49.66 812 SER A N 1
ATOM 6364 C CA . SER A 1 812 ? -6.463 19.164 18.670 1.00 49.66 812 SER A CA 1
ATOM 6365 C C . SER A 1 812 ? -6.671 18.539 20.057 1.00 49.66 812 SER A C 1
ATOM 6367 O O . SER A 1 812 ? -7.272 17.473 20.176 1.00 49.66 812 SER A O 1
ATOM 6369 N N . TYR A 1 813 ? -6.221 19.198 21.128 1.00 43.75 813 TYR A N 1
ATOM 6370 C CA . TYR A 1 813 ? -6.365 18.678 22.492 1.00 43.75 813 TYR A CA 1
ATOM 6371 C C . TYR A 1 813 ? -7.836 18.614 22.949 1.00 43.75 813 TYR A C 1
ATOM 6373 O O . TYR A 1 813 ? -8.249 17.640 23.578 1.00 43.75 813 TYR A O 1
ATOM 6381 N N . ASN A 1 814 ? -8.658 19.616 22.606 1.00 45.12 814 ASN A N 1
ATOM 6382 C CA . ASN A 1 814 ? -10.092 19.621 22.930 1.00 45.12 814 ASN A CA 1
ATOM 6383 C C . ASN A 1 814 ? -10.884 18.532 22.178 1.00 45.12 814 ASN A C 1
ATOM 6385 O O . ASN A 1 814 ? -11.945 18.114 22.634 1.00 45.12 814 ASN A O 1
ATOM 6389 N N . GLU A 1 815 ? -10.354 18.060 21.052 1.00 49.25 815 GLU A N 1
ATOM 6390 C CA . GLU A 1 815 ? -10.908 16.972 20.238 1.00 49.25 815 GLU A CA 1
ATOM 6391 C C . GLU A 1 815 ? -10.423 15.578 20.683 1.00 49.25 815 GLU A C 1
ATOM 6393 O O . GLU A 1 815 ? -10.771 14.579 20.061 1.00 49.25 815 GLU A O 1
ATOM 6398 N N . GLY A 1 816 ? -9.639 15.489 21.768 1.00 39.78 816 GLY A N 1
ATOM 6399 C CA . GLY A 1 816 ? -9.085 14.228 22.276 1.00 39.78 816 GLY A CA 1
ATOM 6400 C C . GLY A 1 816 ? -7.861 13.724 21.503 1.00 39.78 816 GLY A C 1
ATOM 6401 O O . GLY A 1 816 ? -7.403 12.607 21.740 1.00 39.78 816 GLY A O 1
ATOM 6402 N N . ASN A 1 817 ? -7.307 14.542 20.604 1.00 44.69 817 ASN A N 1
ATOM 6403 C CA . ASN A 1 817 ? -6.154 14.200 19.780 1.00 44.69 817 ASN A CA 1
ATOM 6404 C C . ASN A 1 817 ? -4.858 14.620 20.480 1.00 44.69 817 ASN A C 1
ATOM 6406 O O . ASN A 1 817 ? -4.496 15.798 20.537 1.00 44.69 817 ASN A O 1
ATOM 6410 N N . ALA A 1 818 ? -4.123 13.631 20.979 1.00 37.72 818 ALA A N 1
ATOM 6411 C CA . ALA A 1 818 ? -2.844 13.806 21.652 1.00 37.72 818 ALA A CA 1
ATOM 6412 C C . ALA A 1 818 ? -1.666 14.009 20.675 1.00 37.72 818 ALA A C 1
ATOM 6414 O O . ALA A 1 818 ? -0.598 13.486 20.952 1.00 37.72 818 ALA A O 1
ATOM 6415 N N . ARG A 1 819 ? -1.794 14.712 19.532 1.00 40.09 819 ARG A N 1
ATOM 6416 C CA . ARG A 1 819 ? -0.652 14.968 18.612 1.00 40.09 819 ARG A CA 1
ATOM 6417 C C . ARG A 1 819 ? -0.753 16.311 17.861 1.00 40.09 819 ARG A C 1
ATOM 6419 O O . ARG A 1 819 ? -1.738 16.524 17.162 1.00 40.09 819 ARG A O 1
ATOM 6426 N N . PRO A 1 820 ? 0.257 17.205 17.924 1.00 38.34 820 PRO A N 1
ATOM 6427 C CA . PRO A 1 820 ? 0.312 18.393 17.073 1.00 38.34 820 PRO A CA 1
ATOM 6428 C C . PRO A 1 820 ? 0.711 18.054 15.615 1.00 38.34 820 PRO A C 1
ATOM 6430 O O . PRO A 1 820 ? 1.286 16.995 15.359 1.00 38.34 820 PRO A O 1
ATOM 6433 N N . PRO A 1 821 ? 0.467 18.959 14.644 1.00 41.69 821 PRO A N 1
ATOM 6434 C CA . PRO A 1 821 ? 0.738 18.718 13.222 1.00 41.69 821 PRO A CA 1
ATOM 6435 C C . PRO A 1 821 ? 2.219 18.435 12.901 1.00 41.69 821 PRO A C 1
ATOM 6437 O O . PRO A 1 821 ? 3.118 19.125 13.382 1.00 41.69 821 PRO A O 1
ATOM 6440 N N . VAL A 1 822 ? 2.473 17.494 11.982 1.00 38.06 822 VAL A N 1
ATOM 6441 C CA . VAL A 1 822 ? 3.802 17.020 11.513 1.00 38.06 822 VAL A CA 1
ATOM 6442 C C . VAL A 1 822 ? 4.773 18.141 11.096 1.00 38.06 822 VAL A C 1
ATOM 6444 O O . VAL A 1 822 ? 5.989 18.018 11.252 1.00 38.06 822 VAL A O 1
ATOM 6447 N N . GLN A 1 823 ? 4.255 19.270 10.612 1.00 39.81 823 GLN A N 1
ATOM 6448 C CA . GLN A 1 823 ? 5.045 20.444 10.211 1.00 39.81 823 GLN A CA 1
ATOM 6449 C C . GLN A 1 823 ? 5.858 21.048 11.371 1.00 39.81 823 GLN A C 1
ATOM 6451 O O . GLN A 1 823 ? 6.877 21.703 11.142 1.00 39.81 823 GLN A O 1
ATOM 6456 N N . TYR A 1 824 ? 5.429 20.805 12.613 1.00 37.50 824 TYR A N 1
ATOM 6457 C CA . TYR A 1 824 ? 6.115 21.248 13.819 1.00 37.50 824 TYR A CA 1
ATOM 6458 C C . TYR A 1 824 ? 7.427 20.474 14.065 1.00 37.50 824 TYR A C 1
ATOM 6460 O O . TYR A 1 824 ? 8.447 21.080 14.391 1.00 37.50 824 TYR A O 1
ATOM 6468 N N . TYR A 1 825 ? 7.437 19.154 13.842 1.00 37.41 825 TYR A N 1
ATOM 6469 C CA . TYR A 1 825 ? 8.589 18.283 14.123 1.00 37.41 825 TYR A CA 1
ATOM 6470 C C . TYR A 1 825 ? 9.773 18.526 13.172 1.00 37.41 825 TYR A C 1
ATOM 6472 O O . TYR A 1 825 ? 10.922 18.597 13.611 1.00 37.41 825 TYR A O 1
ATOM 6480 N N . ARG A 1 826 ? 9.503 18.774 11.883 1.00 35.22 826 ARG A N 1
ATOM 6481 C CA . ARG A 1 826 ? 10.545 18.972 10.854 1.00 35.22 826 ARG A CA 1
ATOM 6482 C C . ARG A 1 826 ? 11.415 20.218 11.057 1.00 35.22 826 ARG A C 1
ATOM 6484 O O . ARG A 1 826 ? 12.550 20.249 10.591 1.00 35.22 826 ARG A O 1
ATOM 6491 N N . LYS A 1 827 ? 10.927 21.245 11.763 1.00 34.41 827 LYS A N 1
ATOM 6492 C CA . LYS A 1 827 ? 11.730 22.444 12.076 1.00 34.41 827 LYS A CA 1
ATOM 6493 C C . LYS A 1 827 ? 12.748 22.213 13.204 1.00 34.41 827 LYS A C 1
ATOM 6495 O O . LYS A 1 827 ? 13.741 22.935 13.262 1.00 34.41 827 LYS A O 1
ATOM 6500 N N . VAL A 1 828 ? 12.528 21.218 14.071 1.00 33.88 828 VAL A N 1
ATOM 6501 C CA . VAL A 1 828 ? 13.350 20.944 15.267 1.00 33.88 828 VAL A CA 1
ATOM 6502 C C . VAL A 1 828 ? 14.536 20.028 14.956 1.00 33.88 828 VAL A C 1
ATOM 6504 O O . VAL A 1 828 ? 15.641 20.297 15.420 1.00 33.88 828 VAL A O 1
ATOM 6507 N N . GLU A 1 829 ? 14.347 18.994 14.136 1.00 35.09 829 GLU A N 1
ATOM 6508 C CA . GLU A 1 829 ? 15.402 18.019 13.804 1.00 35.09 829 GLU A CA 1
ATOM 6509 C C . GLU A 1 829 ? 16.560 18.599 12.979 1.00 35.09 829 GLU A C 1
ATOM 6511 O O . GLU A 1 829 ? 17.693 18.140 13.090 1.00 35.09 829 GLU A O 1
ATOM 6516 N N . ALA A 1 830 ? 16.324 19.646 12.189 1.00 32.06 830 ALA A N 1
ATOM 6517 C CA . ALA A 1 830 ? 17.318 20.158 11.246 1.00 32.06 830 ALA A CA 1
ATOM 6518 C C . ALA A 1 830 ? 18.499 20.936 11.880 1.00 32.06 830 ALA A C 1
ATOM 6520 O O . ALA A 1 830 ? 19.386 21.378 11.146 1.00 32.06 830 ALA A O 1
ATOM 6521 N N . LYS A 1 831 ? 18.540 21.148 13.209 1.00 34.75 831 LYS A N 1
ATOM 6522 C CA . LYS A 1 831 ? 19.555 22.014 13.857 1.00 34.75 831 LYS A CA 1
ATOM 6523 C C . LYS A 1 831 ? 20.414 21.375 14.952 1.00 34.75 831 LYS A C 1
ATOM 6525 O O . LYS A 1 831 ? 21.555 21.814 15.107 1.00 34.75 831 LYS A O 1
ATOM 6530 N N . ASP A 1 832 ? 19.939 20.359 15.667 1.00 33.16 832 ASP A N 1
ATOM 6531 C CA . ASP A 1 832 ? 20.715 19.742 16.749 1.00 33.16 832 ASP A CA 1
ATOM 6532 C C . ASP A 1 832 ? 21.450 18.503 16.232 1.00 33.16 832 ASP A C 1
ATOM 6534 O O . ASP A 1 832 ? 20.883 17.423 16.085 1.00 33.16 832 ASP A O 1
ATOM 6538 N N . LYS A 1 833 ? 22.750 18.658 15.959 1.00 38.44 833 LYS A N 1
ATOM 6539 C CA . LYS A 1 833 ? 23.680 17.541 15.758 1.00 38.44 833 LYS A CA 1
ATOM 6540 C C . LYS A 1 833 ? 23.785 16.740 17.064 1.00 38.44 833 LYS A C 1
ATOM 6542 O O . LYS A 1 833 ? 24.700 16.963 17.852 1.00 38.44 833 LYS A O 1
ATOM 6547 N N . VAL A 1 834 ? 22.848 15.827 17.314 1.00 36.09 834 VAL A N 1
ATOM 6548 C CA . VAL A 1 834 ? 22.881 14.870 18.436 1.00 36.09 834 VAL A CA 1
ATOM 6549 C C . VAL A 1 834 ? 23.913 13.778 18.124 1.00 36.09 834 VAL A C 1
ATOM 6551 O O . VAL A 1 834 ? 23.573 12.631 17.863 1.00 36.09 834 VAL A O 1
ATOM 6554 N N . GLY A 1 835 ? 25.185 14.172 18.047 1.00 32.91 835 GLY A N 1
ATOM 6555 C CA . GLY A 1 835 ? 26.310 13.280 17.761 1.00 32.91 835 GLY A CA 1
ATOM 6556 C C . GLY A 1 835 ? 27.188 12.954 18.969 1.00 32.91 835 GLY A C 1
ATOM 6557 O O . GLY A 1 835 ? 27.857 11.933 18.936 1.00 32.91 835 GLY A O 1
ATOM 6558 N N . ASP A 1 836 ? 27.171 13.759 20.041 1.00 33.69 836 ASP A N 1
ATOM 6559 C CA . ASP A 1 836 ? 28.332 13.800 20.955 1.00 33.69 836 ASP A CA 1
ATOM 6560 C C . ASP A 1 836 ? 28.037 13.676 22.470 1.00 33.69 836 ASP A C 1
ATOM 6562 O O . ASP A 1 836 ? 28.915 13.998 23.265 1.00 33.69 836 ASP A O 1
ATOM 6566 N N . ILE A 1 837 ? 26.844 13.261 22.934 1.00 36.09 837 ILE A N 1
ATOM 6567 C CA . ILE A 1 837 ? 26.493 13.410 24.377 1.00 36.09 837 ILE A CA 1
ATOM 6568 C C . ILE A 1 837 ? 26.256 12.108 25.166 1.00 36.09 837 ILE A C 1
ATOM 6570 O O . ILE A 1 837 ? 26.187 12.176 26.388 1.00 36.09 837 ILE A O 1
ATOM 6574 N N . LEU A 1 838 ? 26.204 10.917 24.567 1.00 35.66 838 LEU A N 1
ATOM 6575 C CA . LEU A 1 838 ? 26.035 9.685 25.359 1.00 35.66 838 LEU A CA 1
ATOM 6576 C C . LEU A 1 838 ? 27.079 8.643 24.975 1.00 35.66 838 LEU A C 1
ATOM 6578 O O . LEU A 1 838 ? 27.204 8.291 23.801 1.00 35.66 838 LEU A O 1
ATOM 6582 N N . SER A 1 839 ? 27.845 8.179 25.965 1.00 41.69 839 SER A N 1
ATOM 6583 C CA . SER A 1 839 ? 28.773 7.070 25.770 1.00 41.69 839 SER A CA 1
ATOM 6584 C C . SER A 1 839 ? 27.994 5.757 25.630 1.00 41.69 839 SER A C 1
ATOM 6586 O O . SER A 1 839 ? 26.835 5.655 26.038 1.00 41.69 839 SER A O 1
ATOM 6588 N N . ALA A 1 840 ? 28.612 4.746 25.015 1.00 33.56 840 ALA A N 1
ATOM 6589 C CA . ALA A 1 840 ? 27.977 3.445 24.797 1.00 33.56 840 ALA A CA 1
ATOM 6590 C C . ALA A 1 840 ? 27.536 2.774 26.113 1.00 33.56 840 ALA A C 1
ATOM 6592 O O . ALA A 1 840 ? 26.516 2.087 26.133 1.00 33.56 840 ALA A O 1
ATOM 6593 N N . ASP A 1 841 ? 28.247 3.052 27.206 1.00 34.91 841 ASP A N 1
ATOM 6594 C CA . ASP A 1 841 ? 27.961 2.506 28.531 1.00 34.91 841 ASP A CA 1
ATOM 6595 C C . ASP A 1 841 ? 26.713 3.166 29.159 1.00 34.91 841 ASP A C 1
ATOM 6597 O O . ASP A 1 841 ? 25.885 2.477 29.758 1.00 34.91 841 ASP A O 1
ATOM 6601 N N . ASP A 1 842 ? 26.493 4.468 28.919 1.00 35.44 842 ASP A N 1
ATOM 6602 C CA . ASP A 1 842 ? 25.296 5.197 29.383 1.00 35.44 842 ASP A CA 1
ATOM 6603 C C . ASP A 1 842 ? 24.016 4.706 28.688 1.00 35.44 842 ASP A C 1
ATOM 6605 O O . ASP A 1 842 ? 22.927 4.709 29.266 1.00 35.44 842 ASP A O 1
ATOM 6609 N N . LEU A 1 843 ? 24.139 4.260 27.434 1.00 36.69 843 LEU A N 1
ATOM 6610 C CA . LEU A 1 843 ? 23.036 3.661 26.686 1.00 36.69 843 LEU A CA 1
ATOM 6611 C C . LEU A 1 843 ? 22.695 2.259 27.205 1.00 36.69 843 LEU A C 1
ATOM 6613 O O . LEU A 1 843 ? 21.521 1.892 27.214 1.00 36.69 843 LEU A O 1
ATOM 6617 N N . GLU A 1 844 ? 23.679 1.484 27.667 1.00 33.22 844 GLU A N 1
ATOM 6618 C CA . GLU A 1 844 ? 23.448 0.134 28.190 1.00 33.22 844 GLU A CA 1
ATOM 6619 C C . GLU A 1 844 ? 22.787 0.151 29.578 1.00 33.22 844 GLU A C 1
ATOM 6621 O O . GLU A 1 844 ? 21.889 -0.652 29.849 1.00 33.22 844 GLU A O 1
ATOM 6626 N N . GLU A 1 845 ? 23.162 1.096 30.443 1.00 32.22 845 GLU A N 1
ATOM 6627 C CA . GLU A 1 845 ? 22.513 1.280 31.746 1.00 32.22 845 GLU A CA 1
ATOM 6628 C C . GLU A 1 845 ? 21.095 1.861 31.599 1.00 32.22 845 GLU A C 1
ATOM 6630 O O . GLU A 1 845 ? 20.163 1.400 32.262 1.00 32.22 845 GLU A O 1
ATOM 6635 N N . PHE A 1 846 ? 20.879 2.764 30.635 1.00 33.56 846 PHE A N 1
ATOM 6636 C CA . PHE A 1 846 ? 19.544 3.254 30.277 1.00 33.56 846 PHE A CA 1
ATOM 6637 C C . PHE A 1 846 ? 18.619 2.127 29.783 1.00 33.56 846 PHE A C 1
ATOM 6639 O O . PHE A 1 846 ? 17.453 2.077 30.178 1.00 33.56 846 PHE A O 1
ATOM 6646 N N . TYR A 1 847 ? 19.139 1.184 28.987 1.00 34.09 847 TYR A N 1
ATOM 6647 C CA . TYR A 1 847 ? 18.390 0.011 28.513 1.00 34.09 847 TYR A CA 1
ATOM 6648 C C . TYR A 1 847 ? 18.064 -1.000 29.623 1.00 34.09 847 TYR A C 1
ATOM 6650 O O . TYR A 1 847 ? 17.025 -1.654 29.555 1.00 34.09 847 TYR A O 1
ATOM 6658 N N . LYS A 1 848 ? 18.917 -1.132 30.648 1.00 32.84 848 LYS A N 1
ATOM 6659 C CA . LYS A 1 848 ? 18.665 -2.015 31.805 1.00 32.84 848 LYS A CA 1
ATOM 6660 C C . LYS A 1 848 ? 17.609 -1.461 32.762 1.00 32.84 848 LYS A C 1
ATOM 6662 O O . LYS A 1 848 ? 16.952 -2.246 33.429 1.00 32.84 848 LYS A O 1
ATOM 6667 N N . ILE A 1 849 ? 17.452 -0.138 32.827 1.00 34.06 849 ILE A N 1
ATOM 6668 C CA . ILE A 1 849 ? 16.461 0.534 33.687 1.00 34.06 849 ILE A CA 1
ATOM 6669 C C 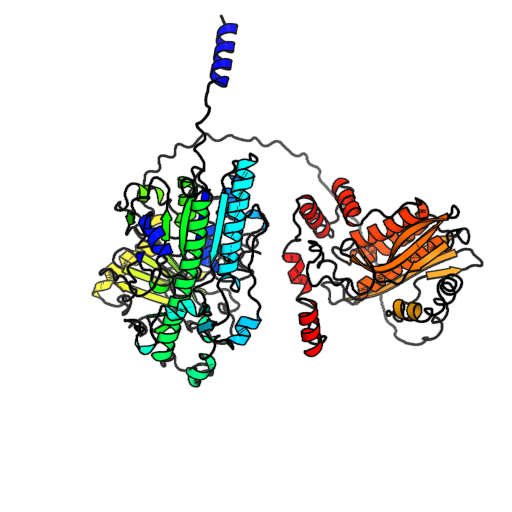. ILE A 1 849 ? 15.076 0.616 33.014 1.00 34.06 849 ILE A C 1
ATOM 6671 O O . ILE A 1 849 ? 14.075 0.826 33.694 1.00 34.06 849 ILE A O 1
ATOM 6675 N N . THR A 1 850 ? 15.003 0.461 31.687 1.00 30.34 850 THR A N 1
ATOM 6676 C CA . THR A 1 850 ? 13.747 0.517 30.913 1.00 30.34 850 THR A CA 1
ATOM 6677 C C . THR A 1 850 ? 13.127 -0.848 30.583 1.00 30.34 850 THR A C 1
ATOM 6679 O O . THR A 1 850 ? 12.006 -0.873 30.073 1.00 30.34 850 THR A O 1
ATOM 6682 N N . GLN A 1 851 ? 13.805 -1.965 30.880 1.00 27.45 851 GLN A N 1
ATOM 6683 C CA . GLN A 1 851 ? 13.148 -3.272 31.065 1.00 27.45 851 GLN A CA 1
ATOM 6684 C C . GLN A 1 851 ? 12.563 -3.366 32.470 1.00 27.45 851 GLN A C 1
ATOM 6686 O O . GLN A 1 851 ? 11.477 -3.977 32.591 1.00 27.45 851 GLN A O 1
#

Nearest PDB structures (foldseek):
  7lha-assembly1_A  TM=7.193E-01  e=3.846E-22  Bacteroides uniformis
  5g2v-assembly1_A  TM=7.000E-01  e=4.754E-22  Bacteroides thetaiotaomicron VPI-5482
  7lha-assembly2_B  TM=7.071E-01  e=2.655E-22  Bacteroides uniformis
  7lj2-assembly2_B  TM=6.809E-01  e=2.655E-22  Bacteroides uniformis
  7sno-assembly1_A  TM=6.664E-01  e=3.281E-22  Phocaeicola plebeius DSM 17135

Foldseek 3Di:
DVVVVVVVVVVCVVVPDPPVPPQQFFAEAEEEEQFFPCDVCLPNPQFDQVLVNVLQQLWAWANAEWFFALDQAQRLVCLFLLHHCLLQLDFDFDPQSQLCDHPNHLQGATLQLVLVVVQAQEAAEEPNHHDDPSCQHVVQVRRHNDPYHYFDQPPVVCVVCVQALFDADAPDDLCNDRLSVLLVVLLVVLLVVLVVVVVPPPHHHHHYGYHHPPPTSLYDHCVLLVSHDALVPQDDFLALAAAAPAQLQQDAPQVVSCSGPPNVVVQVPPQDDPDDDPPCSPSADPSSVLSRSVSSRSSRSNSNSVSSNSSQVSCVVSPSNQRYKYKYKYSWAFDSSHNSDTGEQGPACRSIHMIIIIRQHPQSRNHHYANANAYSSLVSQQSCVSSPHDRADADDPPRRSNGSHHPHHHCVVCSVPRYDHFFQKDKYKHKGEPVSHHDDPPDDNDPHDPPQKIWMWIWIDGQFKIKIWIFTARSVSSDGDLVHTSDIFIWTCNDPDSDRNTSNYGCCPPPVCVVVNVVVSVVRVVPRVSGGTPDDDPDDDDDDDDDDDDDDDDDDDDDDDDDDDDDYDDDDDDDDDDDDPPDVPPVVPPQACPPDPDCPVVVCVLPVLPCVPWPPQWDADPVQQKIKGWTWDFDAFLPHPDTDIDIQIDMDHAPFFDPKDKYWDQPFDCDPLFTFSTWIWIQHPVGATAIATHAADDSDDPDCPPLAQPPLPNCDSRNRVLLNSLLVSLVVCVRGHHDLVRSVSSLVSCVVVVLSSQQCVLVSVLSSQQCCCVPVVVHYRDGSVVSLVVVLVPVPDPDDPSHVQNNQVSVCVVVVHNDGRPVSVVSPVPPDPPPDDDDPVNVVVVVVVVD

Radius of gyration: 33.98 Å; Cα contacts (8 Å, |Δi|>4): 1504; chains: 1; bounding box: 100×88×98 Å

pLDDT: mean 73.15, std 24.68, range [20.61, 98.88]

Sequence (851 aa):
MVSFVNFLSLLLLLLGGSRAQKDKKNVLFVAVDDLRPELGAYGADYVSTPNIDSLASKSILFERAYCQVAVCSPSRASLLTGRRPDTNHVWRISDDEYWRTTSNATNATTIPQYFKENGYISIGMGKIFHPGAPGGNNDELYSWSLPYFEPSTPRRMFNAAQGAAWYSFSNLFDNDFDDGKVSQNAINLLEQLKQNRSDGDSRPFFMAIGFMKPHLPFYCPSQYYDLYPGPDEIKLPNNPDPPQGMPHIAWTVWREMRNYYPSTSAMGGCTRVAGVSLNNPNCSLTSNETREARRGYYACTSYVDAQVGKIMSALDSQGFANDTIVVLWGDHGFHLGELGMWSKNTNFEDATRVPFILHVPGVTDNGMKTDALVELIDLFPSLTELAGIDVPPMCTENSPKSIACVEGSSVAPLLKNPSMEWKKGAFSQYPRPTSGLPQILGRPEFDDNENGESVMGYSVRVDDYRFTEWYRFNRTTSTPNFTDIWGTELYNHTTPTVFFDDENTNLASRPNMADKVQELRAILQAGWRGALPNVTTDTTPAPSATLSQTATPSRSPIPTTAGPGEASSKGAGVALIKTMALVIPTVLEENFTQADGGKGQNIKDAFSFSLDKVDNLYQWDSSKSLFKFSFTERGVAYNEKETSTQLAETSFQTSGKTDLQLKFDPTPTLKWGINFVGVVKVIHSNGDENVLYMPGTRTYDPAGITGDPHASERIGPSCSRTQAAITLSQFMAVRLGATLEQVRAVQEACRPLVSRYHGRIALFDWIFLQIQETVFDKRDVTPYPEYLKQLMRSNLFELDDKRDHTRSYLISYNEGNARPPVQYYRKVEAKDKVGDILSADDLEEFYKITQ

InterPro domains:
  IPR000917 Sulfatase, N-terminal [PF00884] (25-389)
  IPR017850 Alkaline-phosphatase-like, core domain superfamily [G3DSA:3.40.720.10] (24-541)
  IPR017850 Alkaline-phosphatase-like, core domain superfamily [SSF53649] (23-527)
  IPR024607 Sulfatase, conserved site [PS00523] (70-82)
  IPR035874 Iduronate-2-sulfatase [cd16030] (23-513)